Protein AF-0000000083439293 (afdb_homodimer)

Solvent-accessible surface area (backbone atoms only — not comparable to full-atom values): 59738 Å² total; per-residue (Å²): 138,76,82,83,80,79,79,78,79,78,80,76,76,78,77,77,76,76,76,72,76,65,79,74,59,33,35,59,45,45,57,26,47,22,40,72,30,64,31,91,74,72,25,50,39,73,22,38,43,33,29,39,32,72,65,50,45,41,35,19,27,31,56,22,30,61,29,26,56,33,35,46,32,27,77,75,52,56,60,60,90,87,44,36,76,42,16,27,31,44,52,22,25,18,51,50,56,63,90,67,21,86,52,50,42,80,75,47,76,48,64,54,96,79,69,50,58,17,44,27,32,21,22,32,39,33,38,47,93,83,43,69,39,75,62,39,71,37,26,29,48,79,54,64,87,51,58,62,41,40,46,35,18,32,42,16,55,13,85,70,20,52,56,44,51,50,35,40,75,71,54,52,19,70,26,53,25,34,20,41,31,54,23,40,74,39,45,59,77,89,65,35,46,68,18,35,39,24,34,11,17,40,51,58,51,37,44,65,46,87,85,56,48,47,73,46,64,54,39,81,87,55,93,36,62,46,12,44,66,47,43,34,55,41,41,30,42,33,38,87,88,71,51,69,47,55,40,58,71,75,43,51,19,56,32,36,32,31,23,50,33,59,35,31,39,25,30,30,39,33,49,44,72,47,41,53,37,40,40,71,73,51,48,53,43,31,44,92,82,39,92,70,42,60,35,86,28,62,46,32,52,11,34,32,22,24,61,88,49,40,60,78,39,26,38,34,43,29,34,67,88,68,41,62,37,63,36,53,29,46,70,39,46,20,61,38,40,32,67,38,66,73,12,40,64,43,73,42,78,81,36,27,23,38,35,40,24,67,27,50,79,96,44,43,42,48,58,24,35,35,11,26,52,38,26,43,29,27,26,40,35,40,32,51,70,55,38,31,33,37,40,28,37,40,33,83,64,92,70,70,86,39,76,29,21,33,48,57,85,66,45,78,39,81,60,52,46,76,74,78,71,75,69,74,80,73,73,76,74,68,79,79,74,79,83,82,90,81,86,87,84,84,87,80,80,86,87,82,87,90,84,78,88,88,87,81,92,81,95,88,93,89,91,86,94,89,88,94,83,93,87,87,86,90,90,81,85,91,85,89,84,88,83,87,86,86,86,79,85,75,78,81,79,78,77,73,77,72,77,77,73,78,76,76,77,74,74,79,69,84,81,78,83,76,83,82,74,88,74,92,79,79,91,74,70,88,116,137,77,81,83,82,79,78,78,78,78,78,77,77,76,78,76,77,75,75,70,76,66,79,75,61,32,35,60,45,45,56,26,47,21,39,71,30,63,30,90,75,72,25,52,38,73,21,37,43,33,28,39,30,73,66,52,45,40,35,18,27,33,54,22,32,61,29,25,57,33,35,46,32,28,76,75,53,56,59,59,89,88,45,36,76,44,17,28,33,44,52,22,25,17,50,51,57,63,91,67,22,85,51,50,42,79,73,46,76,49,65,55,95,79,70,50,57,17,45,28,31,22,23,31,39,34,38,47,93,82,43,70,39,75,62,38,72,36,27,28,50,80,54,65,87,49,58,62,42,41,46,37,18,31,41,15,55,14,86,70,19,54,55,45,49,50,35,40,75,73,54,53,20,70,24,54,25,34,20,40,32,53,23,39,73,40,44,59,78,89,66,36,44,68,18,35,39,25,35,10,18,39,52,56,50,37,43,65,46,88,85,56,49,46,72,46,64,54,40,81,87,54,94,36,62,46,11,43,67,48,41,34,57,42,41,31,42,34,37,88,89,69,50,72,47,55,41,57,71,77,44,52,19,55,32,36,32,29,22,50,33,58,36,32,38,25,30,29,38,34,48,44,71,48,42,51,37,39,40,71,73,51,49,53,44,32,45,93,82,39,93,69,40,61,35,84,30,64,45,32,54,11,35,31,22,24,62,89,49,41,59,79,38,28,39,34,43,30,34,68,90,69,40,63,38,62,38,52,29,47,70,39,48,20,60,37,40,33,68,38,63,74,12,38,65,43,73,43,78,81,34,26,23,39,36,41,24,66,26,50,79,95,45,44,42,47,58,25,34,34,11,26,52,38,25,44,28,27,26,40,34,40,31,53,70,55,38,31,35,36,40,29,36,39,33,82,63,94,70,69,87,39,75,30,21,32,47,57,85,67,44,79,38,81,58,53,45,77,74,78,74,74,68,74,80,73,69,80,68,72,75,72,79,73,77,76,78,82,81,81,85,86,76,85,74,86,86,79,85,91,82,90,82,92,83,91,82,92,81,84,89,85,89,80,89,93,89,85,94,95,81,90,88,90,92,85,90,89,90,90,81,85,80,82,83,80,80,75,82,80,77,79,78,79,77,76,75,75,80,78,78,78,77,78,80,79,76,82,72,84,78,82,77,75,82,80,81,84,85,85,86,72,91,81,85,87,117

InterPro domains:
  IPR021109 Aspartic peptidase domain superfamily [G3DSA:2.40.70.10] (47-200)
  IPR021109 Aspartic peptidase domain superfamily [G3DSA:2.40.70.10] (202-406)
  IPR021109 Aspartic peptidase domain superfamily [SSF50630] (48-396)
  IPR033121 Peptidase family A1 domain [PS51767] (46-392)
  IPR051694 Immunoregulatory Receptor-like [PTHR15549] (159-477)

Secondary structure (DSSP, 8-state):
-------------------------BPPPEEEEEEEEE-TTS-EEEEEEEEETTTTEEEEEEEESS-SS-B--BSSTT--TTS-HHHHHHHHT--B-GGG-TT-EEEEEEE-TTS-EEEEEEEEEEETTTEEEEEEEEEEESS-SSTTTT-S-EEE-STT-HHHHHHHHHTS-SSSEEEEE----SS-GGG---EEEEESEEEGGGBS-TTSEEEEE--SSSS-TT--EEEEEEEEEE-TTS-EEETTTT-SSEEEEEEE-TTSSSSEEEEHHHHHHHHHHH----GGG-S--B--SSSTTPEEE-GGG---SEEEEEETTTEEEEE-GGGTEEEEEEE-TTS-EEEEEEEEEE-EEEE-GGGTTSPPEE-GGGGGTEEEEEETTTTEEEEEEB--S-----EEEE-TTS-EE--B---------------------------------------------------------------------------------------------------------------/-------------------------BPPPEEEEEEEEE-TTS-EEEEEEEEETTTTEEEEEEEESS-SS-B--BSSTT--TTS-HHHHHHHHT--B-GGG-TT-EEEEEEE-TTS-EEEEEEEEEEETTTEEEEEEEEEEESS-SSTTTT-S-EEE-STT-HHHHHHHHHTS-SSSEEEEE----SS-GGG---EEEEESEEEGGGBS-TTSEEEEE--SSSS-TT--EEEEEEEEEE-TTS-EEETTTT-SSEEEEEEE-TTSSSSEEEEHHHHHHHHHHH----GGG-S--B--SSSTTPEEE-GGG---SEEEEEETTTEEEEE-GGGTEEEEEEE-TTS-EEEEEEEEEE-EEEE-GGGTTSPPEE-GGGGGTEEEEEETTTTEEEEEEB--S-----EEEE-TTS-EE--B---------------------------------------------------------------------------------------------------------------

Organism: NCBI:txid156630

Radius of gyration: 43.29 Å; Cα contacts (8 Å, |Δi|>4): 2222; chains: 2; bounding box: 133×154×151 Å

Sequence (1054 aa):
MGPPIRLWALFLGGLHFVTYARSQCQPQPVVALIQNVSLPNGAFVRGISTTIGSNNQNISFFASGDYNETYIYGTDGFCTDTYSPEACVTFRGGAYDASKSSTDKSIGTQKKGDGFEADWTQDTLSFGSNTSLASFEFGVPQQDLNQAFTSQSQLGLGMNSSFLRALVSAGDIGTKAYSMFWGLVGGPAEKQTLGSLVFGGLDKSLITDQNDNFTASLFQGSKCGTGMVVTINDILLNWPNGTDMSIFMGSQSAAIQACISPSFAGLMSLPLSYYQNFLSLAGGTPPDDENEARSVGINYFTMLFDPKDVYYGGLTIKLQNSMSIKIPNTELVVPDTFIASDGTVQTNTSVRNVVINSLQFDNSNDLPVLGRLFMSSAYVMVNQEAGVFTLWQANTAPKTDDIVAVDKQNNMVSEFCASSTDGSPSATSVPTSFVTSPPQNEESKLSSGAIGGIVVGAVGGMAILGVVGFFLYRRRGSSGTEIDVAQEPELHPVHLKPPTYSMVQELPVEQYGITELDGRAVDSSRYMGPPIRLWALFLGGLHFVTYARSQCQPQPVVALIQNVSLPNGAFVRGISTTIGSNNQNISFFASGDYNETYIYGTDGFCTDTYSPEACVTFRGGAYDASKSSTDKSIGTQKKGDGFEADWTQDTLSFGSNTSLASFEFGVPQQDLNQAFTSQSQLGLGMNSSFLRALVSAGDIGTKAYSMFWGLVGGPAEKQTLGSLVFGGLDKSLITDQNDNFTASLFQGSKCGTGMVVTINDILLNWPNGTDMSIFMGSQSAAIQACISPSFAGLMSLPLSYYQNFLSLAGGTPPDDENEARSVGINYFTMLFDPKDVYYGGLTIKLQNSMSIKIPNTELVVPDTFIASDGTVQTNTSVRNVVINSLQFDNSNDLPVLGRLFMSSAYVMVNQEAGVFTLWQANTAPKTDDIVAVDKQNNMVSEFCASSTDGSPSATSVPTSFVTSPPQNEESKLSSGAIGGIVVGAVGGMAILGVVGFFLYRRRGSSGTEIDVAQEPELHPVHLKPPTYSMVQELPVEQYGITELDGRAVDSSRY

Foldseek 3Di:
DDDDDPPPPPPPPPPDPPPPPPPDFWAFWFKWKWDFWQEPLRATDTAGWKFWAPVGHTFGAFEFQLAQFWEAAAQPLAADPVAASLQSCLQARYHDDQVVHPQKAWPAWDQDDSGFIFGKIFIWMDGGDDDIQHRDIHGHGPHDDDHLFQRYTYQRLYLNHPVLVSCCVVSNTVFSKKKWFNWQDFAPPVQTDMIMIIGQFDWCLFFPDPVQKDKDFQQPPDPASSSAKWKWQWKWWQDPVGDIDTLVRPDRPDIAIAHETQSGAFFKEDAQSSVVSVCVVQPFAAPPPDRWDAACANNGQFTKTAPPRGGQTWMWTDIPVGHIWTGGSSLQKHFHWHADNSNYIDTDPRIITRRYHYQDDPRNPPHMYRYNSNSNQKMKMDGSLCRMMMIHGTDNDDDDTDIWGAHSVGDTHRGHDPPPPPDDPPDPPDPPDDDDDDDYDDDDDDDDDYDDDDDDDDDDYDYDDYDDDDDYYDDDDDDDDDDDDDDDDDDPDPPPPPPPPPDPPDPPPPDPPPPDDDDDDDDDDDD/DDDDDPPPDPPPPPPDPPPPPPPDFWAFWFKWKWDFWQEPLRATDTAGWKFWAPVGHTFGAFEFQQAQFWEAAAQPLAADPVAASLQSCLQARYHDDQVVHPQKAWDAWDQDDSGFTFGKIFIWMDGGDDDIDHRDIHGHGPHDDDHLFQRYTYQRLYLNHPVLVSCCVVSNTPFSKKKWFNWQDFAPPVQTDMIMIIGQFDWCQFFPDPVQKDKDFQQPPDPASSSAKWKWQWKWWQDPVGDTDTLVRPDRPDIAIAHETQSGAFQKEDAQSSVVSVCVVQPFAAPPPDRWDAACANNGQFTKTAPPRGGQTWMWTDIPVGHIWTGGSSLQKHFHWHADNSNYIDTDPRIITRRYHYQDDPRNPPHMYRYNSNSNQKMKMDGSLCRMMMIHGTDNDDDDTDIWGAHSVRDTHRGHDPPPPPDDPPDPPPPDPCPDDDDDDDDDDDDDDDDDDDDDDDDDYDDDDDDDDDDDYDDDDDDDDDDDDDDDPDDPDPPPPDPPPPPPDDDPPPDPPPDDDDDDDPDDDPD

Structure (mmCIF, N/CA/C/O backbone):
data_AF-0000000083439293-model_v1
#
loop_
_entity.id
_entity.type
_entity.pdbx_description
1 polymer 'Peptidase A1 domain-containing protein'
#
loop_
_atom_site.group_PDB
_atom_site.id
_atom_site.type_symbol
_atom_site.label_atom_id
_atom_site.label_alt_id
_atom_site.label_comp_id
_atom_site.label_asym_id
_atom_site.label_entity_id
_atom_site.label_seq_id
_atom_site.pdbx_PDB_ins_code
_atom_site.Cartn_x
_atom_site.Cartn_y
_atom_site.Cartn_z
_atom_site.occupancy
_atom_site.B_iso_or_equiv
_atom_site.auth_seq_id
_atom_site.auth_comp_id
_atom_site.auth_asym_id
_atom_site.auth_atom_id
_atom_site.pdbx_PDB_model_num
ATOM 1 N N . MET A 1 1 ? 56.875 42.969 -53.75 1 27.47 1 MET A N 1
ATOM 2 C CA . MET A 1 1 ? 55.438 43.125 -53.969 1 27.47 1 MET A CA 1
ATOM 3 C C . MET A 1 1 ? 54.75 41.75 -54.125 1 27.47 1 MET A C 1
ATOM 5 O O . MET A 1 1 ? 54.781 41.156 -55.188 1 27.47 1 MET A O 1
ATOM 9 N N . GLY A 1 2 ? 54.844 40.875 -53.094 1 36.5 2 GLY A N 1
ATOM 10 C CA . GLY A 1 2 ? 54.562 39.469 -52.969 1 36.5 2 GLY A CA 1
ATOM 11 C C . GLY A 1 2 ? 53.094 39.125 -53.125 1 36.5 2 GLY A C 1
ATOM 12 O O . GLY A 1 2 ? 52.219 39.969 -52.938 1 36.5 2 GLY A O 1
ATOM 13 N N . PRO A 1 3 ? 52.781 38.156 -53.969 1 44.5 3 PRO A N 1
ATOM 14 C CA . PRO A 1 3 ? 51.406 37.875 -54.406 1 44.5 3 PRO A CA 1
ATOM 15 C C . PRO A 1 3 ? 50.469 37.531 -53.25 1 44.5 3 PRO A C 1
ATOM 17 O O . PRO A 1 3 ? 50.938 37.125 -52.188 1 44.5 3 PRO A O 1
ATOM 20 N N . PRO A 1 4 ? 49.188 38.094 -53.156 1 43.16 4 PRO A N 1
ATOM 21 C CA . PRO A 1 4 ? 48.219 38.031 -52.062 1 43.16 4 PRO A CA 1
ATOM 22 C C . PRO A 1 4 ? 47.656 36.625 -51.875 1 43.16 4 PRO A C 1
ATOM 24 O O . PRO A 1 4 ? 47.469 35.875 -52.844 1 43.16 4 PRO A O 1
ATOM 27 N N . ILE A 1 5 ? 47.938 35.938 -50.781 1 39.12 5 ILE A N 1
ATOM 28 C CA . ILE A 1 5 ? 47.562 34.625 -50.344 1 39.12 5 ILE A CA 1
ATOM 29 C C . ILE A 1 5 ? 46.062 34.562 -50.125 1 39.12 5 ILE A C 1
ATOM 31 O O . ILE A 1 5 ? 45.531 35.25 -49.25 1 39.12 5 ILE A O 1
ATOM 35 N N . ARG A 1 6 ? 45.219 34.281 -51.188 1 33.19 6 ARG A N 1
ATOM 36 C CA . ARG A 1 6 ? 43.75 34.156 -51.062 1 33.19 6 ARG A CA 1
ATOM 37 C C . ARG A 1 6 ? 43.375 33.031 -50.094 1 33.19 6 ARG A C 1
ATOM 39 O O . ARG A 1 6 ? 43.812 31.891 -50.281 1 33.19 6 ARG A O 1
ATOM 46 N N . LEU A 1 7 ? 43 33.344 -48.875 1 34.34 7 LEU A N 1
ATOM 47 C CA . LEU A 1 7 ? 42.5 32.438 -47.844 1 34.34 7 LEU A CA 1
ATOM 48 C C . LEU A 1 7 ? 41.219 31.75 -48.281 1 34.34 7 LEU A C 1
ATOM 50 O O . LEU A 1 7 ? 40.219 32.438 -48.531 1 34.34 7 LEU A O 1
ATOM 54 N N . TRP A 1 8 ? 41.281 30.609 -48.938 1 36.41 8 TRP A N 1
ATOM 55 C CA . TRP A 1 8 ? 40.156 29.781 -49.312 1 36.41 8 TRP A CA 1
ATOM 56 C C . TRP A 1 8 ? 39.344 29.375 -48.062 1 36.41 8 TRP A C 1
ATOM 58 O O . TRP A 1 8 ? 39.906 28.828 -47.094 1 36.41 8 TRP A O 1
ATOM 68 N N . ALA A 1 9 ? 38.219 30.062 -47.781 1 36.28 9 ALA A N 1
ATOM 69 C CA . ALA A 1 9 ? 37.25 29.734 -46.75 1 36.28 9 ALA A CA 1
ATOM 70 C C . ALA A 1 9 ? 36.688 28.344 -46.969 1 36.28 9 ALA A C 1
ATOM 72 O O . ALA A 1 9 ? 36.094 28.047 -48 1 36.28 9 ALA A O 1
ATOM 73 N N . LEU A 1 10 ? 37.25 27.328 -46.344 1 36.44 10 LEU A N 1
ATOM 74 C CA . LEU A 1 10 ? 36.719 25.969 -46.281 1 36.44 10 LEU A CA 1
ATOM 75 C C . LEU A 1 10 ? 35.344 25.938 -45.688 1 36.44 10 LEU A C 1
ATOM 77 O O . LEU A 1 10 ? 35.156 26.375 -44.531 1 36.44 10 LEU A O 1
ATOM 81 N N . PHE A 1 11 ? 34.281 26 -46.5 1 40.69 11 PHE A N 1
ATOM 82 C CA . PHE A 1 11 ? 32.906 25.75 -46.094 1 40.69 11 PHE A CA 1
ATOM 83 C C . PHE A 1 11 ? 32.781 24.359 -45.469 1 40.69 11 PHE A C 1
ATOM 85 O O . PHE A 1 11 ? 32.969 23.344 -46.125 1 40.69 11 PHE A O 1
ATOM 92 N N . LEU A 1 12 ? 33.031 24.234 -44.156 1 40.16 12 LEU A N 1
ATOM 93 C CA . LEU A 1 12 ? 32.688 23.031 -43.406 1 40.16 12 LEU A CA 1
ATOM 94 C C . LEU A 1 12 ? 31.188 22.75 -43.469 1 40.16 12 LEU A C 1
ATOM 96 O O . LEU A 1 12 ? 30.375 23.516 -42.938 1 40.16 12 LEU A O 1
ATOM 100 N N . GLY A 1 13 ? 30.703 22.109 -44.531 1 41 13 GLY A N 1
ATOM 101 C CA . GLY A 1 13 ? 29.359 21.547 -44.562 1 41 13 GLY A CA 1
ATOM 102 C C . GLY A 1 13 ? 29.016 20.734 -43.344 1 41 13 GLY A C 1
ATOM 103 O O . GLY A 1 13 ? 29.734 19.781 -43 1 41 13 GLY A O 1
ATOM 104 N N . GLY A 1 14 ? 28.328 21.328 -42.344 1 41.16 14 GLY A N 1
ATOM 105 C CA . GLY A 1 14 ? 27.766 20.625 -41.219 1 41.16 14 GLY A CA 1
ATOM 106 C C . GLY A 1 14 ? 26.922 19.422 -41.625 1 41.16 14 GLY A C 1
ATOM 107 O O . GLY A 1 14 ? 25.906 19.578 -42.312 1 41.16 14 GLY A O 1
ATOM 108 N N . LEU A 1 15 ? 27.484 18.234 -41.656 1 44.91 15 LEU A N 1
ATOM 109 C CA . LEU A 1 15 ? 26.75 16.969 -41.719 1 44.91 15 LEU A CA 1
ATOM 110 C C . LEU A 1 15 ? 25.75 16.859 -40.594 1 44.91 15 LEU A C 1
ATOM 112 O O . LEU A 1 15 ? 26.125 16.766 -39.438 1 44.91 15 LEU A O 1
ATOM 116 N N . HIS A 1 16 ? 24.562 17.297 -40.906 1 47.78 16 HIS A N 1
ATOM 117 C CA . HIS A 1 16 ? 23.453 16.953 -40.031 1 47.78 16 HIS A CA 1
ATOM 118 C C . HIS A 1 16 ? 23.281 15.438 -39.938 1 47.78 16 HIS A C 1
ATOM 120 O O . HIS A 1 16 ? 22.953 14.781 -40.938 1 47.78 16 HIS A O 1
ATOM 126 N N . PHE A 1 17 ? 23.797 14.773 -38.875 1 48.66 17 PHE A N 1
ATOM 127 C CA . PHE A 1 17 ? 23.406 13.422 -38.5 1 48.66 17 PHE A CA 1
ATOM 128 C C . PHE A 1 17 ? 21.953 13.367 -38.062 1 48.66 17 PHE A C 1
ATOM 130 O O . PHE A 1 17 ? 21.594 13.875 -37 1 48.66 17 PHE A O 1
ATOM 137 N N . VAL A 1 18 ? 21.094 13.188 -39.031 1 44.31 18 VAL A N 1
ATOM 138 C CA . VAL A 1 18 ? 19.781 12.695 -38.625 1 44.31 18 VAL A CA 1
ATOM 139 C C . VAL A 1 18 ? 19.922 11.375 -37.875 1 44.31 18 VAL A C 1
ATOM 141 O O . VAL A 1 18 ? 20.328 10.367 -38.469 1 44.31 18 VAL A O 1
ATOM 144 N N . THR A 1 19 ? 19.922 11.43 -36.562 1 42.47 19 THR A N 1
ATOM 145 C CA . THR A 1 19 ? 19.688 10.203 -35.812 1 42.47 19 THR A CA 1
ATOM 146 C C . THR A 1 19 ? 18.297 9.664 -36.125 1 42.47 19 THR A C 1
ATOM 148 O O . THR A 1 19 ? 17.297 10.281 -35.75 1 42.47 19 THR A O 1
ATOM 151 N N . TYR A 1 20 ? 18.062 8.961 -37.156 1 40.66 20 TYR A N 1
ATOM 152 C CA . TYR A 1 20 ? 16.875 8.102 -37.219 1 40.66 20 TYR A CA 1
ATOM 153 C C . TYR A 1 20 ? 16.703 7.348 -35.906 1 40.66 20 TYR A C 1
ATOM 155 O O . TYR A 1 20 ? 17.547 6.516 -35.531 1 40.66 20 TYR A O 1
ATOM 163 N N . ALA A 1 21 ? 15.93 7.875 -35.062 1 45.03 21 ALA A N 1
ATOM 164 C CA . ALA A 1 21 ? 15.43 6.945 -34.062 1 45.03 21 ALA A CA 1
ATOM 165 C C . ALA A 1 21 ? 14.805 5.715 -34.719 1 45.03 21 ALA A C 1
ATOM 167 O O . ALA A 1 21 ? 13.68 5.777 -35.219 1 45.03 21 ALA A O 1
ATOM 168 N N . ARG A 1 22 ? 15.453 4.852 -35.312 1 41.16 22 ARG A N 1
ATOM 169 C CA . ARG A 1 22 ? 14.906 3.574 -35.75 1 41.16 22 ARG A CA 1
ATOM 170 C C . ARG A 1 22 ? 13.969 2.982 -34.719 1 41.16 22 ARG A C 1
ATOM 172 O O . ARG A 1 22 ? 14.391 2.684 -33.594 1 41.16 22 ARG A O 1
ATOM 179 N N . SER A 1 23 ? 12.773 3.367 -34.781 1 54.81 23 SER A N 1
ATOM 180 C CA . SER A 1 23 ? 11.859 2.559 -33.969 1 54.81 23 SER A CA 1
ATOM 181 C C . SER A 1 23 ? 12.258 1.086 -34 1 54.81 23 SER A C 1
ATOM 183 O O . SER A 1 23 ? 12.328 0.478 -35.094 1 54.81 23 SER A O 1
ATOM 185 N N . GLN A 1 24 ? 13.039 0.604 -33.094 1 65.44 24 GLN A N 1
ATOM 186 C CA . GLN A 1 24 ? 13.672 -0.708 -33.031 1 65.44 24 GLN A CA 1
ATOM 187 C C . GLN A 1 24 ? 12.633 -1.824 -33.031 1 65.44 24 GLN A C 1
ATOM 189 O O . GLN A 1 24 ? 11.797 -1.897 -32.125 1 65.44 24 GLN A O 1
ATOM 194 N N . CYS A 1 25 ? 12.273 -2.469 -34.125 1 80.31 25 CYS A N 1
ATOM 195 C CA . CYS A 1 25 ? 11.422 -3.648 -34.219 1 80.31 25 CYS A CA 1
ATOM 196 C C . CYS A 1 25 ? 11.758 -4.66 -33.125 1 80.31 25 CYS A C 1
ATOM 198 O O . CYS A 1 25 ? 12.867 -4.656 -32.594 1 80.31 25 CYS A O 1
ATOM 200 N N . GLN A 1 26 ? 10.656 -5.332 -32.562 1 90.31 26 GLN A N 1
ATOM 201 C CA . GLN A 1 26 ? 10.812 -6.375 -31.547 1 90.31 26 GLN A CA 1
ATOM 202 C C . GLN A 1 26 ? 10.453 -7.746 -32.094 1 90.31 26 GLN A C 1
ATOM 204 O O . GLN A 1 26 ? 9.594 -7.855 -33 1 90.31 26 GLN A O 1
ATOM 209 N N . PRO A 1 27 ? 11.156 -8.812 -31.703 1 93.12 27 PRO A N 1
ATOM 210 C CA . PRO A 1 27 ? 10.672 -10.148 -32.062 1 93.12 27 PRO A CA 1
ATOM 211 C C . PRO A 1 27 ? 9.234 -10.391 -31.609 1 93.12 27 PRO A C 1
ATOM 213 O O . PRO A 1 27 ? 8.797 -9.828 -30.594 1 93.12 27 PRO A O 1
ATOM 216 N N . GLN A 1 28 ? 8.57 -11.227 -32.406 1 93 28 GLN A N 1
ATOM 217 C CA . GLN A 1 28 ? 7.227 -11.602 -31.984 1 93 28 GLN A CA 1
ATOM 218 C C . GLN A 1 28 ? 7.258 -12.406 -30.688 1 93 28 GLN A C 1
ATOM 220 O O . GLN A 1 28 ? 8.047 -13.344 -30.547 1 93 28 GLN A O 1
ATOM 225 N N . PRO A 1 29 ? 6.395 -12.07 -29.734 1 96.06 29 PRO A N 1
ATOM 226 C CA . PRO A 1 29 ? 6.34 -12.828 -28.469 1 96.06 29 PRO A CA 1
ATOM 227 C C . PRO A 1 29 ? 5.984 -14.297 -28.688 1 96.06 29 PRO A C 1
ATOM 229 O O . PRO A 1 29 ? 5.348 -14.641 -29.688 1 96.06 29 PRO A O 1
ATOM 232 N N . VAL A 1 30 ? 6.457 -15.125 -27.844 1 96.31 30 VAL A N 1
ATOM 233 C CA . VAL A 1 30 ? 6.223 -16.562 -27.906 1 96.31 30 VAL A CA 1
ATOM 234 C C . VAL A 1 30 ? 5.117 -16.938 -26.922 1 96.31 30 VAL A C 1
ATOM 236 O O . VAL A 1 30 ? 5.133 -16.531 -25.766 1 96.31 30 VAL A O 1
ATOM 239 N N . VAL A 1 31 ? 4.184 -17.75 -27.359 1 96.88 31 VAL A N 1
ATOM 240 C CA . VAL A 1 31 ? 3.045 -18.125 -26.516 1 96.88 31 VAL A CA 1
ATOM 241 C C . VAL A 1 31 ? 3.135 -19.594 -26.156 1 96.88 31 VAL A C 1
ATOM 243 O O . VAL A 1 31 ? 3.26 -20.453 -27.031 1 96.88 31 VAL A O 1
ATOM 246 N N . ALA A 1 32 ? 3.143 -19.875 -24.922 1 97.25 32 ALA A N 1
ATOM 247 C CA . ALA A 1 32 ? 2.975 -21.234 -24.422 1 97.25 32 ALA A CA 1
ATOM 248 C C . ALA A 1 32 ? 1.578 -21.422 -23.828 1 97.25 32 ALA A C 1
ATOM 250 O O . ALA A 1 32 ? 1.143 -20.656 -22.969 1 97.25 32 ALA A O 1
ATOM 251 N N . LEU A 1 33 ? 0.93 -22.484 -24.219 1 97.12 33 LEU A N 1
ATOM 252 C CA . LEU A 1 33 ? -0.429 -22.734 -23.75 1 97.12 33 LEU A CA 1
ATOM 253 C C . LEU A 1 33 ? -0.418 -23.375 -22.359 1 97.12 33 LEU A C 1
ATOM 255 O O . LEU A 1 33 ? 0.489 -24.141 -22.047 1 97.12 33 LEU A O 1
ATOM 259 N N . ILE A 1 34 ? -1.325 -22.969 -21.562 1 98.12 34 ILE A N 1
ATOM 260 C CA . ILE A 1 34 ? -1.632 -23.656 -20.312 1 98.12 34 ILE A CA 1
ATOM 261 C C . ILE A 1 34 ? -2.869 -24.531 -20.484 1 98.12 34 ILE A C 1
ATOM 263 O O . ILE A 1 34 ? -3.953 -24.031 -20.797 1 98.12 34 ILE A O 1
ATOM 267 N N . GLN A 1 35 ? -2.703 -25.781 -20.328 1 97.38 35 GLN A N 1
ATOM 268 C CA . GLN A 1 35 ? -3.73 -26.781 -20.625 1 97.38 35 GLN A CA 1
ATOM 269 C C . GLN A 1 35 ? -3.484 -28.062 -19.859 1 97.38 35 GLN A C 1
ATOM 271 O O . GLN A 1 35 ? -2.545 -28.156 -19.062 1 97.38 35 GLN A O 1
ATOM 276 N N . ASN A 1 36 ? -4.402 -28.984 -20 1 97.06 36 ASN A N 1
ATOM 277 C CA . ASN A 1 36 ? -4.156 -30.328 -19.484 1 97.06 36 ASN A CA 1
ATOM 278 C C . ASN A 1 36 ? -3.115 -31.078 -20.312 1 97.06 36 ASN A C 1
ATOM 280 O O . ASN A 1 36 ? -3.373 -31.422 -21.469 1 97.06 36 ASN A O 1
ATOM 284 N N . VAL A 1 37 ? -2.031 -31.312 -19.734 1 98.25 37 VAL A N 1
ATOM 285 C CA . VAL A 1 37 ? -0.899 -31.938 -20.422 1 98.25 37 VAL A CA 1
ATOM 286 C C . VAL A 1 37 ? -0.929 -33.438 -20.234 1 98.25 37 VAL A C 1
ATOM 288 O O . VAL A 1 37 ? -1.111 -33.938 -19.109 1 98.25 37 VAL A O 1
ATOM 291 N N . SER A 1 38 ? -0.732 -34.125 -21.312 1 98.12 38 SER A N 1
ATOM 292 C CA . SER A 1 38 ? -0.627 -35.594 -21.234 1 98.12 38 SER A CA 1
ATOM 293 C C . SER A 1 38 ? 0.726 -36 -20.672 1 98.12 38 SER A C 1
ATOM 295 O O . SER A 1 38 ? 1.77 -35.531 -21.141 1 98.12 38 SER A O 1
ATOM 297 N N . LEU A 1 39 ? 0.674 -36.969 -19.766 1 98.12 39 LEU A N 1
ATOM 298 C CA . LEU A 1 39 ? 1.897 -37.375 -19.078 1 98.12 39 LEU A CA 1
ATOM 299 C C . LEU A 1 39 ? 2.252 -38.812 -19.406 1 98.12 39 LEU A C 1
ATOM 301 O O . LEU A 1 39 ? 1.442 -39.531 -20 1 98.12 39 LEU A O 1
ATOM 305 N N . PRO A 1 40 ? 3.465 -39.188 -19.062 1 95.19 40 PRO A N 1
ATOM 306 C CA . PRO A 1 40 ? 3.916 -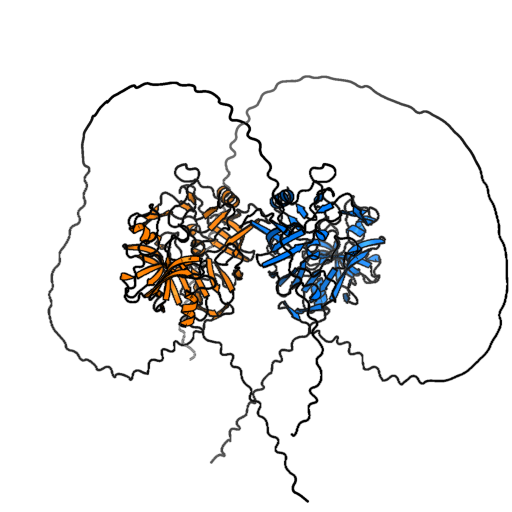40.531 -19.422 1 95.19 40 PRO A CA 1
ATOM 307 C C . PRO A 1 40 ? 3.09 -41.625 -18.75 1 95.19 40 PRO A C 1
ATOM 309 O O . PRO A 1 40 ? 3.061 -42.75 -19.219 1 95.19 40 PRO A O 1
ATOM 312 N N . ASN A 1 41 ? 2.461 -41.375 -17.625 1 95.94 41 ASN A N 1
ATOM 313 C CA . ASN A 1 41 ? 1.644 -42.375 -16.938 1 95.94 41 ASN A CA 1
ATOM 314 C C . ASN A 1 41 ? 0.229 -42.438 -17.516 1 95.94 41 ASN A C 1
ATOM 316 O O . ASN A 1 41 ? -0.635 -43.125 -16.969 1 95.94 41 ASN A O 1
ATOM 320 N N . GLY A 1 42 ? -0.069 -41.688 -18.5 1 96.62 42 GLY A N 1
ATOM 321 C CA . GLY A 1 42 ? -1.364 -41.719 -19.172 1 96.62 42 GLY A CA 1
ATOM 322 C C . GLY A 1 42 ? -2.34 -40.688 -18.578 1 96.62 42 GLY A C 1
ATOM 323 O O . GLY A 1 42 ? -3.428 -40.5 -19.125 1 96.62 42 GLY A O 1
ATOM 324 N N . ALA A 1 43 ? -1.968 -40.094 -17.578 1 98.12 43 ALA A N 1
ATOM 325 C CA . ALA A 1 43 ? -2.832 -39.094 -16.938 1 98.12 43 ALA A CA 1
ATOM 326 C C . ALA A 1 43 ? -2.605 -37.719 -17.531 1 98.12 43 ALA A C 1
ATOM 328 O O . ALA A 1 43 ? -1.765 -37.531 -18.422 1 98.12 43 ALA A O 1
ATOM 329 N N . PHE A 1 44 ? -3.508 -36.781 -17.141 1 97.94 44 PHE A N 1
ATOM 330 C CA . PHE A 1 44 ? -3.418 -35.406 -17.531 1 97.94 44 PHE A CA 1
ATOM 331 C C . PHE A 1 44 ? -3.359 -34.5 -16.312 1 97.94 44 PHE A C 1
ATOM 333 O O . PHE A 1 44 ? -3.994 -34.781 -15.297 1 97.94 44 PHE A O 1
ATOM 340 N N . VAL A 1 45 ? -2.611 -33.469 -16.375 1 98.06 45 VAL A N 1
ATOM 341 C CA . VAL A 1 45 ? -2.633 -32.438 -15.336 1 98.06 45 VAL A CA 1
ATOM 342 C C . VAL A 1 45 ? -2.4 -31.062 -15.961 1 98.06 45 VAL A C 1
ATOM 344 O O . VAL A 1 45 ? -1.67 -30.938 -16.953 1 98.06 45 VAL A O 1
ATOM 347 N N . ARG A 1 46 ? -3.018 -30.125 -15.422 1 97.5 46 ARG A N 1
ATOM 348 C CA . ARG A 1 46 ? -2.973 -28.781 -15.992 1 97.5 46 ARG A CA 1
ATOM 349 C C . ARG A 1 46 ? -1.64 -28.094 -15.703 1 97.5 46 ARG A C 1
ATOM 351 O O . ARG A 1 46 ? -1.113 -28.219 -14.594 1 97.5 46 ARG A O 1
ATOM 358 N N . GLY A 1 47 ? -1.111 -27.375 -16.641 1 98.44 47 GLY A N 1
ATOM 359 C CA . GLY A 1 47 ? 0.088 -26.547 -16.531 1 98.44 47 GLY A CA 1
ATOM 360 C C . GLY A 1 47 ? 0.578 -26.031 -17.875 1 98.44 47 GLY A C 1
ATOM 361 O O . GLY A 1 47 ? -0.133 -26.109 -18.875 1 98.44 47 GLY A O 1
ATOM 362 N N . ILE A 1 48 ? 1.708 -25.344 -17.781 1 98.44 48 ILE A N 1
ATOM 363 C CA . ILE A 1 48 ? 2.344 -24.859 -19 1 98.44 48 ILE A CA 1
ATOM 364 C C . ILE A 1 48 ? 2.854 -26.047 -19.828 1 98.44 48 ILE A C 1
ATOM 366 O O . ILE A 1 48 ? 3.701 -26.812 -19.359 1 98.44 48 ILE A O 1
ATOM 370 N N . SER A 1 49 ? 2.404 -26.125 -21.016 1 97.5 49 SER A N 1
ATOM 371 C CA . SER A 1 49 ? 2.699 -27.281 -21.875 1 97.5 49 SER A CA 1
ATOM 372 C C . SER A 1 49 ? 4.07 -27.156 -22.516 1 97.5 49 SER A C 1
ATOM 374 O O . SER A 1 49 ? 4.301 -26.234 -23.312 1 97.5 49 SER A O 1
ATOM 376 N N . THR A 1 50 ? 4.945 -28.141 -22.203 1 97.12 50 THR A N 1
ATOM 377 C CA . THR A 1 50 ? 6.289 -28.156 -22.766 1 97.12 50 THR A CA 1
ATOM 378 C C . THR A 1 50 ? 6.723 -29.594 -23.062 1 97.12 50 THR A C 1
ATOM 380 O O . THR A 1 50 ? 6.105 -30.547 -22.578 1 97.12 50 THR A O 1
ATOM 383 N N . THR A 1 51 ? 7.703 -29.688 -23.922 1 97.06 51 THR A N 1
ATOM 384 C CA . THR A 1 51 ? 8.359 -30.969 -24.141 1 97.06 51 THR A CA 1
ATOM 385 C C . THR A 1 51 ? 9.875 -30.844 -23.969 1 97.06 51 THR A C 1
ATOM 387 O O . THR A 1 51 ? 10.445 -29.781 -24.234 1 97.06 51 THR A O 1
ATOM 390 N N . ILE A 1 52 ? 10.453 -31.922 -23.547 1 97.88 52 ILE A N 1
ATOM 391 C CA . ILE A 1 52 ? 11.891 -31.922 -23.266 1 97.88 52 ILE A CA 1
ATOM 392 C C . ILE A 1 52 ? 12.539 -33.125 -23.938 1 97.88 52 ILE A C 1
ATOM 394 O O . ILE A 1 52 ? 11.977 -34.219 -23.953 1 97.88 52 ILE A O 1
ATOM 398 N N . GLY A 1 53 ? 13.719 -32.875 -24.562 1 97.25 53 GLY A N 1
ATOM 399 C CA . GLY A 1 53 ? 14.547 -33.969 -25.062 1 97.25 53 GLY A CA 1
ATOM 400 C C . GLY A 1 53 ? 14.227 -34.344 -26.484 1 97.25 53 GLY A C 1
ATOM 401 O O . GLY A 1 53 ? 13.234 -33.875 -27.047 1 97.25 53 GLY A O 1
ATOM 402 N N . SER A 1 54 ? 15.078 -35.25 -27.016 1 96.56 54 SER A N 1
ATOM 403 C CA . SER A 1 54 ? 14.938 -35.688 -28.391 1 96.56 54 SER A CA 1
ATOM 404 C C . SER A 1 54 ? 13.664 -36.531 -28.578 1 96.56 54 SER A C 1
ATOM 406 O O . SER A 1 54 ? 13.133 -36.625 -29.688 1 96.56 54 SER A O 1
ATOM 408 N N . ASN A 1 55 ? 13.211 -37.062 -27.547 1 95.62 55 ASN A N 1
ATOM 409 C CA . ASN A 1 55 ? 12.008 -37.875 -27.609 1 95.62 55 ASN A CA 1
ATOM 410 C C . ASN A 1 55 ? 10.766 -37.094 -27.188 1 95.62 55 ASN A C 1
ATOM 412 O O . ASN A 1 55 ? 9.703 -37.688 -26.969 1 95.62 55 ASN A O 1
ATOM 416 N N . ASN A 1 56 ? 10.836 -35.844 -26.953 1 95.56 56 ASN A N 1
ATOM 417 C CA . ASN A 1 56 ? 9.742 -34.938 -26.672 1 95.56 56 ASN A CA 1
ATOM 418 C C . ASN A 1 56 ? 8.945 -35.375 -25.453 1 95.56 56 ASN A C 1
ATOM 420 O O . ASN A 1 56 ? 7.719 -35.5 -25.516 1 95.56 56 ASN A O 1
ATOM 424 N N . GLN A 1 57 ? 9.586 -35.531 -24.328 1 97.56 57 GLN A N 1
ATOM 425 C CA . GLN A 1 57 ? 8.906 -35.875 -23.078 1 97.56 57 GLN A CA 1
ATOM 426 C C . GLN A 1 57 ? 8.023 -34.719 -22.609 1 97.56 57 GLN A C 1
ATOM 428 O O . GLN A 1 57 ? 8.508 -33.594 -22.406 1 97.56 57 GLN A O 1
ATOM 433 N N . ASN A 1 58 ? 6.707 -35.031 -22.453 1 97.88 58 ASN A N 1
ATOM 434 C CA . ASN A 1 58 ? 5.785 -34 -21.984 1 97.88 58 ASN A CA 1
ATOM 435 C C . ASN A 1 58 ? 6.031 -33.625 -20.516 1 97.88 58 ASN A C 1
ATOM 437 O O . ASN A 1 58 ? 6.141 -34.531 -19.672 1 97.88 58 ASN A O 1
ATOM 441 N N . ILE A 1 59 ? 6.156 -32.406 -20.25 1 98.31 59 ILE A N 1
ATOM 442 C CA . ILE A 1 59 ? 6.277 -31.859 -18.906 1 98.31 59 ILE A CA 1
ATOM 443 C C . ILE A 1 59 ? 5.277 -30.719 -18.703 1 98.31 59 ILE A C 1
ATOM 445 O O . ILE A 1 59 ? 5.156 -29.844 -19.547 1 98.31 59 ILE A O 1
ATOM 449 N N . SER A 1 60 ? 4.488 -30.781 -17.641 1 98.5 60 SER A N 1
ATOM 450 C CA . SER A 1 60 ? 3.596 -29.719 -17.203 1 98.5 60 SER A CA 1
ATOM 451 C C . SER A 1 60 ? 4.266 -28.828 -16.156 1 98.5 60 SER A C 1
ATOM 453 O O . SER A 1 60 ? 4.582 -29.281 -15.062 1 98.5 60 SER A O 1
ATOM 455 N N . PHE A 1 61 ? 4.418 -27.516 -16.438 1 98.31 61 PHE A N 1
ATOM 456 C CA . PHE A 1 61 ? 5.152 -26.609 -15.555 1 98.31 61 PHE A CA 1
ATOM 457 C C . PHE A 1 61 ? 4.199 -25.688 -14.812 1 98.31 61 PHE A C 1
ATOM 459 O O . PHE A 1 61 ? 3.121 -25.359 -15.32 1 98.31 61 PHE A O 1
ATOM 466 N N . PHE A 1 62 ? 4.637 -25.297 -13.625 1 98.44 62 PHE A N 1
ATOM 467 C CA . PHE A 1 62 ? 4.172 -24.047 -13.047 1 98.44 62 PHE A CA 1
ATOM 468 C C . PHE A 1 62 ? 5.129 -22.906 -13.375 1 98.44 62 PHE A C 1
ATOM 470 O O . PHE A 1 62 ? 6.328 -23.125 -13.539 1 98.44 62 PHE A O 1
ATOM 477 N N . ALA A 1 63 ? 4.578 -21.719 -13.523 1 98.44 63 ALA A N 1
ATOM 478 C CA . ALA A 1 63 ? 5.387 -20.516 -13.664 1 98.44 63 ALA A CA 1
ATOM 479 C C . ALA A 1 63 ? 5.922 -20.047 -12.312 1 98.44 63 ALA A C 1
ATOM 481 O O . ALA A 1 63 ? 5.168 -19.547 -11.469 1 98.44 63 ALA A O 1
ATOM 482 N N . SER A 1 64 ? 7.188 -20.172 -12.109 1 97.56 64 SER A N 1
ATOM 483 C CA . SER A 1 64 ? 7.758 -19.812 -10.812 1 97.56 64 SER A CA 1
ATOM 484 C C . SER A 1 64 ? 8.461 -18.469 -10.883 1 97.56 64 SER A C 1
ATOM 486 O O . SER A 1 64 ? 9.562 -18.359 -11.438 1 97.56 64 SER A O 1
ATOM 488 N N . GLY A 1 65 ? 7.84 -17.5 -10.273 1 96.62 65 GLY A N 1
ATOM 489 C CA . GLY A 1 65 ? 8.516 -16.219 -10.117 1 96.62 65 GLY A CA 1
ATOM 490 C C . GLY A 1 65 ? 9.469 -16.188 -8.938 1 96.62 65 GLY A C 1
ATOM 491 O O . GLY A 1 65 ? 10.242 -15.234 -8.781 1 96.62 65 GLY A O 1
ATOM 492 N N . ASP A 1 66 ? 9.547 -17.25 -8.172 1 94.94 66 ASP A N 1
ATOM 493 C CA . ASP A 1 66 ? 10.352 -17.328 -6.961 1 94.94 66 ASP A CA 1
ATOM 494 C C . ASP A 1 66 ? 11.773 -17.812 -7.281 1 94.94 66 ASP A C 1
ATOM 496 O O . ASP A 1 66 ? 12.719 -17.484 -6.562 1 94.94 66 ASP A O 1
ATOM 500 N N . TYR A 1 67 ? 11.859 -18.562 -8.32 1 96.06 67 TYR A N 1
ATOM 501 C CA . TYR A 1 67 ? 13.141 -19.172 -8.664 1 96.06 67 TYR A CA 1
ATOM 502 C C . TYR A 1 67 ? 13.656 -18.625 -9.992 1 96.06 67 TYR A C 1
ATOM 504 O O . TYR A 1 67 ? 12.875 -18.406 -10.922 1 96.06 67 TYR A O 1
ATOM 512 N N . ASN A 1 68 ? 14.969 -18.484 -10.047 1 97.12 68 ASN A N 1
ATOM 513 C CA . ASN A 1 68 ? 15.602 -18.031 -11.273 1 97.12 68 ASN A CA 1
ATOM 514 C C . ASN A 1 68 ? 15.836 -19.172 -12.25 1 97.12 68 ASN A C 1
ATOM 516 O O . ASN A 1 68 ? 15.797 -18.984 -13.469 1 97.12 68 ASN A O 1
ATOM 520 N N . GLU A 1 69 ? 16.047 -20.344 -11.703 1 97.94 69 GLU A N 1
ATOM 521 C CA . GLU A 1 69 ? 16.375 -21.5 -12.531 1 97.94 69 GLU A CA 1
ATOM 522 C C . GLU A 1 69 ? 15.141 -22.391 -12.742 1 97.94 69 GLU A C 1
ATOM 524 O O . GLU A 1 69 ? 14.164 -22.297 -11.992 1 97.94 69 GLU A O 1
ATOM 529 N N . THR A 1 70 ? 15.273 -23.172 -13.805 1 98.12 70 THR A N 1
ATOM 530 C CA . THR A 1 70 ? 14.219 -24.125 -14.109 1 98.12 70 THR A CA 1
ATOM 531 C C . THR A 1 70 ? 14.516 -25.469 -13.469 1 98.12 70 THR A C 1
ATOM 533 O O . THR A 1 70 ? 15.648 -25.953 -13.508 1 98.12 70 THR A O 1
ATOM 536 N N . TYR A 1 71 ? 13.492 -26.016 -12.836 1 98.12 71 TYR A N 1
ATOM 537 C CA . TYR A 1 71 ? 13.617 -27.328 -12.18 1 98.12 71 TYR A CA 1
ATOM 538 C C . TYR A 1 71 ? 12.594 -28.312 -12.742 1 98.12 71 TYR A C 1
ATOM 540 O O . TYR A 1 71 ? 11.398 -28.031 -12.75 1 98.12 71 TYR A O 1
ATOM 548 N N . ILE A 1 72 ? 13.047 -29.453 -13.211 1 98.06 72 ILE A N 1
ATOM 549 C CA . ILE A 1 72 ? 12.211 -30.516 -13.75 1 98.06 72 ILE A CA 1
ATOM 550 C C . ILE A 1 72 ? 12.414 -31.797 -12.938 1 98.06 72 ILE A C 1
ATOM 552 O O . ILE A 1 72 ? 13.523 -32.344 -12.891 1 98.06 72 ILE A O 1
ATOM 556 N N . TYR A 1 73 ? 11.344 -32.281 -12.352 1 97.94 73 TYR A N 1
ATOM 557 C CA . TYR A 1 73 ? 11.477 -33.469 -11.555 1 97.94 73 TYR A CA 1
ATOM 558 C C . TYR A 1 73 ? 11.805 -34.688 -12.422 1 97.94 73 TYR A C 1
ATOM 560 O O . TYR A 1 73 ? 11.289 -34.812 -13.531 1 97.94 73 TYR A O 1
ATOM 568 N N . GLY A 1 74 ? 12.617 -35.531 -11.891 1 97.19 74 GLY A N 1
ATOM 569 C CA . GLY A 1 74 ? 12.945 -36.781 -12.547 1 97.19 74 GLY A CA 1
ATOM 570 C C . GLY A 1 74 ? 12 -37.906 -12.195 1 97.19 74 GLY A C 1
ATOM 571 O O . GLY A 1 74 ? 10.898 -37.656 -11.703 1 97.19 74 GLY A O 1
ATOM 572 N N . THR A 1 75 ? 12.422 -39.094 -12.445 1 95.88 75 THR A N 1
ATOM 573 C CA . THR A 1 75 ? 11.586 -40.281 -12.297 1 95.88 75 THR A CA 1
ATOM 574 C C . THR A 1 75 ? 11.336 -40.594 -10.828 1 95.88 75 THR A C 1
ATOM 576 O O . THR A 1 75 ? 10.328 -41.219 -10.477 1 95.88 75 THR A O 1
ATOM 579 N N . ASP A 1 76 ? 12.18 -40.156 -9.953 1 93.12 76 ASP A N 1
ATOM 580 C CA . ASP A 1 76 ? 11.977 -40.375 -8.523 1 93.12 76 ASP A CA 1
ATOM 581 C C . ASP A 1 76 ? 10.859 -39.469 -7.992 1 93.12 76 ASP A C 1
ATOM 583 O O . ASP A 1 76 ? 10.109 -39.875 -7.098 1 93.12 76 ASP A O 1
ATOM 587 N N . GLY A 1 77 ? 10.828 -38.281 -8.484 1 94.56 77 GLY A N 1
ATOM 588 C CA . GLY A 1 77 ? 9.805 -37.281 -8.141 1 94.56 77 GLY A CA 1
ATOM 589 C C . GLY A 1 77 ? 9.906 -36.812 -6.715 1 94.56 77 GLY A C 1
ATOM 590 O O . GLY A 1 77 ? 9.383 -35.75 -6.383 1 94.56 77 GLY A O 1
ATOM 591 N N . PHE A 1 78 ? 10.453 -37.688 -5.758 1 94.88 78 PHE A N 1
ATOM 592 C CA . PHE A 1 78 ? 10.648 -37.344 -4.352 1 94.88 78 PHE A CA 1
ATOM 593 C C . PHE A 1 78 ? 9.32 -36.969 -3.693 1 94.88 78 PHE A C 1
ATOM 595 O O . PHE A 1 78 ? 9.242 -36 -2.967 1 94.88 78 PHE A O 1
ATOM 602 N N . CYS A 1 79 ? 8.305 -37.719 -4.055 1 95.12 79 CYS A N 1
ATOM 603 C CA . CYS A 1 79 ? 7.016 -37.594 -3.389 1 95.12 79 CYS A CA 1
ATOM 604 C C . CYS A 1 79 ? 7.016 -38.312 -2.047 1 95.12 79 CYS A C 1
ATOM 606 O O . CYS A 1 79 ? 7.879 -39.156 -1.79 1 95.12 79 CYS A O 1
ATOM 608 N N . THR A 1 80 ? 6.125 -37.906 -1.154 1 92.38 80 THR A N 1
ATOM 609 C CA . THR A 1 80 ? 5.953 -38.625 0.099 1 92.38 80 THR A CA 1
ATOM 610 C C . THR A 1 80 ? 5.312 -40 -0.148 1 92.38 80 THR A C 1
ATOM 612 O O . THR A 1 80 ? 4.82 -40.281 -1.244 1 92.38 80 THR A O 1
ATOM 615 N N . ASP A 1 81 ? 5.23 -40.812 0.935 1 91.5 81 ASP A N 1
ATOM 616 C CA . ASP A 1 81 ? 4.703 -42.156 0.831 1 91.5 81 ASP A CA 1
ATOM 617 C C . ASP A 1 81 ? 3.193 -42.156 0.609 1 91.5 81 ASP A C 1
ATOM 619 O O . ASP A 1 81 ? 2.605 -43.156 0.238 1 91.5 81 ASP A O 1
ATOM 623 N N . THR A 1 82 ? 2.666 -41 0.715 1 90.81 82 THR A N 1
ATOM 624 C CA . THR A 1 82 ? 1.223 -40.875 0.524 1 90.81 82 THR A CA 1
ATOM 625 C C . THR A 1 82 ? 0.868 -40.969 -0.959 1 90.81 82 THR A C 1
ATOM 627 O O . THR A 1 82 ? -0.288 -41.188 -1.316 1 90.81 82 THR A O 1
ATOM 630 N N . TYR A 1 83 ? 1.833 -40.812 -1.883 1 94.31 83 TYR A N 1
ATOM 631 C CA . TYR A 1 83 ? 1.61 -40.875 -3.322 1 94.31 83 TYR A CA 1
ATOM 632 C C . TYR A 1 83 ? 2.125 -42.188 -3.906 1 94.31 83 TYR A C 1
ATOM 634 O O . TYR A 1 83 ? 3.252 -42.594 -3.621 1 94.31 83 TYR A O 1
ATOM 642 N N . SER A 1 84 ? 1.298 -42.812 -4.688 1 96.75 84 SER A N 1
ATOM 643 C CA . SER A 1 84 ? 1.807 -43.906 -5.52 1 96.75 84 SER A CA 1
ATOM 644 C C . SER A 1 84 ? 2.797 -43.375 -6.559 1 96.75 84 SER A C 1
ATOM 646 O O . SER A 1 84 ? 2.836 -42.188 -6.844 1 96.75 84 SER A O 1
ATOM 648 N N . PRO A 1 85 ? 3.566 -44.312 -7.086 1 96.5 85 PRO A N 1
ATOM 649 C CA . PRO A 1 85 ? 4.48 -43.906 -8.148 1 96.5 85 PRO A CA 1
ATOM 650 C C . PRO A 1 85 ? 3.762 -43.219 -9.305 1 96.5 85 PRO A C 1
ATOM 652 O O . PRO A 1 85 ? 4.258 -42.219 -9.836 1 96.5 85 PRO A O 1
ATOM 655 N N . GLU A 1 86 ? 2.562 -43.719 -9.703 1 97.44 86 GLU A N 1
ATOM 656 C CA . GLU A 1 86 ? 1.787 -43.125 -10.781 1 97.44 86 GLU A CA 1
ATOM 657 C C . GLU A 1 86 ? 1.259 -41.75 -10.375 1 97.44 86 GLU A C 1
ATOM 659 O O . GLU A 1 86 ? 1.299 -40.812 -11.164 1 97.44 86 GLU A O 1
ATOM 664 N N . ALA A 1 87 ? 0.809 -41.656 -9.195 1 97.56 87 ALA A N 1
ATOM 665 C CA . ALA A 1 87 ? 0.299 -40.375 -8.688 1 97.56 87 ALA A CA 1
ATOM 666 C C . ALA A 1 87 ? 1.413 -39.344 -8.586 1 97.56 87 ALA A C 1
ATOM 668 O O . ALA A 1 87 ? 1.183 -38.156 -8.805 1 97.56 87 ALA A O 1
ATOM 669 N N . CYS A 1 88 ? 2.574 -39.812 -8.234 1 97.5 88 CYS A N 1
ATOM 670 C CA . CYS A 1 88 ? 3.717 -38.906 -8.094 1 97.5 88 CYS A CA 1
ATOM 671 C C . CYS A 1 88 ? 4.074 -38.281 -9.43 1 97.5 88 CYS A C 1
ATOM 673 O O . CYS A 1 88 ? 4.422 -37.094 -9.484 1 97.5 88 CYS A O 1
ATOM 675 N N . VAL A 1 89 ? 3.977 -39.031 -10.5 1 98 89 VAL A N 1
ATOM 676 C CA . VAL A 1 89 ? 4.254 -38.5 -11.828 1 98 89 VAL A CA 1
ATOM 677 C C . VAL A 1 89 ? 3.295 -37.344 -12.133 1 98 89 VAL A C 1
ATOM 679 O O . VAL A 1 89 ? 3.717 -36.281 -12.625 1 98 89 VAL A O 1
ATOM 682 N N . THR A 1 90 ? 2.021 -37.531 -11.836 1 98.25 90 THR A N 1
ATOM 683 C CA . THR A 1 90 ? 1.012 -36.5 -12.062 1 98.25 90 THR A CA 1
ATOM 684 C C . THR A 1 90 ? 1.229 -35.312 -11.125 1 98.25 90 THR A C 1
ATOM 686 O O . THR A 1 90 ? 1.153 -34.156 -11.555 1 98.25 90 THR A O 1
ATOM 689 N N . PHE A 1 91 ? 1.507 -35.594 -9.883 1 97.94 91 PHE A N 1
ATOM 690 C CA . PHE A 1 91 ? 1.734 -34.594 -8.852 1 97.94 91 PHE A CA 1
ATOM 691 C C . PHE A 1 91 ? 2.881 -33.656 -9.234 1 97.94 91 PHE A C 1
ATOM 693 O O . PHE A 1 91 ? 2.83 -32.469 -8.977 1 97.94 91 PHE A O 1
ATOM 700 N N . ARG A 1 92 ? 3.871 -34.188 -9.945 1 98.31 92 ARG A N 1
ATOM 701 C CA . ARG A 1 92 ? 5.082 -33.438 -10.297 1 98.31 92 ARG A CA 1
ATOM 702 C C . ARG A 1 92 ? 4.977 -32.844 -11.695 1 98.31 92 ARG A C 1
ATOM 704 O O . ARG A 1 92 ? 5.855 -32.094 -12.125 1 98.31 92 ARG A O 1
ATOM 711 N N . GLY A 1 93 ? 3.92 -33.156 -12.469 1 98.25 93 GLY A N 1
ATOM 712 C CA . GLY A 1 93 ? 3.74 -32.656 -13.828 1 98.25 93 GLY A CA 1
ATOM 713 C C . GLY A 1 93 ? 4.586 -33.406 -14.844 1 98.25 93 GLY A C 1
ATOM 714 O O . GLY A 1 93 ? 4.973 -32.844 -15.867 1 98.25 93 GLY A O 1
ATOM 715 N N . GLY A 1 94 ? 4.938 -34.562 -14.562 1 97.88 94 GLY A N 1
ATOM 716 C CA . GLY A 1 94 ? 5.785 -35.375 -15.422 1 97.88 94 GLY A CA 1
ATOM 717 C C . GLY A 1 94 ? 6.984 -35.938 -14.703 1 97.88 94 GLY A C 1
ATOM 718 O O . GLY A 1 94 ? 7.094 -35.844 -13.477 1 97.88 94 GLY A O 1
ATOM 719 N N . ALA A 1 95 ? 7.77 -36.656 -15.469 1 97.56 95 ALA A N 1
ATOM 720 C CA . ALA A 1 95 ? 8.984 -37.312 -14.984 1 97.56 95 ALA A CA 1
ATOM 721 C C . ALA A 1 95 ? 10.047 -37.375 -16.078 1 97.56 95 ALA A C 1
ATOM 723 O O . ALA A 1 95 ? 10.039 -38.312 -16.906 1 97.56 95 ALA A O 1
ATOM 724 N N . TYR A 1 96 ? 10.953 -36.531 -15.938 1 98.31 96 TYR A N 1
ATOM 725 C CA . TYR A 1 96 ? 12.016 -36.469 -16.938 1 98.31 96 TYR A CA 1
ATOM 726 C C . TYR A 1 96 ? 12.938 -37.688 -16.828 1 98.31 96 TYR A C 1
ATOM 728 O O . TYR A 1 96 ? 13.43 -38 -15.734 1 98.31 96 TYR A O 1
ATOM 736 N N . ASP A 1 97 ? 13.156 -38.25 -17.922 1 97.75 97 ASP A N 1
ATOM 737 C CA . ASP A 1 97 ? 14.039 -39.406 -18.016 1 97.75 97 ASP A CA 1
ATOM 738 C C . ASP A 1 97 ? 15.188 -39.156 -18.984 1 97.75 97 ASP A C 1
ATOM 740 O O . ASP A 1 97 ? 15.031 -39.344 -20.203 1 97.75 97 ASP A O 1
ATOM 744 N N . ALA A 1 98 ? 16.312 -38.906 -18.438 1 96.56 98 ALA A N 1
ATOM 745 C CA . ALA A 1 98 ? 17.484 -38.562 -19.234 1 96.56 98 ALA A CA 1
ATOM 746 C C . ALA A 1 98 ? 17.875 -39.719 -20.156 1 96.56 98 ALA A C 1
ATOM 748 O O . ALA A 1 98 ? 18.359 -39.5 -21.266 1 96.56 98 ALA A O 1
ATOM 749 N N . SER A 1 99 ? 17.672 -40.906 -19.766 1 96.38 99 SER A N 1
ATOM 750 C CA . SER A 1 99 ? 18.094 -42.062 -20.516 1 96.38 99 SER A CA 1
ATOM 751 C C . SER A 1 99 ? 17.312 -42.219 -21.812 1 96.38 99 SER A C 1
ATOM 753 O O . SER A 1 99 ? 17.734 -42.938 -22.719 1 96.38 99 SER A O 1
ATOM 755 N N . LYS A 1 100 ? 16.234 -41.531 -21.891 1 96.44 100 LYS A N 1
ATOM 756 C CA . LYS A 1 100 ? 15.398 -41.656 -23.078 1 96.44 100 LYS A CA 1
ATOM 757 C C . LYS A 1 100 ? 15.664 -40.531 -24.078 1 96.44 100 LYS A C 1
ATOM 759 O O . LYS A 1 100 ? 15.023 -40.469 -25.125 1 96.44 100 LYS A O 1
ATOM 764 N N . SER A 1 101 ? 16.562 -39.656 -23.719 1 97.06 101 SER A N 1
ATOM 765 C CA . SER A 1 101 ? 16.891 -38.531 -24.594 1 97.06 101 SER A CA 1
ATOM 766 C C . SER A 1 101 ? 18.312 -38.656 -25.109 1 97.06 101 SER A C 1
ATOM 768 O O . SER A 1 101 ? 19.266 -38.688 -24.328 1 97.06 101 SER A O 1
ATOM 770 N N . SER A 1 102 ? 18.531 -38.562 -26.438 1 96.94 102 SER A N 1
ATOM 771 C CA . SER A 1 102 ? 19.859 -38.594 -27.031 1 96.94 102 SER A CA 1
ATOM 772 C C . SER A 1 102 ? 20.531 -37.219 -26.969 1 96.94 102 SER A C 1
ATOM 774 O O . SER A 1 102 ? 21.734 -37.125 -27.188 1 96.94 102 SER A O 1
ATOM 776 N N . THR A 1 103 ? 19.781 -36.219 -26.672 1 96.69 103 THR A N 1
ATOM 777 C CA . THR A 1 103 ? 20.344 -34.875 -26.641 1 96.69 103 THR A CA 1
ATOM 778 C C . THR A 1 103 ? 20.688 -34.469 -25.203 1 96.69 103 THR A C 1
ATOM 780 O O . THR A 1 103 ? 21.188 -33.344 -24.969 1 96.69 103 THR A O 1
ATOM 783 N N . ASP A 1 104 ? 20.453 -35.344 -24.281 1 97 104 ASP A N 1
ATOM 784 C CA . ASP A 1 104 ? 20.766 -35.062 -22.891 1 97 104 ASP A CA 1
ATOM 785 C C . ASP A 1 104 ? 22.281 -35 -22.672 1 97 104 ASP A C 1
ATOM 787 O O . ASP A 1 104 ? 23.031 -35.812 -23.203 1 97 104 ASP A O 1
ATOM 791 N N . LYS A 1 105 ? 22.734 -33.938 -22 1 97.69 105 LYS A N 1
ATOM 792 C CA . LYS A 1 105 ? 24.125 -33.812 -21.562 1 97.69 105 LYS A CA 1
ATOM 793 C C . LYS A 1 105 ? 24.203 -33.469 -20.078 1 97.69 105 LYS A C 1
ATOM 795 O O . LYS A 1 105 ? 23.953 -32.312 -19.688 1 97.69 105 LYS A O 1
ATOM 800 N N . SER A 1 106 ? 24.688 -34.406 -19.312 1 97 106 SER A N 1
ATOM 801 C CA . SER A 1 106 ? 24.812 -34.188 -17.891 1 97 106 SER A CA 1
ATOM 802 C C . SER A 1 106 ? 25.922 -33.188 -17.578 1 97 106 SER A C 1
ATOM 804 O O . SER A 1 106 ? 27 -33.219 -18.172 1 97 106 SER A O 1
ATOM 806 N N . ILE A 1 107 ? 25.641 -32.281 -16.75 1 95.44 107 ILE A N 1
ATOM 807 C CA . ILE A 1 107 ? 26.609 -31.312 -16.266 1 95.44 107 ILE A CA 1
ATOM 808 C C . ILE A 1 107 ? 27.156 -31.766 -14.906 1 95.44 107 ILE A C 1
ATOM 810 O O . ILE A 1 107 ? 28.344 -31.656 -14.641 1 95.44 107 ILE A O 1
ATOM 814 N N . GLY A 1 108 ? 26.297 -32.25 -13.961 1 94.31 108 GLY A N 1
ATOM 815 C CA . GLY A 1 108 ? 26.656 -32.719 -12.625 1 94.31 108 GLY A CA 1
ATOM 816 C C . GLY A 1 108 ? 25.75 -32.188 -11.539 1 94.31 108 GLY A C 1
ATOM 817 O O . GLY A 1 108 ? 24.797 -31.438 -11.828 1 94.31 108 GLY A O 1
ATOM 818 N N . THR A 1 109 ? 26.062 -32.625 -10.312 1 93.62 109 THR A N 1
ATOM 819 C CA . THR A 1 109 ? 25.281 -32.188 -9.156 1 93.62 109 THR A CA 1
ATOM 820 C C . THR A 1 109 ? 25.844 -30.922 -8.562 1 93.62 109 THR A C 1
ATOM 822 O O . THR A 1 109 ? 27.047 -30.828 -8.281 1 93.62 109 THR A O 1
ATOM 825 N N . GLN A 1 110 ? 24.906 -29.906 -8.398 1 93.31 110 GLN A N 1
ATOM 826 C CA . GLN A 1 110 ? 25.359 -28.656 -7.824 1 93.31 110 GLN A CA 1
ATOM 827 C C . GLN A 1 110 ? 24.203 -27.875 -7.199 1 93.31 110 GLN A C 1
ATOM 829 O O . GLN A 1 110 ? 23.031 -28.188 -7.473 1 93.31 110 GLN A O 1
ATOM 834 N N . LYS A 1 111 ? 24.609 -27.016 -6.266 1 90.81 111 LYS A N 1
ATOM 835 C CA . LYS A 1 111 ? 23.688 -26.031 -5.719 1 90.81 111 LYS A CA 1
ATOM 836 C C . LYS A 1 111 ? 23.875 -24.672 -6.387 1 90.81 111 LYS A C 1
ATOM 838 O O . LYS A 1 111 ? 24.969 -24.078 -6.32 1 90.81 111 LYS A O 1
ATOM 843 N N . LYS A 1 112 ? 22.891 -24.266 -7.09 1 91.31 112 LYS A N 1
ATOM 844 C CA . LYS A 1 112 ? 23 -22.969 -7.746 1 91.31 112 LYS A CA 1
ATOM 845 C C . LYS A 1 112 ? 22.281 -21.875 -6.934 1 91.31 112 LYS A C 1
ATOM 847 O O . LYS A 1 112 ? 22.125 -22.016 -5.719 1 91.31 112 LYS A O 1
ATOM 852 N N . GLY A 1 113 ? 21.969 -20.703 -7.594 1 86.69 113 GLY A N 1
ATOM 853 C CA . GLY A 1 113 ? 21.594 -19.469 -6.926 1 86.69 113 GLY A CA 1
ATOM 854 C C . GLY A 1 113 ? 20.281 -19.562 -6.156 1 86.69 113 GLY A C 1
ATOM 855 O O . GLY A 1 113 ? 20.047 -18.797 -5.223 1 86.69 113 GLY A O 1
ATOM 856 N N . ASP A 1 114 ? 19.359 -20.531 -6.5 1 93.19 114 ASP A N 1
ATOM 857 C CA . ASP A 1 114 ? 18.078 -20.656 -5.816 1 93.19 114 ASP A CA 1
ATOM 858 C C . ASP A 1 114 ? 18.234 -21.422 -4.5 1 93.19 114 ASP A C 1
ATOM 860 O O . ASP A 1 114 ? 17.297 -21.5 -3.711 1 93.19 114 ASP A O 1
ATOM 864 N N . GLY A 1 115 ? 19.391 -22.078 -4.324 1 90.5 115 GLY A N 1
ATOM 865 C CA . GLY A 1 115 ? 19.703 -22.672 -3.033 1 90.5 115 GLY A CA 1
ATOM 866 C C . GLY A 1 115 ? 19.375 -24.141 -2.947 1 90.5 115 GLY A C 1
ATOM 867 O O . GLY A 1 115 ? 19.453 -24.75 -1.876 1 90.5 115 GLY A O 1
ATOM 868 N N . PHE A 1 116 ? 18.969 -24.781 -4.055 1 91.38 116 PHE A N 1
ATOM 869 C CA . PHE A 1 116 ? 18.625 -26.203 -4.066 1 91.38 116 PHE A CA 1
ATOM 870 C C . PHE A 1 116 ? 19.734 -27.031 -4.699 1 91.38 116 PHE A C 1
ATOM 872 O O . PHE A 1 116 ? 20.344 -26.609 -5.68 1 91.38 116 PHE A O 1
ATOM 879 N N . GLU A 1 117 ? 19.953 -28.156 -4.09 1 93.06 117 GLU A N 1
ATOM 880 C CA . GLU A 1 117 ? 20.781 -29.141 -4.766 1 93.06 117 GLU A CA 1
ATOM 881 C C . GLU A 1 117 ? 20 -29.859 -5.859 1 93.06 117 GLU A C 1
ATOM 883 O O . GLU A 1 117 ? 18.859 -30.266 -5.652 1 93.06 117 GLU A O 1
ATOM 888 N N . ALA A 1 118 ? 20.594 -30.016 -7.023 1 97 118 ALA A N 1
ATOM 889 C CA . ALA A 1 118 ? 19.953 -30.672 -8.156 1 97 118 ALA A CA 1
ATOM 890 C C . ALA A 1 118 ? 21 -31.297 -9.094 1 97 118 ALA A C 1
ATOM 892 O O . ALA A 1 118 ? 22.172 -30.922 -9.055 1 97 118 ALA A O 1
ATOM 893 N N . ASP A 1 119 ? 20.625 -32.281 -9.773 1 97.38 119 ASP A N 1
ATOM 894 C CA . ASP A 1 119 ? 21.422 -32.781 -10.898 1 97.38 119 ASP A CA 1
ATOM 895 C C . ASP A 1 119 ? 21.188 -31.938 -12.148 1 97.38 119 ASP A C 1
ATOM 897 O O . ASP A 1 119 ? 20.109 -31.969 -12.742 1 97.38 119 ASP A O 1
ATOM 901 N N . TRP A 1 120 ? 22.141 -31.266 -12.508 1 97.88 120 TRP A N 1
ATOM 902 C CA . TRP A 1 120 ? 22.016 -30.359 -13.633 1 97.88 120 TRP A CA 1
ATOM 903 C C . TRP A 1 120 ? 22.312 -31.062 -14.945 1 97.88 120 TRP A C 1
ATOM 905 O O . TRP A 1 120 ? 23.219 -31.891 -15.023 1 97.88 120 TRP A O 1
ATOM 915 N N . THR A 1 121 ? 21.531 -30.766 -15.977 1 97.56 121 THR A N 1
ATOM 916 C CA . THR A 1 121 ? 21.656 -31.359 -17.312 1 97.56 121 THR A CA 1
ATOM 917 C C . THR A 1 121 ? 21.219 -30.359 -18.375 1 97.56 121 THR A C 1
ATOM 919 O O . THR A 1 121 ? 20.625 -29.328 -18.078 1 97.56 121 THR A O 1
ATOM 922 N N . GLN A 1 122 ? 21.703 -30.531 -19.562 1 98.12 122 GLN A N 1
ATOM 923 C CA . GLN A 1 122 ? 21.25 -29.797 -20.734 1 98.12 122 GLN A CA 1
ATOM 924 C C . GLN A 1 122 ? 20.438 -30.688 -21.672 1 98.12 122 GLN A C 1
ATOM 926 O O . GLN A 1 122 ? 20.766 -31.859 -21.844 1 98.12 122 GLN A O 1
ATOM 931 N N . ASP A 1 123 ? 19.359 -30.219 -22.125 1 98.25 123 ASP A N 1
ATOM 932 C CA . ASP A 1 123 ? 18.531 -30.906 -23.109 1 98.25 123 ASP A CA 1
ATOM 933 C C . ASP A 1 123 ? 17.703 -29.922 -23.922 1 98.25 123 ASP A C 1
ATOM 935 O O . ASP A 1 123 ? 17.719 -28.719 -23.641 1 98.25 123 ASP A O 1
ATOM 939 N N . THR A 1 124 ? 17.094 -30.438 -24.969 1 97.5 124 THR A N 1
ATOM 940 C CA . THR A 1 124 ? 16.266 -29.578 -25.797 1 97.5 124 THR A CA 1
ATOM 941 C C . THR A 1 124 ? 14.906 -29.328 -25.141 1 97.5 124 THR A C 1
ATOM 943 O O . THR A 1 124 ? 14.203 -30.281 -24.781 1 97.5 124 THR A O 1
ATOM 946 N N . LEU A 1 125 ? 14.602 -28.125 -24.938 1 97.44 125 LEU A N 1
ATOM 947 C CA . LEU A 1 125 ? 13.297 -27.719 -24.422 1 97.44 125 LEU A CA 1
ATOM 948 C C . LEU A 1 125 ? 12.461 -27.078 -25.531 1 97.44 125 LEU A C 1
ATOM 950 O O . LEU A 1 125 ? 12.922 -26.156 -26.203 1 97.44 125 LEU A O 1
ATOM 954 N N . SER A 1 126 ? 11.25 -27.562 -25.719 1 95.81 126 SER A N 1
ATOM 955 C CA . SER A 1 126 ? 10.367 -27.031 -26.75 1 95.81 126 SER A CA 1
ATOM 956 C C . SER A 1 126 ? 9.039 -26.562 -26.141 1 95.81 126 SER A C 1
ATOM 958 O O . SER A 1 126 ? 8.523 -27.188 -25.219 1 95.81 126 SER A O 1
ATOM 960 N N . PHE A 1 127 ? 8.562 -25.5 -26.594 1 91.06 127 PHE A N 1
ATOM 961 C CA . PHE A 1 127 ? 7.293 -24.953 -26.141 1 91.06 127 PHE A CA 1
ATOM 962 C C . PHE A 1 127 ? 6.648 -24.125 -27.25 1 91.06 127 PHE A C 1
ATOM 964 O O . PHE A 1 127 ? 7.324 -23.688 -28.188 1 91.06 127 PHE A O 1
ATOM 971 N N . GLY A 1 128 ? 5.348 -23.969 -27.094 1 82.38 128 GLY A N 1
ATOM 972 C CA . GLY A 1 128 ? 4.637 -23.266 -28.156 1 82.38 128 GLY A CA 1
ATOM 973 C C . GLY A 1 128 ? 4.605 -24.031 -29.469 1 82.38 128 GLY A C 1
ATOM 974 O O . GLY A 1 128 ? 4.766 -25.266 -29.469 1 82.38 128 GLY A O 1
ATOM 975 N N . SER A 1 129 ? 4.309 -23.328 -30.547 1 79.81 129 SER A N 1
ATOM 976 C CA . SER A 1 129 ? 4.152 -24 -31.828 1 79.81 129 SER A CA 1
ATOM 977 C C . SER A 1 129 ? 5.5 -24.203 -32.531 1 79.81 129 SER A C 1
ATOM 979 O O . SER A 1 129 ? 5.715 -25.219 -33.188 1 79.81 129 SER A O 1
ATOM 981 N N . ASN A 1 130 ? 6.418 -23.406 -32.25 1 82.69 130 ASN A N 1
ATOM 982 C CA . ASN A 1 130 ? 7.621 -23.562 -33.062 1 82.69 130 ASN A CA 1
ATOM 983 C C . ASN A 1 130 ? 8.844 -22.984 -32.375 1 82.69 130 ASN A C 1
ATOM 985 O O . ASN A 1 130 ? 9.719 -22.391 -33 1 82.69 130 ASN A O 1
ATOM 989 N N . THR A 1 131 ? 8.859 -23.078 -31.078 1 91.06 131 THR A N 1
ATOM 990 C CA . THR A 1 131 ? 10.008 -22.531 -30.375 1 91.06 131 THR A CA 1
ATOM 991 C C . THR A 1 131 ? 10.719 -23.609 -29.562 1 91.06 131 THR A C 1
ATOM 993 O O . THR A 1 131 ? 10.062 -24.422 -28.891 1 91.06 131 THR A O 1
ATOM 996 N N . SER A 1 132 ? 12.039 -23.625 -29.75 1 94.56 132 SER A N 1
ATOM 997 C CA . SER A 1 132 ? 12.844 -24.578 -29 1 94.56 132 SER A CA 1
ATOM 998 C C . SER A 1 132 ? 14.172 -23.969 -28.562 1 94.56 132 SER A C 1
ATOM 1000 O O . SER A 1 132 ? 14.727 -23.125 -29.281 1 94.56 132 SER A O 1
ATOM 1002 N N . LEU A 1 133 ? 14.594 -24.344 -27.453 1 96.56 133 LEU A N 1
ATOM 1003 C CA . LEU A 1 133 ? 15.93 -24.031 -26.953 1 96.56 133 LEU A CA 1
ATOM 1004 C C . LEU A 1 133 ? 16.797 -25.281 -26.906 1 96.56 133 LEU A C 1
ATOM 1006 O O . LEU A 1 133 ? 16.578 -26.172 -26.078 1 96.56 133 LEU A O 1
ATOM 1010 N N . ALA A 1 134 ? 17.797 -25.203 -27.781 1 94.56 134 ALA A N 1
ATOM 1011 C CA . ALA A 1 134 ? 18.734 -26.312 -27.781 1 94.56 134 ALA A CA 1
ATOM 1012 C C . ALA A 1 134 ? 19.656 -26.25 -26.562 1 94.56 134 ALA A C 1
ATOM 1014 O O . ALA A 1 134 ? 20.031 -25.156 -26.125 1 94.56 134 ALA A O 1
ATOM 1015 N N . SER A 1 135 ? 19.969 -27.312 -25.969 1 96.19 135 SER A N 1
ATOM 1016 C CA . SER A 1 135 ? 20.922 -27.438 -24.875 1 96.19 135 SER A CA 1
ATOM 1017 C C . SER A 1 135 ? 20.547 -26.547 -23.703 1 96.19 135 SER A C 1
ATOM 1019 O O . SER A 1 135 ? 21.391 -25.828 -23.156 1 96.19 135 SER A O 1
ATOM 1021 N N . PHE A 1 136 ? 19.297 -26.422 -23.484 1 97.81 136 PHE A N 1
ATOM 1022 C CA . PHE A 1 136 ? 18.844 -25.641 -22.359 1 97.81 136 PHE A CA 1
ATOM 1023 C C . PHE A 1 136 ? 19.203 -26.328 -21.047 1 97.81 136 PHE A C 1
ATOM 1025 O O . PHE A 1 136 ? 18.938 -27.516 -20.875 1 97.81 136 PHE A O 1
ATOM 1032 N N . GLU A 1 137 ? 19.781 -25.562 -20.141 1 97.81 137 GLU A N 1
ATOM 1033 C CA . GLU A 1 137 ? 20.219 -26.094 -18.859 1 97.81 137 GLU A CA 1
ATOM 1034 C C . GLU A 1 137 ? 19.109 -26.016 -17.812 1 97.81 137 GLU A C 1
ATOM 1036 O O . GLU A 1 137 ? 18.469 -24.969 -17.656 1 97.81 137 GLU A O 1
ATOM 1041 N N . PHE A 1 138 ? 18.859 -27.094 -17.062 1 98.12 138 PHE A N 1
ATOM 1042 C CA . PHE A 1 138 ? 17.891 -27.141 -15.961 1 98.12 138 PHE A CA 1
ATOM 1043 C C . PHE A 1 138 ? 18.344 -28.125 -14.891 1 98.12 138 PHE A C 1
ATOM 1045 O O . PHE A 1 138 ? 19.234 -28.938 -15.133 1 98.12 138 PHE A O 1
ATOM 1052 N N . GLY A 1 139 ? 17.781 -27.922 -13.688 1 98 139 GLY A N 1
ATOM 1053 C CA . GLY A 1 139 ? 18.109 -28.812 -12.586 1 98 139 GLY A CA 1
ATOM 1054 C C . GLY A 1 139 ? 17.047 -29.875 -12.352 1 98 139 GLY A C 1
ATOM 1055 O O . GLY A 1 139 ? 15.852 -29.594 -12.414 1 98 139 GLY A O 1
ATOM 1056 N N . VAL A 1 140 ? 17.422 -31.094 -12.125 1 98 140 VAL A N 1
ATOM 1057 C CA . VAL A 1 140 ? 16.562 -32.156 -11.609 1 98 140 VAL A CA 1
ATOM 1058 C C . VAL A 1 140 ? 16.703 -32.25 -10.094 1 98 140 VAL A C 1
ATOM 1060 O O . VAL A 1 140 ? 17.703 -32.781 -9.586 1 98 140 VAL A O 1
ATOM 1063 N N . PRO A 1 141 ? 15.727 -31.75 -9.406 1 95.94 141 PRO A N 1
ATOM 1064 C CA . PRO A 1 141 ? 15.906 -31.609 -7.957 1 95.94 141 PRO A CA 1
ATOM 1065 C C . PRO A 1 141 ? 16.031 -32.969 -7.258 1 95.94 141 PRO A C 1
ATOM 1067 O O . PRO A 1 141 ? 15.352 -33.938 -7.641 1 95.94 141 PRO A O 1
ATOM 1070 N N . GLN A 1 142 ? 16.828 -33.031 -6.219 1 92.38 142 GLN A N 1
ATOM 1071 C CA . GLN A 1 142 ? 17 -34.219 -5.395 1 92.38 142 GLN A CA 1
ATOM 1072 C C . GLN A 1 142 ? 16.266 -34.062 -4.062 1 92.38 142 GLN A C 1
ATOM 1074 O O . GLN A 1 142 ? 16.75 -34.531 -3.029 1 92.38 142 GLN A O 1
ATOM 1079 N N . GLN A 1 143 ? 15.227 -33.312 -4.113 1 92.69 143 GLN A N 1
ATOM 1080 C CA . GLN A 1 143 ? 14.383 -33 -2.961 1 92.69 143 GLN A CA 1
ATOM 1081 C C . GLN A 1 143 ? 13.031 -32.438 -3.395 1 92.69 143 GLN A C 1
ATOM 1083 O O . GLN A 1 143 ? 12.859 -32.062 -4.559 1 92.69 143 GLN A O 1
ATOM 1088 N N . ASP A 1 144 ? 12.109 -32.5 -2.492 1 93.06 144 ASP A N 1
ATOM 1089 C CA . ASP A 1 144 ? 10.891 -31.734 -2.662 1 93.06 144 ASP A CA 1
ATOM 1090 C C . ASP A 1 144 ? 11.172 -30.234 -2.529 1 93.06 144 ASP A C 1
ATOM 1092 O O . ASP A 1 144 ? 11.805 -29.797 -1.563 1 93.06 144 ASP A O 1
ATOM 1096 N N . LEU A 1 145 ? 10.734 -29.422 -3.469 1 89.38 145 LEU A N 1
ATOM 1097 C CA . LEU A 1 145 ? 11.078 -28 -3.471 1 89.38 145 LEU A CA 1
ATOM 1098 C C . LEU A 1 145 ? 10.141 -27.203 -2.57 1 89.38 145 LEU A C 1
ATOM 1100 O O . LEU A 1 145 ? 10.523 -26.172 -2.018 1 89.38 145 LEU A O 1
ATOM 1104 N N . ASN A 1 146 ? 8.906 -27.359 -2.457 1 83.19 146 ASN A N 1
ATOM 1105 C CA . ASN A 1 146 ? 7.969 -26.609 -1.623 1 83.19 146 ASN A CA 1
ATOM 1106 C C . ASN A 1 146 ? 6.703 -27.422 -1.346 1 83.19 146 ASN A C 1
ATOM 1108 O O . ASN A 1 146 ? 5.59 -26.906 -1.514 1 83.19 146 ASN A O 1
ATOM 1112 N N . GLN A 1 147 ? 6.891 -28.625 -1.155 1 80.38 147 GLN A N 1
ATOM 1113 C CA . GLN A 1 147 ? 5.793 -29.516 -0.796 1 80.38 147 GLN A CA 1
ATOM 1114 C C . GLN A 1 147 ? 4.633 -29.375 -1.778 1 80.38 147 GLN A C 1
ATOM 1116 O O . GLN A 1 147 ? 4.844 -29.312 -2.99 1 80.38 147 GLN A O 1
ATOM 1121 N N . ALA A 1 148 ? 3.391 -29.344 -1.19 1 82.81 148 ALA A N 1
ATOM 1122 C CA . ALA A 1 148 ? 2.203 -29.422 -2.035 1 82.81 148 ALA A CA 1
ATOM 1123 C C . ALA A 1 148 ? 1.743 -28.031 -2.475 1 82.81 148 ALA A C 1
ATOM 1125 O O . ALA A 1 148 ? 0.88 -27.906 -3.346 1 82.81 148 ALA A O 1
ATOM 1126 N N . PHE A 1 149 ? 2.443 -26.969 -2.051 1 89.06 149 PHE A N 1
ATOM 1127 C CA . PHE A 1 149 ? 2.051 -25.625 -2.434 1 89.06 149 PHE A CA 1
ATOM 1128 C C . PHE A 1 149 ? 2.52 -25.297 -3.85 1 89.06 149 PHE A C 1
ATOM 1130 O O . PHE A 1 149 ? 1.917 -24.469 -4.535 1 89.06 149 PHE A O 1
ATOM 1137 N N . THR A 1 150 ? 3.637 -25.828 -4.25 1 93.69 150 THR A N 1
ATOM 1138 C CA . THR A 1 150 ? 4.145 -25.781 -5.617 1 93.69 150 THR A CA 1
ATOM 1139 C C . THR A 1 150 ? 4.578 -27.156 -6.086 1 93.69 150 THR A C 1
ATOM 1141 O O . THR A 1 150 ? 5.777 -27.438 -6.203 1 93.69 150 THR A O 1
ATOM 1144 N N . SER A 1 151 ? 3.676 -27.938 -6.473 1 95.69 151 SER A N 1
ATOM 1145 C CA . SER A 1 151 ? 3.83 -29.391 -6.586 1 95.69 151 SER A CA 1
ATOM 1146 C C . SER A 1 151 ? 4.566 -29.766 -7.867 1 95.69 151 SER A C 1
ATOM 1148 O O . SER A 1 151 ? 5.332 -30.734 -7.887 1 95.69 151 SER A O 1
ATOM 1150 N N . GLN A 1 152 ? 4.418 -29.016 -8.875 1 97.94 152 GLN A N 1
ATOM 1151 C CA . GLN A 1 152 ? 4.895 -29.422 -10.188 1 97.94 152 GLN A CA 1
ATOM 1152 C C . GLN A 1 152 ? 6.273 -28.828 -10.477 1 97.94 152 GLN A C 1
ATOM 1154 O O . GLN A 1 152 ? 6.746 -27.953 -9.75 1 97.94 152 GLN A O 1
ATOM 1159 N N . SER A 1 153 ? 6.898 -29.438 -11.539 1 97.94 153 SER A N 1
ATOM 1160 C CA . SER A 1 153 ? 8.102 -28.828 -12.086 1 97.94 153 SER A CA 1
ATOM 1161 C C . SER A 1 153 ? 7.922 -27.328 -12.266 1 97.94 153 SER A C 1
ATOM 1163 O O . SER A 1 153 ? 6.82 -26.844 -12.547 1 97.94 153 SER A O 1
ATOM 1165 N N . GLN A 1 154 ? 9.039 -26.562 -12.094 1 97.69 154 GLN A N 1
ATOM 1166 C CA . GLN A 1 154 ? 8.969 -25.109 -12.008 1 97.69 154 GLN A CA 1
ATOM 1167 C C . GLN A 1 154 ? 9.773 -24.453 -13.133 1 97.69 154 GLN A C 1
ATOM 1169 O O . GLN A 1 154 ? 10.984 -24.656 -13.234 1 97.69 154 GLN A O 1
ATOM 1174 N N . LEU A 1 155 ? 9.047 -23.781 -13.984 1 98.25 155 LEU A N 1
ATOM 1175 C CA . LEU A 1 155 ? 9.727 -22.938 -14.953 1 98.25 155 LEU A CA 1
ATOM 1176 C C . LEU A 1 155 ? 10.266 -21.672 -14.289 1 98.25 155 LEU A C 1
ATOM 1178 O O . LEU A 1 155 ? 9.492 -20.875 -13.75 1 98.25 155 LEU A O 1
ATOM 1182 N N . GLY A 1 156 ? 11.57 -21.5 -14.312 1 98.12 156 GLY A N 1
ATOM 1183 C CA . GLY A 1 156 ? 12.203 -20.406 -13.594 1 98.12 156 GLY A CA 1
ATOM 1184 C C . GLY A 1 156 ? 11.992 -19.047 -14.25 1 98.12 156 GLY A C 1
ATOM 1185 O O . GLY A 1 156 ? 12.617 -18.75 -15.266 1 98.12 156 GLY A O 1
ATOM 1186 N N . LEU A 1 157 ? 11.148 -18.219 -13.625 1 98.62 157 LEU A N 1
ATOM 1187 C CA . LEU A 1 157 ? 10.82 -16.906 -14.156 1 98.62 157 LEU A CA 1
ATOM 1188 C C . LEU A 1 157 ? 11.117 -15.82 -13.141 1 98.62 157 LEU A C 1
ATOM 1190 O O . LEU A 1 157 ? 10.508 -14.75 -13.164 1 98.62 157 LEU A O 1
ATOM 1194 N N . GLY A 1 158 ? 12.016 -16.078 -12.219 1 97.38 158 GLY A N 1
ATOM 1195 C CA . GLY A 1 158 ? 12.438 -15.102 -11.234 1 97.38 158 GLY A CA 1
ATOM 1196 C C . GLY A 1 158 ? 13.125 -13.891 -11.852 1 97.38 158 GLY A C 1
ATOM 1197 O O . GLY A 1 158 ? 13.289 -13.828 -13.07 1 97.38 158 GLY A O 1
ATOM 1198 N N . MET A 1 159 ? 13.539 -12.977 -11.055 1 94.69 159 MET A N 1
ATOM 1199 C CA . MET A 1 159 ? 14.047 -11.68 -11.5 1 94.69 159 MET A CA 1
ATOM 1200 C C . MET A 1 159 ? 15.328 -11.844 -12.305 1 94.69 159 MET A C 1
ATOM 1202 O O . MET A 1 159 ? 15.648 -11.008 -13.156 1 94.69 159 MET A O 1
ATOM 1206 N N . ASN A 1 160 ? 16.062 -12.875 -12.078 1 95.06 160 ASN A N 1
ATOM 1207 C CA . ASN A 1 160 ? 17.234 -13.242 -12.859 1 95.06 160 ASN A CA 1
ATOM 1208 C C . ASN A 1 160 ? 17.047 -14.57 -13.586 1 95.06 160 ASN A C 1
ATOM 1210 O O . ASN A 1 160 ? 17.891 -15.461 -13.477 1 95.06 160 ASN A O 1
ATOM 1214 N N . SER A 1 161 ? 16.031 -14.688 -14.312 1 98 161 SER A N 1
ATOM 1215 C CA . SER A 1 161 ? 15.602 -15.922 -14.953 1 98 161 SER A CA 1
ATOM 1216 C C . SER A 1 161 ? 16.625 -16.391 -15.992 1 98 161 SER A C 1
ATOM 1218 O O . SER A 1 161 ? 16.891 -15.672 -16.969 1 98 161 SER A O 1
ATOM 1220 N N . SER A 1 162 ? 17.094 -17.578 -15.836 1 97.69 162 SER A N 1
ATOM 1221 C CA . SER A 1 162 ? 17.969 -18.172 -16.844 1 97.69 162 SER A CA 1
ATOM 1222 C C . SER A 1 162 ? 17.203 -18.516 -18.109 1 97.69 162 SER A C 1
ATOM 1224 O O . SER A 1 162 ? 17.75 -18.438 -19.219 1 97.69 162 SER A O 1
ATOM 1226 N N . PHE A 1 163 ? 15.992 -18.859 -18.016 1 98.19 163 PHE A N 1
ATOM 1227 C CA . PHE A 1 163 ? 15.156 -19.219 -19.156 1 98.19 163 PHE A CA 1
ATOM 1228 C C . PHE A 1 163 ? 14.891 -18 -20.047 1 98.19 163 PHE A C 1
ATOM 1230 O O . PHE A 1 163 ? 15.086 -18.078 -21.25 1 98.19 163 PHE A O 1
ATOM 1237 N N . LEU A 1 164 ? 14.477 -16.891 -19.422 1 98.5 164 LEU A N 1
ATOM 1238 C CA . LEU A 1 164 ? 14.211 -15.68 -20.203 1 98.5 164 LEU A CA 1
ATOM 1239 C C . LEU A 1 164 ? 15.5 -15.156 -20.844 1 98.5 164 LEU A C 1
ATOM 1241 O O . LEU A 1 164 ? 15.477 -14.664 -21.969 1 98.5 164 LEU A O 1
ATOM 1245 N N . ARG A 1 165 ? 16.562 -15.242 -20.094 1 98 165 ARG A N 1
ATOM 1246 C CA . ARG A 1 165 ? 17.844 -14.852 -20.672 1 98 165 ARG A CA 1
ATOM 1247 C C . ARG A 1 165 ? 18.188 -15.711 -21.891 1 98 165 ARG A C 1
ATOM 1249 O O . ARG A 1 165 ? 18.703 -15.203 -22.875 1 98 165 ARG A O 1
ATOM 1256 N N . ALA A 1 166 ? 17.969 -17 -21.797 1 97.88 166 ALA A N 1
ATOM 1257 C CA . ALA A 1 166 ? 18.219 -17.906 -22.922 1 97.88 166 ALA A CA 1
ATOM 1258 C C . ALA A 1 166 ? 17.375 -17.516 -24.141 1 97.88 166 ALA A C 1
ATOM 1260 O O . ALA A 1 166 ? 17.859 -17.547 -25.266 1 97.88 166 ALA A O 1
ATOM 1261 N N . LEU A 1 167 ? 16.141 -17.156 -23.938 1 97.38 167 LEU A N 1
ATOM 1262 C CA . LEU A 1 167 ? 15.266 -16.75 -25.031 1 97.38 167 LEU A CA 1
ATOM 1263 C C . LEU A 1 167 ? 15.766 -15.477 -25.688 1 97.38 167 LEU A C 1
ATOM 1265 O O . LEU A 1 167 ? 15.727 -15.352 -26.922 1 97.38 167 LEU A O 1
ATOM 1269 N N . VAL A 1 168 ? 16.188 -14.523 -24.859 1 97.06 168 VAL A N 1
ATOM 1270 C CA . VAL A 1 168 ? 16.719 -13.281 -25.406 1 97.06 168 VAL A CA 1
ATOM 1271 C C . VAL A 1 168 ? 17.984 -13.578 -26.203 1 97.06 168 VAL A C 1
ATOM 1273 O O . VAL A 1 168 ? 18.156 -13.078 -27.328 1 97.06 168 VAL A O 1
ATOM 1276 N N . SER A 1 169 ? 18.844 -14.352 -25.641 1 96.5 169 SER A N 1
ATOM 1277 C CA . SER A 1 169 ? 20.094 -14.703 -26.297 1 96.5 169 SER A CA 1
ATOM 1278 C C . SER A 1 169 ? 19.844 -15.406 -27.625 1 96.5 169 SER A C 1
ATOM 1280 O O . SER A 1 169 ? 20.609 -15.234 -28.578 1 96.5 169 SER A O 1
ATOM 1282 N N . ALA A 1 170 ? 18.812 -16.234 -27.719 1 95 170 ALA A N 1
ATOM 1283 C CA . ALA A 1 170 ? 18.453 -16.969 -28.922 1 95 170 ALA A CA 1
ATOM 1284 C C . ALA A 1 170 ? 17.734 -16.078 -29.922 1 95 170 ALA A C 1
ATOM 1286 O O . ALA A 1 170 ? 17.531 -16.453 -31.078 1 95 170 ALA A O 1
ATOM 1287 N N . GLY A 1 171 ? 17.266 -14.891 -29.438 1 93.94 171 GLY A N 1
ATOM 1288 C CA . GLY A 1 171 ? 16.578 -13.953 -30.297 1 93.94 171 GLY A CA 1
ATOM 1289 C C . GLY A 1 171 ? 15.086 -14.211 -30.406 1 93.94 171 GLY A C 1
ATOM 1290 O O . GLY A 1 171 ? 14.398 -13.609 -31.219 1 93.94 171 GLY A O 1
ATOM 1291 N N . ASP A 1 172 ? 14.633 -15.156 -29.594 1 94.69 172 ASP A N 1
ATOM 1292 C CA . ASP A 1 172 ? 13.219 -15.516 -29.625 1 94.69 172 ASP A CA 1
ATOM 1293 C C . ASP A 1 172 ? 12.352 -14.398 -29.062 1 94.69 172 ASP A C 1
ATOM 1295 O O . ASP A 1 172 ? 11.188 -14.25 -29.453 1 94.69 172 ASP A O 1
ATOM 1299 N N . ILE A 1 173 ? 12.914 -13.648 -28.094 1 96.31 173 ILE A N 1
ATOM 1300 C CA . ILE A 1 173 ? 12.211 -12.492 -27.531 1 96.31 173 ILE A CA 1
ATOM 1301 C C . ILE A 1 173 ? 13.172 -11.32 -27.406 1 96.31 173 ILE A C 1
ATOM 1303 O O . ILE A 1 173 ? 14.398 -11.5 -27.438 1 96.31 173 ILE A O 1
ATOM 1307 N N . GLY A 1 174 ? 12.617 -10.125 -27.266 1 96 174 GLY A N 1
ATOM 1308 C CA . GLY A 1 174 ? 13.438 -8.93 -27.188 1 96 174 GLY A CA 1
ATOM 1309 C C . GLY A 1 174 ? 13.617 -8.422 -25.766 1 96 174 GLY A C 1
ATOM 1310 O O . GLY A 1 174 ? 14.57 -7.695 -25.469 1 96 174 GLY A O 1
ATOM 1311 N N . THR A 1 175 ? 12.711 -8.758 -25 1 97.75 175 THR A N 1
ATOM 1312 C CA . THR A 1 175 ? 12.672 -8.273 -23.625 1 97.75 175 THR A CA 1
ATOM 1313 C C . THR A 1 175 ? 12.375 -9.406 -22.656 1 97.75 175 THR A C 1
ATOM 1315 O O . THR A 1 175 ? 11.539 -10.266 -22.938 1 97.75 175 THR A O 1
ATOM 1318 N N . LYS A 1 176 ? 13.102 -9.438 -21.5 1 98.38 176 LYS A N 1
ATOM 1319 C CA . LYS A 1 176 ? 12.797 -10.422 -20.469 1 98.38 176 LYS A CA 1
ATOM 1320 C C . LYS A 1 176 ? 11.477 -10.094 -19.781 1 98.38 176 LYS A C 1
ATOM 1322 O O . LYS A 1 176 ? 11.469 -9.648 -18.625 1 98.38 176 LYS A O 1
ATOM 1327 N N . ALA A 1 177 ? 10.477 -10.398 -20.438 1 98.69 177 ALA A N 1
ATOM 1328 C CA . ALA A 1 177 ? 9.117 -10.156 -19.938 1 98.69 177 ALA A CA 1
ATOM 1329 C C . ALA A 1 177 ? 8.234 -11.375 -20.156 1 98.69 177 ALA A C 1
ATOM 1331 O O . ALA A 1 177 ? 8.484 -12.18 -21.062 1 98.69 177 ALA A O 1
ATOM 1332 N N . TYR A 1 178 ? 7.25 -11.539 -19.297 1 98.81 178 TYR A N 1
ATOM 1333 C CA . TYR A 1 178 ? 6.242 -12.57 -19.484 1 98.81 178 TYR A CA 1
ATOM 1334 C C . TYR A 1 178 ? 4.895 -12.125 -18.922 1 98.81 178 TYR A C 1
ATOM 1336 O O . TYR A 1 178 ? 4.828 -11.227 -18.078 1 98.81 178 TYR A O 1
ATOM 1344 N N . SER A 1 179 ? 3.887 -12.664 -19.406 1 98.81 179 SER A N 1
ATOM 1345 C CA . SER A 1 179 ? 2.535 -12.438 -18.906 1 98.81 179 SER A CA 1
ATOM 1346 C C . SER A 1 179 ? 1.755 -13.742 -18.797 1 98.81 179 SER A C 1
ATOM 1348 O O . SER A 1 179 ? 2.033 -14.695 -19.547 1 98.81 179 SER A O 1
ATOM 1350 N N . MET A 1 180 ? 0.83 -13.789 -17.891 1 98.69 180 MET A N 1
ATOM 1351 C CA . MET A 1 180 ? 0.193 -15.078 -17.625 1 98.69 180 MET A CA 1
ATOM 1352 C C . MET A 1 180 ? -1.303 -14.898 -17.375 1 98.69 180 MET A C 1
ATOM 1354 O O . MET A 1 180 ? -1.718 -14 -16.656 1 98.69 180 MET A O 1
ATOM 1358 N N . PHE A 1 181 ? -1.998 -15.703 -17.953 1 98.69 181 PHE A N 1
ATOM 1359 C CA . PHE A 1 181 ? -3.396 -16.016 -17.688 1 98.69 181 PHE A CA 1
ATOM 1360 C C . PHE A 1 181 ? -3.588 -17.516 -17.484 1 98.69 181 PHE A C 1
ATOM 1362 O O . PHE A 1 181 ? -3.266 -18.312 -18.359 1 98.69 181 PHE A O 1
ATOM 1369 N N . TRP A 1 182 ? -4.098 -17.875 -16.328 1 98.5 182 TRP A N 1
ATOM 1370 C CA . TRP A 1 182 ? -4.168 -19.281 -15.969 1 98.5 182 TRP A CA 1
ATOM 1371 C C . TRP A 1 182 ? -5.32 -19.969 -16.703 1 98.5 182 TRP A C 1
ATOM 1373 O O . TRP A 1 182 ? -5.289 -21.188 -16.922 1 98.5 182 TRP A O 1
ATOM 1383 N N . GLY A 1 183 ? -6.301 -19.234 -17.156 1 97.62 183 GLY A N 1
ATOM 1384 C CA . GLY A 1 183 ? -7.527 -19.797 -17.703 1 97.62 183 GLY A CA 1
ATOM 1385 C C . GLY A 1 183 ? -8.594 -20.047 -16.656 1 97.62 183 GLY A C 1
ATOM 1386 O O . GLY A 1 183 ? -8.328 -19.938 -15.453 1 97.62 183 GLY A O 1
ATOM 1387 N N . LEU A 1 184 ? -9.766 -20.266 -17.125 1 97 184 LEU A N 1
ATOM 1388 C CA . LEU A 1 184 ? -10.859 -20.625 -16.234 1 97 184 LEU A CA 1
ATOM 1389 C C . LEU A 1 184 ? -10.836 -22.125 -15.922 1 97 184 LEU A C 1
ATOM 1391 O O . LEU A 1 184 ? -10.773 -22.953 -16.828 1 97 184 LEU A O 1
ATOM 1395 N N . VAL A 1 185 ? -10.922 -22.469 -14.609 1 94.31 185 VAL A N 1
ATOM 1396 C CA . VAL A 1 185 ? -10.711 -23.875 -14.266 1 94.31 185 VAL A CA 1
ATOM 1397 C C . VAL A 1 185 ? -11.773 -24.328 -13.273 1 94.31 185 VAL A C 1
ATOM 1399 O O . VAL A 1 185 ? -11.945 -25.531 -13.039 1 94.31 185 VAL A O 1
ATOM 1402 N N . GLY A 1 186 ? -12.5 -23.484 -12.68 1 89.12 186 GLY A N 1
ATOM 1403 C CA . GLY A 1 186 ? -13.391 -23.828 -11.578 1 89.12 186 GLY A CA 1
ATOM 1404 C C . GLY A 1 186 ? -14.773 -24.25 -12.047 1 89.12 186 GLY A C 1
ATOM 1405 O O . GLY A 1 186 ? -15.445 -25.031 -11.375 1 89.12 186 GLY A O 1
ATOM 1406 N N . GLY A 1 187 ? -15.281 -23.812 -13.109 1 82.06 187 GLY A N 1
ATOM 1407 C CA . GLY A 1 187 ? -16.609 -24.125 -13.594 1 82.06 187 GLY A CA 1
ATOM 1408 C C . GLY A 1 187 ? -16.703 -25.484 -14.281 1 82.06 187 GLY A C 1
ATOM 1409 O O . GLY A 1 187 ? -15.75 -26.266 -14.227 1 82.06 187 GLY A O 1
ATOM 1410 N N . PRO A 1 188 ? -17.859 -25.766 -14.734 1 84.69 188 PRO A N 1
ATOM 1411 C CA . PRO A 1 188 ? -18 -27 -15.5 1 84.69 188 PRO A CA 1
ATOM 1412 C C . PRO A 1 188 ? -17.031 -27.078 -16.672 1 84.69 188 PRO A C 1
ATOM 1414 O O . PRO A 1 188 ? -16.547 -26.047 -17.156 1 84.69 188 PRO A O 1
ATOM 1417 N N . ALA A 1 189 ? -16.766 -28.234 -17.031 1 84.56 189 ALA A N 1
ATOM 1418 C CA . ALA A 1 189 ? -15.742 -28.5 -18.031 1 84.56 189 ALA A CA 1
ATOM 1419 C C . ALA A 1 189 ? -15.961 -27.672 -19.297 1 84.56 189 ALA A C 1
ATOM 1421 O O . ALA A 1 189 ? -15.008 -27.172 -19.891 1 84.56 189 ALA A O 1
ATOM 1422 N N . GLU A 1 190 ? -17.188 -27.453 -19.625 1 87.88 190 GLU A N 1
ATOM 1423 C CA . GLU A 1 190 ? -17.516 -26.75 -20.859 1 87.88 190 GLU A CA 1
ATOM 1424 C C . GLU A 1 190 ? -17.219 -25.266 -20.75 1 87.88 190 GLU A C 1
ATOM 1426 O O . GLU A 1 190 ? -17.141 -24.547 -21.75 1 87.88 190 GLU A O 1
ATOM 1431 N N . LYS A 1 191 ? -17.047 -24.797 -19.562 1 88.88 191 LYS A N 1
ATOM 1432 C CA . LYS A 1 191 ? -16.812 -23.375 -19.344 1 88.88 191 LYS A CA 1
ATOM 1433 C C . LYS A 1 191 ? -15.344 -23.109 -19.016 1 88.88 191 LYS A C 1
ATOM 1435 O O . LYS A 1 191 ? -14.93 -21.953 -18.906 1 88.88 191 LYS A O 1
ATOM 1440 N N . GLN A 1 192 ? -14.648 -24.141 -18.875 1 93.38 192 GLN A N 1
ATOM 1441 C CA . GLN A 1 192 ? -13.219 -23.984 -18.625 1 93.38 192 GLN A CA 1
ATOM 1442 C C . GLN A 1 192 ? -12.492 -23.594 -19.906 1 93.38 192 GLN A C 1
ATOM 1444 O O . GLN A 1 192 ? -12.938 -23.906 -21.016 1 93.38 192 GLN A O 1
ATOM 1449 N N . THR A 1 193 ? -11.531 -22.812 -19.766 1 95.81 193 THR A N 1
ATOM 1450 C CA . THR A 1 193 ? -10.789 -22.312 -20.922 1 95.81 193 THR A CA 1
ATOM 1451 C C . THR A 1 193 ? -9.297 -22.625 -20.781 1 95.81 193 THR A C 1
ATOM 1453 O O . THR A 1 193 ? -8.82 -22.906 -19.672 1 95.81 193 THR A O 1
ATOM 1456 N N . LEU A 1 194 ? -8.586 -22.562 -21.906 1 95.94 194 LEU A N 1
ATOM 1457 C CA . LEU A 1 194 ? -7.129 -22.609 -21.891 1 95.94 194 LEU A CA 1
ATOM 1458 C C . LEU A 1 194 ? -6.543 -21.359 -21.266 1 95.94 194 LEU A C 1
ATOM 1460 O O . LEU A 1 194 ? -7.223 -20.328 -21.156 1 95.94 194 LEU A O 1
ATOM 1464 N N . GLY A 1 195 ? -5.363 -21.469 -20.703 1 97.44 195 GLY A N 1
ATOM 1465 C CA . GLY A 1 195 ? -4.551 -20.328 -20.312 1 97.44 195 GLY A CA 1
ATOM 1466 C C . GLY A 1 195 ? -3.363 -20.109 -21.234 1 97.44 195 GLY A C 1
ATOM 1467 O O . GLY A 1 195 ? -3.223 -20.781 -22.25 1 97.44 195 GLY A O 1
ATOM 1468 N N . SER A 1 196 ? -2.629 -19.094 -20.859 1 97.19 196 SER A N 1
ATOM 1469 C CA . SER A 1 196 ? -1.454 -18.828 -21.688 1 97.19 196 SER A CA 1
ATOM 1470 C C . SER A 1 196 ? -0.364 -18.125 -20.875 1 97.19 196 SER A C 1
ATOM 1472 O O . SER A 1 196 ? -0.657 -17.391 -19.938 1 97.19 196 SER A O 1
ATOM 1474 N N . LEU A 1 197 ? 0.787 -18.453 -21.172 1 98.31 197 LEU A N 1
ATOM 1475 C CA . LEU A 1 197 ? 2.008 -17.766 -20.766 1 98.31 197 LEU A CA 1
ATOM 1476 C C . LEU A 1 197 ? 2.727 -17.172 -21.969 1 98.31 197 LEU A C 1
ATOM 1478 O O . LEU A 1 197 ? 3.182 -17.906 -22.859 1 98.31 197 LEU A O 1
ATOM 1482 N N . VAL A 1 198 ? 2.779 -15.883 -22.047 1 98.25 198 VAL A N 1
ATOM 1483 C CA . VAL A 1 198 ? 3.385 -15.195 -23.172 1 98.25 198 VAL A CA 1
ATOM 1484 C C . VAL A 1 198 ? 4.766 -14.672 -22.781 1 98.25 198 VAL A C 1
ATOM 1486 O O . VAL A 1 198 ? 4.914 -14.008 -21.75 1 98.25 198 VAL A O 1
ATOM 1489 N N . PHE A 1 199 ? 5.762 -14.953 -23.562 1 98.06 199 PHE A N 1
ATOM 1490 C CA . PHE A 1 199 ? 7.121 -14.477 -23.344 1 98.06 199 PHE A CA 1
ATOM 1491 C C . PHE A 1 199 ? 7.441 -13.297 -24.25 1 98.06 199 PHE A C 1
ATOM 1493 O O . PHE A 1 199 ? 7.145 -13.336 -25.453 1 98.06 199 PHE A O 1
ATOM 1500 N N . GLY A 1 200 ? 7.988 -12.258 -23.703 1 97.94 200 GLY A N 1
ATOM 1501 C CA . GLY A 1 200 ? 8.406 -11.094 -24.469 1 97.94 200 GLY A CA 1
ATOM 1502 C C . GLY A 1 200 ? 7.281 -10.102 -24.703 1 97.94 200 GLY A C 1
ATOM 1503 O O . GLY A 1 200 ? 7.465 -9.109 -25.422 1 97.94 200 GLY A O 1
ATOM 1504 N N . GLY A 1 201 ? 6.145 -10.422 -24.188 1 98.12 201 GLY A N 1
ATOM 1505 C CA . GLY A 1 201 ? 5.004 -9.555 -24.438 1 98.12 201 GLY A CA 1
ATOM 1506 C C . GLY A 1 201 ? 3.75 -9.992 -23.703 1 98.12 201 GLY A C 1
ATOM 1507 O O . GLY A 1 201 ? 3.826 -10.5 -22.578 1 98.12 201 GLY A O 1
ATOM 1508 N N . LEU A 1 202 ? 2.627 -9.609 -24.297 1 98.38 202 LEU A N 1
ATOM 1509 C CA . LEU A 1 202 ? 1.349 -9.938 -23.688 1 98.38 202 LEU A CA 1
ATOM 1510 C C . LEU A 1 202 ? 0.247 -10.047 -24.734 1 98.38 202 LEU A C 1
ATOM 1512 O O . LEU A 1 202 ? 0.469 -9.742 -25.906 1 98.38 202 LEU A O 1
ATOM 1516 N N . ASP A 1 203 ? -0.828 -10.633 -24.328 1 97.94 203 ASP A N 1
ATOM 1517 C CA . ASP A 1 203 ? -2.041 -10.719 -25.125 1 97.94 203 ASP A CA 1
ATOM 1518 C C . ASP A 1 203 ? -3.041 -9.633 -24.734 1 97.94 203 ASP A C 1
ATOM 1520 O O . ASP A 1 203 ? -3.771 -9.789 -23.75 1 97.94 203 ASP A O 1
ATOM 1524 N N . LYS A 1 204 ? -3.242 -8.609 -25.484 1 96.94 204 LYS A N 1
ATOM 1525 C CA . LYS A 1 204 ? -4.109 -7.48 -25.172 1 96.94 204 LYS A CA 1
ATOM 1526 C C . LYS A 1 204 ? -5.566 -7.914 -25.078 1 96.94 204 LYS A C 1
ATOM 1528 O O . LYS A 1 204 ? -6.367 -7.273 -24.391 1 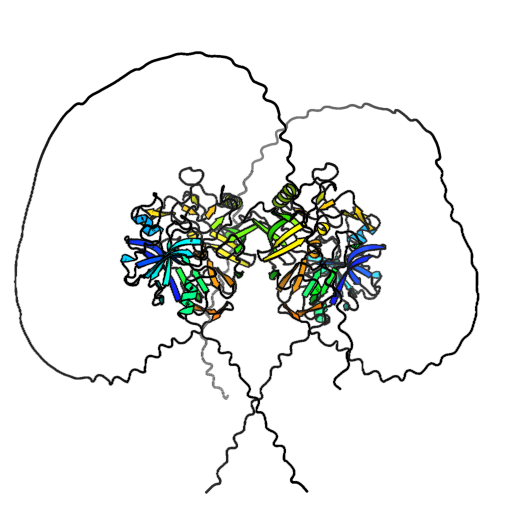96.94 204 LYS A O 1
ATOM 1533 N N . SER A 1 205 ? -5.859 -8.953 -25.766 1 97.38 205 SER A N 1
ATOM 1534 C CA . SER A 1 205 ? -7.246 -9.398 -25.75 1 97.38 205 SER A CA 1
ATOM 1535 C C . SER A 1 205 ? -7.664 -9.859 -24.359 1 97.38 205 SER A C 1
ATOM 1537 O O . SER A 1 205 ? -8.859 -9.961 -24.062 1 97.38 205 SER A O 1
ATOM 1539 N N . LEU A 1 206 ? -6.719 -10.164 -23.5 1 98 206 LEU A N 1
ATOM 1540 C CA . LEU A 1 206 ? -6.996 -10.641 -22.156 1 98 206 LEU A CA 1
ATOM 1541 C C . LEU A 1 206 ? -7.137 -9.477 -21.188 1 98 206 LEU A C 1
ATOM 1543 O O . LEU A 1 206 ? -7.371 -9.68 -19.984 1 98 206 LEU A O 1
ATOM 1547 N N . ILE A 1 207 ? -7.043 -8.266 -21.656 1 97.62 207 ILE A N 1
ATOM 1548 C CA . ILE A 1 207 ? -7.16 -7.074 -20.828 1 97.62 207 ILE A CA 1
ATOM 1549 C C . ILE A 1 207 ? -8.562 -6.488 -20.969 1 97.62 207 ILE A C 1
ATOM 1551 O O . ILE A 1 207 ? -8.992 -6.137 -22.062 1 97.62 207 ILE A O 1
ATOM 1555 N N . THR A 1 208 ? -9.258 -6.355 -19.859 1 96.62 208 THR A N 1
ATOM 1556 C CA . THR A 1 208 ? -10.594 -5.777 -19.875 1 96.62 208 THR A CA 1
ATOM 1557 C C . THR A 1 208 ? -10.531 -4.281 -20.188 1 96.62 208 THR A C 1
ATOM 1559 O O . THR A 1 208 ? -11.266 -3.787 -21.031 1 96.62 208 THR A O 1
ATOM 1562 N N . ASP A 1 209 ? -9.719 -3.562 -19.516 1 95.31 209 ASP A N 1
ATOM 1563 C CA . ASP A 1 209 ? -9.492 -2.129 -19.672 1 95.31 209 ASP A CA 1
ATOM 1564 C C . ASP A 1 209 ? -8.016 -1.783 -19.469 1 95.31 209 ASP A C 1
ATOM 1566 O O . ASP A 1 209 ? -7.488 -1.911 -18.359 1 95.31 209 ASP A O 1
ATOM 1570 N N . GLN A 1 210 ? -7.418 -1.308 -20.5 1 92.25 210 GLN A N 1
ATOM 1571 C CA . GLN A 1 210 ? -5.984 -1.044 -20.469 1 92.25 210 GLN A CA 1
ATOM 1572 C C . GLN A 1 210 ? -5.648 0.07 -19.469 1 92.25 210 GLN A C 1
ATOM 1574 O O . GLN A 1 210 ? -4.551 0.103 -18.922 1 92.25 210 GLN A O 1
ATOM 1579 N N . ASN A 1 211 ? -6.598 0.926 -19.281 1 90.25 211 ASN A N 1
ATOM 1580 C CA . ASN A 1 211 ? -6.344 2.088 -18.438 1 90.25 211 ASN A CA 1
ATOM 1581 C C . ASN A 1 211 ? -6.602 1.78 -16.969 1 90.25 211 ASN A C 1
ATOM 1583 O O . ASN A 1 211 ? -6.188 2.537 -16.094 1 90.25 211 ASN A O 1
ATOM 1587 N N . ASP A 1 212 ? -7.305 0.796 -16.75 1 92.94 212 ASP A N 1
ATOM 1588 C CA . ASP A 1 212 ? -7.547 0.342 -15.391 1 92.94 212 ASP A CA 1
ATOM 1589 C C . ASP A 1 212 ? -6.582 -0.777 -15 1 92.94 212 ASP A C 1
ATOM 1591 O O . ASP A 1 212 ? -6.887 -1.957 -15.18 1 92.94 212 ASP A O 1
ATOM 1595 N N . ASN A 1 213 ? -5.391 -0.392 -14.492 1 93.81 213 ASN A N 1
ATOM 1596 C CA . ASN A 1 213 ? -4.352 -1.355 -14.148 1 93.81 213 ASN A CA 1
ATOM 1597 C C . ASN A 1 213 ? -3.59 -0.939 -12.898 1 93.81 213 ASN A C 1
ATOM 1599 O O . ASN A 1 213 ? -3.742 0.185 -12.414 1 93.81 213 ASN A O 1
ATOM 1603 N N . PHE A 1 214 ? -2.943 -1.824 -12.367 1 93.44 214 PHE A N 1
ATOM 1604 C CA . PHE A 1 214 ? -1.982 -1.589 -11.297 1 93.44 214 PHE A CA 1
ATOM 1605 C C . PHE A 1 214 ? -0.573 -1.954 -11.742 1 93.44 214 PHE A C 1
ATOM 1607 O O . PHE A 1 214 ? -0.307 -3.104 -12.102 1 93.44 214 PHE A O 1
ATOM 1614 N N . THR A 1 215 ? 0.326 -1.027 -11.773 1 92.38 215 THR A N 1
ATOM 1615 C CA . THR A 1 215 ? 1.733 -1.239 -12.094 1 92.38 215 THR A CA 1
ATOM 1616 C C . THR A 1 215 ? 2.623 -0.828 -10.922 1 92.38 215 THR A C 1
ATOM 1618 O O . THR A 1 215 ? 2.455 0.256 -10.359 1 92.38 215 THR A O 1
ATOM 1621 N N . ALA A 1 216 ? 3.488 -1.698 -10.516 1 89.56 216 ALA A N 1
ATOM 1622 C CA . ALA A 1 216 ? 4.387 -1.413 -9.398 1 89.56 216 ALA A CA 1
ATOM 1623 C C . ALA A 1 216 ? 5.77 -2.01 -9.641 1 89.56 216 ALA A C 1
ATOM 1625 O O . ALA A 1 216 ? 5.934 -2.879 -10.5 1 89.56 216 ALA A O 1
ATOM 1626 N N . SER A 1 217 ? 6.707 -1.516 -8.906 1 89.81 217 SER A N 1
ATOM 1627 C CA . SER A 1 217 ? 8.07 -2.031 -8.984 1 89.81 217 SER A CA 1
ATOM 1628 C C . SER A 1 217 ? 8.18 -3.41 -8.336 1 89.81 217 SER A C 1
ATOM 1630 O O . SER A 1 217 ? 7.535 -3.676 -7.32 1 89.81 217 SER A O 1
ATOM 1632 N N . LEU A 1 218 ? 9.023 -4.223 -8.891 1 93.5 218 LEU A N 1
ATOM 1633 C CA . LEU A 1 218 ? 9.406 -5.469 -8.234 1 93.5 218 LEU A CA 1
ATOM 1634 C C . LEU A 1 218 ? 10.234 -5.191 -6.98 1 93.5 218 LEU A C 1
ATOM 1636 O O . LEU A 1 218 ? 11.188 -4.414 -7.023 1 93.5 218 LEU A O 1
ATOM 1640 N N . PHE A 1 219 ? 9.852 -5.859 -5.91 1 88.69 219 PHE A N 1
ATOM 1641 C CA . PHE A 1 219 ? 10.5 -5.566 -4.641 1 88.69 219 PHE A CA 1
ATOM 1642 C C . PHE A 1 219 ? 11.32 -6.762 -4.164 1 88.69 219 PHE A C 1
ATOM 1644 O O . PHE A 1 219 ? 10.781 -7.852 -3.963 1 88.69 219 PHE A O 1
ATOM 1651 N N . GLN A 1 220 ? 12.602 -6.77 -3.885 1 82.44 220 GLN A N 1
ATOM 1652 C CA . GLN A 1 220 ? 13.484 -7.871 -3.518 1 82.44 220 GLN A CA 1
ATOM 1653 C C . GLN A 1 220 ? 13.688 -7.934 -2.008 1 82.44 220 GLN A C 1
ATOM 1655 O O . GLN A 1 220 ? 14.047 -8.984 -1.467 1 82.44 220 GLN A O 1
ATOM 1660 N N . GLY A 1 221 ? 13.242 -7.133 -1.197 1 73.19 221 GLY A N 1
ATOM 1661 C CA . GLY A 1 221 ? 13.578 -7.094 0.218 1 73.19 221 GLY A CA 1
ATOM 1662 C C . GLY A 1 221 ? 12.5 -7.695 1.101 1 73.19 221 GLY A C 1
ATOM 1663 O O . GLY A 1 221 ? 12.664 -7.777 2.32 1 73.19 221 GLY A O 1
ATOM 1664 N N . SER A 1 222 ? 11.57 -8.289 0.553 1 76.19 222 SER A N 1
ATOM 1665 C CA . SER A 1 222 ? 10.484 -8.883 1.323 1 76.19 222 SER A CA 1
ATOM 1666 C C . SER A 1 222 ? 10.562 -10.406 1.314 1 76.19 222 SER A C 1
ATOM 1668 O O . SER A 1 222 ? 11.484 -10.977 0.734 1 76.19 222 SER A O 1
ATOM 1670 N N . LYS A 1 223 ? 9.648 -11.031 2.062 1 89.06 223 LYS A N 1
ATOM 1671 C CA . LYS A 1 223 ? 9.477 -12.484 2.037 1 89.06 223 LYS A CA 1
ATOM 1672 C C . LYS A 1 223 ? 8.781 -12.93 0.753 1 89.06 223 LYS A C 1
ATOM 1674 O O . LYS A 1 223 ? 8.633 -14.133 0.508 1 89.06 223 LYS A O 1
ATOM 1679 N N . CYS A 1 224 ? 8.492 -12.039 -0.05 1 94.25 224 CYS A N 1
ATOM 1680 C CA . CYS A 1 224 ? 7.898 -12.344 -1.347 1 94.25 224 CYS A CA 1
ATOM 1681 C C . CYS A 1 224 ? 8.977 -12.625 -2.389 1 94.25 224 CYS A C 1
ATOM 1683 O O . CYS A 1 224 ? 9.516 -11.695 -2.992 1 94.25 224 CYS A O 1
ATOM 1685 N N . GLY A 1 225 ? 9.211 -13.852 -2.727 1 94.19 225 GLY A N 1
ATOM 1686 C CA . GLY A 1 225 ? 10.273 -14.258 -3.635 1 94.19 225 GLY A CA 1
ATOM 1687 C C . GLY A 1 225 ? 10.055 -13.781 -5.059 1 94.19 225 GLY A C 1
ATOM 1688 O O . GLY A 1 225 ? 11.016 -13.594 -5.809 1 94.19 225 GLY A O 1
ATOM 1689 N N . THR A 1 226 ? 8.844 -13.547 -5.465 1 97.12 226 THR A N 1
ATOM 1690 C CA . THR A 1 226 ? 8.547 -13.125 -6.832 1 97.12 226 THR A CA 1
ATOM 1691 C C . THR A 1 226 ? 8.805 -11.633 -7.004 1 97.12 226 THR A C 1
ATOM 1693 O O . THR A 1 226 ? 8.891 -11.141 -8.133 1 97.12 226 THR A O 1
ATOM 1696 N N . GLY A 1 227 ? 8.812 -10.945 -5.824 1 95.5 227 GLY A N 1
ATOM 1697 C CA . GLY A 1 227 ? 8.953 -9.5 -5.852 1 95.5 227 GLY A CA 1
ATOM 1698 C C . GLY A 1 227 ? 7.645 -8.781 -6.133 1 95.5 227 GLY A C 1
ATOM 1699 O O . GLY A 1 227 ? 7.586 -7.551 -6.082 1 95.5 227 GLY A O 1
ATOM 1700 N N . MET A 1 228 ? 6.605 -9.445 -6.457 1 96.38 228 MET A N 1
ATOM 1701 C CA . MET A 1 228 ? 5.316 -8.836 -6.758 1 96.38 228 MET A CA 1
ATOM 1702 C C . MET A 1 228 ? 4.496 -8.641 -5.484 1 96.38 228 MET A C 1
ATOM 1704 O O . MET A 1 228 ? 3.547 -9.383 -5.234 1 96.38 228 MET A O 1
ATOM 1708 N N . VAL A 1 229 ? 4.836 -7.645 -4.785 1 94.31 229 VAL A N 1
ATOM 1709 C CA . VAL A 1 229 ? 4.164 -7.328 -3.529 1 94.31 229 VAL A CA 1
ATOM 1710 C C . VAL A 1 229 ? 3 -6.379 -3.791 1 94.31 229 VAL A C 1
ATOM 1712 O O . VAL A 1 229 ? 3.139 -5.406 -4.539 1 94.31 229 VAL A O 1
ATOM 1715 N N . VAL A 1 230 ? 1.862 -6.672 -3.205 1 94 230 VAL A N 1
ATOM 1716 C CA . VAL A 1 230 ? 0.698 -5.801 -3.328 1 94 230 VAL A CA 1
ATOM 1717 C C . VAL A 1 230 ? 0.099 -5.539 -1.948 1 94 230 VAL A C 1
ATOM 1719 O O . VAL A 1 230 ? 0.322 -6.309 -1.012 1 94 230 VAL A O 1
ATOM 1722 N N . THR A 1 231 ? -0.6 -4.488 -1.836 1 94 231 THR A N 1
ATOM 1723 C CA . THR A 1 231 ? -1.396 -4.18 -0.653 1 94 231 THR A CA 1
ATOM 1724 C C . THR A 1 231 ? -2.885 -4.328 -0.95 1 94 231 THR A C 1
ATOM 1726 O O . THR A 1 231 ? -3.406 -3.693 -1.868 1 94 231 THR A O 1
ATOM 1729 N N . ILE A 1 232 ? -3.508 -5.145 -0.197 1 96.62 232 ILE A N 1
ATOM 1730 C CA . ILE A 1 232 ? -4.953 -5.316 -0.284 1 96.62 232 ILE A CA 1
ATOM 1731 C C . ILE A 1 232 ? -5.645 -4.387 0.711 1 96.62 232 ILE A C 1
ATOM 1733 O O . ILE A 1 232 ? -5.449 -4.508 1.923 1 96.62 232 ILE A O 1
ATOM 1737 N N . ASN A 1 233 ? -6.496 -3.541 0.179 1 92.75 233 ASN A N 1
ATOM 1738 C CA . ASN A 1 233 ? -7.121 -2.539 1.037 1 92.75 233 ASN A CA 1
ATOM 1739 C C . ASN A 1 233 ? -8.531 -2.953 1.447 1 92.75 233 ASN A C 1
ATOM 1741 O O . ASN A 1 233 ? -9.102 -2.385 2.379 1 92.75 233 ASN A O 1
ATOM 1745 N N . ASP A 1 234 ? -9.055 -3.846 0.652 1 94.94 234 ASP A N 1
ATOM 1746 C CA . ASP A 1 234 ? -10.375 -4.352 0.994 1 94.94 234 ASP A CA 1
ATOM 1747 C C . ASP A 1 234 ? -10.695 -5.629 0.22 1 94.94 234 ASP A C 1
ATOM 1749 O O . ASP A 1 234 ? -10.133 -5.871 -0.849 1 94.94 234 ASP A O 1
ATOM 1753 N N . ILE A 1 235 ? -11.469 -6.434 0.792 1 98.44 235 ILE A N 1
ATOM 1754 C CA . ILE A 1 235 ? -12.039 -7.605 0.136 1 98.44 235 ILE A CA 1
ATOM 1755 C C . ILE A 1 235 ? -13.555 -7.617 0.332 1 98.44 235 ILE A C 1
ATOM 1757 O O . ILE A 1 235 ? -14.039 -7.57 1.464 1 98.44 235 ILE A O 1
ATOM 1761 N N . LEU A 1 236 ? -14.281 -7.719 -0.761 1 98.5 236 LEU A N 1
ATOM 1762 C CA . LEU A 1 236 ? -15.734 -7.652 -0.716 1 98.5 236 LEU A CA 1
ATOM 1763 C C . LEU A 1 236 ? -16.359 -8.992 -1.112 1 98.5 236 LEU A C 1
ATOM 1765 O O . LEU A 1 236 ? -15.945 -9.594 -2.104 1 98.5 236 LEU A O 1
ATOM 1769 N N . LEU A 1 237 ? -17.266 -9.484 -0.281 1 98.75 237 LEU A N 1
ATOM 1770 C CA . LEU A 1 237 ? -18.188 -10.531 -0.711 1 98.75 237 LEU A CA 1
ATOM 1771 C C . LEU A 1 237 ? -19.281 -9.961 -1.602 1 98.75 237 LEU A C 1
ATOM 1773 O O . LEU A 1 237 ? -20 -9.031 -1.204 1 98.75 237 LEU A O 1
ATOM 1777 N N . ASN A 1 238 ? -19.312 -10.469 -2.789 1 98.56 238 ASN A N 1
ATOM 1778 C CA . ASN A 1 238 ? -20.312 -10 -3.746 1 98.56 238 ASN A CA 1
ATOM 1779 C C . ASN A 1 238 ? -21.531 -10.914 -3.773 1 98.56 238 ASN A C 1
ATOM 1781 O O . ASN A 1 238 ? -21.516 -11.953 -4.438 1 98.56 238 ASN A O 1
ATOM 1785 N N . TRP A 1 239 ? -22.578 -10.531 -3.217 1 97.25 239 TRP A N 1
ATOM 1786 C CA . TRP A 1 239 ? -23.781 -11.352 -3.18 1 97.25 239 TRP A CA 1
ATOM 1787 C C . TRP A 1 239 ? -24.578 -11.203 -4.469 1 97.25 239 TRP A C 1
ATOM 1789 O O . TRP A 1 239 ? -24.578 -10.133 -5.086 1 97.25 239 TRP A O 1
ATOM 1799 N N . PRO A 1 240 ? -25.297 -12.219 -4.809 1 95.12 240 PRO A N 1
ATOM 1800 C CA . PRO A 1 240 ? -26.047 -12.188 -6.066 1 95.12 240 PRO A CA 1
ATOM 1801 C C . PRO A 1 240 ? -27.109 -11.094 -6.086 1 95.12 240 PRO A C 1
ATOM 1803 O O . PRO A 1 240 ? -27.5 -10.625 -7.16 1 95.12 240 PRO A O 1
ATOM 1806 N N . ASN A 1 241 ? -27.562 -10.68 -4.969 1 94.88 241 ASN A N 1
ATOM 1807 C CA . ASN A 1 241 ? -28.578 -9.641 -4.91 1 94.88 241 ASN A CA 1
ATOM 1808 C C . ASN A 1 241 ? -27.984 -8.25 -5.117 1 94.88 241 ASN A C 1
ATOM 1810 O O . ASN A 1 241 ? -28.688 -7.246 -5.039 1 94.88 241 ASN A O 1
ATOM 1814 N N . GLY A 1 242 ? -26.734 -8.18 -5.328 1 95.25 242 GLY A N 1
ATOM 1815 C CA . GLY A 1 242 ? -26.062 -6.918 -5.637 1 95.25 242 GLY A CA 1
ATOM 1816 C C . GLY A 1 242 ? -25.406 -6.277 -4.426 1 95.25 242 GLY A C 1
ATOM 1817 O O . GLY A 1 242 ? -24.734 -5.254 -4.551 1 95.25 242 GLY A O 1
ATOM 1818 N N . THR A 1 243 ? -25.594 -6.891 -3.334 1 96.31 243 THR A N 1
ATOM 1819 C CA . THR A 1 243 ? -25 -6.34 -2.113 1 96.31 243 THR A CA 1
ATOM 1820 C C . THR A 1 243 ? -23.547 -6.785 -1.963 1 96.31 243 THR A C 1
ATOM 1822 O O . THR A 1 243 ? -23.219 -7.945 -2.217 1 96.31 243 THR A O 1
ATOM 1825 N N . ASP A 1 244 ? -22.75 -5.867 -1.594 1 97.5 244 ASP A N 1
ATOM 1826 C CA . ASP A 1 244 ? -21.359 -6.145 -1.249 1 97.5 244 ASP A CA 1
ATOM 1827 C C . ASP A 1 244 ? -21.109 -5.98 0.25 1 97.5 244 ASP A C 1
ATOM 1829 O O . ASP A 1 244 ? -21.656 -5.066 0.874 1 97.5 244 ASP A O 1
ATOM 1833 N N . MET A 1 245 ? -20.438 -6.895 0.841 1 98.19 245 MET A N 1
ATOM 1834 C CA . MET A 1 245 ? -20.047 -6.816 2.248 1 98.19 245 MET A CA 1
ATOM 1835 C C . MET A 1 245 ? -18.531 -6.938 2.408 1 98.19 245 MET A C 1
ATOM 1837 O O . MET A 1 245 ? -17.922 -7.848 1.851 1 98.19 245 MET A O 1
ATOM 1841 N N . SER A 1 246 ? -17.922 -6.043 3.129 1 97.88 246 SER A N 1
ATOM 1842 C CA . SER A 1 246 ? -16.484 -6.023 3.332 1 97.88 246 SER A CA 1
ATOM 1843 C C . SER A 1 246 ? -16.062 -6.922 4.492 1 97.88 246 SER A C 1
ATOM 1845 O O . SER A 1 246 ? -16.594 -6.797 5.598 1 97.88 246 SER A O 1
ATOM 1847 N N . ILE A 1 247 ? -15.055 -7.715 4.246 1 98.19 247 ILE A N 1
ATOM 1848 C CA . ILE A 1 247 ? -14.578 -8.547 5.344 1 98.19 247 ILE A CA 1
ATOM 1849 C C . ILE A 1 247 ? -13.609 -7.746 6.215 1 98.19 247 ILE A C 1
ATOM 1851 O O . ILE A 1 247 ? -13.117 -8.25 7.227 1 98.19 247 ILE A O 1
ATOM 1855 N N . PHE A 1 248 ? -13.336 -6.57 5.871 1 96.12 248 PHE A N 1
ATOM 1856 C CA . PHE A 1 248 ? -12.562 -5.664 6.711 1 96.12 248 PHE A CA 1
ATOM 1857 C C . PHE A 1 248 ? -13.445 -5.027 7.777 1 96.12 248 PHE A C 1
ATOM 1859 O O . PHE A 1 248 ? -12.945 -4.312 8.648 1 96.12 248 PHE A O 1
ATOM 1866 N N . MET A 1 249 ? -14.727 -5.297 7.719 1 95.5 249 MET A N 1
ATOM 1867 C CA . MET A 1 249 ? -15.703 -4.98 8.75 1 95.5 249 MET A CA 1
ATOM 1868 C C . MET A 1 249 ? -15.695 -3.49 9.078 1 95.5 249 MET A C 1
ATOM 1870 O O . MET A 1 249 ? -15.695 -3.107 10.25 1 95.5 249 MET A O 1
ATOM 1874 N N . GLY A 1 250 ? -15.555 -2.631 8.039 1 92.06 250 GLY A N 1
ATOM 1875 C CA . GLY A 1 250 ? -15.711 -1.192 8.195 1 92.06 250 GLY A CA 1
ATOM 1876 C C . GLY A 1 250 ? -14.414 -0.496 8.57 1 92.06 250 GLY A C 1
ATOM 1877 O O . GLY A 1 250 ? -14.375 0.73 8.703 1 92.06 250 GLY A O 1
ATOM 1878 N N . SER A 1 251 ? -13.328 -1.242 8.766 1 92.31 251 SER A N 1
ATOM 1879 C CA . SER A 1 251 ? -12.047 -0.616 9.094 1 92.31 251 SER A CA 1
ATOM 1880 C C . SER A 1 251 ? -11.562 0.273 7.953 1 92.31 251 SER A C 1
ATOM 1882 O O . SER A 1 251 ? -11.578 -0.135 6.789 1 92.31 251 SER A O 1
ATOM 1884 N N . GLN A 1 252 ? -11.078 1.495 8.281 1 90.38 252 GLN A N 1
ATOM 1885 C CA . GLN A 1 252 ? -10.531 2.393 7.262 1 90.38 252 GLN A CA 1
ATOM 1886 C C . GLN A 1 252 ? -9.008 2.326 7.227 1 90.38 252 GLN A C 1
ATOM 1888 O O . GLN A 1 252 ? -8.383 2.873 6.316 1 90.38 252 GLN A O 1
ATOM 1893 N N . SER A 1 253 ? -8.469 1.607 8.195 1 91.75 253 SER A N 1
ATOM 1894 C CA . SER A 1 253 ? -7.02 1.599 8.328 1 91.75 253 SER A CA 1
ATOM 1895 C C . SER A 1 253 ? -6.434 0.244 7.945 1 91.75 253 SER A C 1
ATOM 1897 O O . SER A 1 253 ? -5.254 0.146 7.602 1 91.75 253 SER A O 1
ATOM 1899 N N . ALA A 1 254 ? -7.25 -0.775 8.016 1 93.69 254 ALA A N 1
ATOM 1900 C CA . ALA A 1 254 ? -6.738 -2.129 7.828 1 93.69 254 ALA A CA 1
ATOM 1901 C C . ALA A 1 254 ? -6.281 -2.344 6.387 1 93.69 254 ALA A C 1
ATOM 1903 O O . ALA A 1 254 ? -6.91 -1.848 5.449 1 93.69 254 ALA A O 1
ATOM 1904 N N . ALA A 1 255 ? -5.215 -3.045 6.207 1 94.75 255 ALA A N 1
ATOM 1905 C CA . ALA A 1 255 ? -4.68 -3.484 4.922 1 94.75 255 ALA A CA 1
ATOM 1906 C C . ALA A 1 255 ? -3.895 -4.785 5.066 1 94.75 255 ALA A C 1
ATOM 1908 O O . ALA A 1 255 ? -3.43 -5.113 6.16 1 94.75 255 ALA A O 1
ATOM 1909 N N . ILE A 1 256 ? -3.809 -5.52 3.996 1 96.81 256 ILE A N 1
ATOM 1910 C CA . ILE A 1 256 ? -3.061 -6.773 3.979 1 96.81 256 ILE A CA 1
ATOM 1911 C C . ILE A 1 256 ? -1.969 -6.707 2.912 1 96.81 256 ILE A C 1
ATOM 1913 O O . ILE A 1 256 ? -2.254 -6.457 1.738 1 96.81 256 ILE A O 1
ATOM 1917 N N . GLN A 1 257 ? -0.752 -6.891 3.332 1 95 257 GLN A N 1
ATOM 1918 C CA . GLN A 1 257 ? 0.299 -7.137 2.352 1 95 257 GLN A CA 1
ATOM 1919 C C . GLN A 1 257 ? 0.242 -8.57 1.834 1 95 257 GLN A C 1
ATOM 1921 O O . GLN A 1 257 ? 0.026 -9.508 2.605 1 95 257 GLN A O 1
ATOM 1926 N N . ALA A 1 258 ? 0.416 -8.695 0.562 1 96.81 258 ALA A N 1
ATOM 1927 C CA . ALA A 1 258 ? 0.365 -10.031 -0.029 1 96.81 258 ALA A CA 1
ATOM 1928 C C . ALA A 1 258 ? 1.379 -10.172 -1.16 1 96.81 258 ALA A C 1
ATOM 1930 O O . ALA A 1 258 ? 1.889 -9.172 -1.672 1 96.81 258 ALA A O 1
ATOM 1931 N N . CYS A 1 259 ? 1.703 -11.398 -1.43 1 97 259 CYS A N 1
ATOM 1932 C CA . CYS A 1 259 ? 2.631 -11.758 -2.498 1 97 259 CYS A CA 1
ATOM 1933 C C . CYS A 1 259 ? 1.908 -12.461 -3.637 1 97 259 CYS A C 1
ATOM 1935 O O . CYS A 1 259 ? 1.272 -13.492 -3.428 1 97 259 CYS A O 1
ATOM 1937 N N . ILE A 1 260 ? 2.012 -11.93 -4.84 1 98.12 260 ILE A N 1
ATOM 1938 C CA . ILE A 1 260 ? 1.491 -12.656 -5.996 1 98.12 260 ILE A CA 1
ATOM 1939 C C . ILE A 1 260 ? 2.463 -13.766 -6.387 1 98.12 260 ILE A C 1
ATOM 1941 O O . ILE A 1 260 ? 3.641 -13.508 -6.645 1 98.12 260 ILE A O 1
ATOM 1945 N N . SER A 1 261 ? 1.96 -14.938 -6.395 1 97.75 261 SER A N 1
ATOM 1946 C CA . SER A 1 261 ? 2.785 -16.094 -6.715 1 97.75 261 SER A CA 1
ATOM 1947 C C . SER A 1 261 ? 2.055 -17.047 -7.652 1 97.75 261 SER A C 1
ATOM 1949 O O . SER A 1 261 ? 1.355 -17.969 -7.203 1 97.75 261 SER A O 1
ATOM 1951 N N . PRO A 1 262 ? 2.385 -16.984 -8.914 1 98.06 262 PRO A N 1
ATOM 1952 C CA . PRO A 1 262 ? 1.652 -17.766 -9.914 1 98.06 262 PRO A CA 1
ATOM 1953 C C . PRO A 1 262 ? 1.84 -19.281 -9.734 1 98.06 262 PRO A C 1
ATOM 1955 O O . PRO A 1 262 ? 1.07 -20.062 -10.281 1 98.06 262 PRO A O 1
ATOM 1958 N N . SER A 1 263 ? 2.836 -19.719 -9.047 1 97.75 263 SER A N 1
ATOM 1959 C CA . SER A 1 263 ? 3.084 -21.141 -8.883 1 97.75 263 SER A CA 1
ATOM 1960 C C . SER A 1 263 ? 2.391 -21.688 -7.645 1 97.75 263 SER A C 1
ATOM 1962 O O . SER A 1 263 ? 2.295 -22.906 -7.465 1 97.75 263 SER A O 1
ATOM 1964 N N . PHE A 1 264 ? 1.9 -20.875 -6.789 1 97.88 264 PHE A N 1
ATOM 1965 C CA . PHE A 1 264 ? 1.394 -21.266 -5.48 1 97.88 264 PHE A CA 1
ATOM 1966 C C . PHE A 1 264 ? -0.041 -21.766 -5.582 1 97.88 264 PHE A C 1
ATOM 1968 O O . PHE A 1 264 ? -0.851 -21.203 -6.32 1 97.88 264 PHE A O 1
ATOM 1975 N N . ALA A 1 265 ? -0.404 -22.766 -4.852 1 97.75 265 ALA A N 1
ATOM 1976 C CA . ALA A 1 265 ? -1.71 -23.406 -4.902 1 97.75 265 ALA A CA 1
ATOM 1977 C C . ALA A 1 265 ? -2.805 -22.484 -4.379 1 97.75 265 ALA A C 1
ATOM 1979 O O . ALA A 1 265 ? -2.578 -21.703 -3.455 1 97.75 265 ALA A O 1
ATOM 1980 N N . GLY A 1 266 ? -4.004 -22.672 -4.984 1 97.94 266 GLY A N 1
ATOM 1981 C CA . GLY A 1 266 ? -5.176 -21.953 -4.5 1 97.94 266 GLY A CA 1
ATOM 1982 C C . GLY A 1 266 ? -5.285 -20.547 -5.055 1 97.94 266 GLY A C 1
ATOM 1983 O O . GLY A 1 266 ? -4.516 -20.156 -5.938 1 97.94 266 GLY A O 1
ATOM 1984 N N . LEU A 1 267 ? -6.336 -19.859 -4.535 1 98.69 267 LEU A N 1
ATOM 1985 C CA . LEU A 1 267 ? -6.609 -18.484 -4.953 1 98.69 267 LEU A CA 1
ATOM 1986 C C . LEU A 1 267 ? -5.84 -17.5 -4.094 1 98.69 267 LEU A C 1
ATOM 1988 O O . LEU A 1 267 ? -5.215 -16.562 -4.617 1 98.69 267 LEU A O 1
ATOM 1992 N N . MET A 1 268 ? -5.98 -17.703 -2.807 1 98.62 268 MET A N 1
ATOM 1993 C CA . MET A 1 268 ? -5.297 -16.781 -1.896 1 98.62 268 MET A CA 1
ATOM 1994 C C . MET A 1 268 ? -5.16 -17.391 -0.506 1 98.62 268 MET A C 1
ATOM 1996 O O . MET A 1 268 ? -5.844 -18.375 -0.185 1 98.62 268 MET A O 1
ATOM 2000 N N . SER A 1 269 ? -4.242 -16.891 0.274 1 98.06 269 SER A N 1
ATOM 2001 C CA . SER A 1 269 ? -4.207 -17.125 1.715 1 98.06 269 SER A CA 1
ATOM 2002 C C . SER A 1 269 ? -4.633 -15.875 2.484 1 98.06 269 SER A C 1
ATOM 2004 O O . SER A 1 269 ? -4.387 -14.758 2.039 1 98.06 269 SER A O 1
ATOM 2006 N N . LEU A 1 270 ? -5.281 -16.125 3.574 1 98.12 270 LEU A N 1
ATOM 2007 C CA . LEU A 1 270 ? -5.852 -15.031 4.355 1 98.12 270 LEU A CA 1
ATOM 2008 C C . LEU A 1 270 ? -5.453 -15.148 5.824 1 98.12 270 LEU A C 1
ATOM 2010 O O . LEU A 1 270 ? -5.527 -16.234 6.406 1 98.12 270 LEU A O 1
ATOM 2014 N N . PRO A 1 271 ? -5.023 -14.016 6.406 1 97.5 271 PRO A N 1
ATOM 2015 C CA . PRO A 1 271 ? -4.844 -14.07 7.859 1 97.5 271 PRO A CA 1
ATOM 2016 C C . PRO A 1 271 ? -6.105 -14.523 8.594 1 97.5 271 PRO A C 1
ATOM 2018 O O . PRO A 1 271 ? -7.219 -14.25 8.141 1 97.5 271 PRO A O 1
ATOM 2021 N N . LEU A 1 272 ? -5.918 -15.148 9.75 1 97.31 272 LEU A N 1
ATOM 2022 C CA . LEU A 1 272 ? -6.992 -15.82 10.469 1 97.31 272 LEU A CA 1
ATOM 2023 C C . LEU A 1 272 ? -8.125 -14.852 10.789 1 97.31 272 LEU A C 1
ATOM 2025 O O . LEU A 1 272 ? -9.297 -15.18 10.625 1 97.31 272 LEU A O 1
ATOM 2029 N N . SER A 1 273 ? -7.832 -13.633 11.242 1 95.81 273 SER A N 1
ATOM 2030 C CA . SER A 1 273 ? -8.867 -12.688 11.633 1 95.81 273 SER A CA 1
ATOM 2031 C C . SER A 1 273 ? -9.766 -12.328 10.445 1 95.81 273 SER A C 1
ATOM 2033 O O . SER A 1 273 ? -10.984 -12.227 10.594 1 95.81 273 SER A O 1
ATOM 2035 N N . TYR A 1 274 ? -9.18 -12.164 9.305 1 97.88 274 TYR A N 1
ATOM 2036 C CA . TYR A 1 274 ? -9.953 -11.844 8.109 1 97.88 274 TYR A CA 1
ATOM 2037 C C . TYR A 1 274 ? -10.758 -13.047 7.641 1 97.88 274 TYR A C 1
ATOM 2039 O O . TYR A 1 274 ? -11.891 -12.906 7.168 1 97.88 274 TYR A O 1
ATOM 2047 N N . TYR A 1 275 ? -10.148 -14.227 7.738 1 98.12 275 TYR A N 1
ATOM 2048 C CA . TYR A 1 275 ? -10.883 -15.438 7.383 1 98.12 275 TYR A CA 1
ATOM 2049 C C . TYR A 1 275 ? -12.094 -15.625 8.289 1 98.12 275 TYR A C 1
ATOM 2051 O O . TYR A 1 275 ? -13.164 -16.047 7.828 1 98.12 275 TYR A O 1
ATOM 2059 N N . GLN A 1 276 ? -11.938 -15.375 9.609 1 97.75 276 GLN A N 1
ATOM 2060 C CA . GLN A 1 276 ? -13.062 -15.469 10.531 1 97.75 276 GLN A CA 1
ATOM 2061 C C . GLN A 1 276 ? -14.172 -14.492 10.156 1 97.75 276 GLN A C 1
ATOM 2063 O O . GLN A 1 276 ? -15.359 -14.82 10.242 1 97.75 276 GLN A O 1
ATOM 2068 N N . ASN A 1 277 ? -13.766 -13.258 9.742 1 98.31 277 ASN A N 1
ATOM 2069 C CA . ASN A 1 277 ? -14.75 -12.32 9.234 1 98.31 277 ASN A CA 1
ATOM 2070 C C . ASN A 1 277 ? -15.461 -12.867 8 1 98.31 277 ASN A C 1
ATOM 2072 O O . ASN A 1 277 ? -16.688 -12.742 7.875 1 98.31 277 ASN A O 1
ATOM 2076 N N . PHE A 1 278 ? -14.688 -13.461 7.09 1 98.44 278 PHE A N 1
ATOM 2077 C CA . PHE A 1 278 ? -15.25 -14.094 5.902 1 98.44 278 PHE A CA 1
ATOM 2078 C C . PHE A 1 278 ? -16.297 -15.133 6.289 1 98.44 278 PHE A C 1
ATOM 2080 O O . PHE A 1 278 ? -17.422 -15.109 5.77 1 98.44 278 PHE A O 1
ATOM 2087 N N . LEU A 1 279 ? -15.945 -15.945 7.219 1 97.5 279 LEU A N 1
ATOM 2088 C CA . LEU A 1 279 ? -16.844 -17.016 7.645 1 97.5 279 LEU A CA 1
ATOM 2089 C C . LEU A 1 279 ? -18.094 -16.438 8.289 1 97.5 279 LEU A C 1
ATOM 2091 O O . LEU A 1 279 ? -19.203 -16.938 8.07 1 97.5 279 LEU A O 1
ATOM 2095 N N . SER A 1 280 ? -17.891 -15.461 9.078 1 97.62 280 SER A N 1
ATOM 2096 C CA . SER A 1 280 ? -19.031 -14.852 9.773 1 97.62 280 SER A CA 1
ATOM 2097 C C . SER A 1 280 ? -20.031 -14.258 8.797 1 97.62 280 SER A C 1
ATOM 2099 O O . SER A 1 280 ? -21.234 -14.258 9.055 1 97.62 280 SER A O 1
ATOM 2101 N N . LEU A 1 281 ? -19.578 -13.766 7.668 1 97.81 281 LEU A N 1
ATOM 2102 C CA . LEU A 1 281 ? -20.438 -13.109 6.688 1 97.81 281 LEU A CA 1
ATOM 2103 C C . LEU A 1 281 ? -20.969 -14.117 5.664 1 97.81 281 LEU A C 1
ATOM 2105 O O . LEU A 1 281 ? -22.141 -14.086 5.301 1 97.81 281 LEU A O 1
ATOM 2109 N N . ALA A 1 282 ? -20.078 -14.977 5.18 1 97.31 282 ALA A N 1
ATOM 2110 C CA . ALA A 1 282 ? -20.375 -15.898 4.09 1 97.31 282 ALA A CA 1
ATOM 2111 C C . ALA A 1 282 ? -21.156 -17.109 4.598 1 97.31 282 ALA A C 1
ATOM 2113 O O . ALA A 1 282 ? -21.953 -17.703 3.859 1 97.31 282 ALA A O 1
ATOM 2114 N N . GLY A 1 283 ? -20.906 -17.484 5.879 1 95.94 283 GLY A N 1
ATOM 2115 C CA . GLY A 1 283 ? -21.484 -18.703 6.406 1 95.94 283 GLY A CA 1
ATOM 2116 C C . GLY A 1 283 ? -20.812 -19.953 5.879 1 95.94 283 GLY A C 1
ATOM 2117 O O . GLY A 1 283 ? -19.625 -19.938 5.527 1 95.94 283 GLY A O 1
ATOM 2118 N N . GLY A 1 284 ? -21.516 -21.094 6.043 1 95.44 284 GLY A N 1
ATOM 2119 C CA . GLY A 1 284 ? -21.016 -22.406 5.625 1 95.44 284 GLY A CA 1
ATOM 2120 C C . GLY A 1 284 ? -20.516 -23.25 6.781 1 95.44 284 GLY A C 1
ATOM 2121 O O . GLY A 1 284 ? -20.125 -22.703 7.828 1 95.44 284 GLY A O 1
ATOM 2122 N N . THR A 1 285 ? -20.531 -24.531 6.523 1 95.94 285 THR A N 1
ATOM 2123 C CA . THR A 1 285 ? -20.062 -25.469 7.531 1 95.94 285 THR A CA 1
ATOM 2124 C C . THR A 1 285 ? -19.094 -26.469 6.922 1 95.94 285 THR A C 1
ATOM 2126 O O . THR A 1 285 ? -19.25 -26.891 5.77 1 95.94 285 THR A O 1
ATOM 2129 N N . PRO A 1 286 ? -18.125 -26.828 7.719 1 96.12 286 PRO A N 1
ATOM 2130 C CA . PRO A 1 286 ? -17.25 -27.906 7.23 1 96.12 286 PRO A CA 1
ATOM 2131 C C . PRO A 1 286 ? -18.016 -29.203 6.965 1 96.12 286 PRO A C 1
ATOM 2133 O O . PRO A 1 286 ? -19.094 -29.406 7.508 1 96.12 286 PRO A O 1
ATOM 2136 N N . PRO A 1 287 ? -17.438 -29.953 6.148 1 95.69 287 PRO A N 1
ATOM 2137 C CA . PRO A 1 287 ? -18.109 -31.234 5.891 1 95.69 287 PRO A CA 1
ATOM 2138 C C . PRO A 1 287 ? -18.016 -32.188 7.07 1 95.69 287 PRO A C 1
ATOM 2140 O O . PRO A 1 287 ? -17.141 -32.031 7.926 1 95.69 287 PRO A O 1
ATOM 2143 N N . ASP A 1 288 ? -19 -33.188 7.188 1 91.75 288 ASP A N 1
ATOM 2144 C CA . ASP A 1 288 ? -19 -34.344 8.07 1 91.75 288 ASP A CA 1
ATOM 2145 C C . ASP A 1 288 ? -18.922 -33.906 9.539 1 91.75 288 ASP A C 1
ATOM 2147 O O . ASP A 1 288 ? -18.266 -34.562 10.344 1 91.75 288 ASP A O 1
ATOM 2151 N N . ASP A 1 289 ? -19.375 -32.812 9.914 1 87.88 289 ASP A N 1
ATOM 2152 C CA . ASP A 1 289 ? -19.516 -32.312 11.281 1 87.88 289 ASP A CA 1
ATOM 2153 C C . ASP A 1 289 ? -18.141 -32.062 11.914 1 87.88 289 ASP A C 1
ATOM 2155 O O . ASP A 1 289 ? -18 -32.156 13.133 1 87.88 289 ASP A O 1
ATOM 2159 N N . GLU A 1 290 ? -17.188 -31.891 11.07 1 90.94 290 GLU A N 1
ATOM 2160 C CA . GLU A 1 290 ? -15.867 -31.5 11.57 1 90.94 290 GLU A CA 1
ATOM 2161 C C . GLU A 1 290 ? -15.82 -30.016 11.883 1 90.94 290 GLU A C 1
ATOM 2163 O O . GLU A 1 290 ? -16.703 -29.25 11.469 1 90.94 290 GLU A O 1
ATOM 2168 N N . ASN A 1 291 ? -14.867 -29.672 12.727 1 92.25 291 ASN A N 1
ATOM 2169 C CA . ASN A 1 291 ? -14.688 -28.25 13.031 1 92.25 291 ASN A CA 1
ATOM 2170 C C . ASN A 1 291 ? -14.062 -27.5 11.859 1 92.25 291 ASN A C 1
ATOM 2172 O O . ASN A 1 291 ? -14.336 -26.312 11.656 1 92.25 291 ASN A O 1
ATOM 2176 N N . GLU A 1 292 ? -13.188 -28.156 11.133 1 95.44 292 GLU A N 1
ATOM 2177 C CA . GLU A 1 292 ? -12.5 -27.625 9.961 1 95.44 292 GLU A CA 1
ATOM 2178 C C . GLU A 1 292 ? -12.039 -28.734 9.031 1 95.44 292 GLU A C 1
ATOM 2180 O O . GLU A 1 292 ? -11.734 -29.844 9.484 1 95.44 292 GLU A O 1
ATOM 2185 N N . ALA A 1 293 ? -12.086 -28.531 7.75 1 97.19 293 ALA A N 1
ATOM 2186 C CA . ALA A 1 293 ? -11.586 -29.469 6.75 1 97.19 293 ALA A CA 1
ATOM 2187 C C . ALA A 1 293 ? -10.797 -28.734 5.664 1 97.19 293 ALA A C 1
ATOM 2189 O O . ALA A 1 293 ? -11.195 -27.656 5.219 1 97.19 293 ALA A O 1
ATOM 2190 N N . ARG A 1 294 ? -9.664 -29.328 5.258 1 97.19 294 ARG A N 1
ATOM 2191 C CA . ARG A 1 294 ? -8.797 -28.719 4.258 1 97.19 294 ARG A CA 1
ATOM 2192 C C . ARG A 1 294 ? -8.516 -29.688 3.107 1 97.19 294 ARG A C 1
ATOM 2194 O O . ARG A 1 294 ? -8.5 -30.906 3.301 1 97.19 294 ARG A O 1
ATOM 2201 N N . SER A 1 295 ? -8.273 -29.156 2.027 1 97.62 295 SER A N 1
ATOM 2202 C CA . SER A 1 295 ? -7.938 -29.953 0.856 1 97.62 295 SER A CA 1
ATOM 2203 C C . SER A 1 295 ? -6.5 -30.453 0.93 1 97.62 295 SER A C 1
ATOM 2205 O O . SER A 1 295 ? -5.59 -29.703 1.29 1 97.62 295 SER A O 1
ATOM 2207 N N . VAL A 1 296 ? -6.273 -31.656 0.587 1 95.19 296 VAL A N 1
ATOM 2208 C CA . VAL A 1 296 ? -4.934 -32.219 0.409 1 95.19 296 VAL A CA 1
ATOM 2209 C C . VAL A 1 296 ? -4.691 -32.5 -1.068 1 95.19 296 VAL A C 1
ATOM 2211 O O . VAL A 1 296 ? -3.77 -33.25 -1.413 1 95.19 296 VAL A O 1
ATOM 2214 N N . GLY A 1 297 ? -5.578 -31.984 -1.937 1 95.5 297 GLY A N 1
ATOM 2215 C CA . GLY A 1 297 ? -5.461 -32.156 -3.375 1 95.5 297 GLY A CA 1
ATOM 2216 C C . GLY A 1 297 ? -4.668 -31.062 -4.055 1 95.5 297 GLY A C 1
ATOM 2217 O O . GLY A 1 297 ? -3.695 -30.562 -3.496 1 95.5 297 GLY A O 1
ATOM 2218 N N . ILE A 1 298 ? -5.051 -30.781 -5.27 1 95.5 298 ILE A N 1
ATOM 2219 C CA . ILE A 1 298 ? -4.305 -29.891 -6.148 1 95.5 298 ILE A CA 1
ATOM 2220 C C . ILE A 1 298 ? -4.309 -28.469 -5.562 1 95.5 298 ILE A C 1
ATOM 2222 O O . ILE A 1 298 ? -3.295 -27.781 -5.605 1 95.5 298 ILE A O 1
ATOM 2226 N N . ASN A 1 299 ? -5.484 -28.031 -5.117 1 97.19 299 ASN A N 1
ATOM 2227 C CA . ASN A 1 299 ? -5.551 -26.766 -4.391 1 97.19 299 ASN A CA 1
ATOM 2228 C C . ASN A 1 299 ? -5.27 -26.953 -2.904 1 97.19 299 ASN A C 1
ATOM 2230 O O . ASN A 1 299 ? -6.164 -26.781 -2.072 1 97.19 299 ASN A O 1
ATOM 2234 N N . TYR A 1 300 ? -4.051 -27.172 -2.646 1 97.12 300 TYR A N 1
ATOM 2235 C CA . TYR A 1 300 ? -3.566 -27.703 -1.375 1 97.12 300 TYR A CA 1
ATOM 2236 C C . TYR A 1 300 ? -3.883 -26.75 -0.233 1 97.12 300 TYR A C 1
ATOM 2238 O O . TYR A 1 300 ? -3.641 -25.547 -0.339 1 97.12 300 TYR A O 1
ATOM 2246 N N . PHE A 1 301 ? -4.496 -27.25 0.812 1 97.19 301 PHE A N 1
ATOM 2247 C CA . PHE A 1 301 ? -4.66 -26.688 2.146 1 97.19 301 PHE A CA 1
ATOM 2248 C C . PHE A 1 301 ? -5.703 -25.578 2.141 1 97.19 301 PHE A C 1
ATOM 2250 O O . PHE A 1 301 ? -5.766 -24.781 3.072 1 97.19 301 PHE A O 1
ATOM 2257 N N . THR A 1 302 ? -6.488 -25.438 1.084 1 98.06 302 THR A N 1
ATOM 2258 C CA . THR A 1 302 ? -7.641 -24.547 1.062 1 98.06 302 THR A CA 1
ATOM 2259 C C . THR A 1 302 ? -8.805 -25.141 1.839 1 98.06 302 THR A C 1
ATOM 2261 O O . THR A 1 302 ? -8.758 -26.297 2.25 1 98.06 302 THR A O 1
ATOM 2264 N N . MET A 1 303 ? -9.828 -24.438 2.037 1 98.44 303 MET A N 1
ATOM 2265 C CA . MET A 1 303 ? -10.852 -24.766 3.023 1 98.44 303 MET A CA 1
ATOM 2266 C C . MET A 1 303 ? -12.016 -25.5 2.371 1 98.44 303 MET A C 1
ATOM 2268 O O . MET A 1 303 ? -12.578 -25.031 1.382 1 98.44 303 MET A O 1
ATOM 2272 N N . LEU A 1 304 ? -12.414 -26.641 2.936 1 98.31 304 LEU A N 1
ATOM 2273 C CA . LEU A 1 304 ? -13.508 -27.438 2.418 1 98.31 304 LEU A CA 1
ATOM 2274 C C . LEU A 1 304 ? -14.789 -27.203 3.217 1 98.31 304 LEU A C 1
ATOM 2276 O O . LEU A 1 304 ? -14.742 -27.062 4.441 1 98.31 304 LEU A O 1
ATOM 2280 N N . PHE A 1 305 ? -15.859 -27.172 2.482 1 98.19 305 PHE A N 1
ATOM 2281 C CA . PHE A 1 305 ? -17.172 -26.938 3.066 1 98.19 305 PHE A CA 1
ATOM 2282 C C . PHE A 1 305 ? -18.188 -27.969 2.584 1 98.19 305 PHE A C 1
ATOM 2284 O O . PHE A 1 305 ? -17.984 -28.578 1.535 1 98.19 305 PHE A O 1
ATOM 2291 N N . ASP A 1 306 ? -19.281 -28.141 3.428 1 97.25 306 ASP A N 1
ATOM 2292 C CA . ASP A 1 306 ? -20.469 -28.844 2.953 1 97.25 306 ASP A CA 1
ATOM 2293 C C . ASP A 1 306 ? -21.141 -28.078 1.812 1 97.25 306 ASP A C 1
ATOM 2295 O O . ASP A 1 306 ? -21.281 -26.859 1.881 1 97.25 306 ASP A O 1
ATOM 2299 N N . PRO A 1 307 ? -21.5 -28.797 0.785 1 95.31 307 PRO A N 1
ATOM 2300 C CA . PRO A 1 307 ? -22.094 -28.125 -0.374 1 95.31 307 PRO A CA 1
ATOM 2301 C C . PRO A 1 307 ? -23.391 -27.406 -0.037 1 95.31 307 PRO A C 1
ATOM 2303 O O . PRO A 1 307 ? -23.75 -26.422 -0.703 1 95.31 307 PRO A O 1
ATOM 2306 N N . LYS A 1 308 ? -24.203 -27.766 0.872 1 92.56 308 LYS A N 1
ATOM 2307 C CA . LYS A 1 308 ? -25.547 -27.266 1.152 1 92.56 308 LYS A CA 1
ATOM 2308 C C . LYS A 1 308 ? -25.5 -25.781 1.558 1 92.56 308 LYS A C 1
ATOM 2310 O O . LYS A 1 308 ? -26.344 -25 1.126 1 92.56 308 LYS A O 1
ATOM 2315 N N . ASP A 1 309 ? -24.609 -25.281 2.289 1 90.69 309 ASP A N 1
ATOM 2316 C CA . ASP A 1 309 ? -24.672 -23.906 2.791 1 90.69 309 ASP A CA 1
ATOM 2317 C C . ASP A 1 309 ? -23.359 -23.172 2.502 1 90.69 309 ASP A C 1
ATOM 2319 O O . ASP A 1 309 ? -23.031 -22.188 3.188 1 90.69 309 ASP A O 1
ATOM 2323 N N . VAL A 1 310 ? -22.75 -23.594 1.496 1 96.62 310 VAL A N 1
ATOM 2324 C CA . VAL A 1 310 ? -21.484 -22.969 1.19 1 96.62 310 VAL A CA 1
ATOM 2325 C C . VAL A 1 310 ? -21.719 -21.641 0.484 1 96.62 310 VAL A C 1
ATOM 2327 O O . VAL A 1 310 ? -22.75 -21.438 -0.148 1 96.62 310 VAL A O 1
ATOM 2330 N N . TYR A 1 311 ? -20.828 -20.703 0.664 1 97.81 311 TYR A N 1
ATOM 2331 C CA . TYR A 1 311 ? -20.875 -19.375 0.077 1 97.81 311 TYR A CA 1
ATOM 2332 C C . TYR A 1 311 ? -21.141 -19.453 -1.423 1 97.81 311 TYR A C 1
ATOM 2334 O O . TYR A 1 311 ? -20.516 -20.234 -2.129 1 97.81 311 TYR A O 1
ATOM 2342 N N . TYR A 1 312 ? -22.031 -18.641 -1.969 1 96.75 312 TYR A N 1
ATOM 2343 C CA . TYR A 1 312 ? -22.422 -18.766 -3.369 1 96.75 312 TYR A CA 1
ATOM 2344 C C . TYR A 1 312 ? -22.25 -17.438 -4.102 1 96.75 312 TYR A C 1
ATOM 2346 O O . TYR A 1 312 ? -22.719 -17.281 -5.23 1 96.75 312 TYR A O 1
ATOM 2354 N N . GLY A 1 313 ? -21.672 -16.406 -3.463 1 97.75 313 GLY A N 1
ATOM 2355 C CA . GLY A 1 313 ? -21.359 -15.133 -4.102 1 97.75 313 GLY A CA 1
ATOM 2356 C C . GLY A 1 313 ? -19.938 -15.055 -4.625 1 97.75 313 GLY A C 1
ATOM 2357 O O . GLY A 1 313 ? -19.172 -16.016 -4.496 1 97.75 313 GLY A O 1
ATOM 2358 N N . GLY A 1 314 ? -19.609 -13.969 -5.289 1 98.25 314 GLY A N 1
ATOM 2359 C CA . GLY A 1 314 ? -18.266 -13.703 -5.754 1 98.25 314 GLY A CA 1
ATOM 2360 C C . GLY A 1 314 ? -17.406 -12.969 -4.734 1 98.25 314 GLY A C 1
ATOM 2361 O O . GLY A 1 314 ? -17.812 -12.828 -3.578 1 98.25 314 GLY A O 1
ATOM 2362 N N . LEU A 1 315 ? -16.281 -12.617 -5.176 1 98.69 315 LEU A N 1
ATOM 2363 C CA . LEU A 1 315 ? -15.305 -11.914 -4.344 1 98.69 315 LEU A CA 1
ATOM 2364 C C . LEU A 1 315 ? -14.648 -10.781 -5.121 1 98.69 315 LEU A C 1
ATOM 2366 O O . LEU A 1 315 ? -14.312 -10.938 -6.297 1 98.69 315 LEU A O 1
ATOM 2370 N N . THR A 1 316 ? -14.516 -9.633 -4.551 1 98.62 316 THR A N 1
ATOM 2371 C CA . THR A 1 316 ? -13.734 -8.531 -5.117 1 98.62 316 THR A CA 1
ATOM 2372 C C . THR A 1 316 ? -12.555 -8.188 -4.219 1 98.62 316 THR A C 1
ATOM 2374 O O . THR A 1 316 ? -12.727 -7.941 -3.023 1 98.62 316 THR A O 1
ATOM 2377 N N . ILE A 1 317 ? -11.375 -8.211 -4.738 1 98.44 317 ILE A N 1
ATOM 2378 C CA . ILE A 1 317 ? -10.164 -7.809 -4.035 1 98.44 317 ILE A CA 1
ATOM 2379 C C . ILE A 1 317 ? -9.75 -6.41 -4.488 1 98.44 317 ILE A C 1
ATOM 2381 O O . ILE A 1 317 ? -9.445 -6.195 -5.664 1 98.44 317 ILE A O 1
ATOM 2385 N N . LYS A 1 318 ? -9.703 -5.477 -3.6 1 94.81 318 LYS A N 1
ATOM 2386 C CA . LYS A 1 318 ? -9.258 -4.117 -3.896 1 94.81 318 LYS A CA 1
ATOM 2387 C C . LYS A 1 318 ? -7.77 -3.955 -3.613 1 94.81 318 LYS A C 1
ATOM 2389 O O . LYS A 1 318 ? -7.305 -4.262 -2.514 1 94.81 318 LYS A O 1
ATOM 2394 N N . LEU A 1 319 ? -7.059 -3.414 -4.594 1 93.06 319 LEU A N 1
ATOM 2395 C CA . LEU A 1 319 ? -5.605 -3.336 -4.508 1 93.06 319 LEU A CA 1
ATOM 2396 C C . LEU A 1 319 ? -5.133 -1.886 -4.527 1 93.06 319 LEU A C 1
ATOM 2398 O O . LEU A 1 319 ? -5.438 -1.145 -5.465 1 93.06 319 LEU A O 1
ATOM 2402 N N . GLN A 1 320 ? -4.316 -1.488 -3.586 1 78.81 320 GLN A N 1
ATOM 2403 C CA . GLN A 1 320 ? -3.514 -0.272 -3.516 1 78.81 320 GLN A CA 1
ATOM 2404 C C . GLN A 1 320 ? -4.359 0.965 -3.801 1 78.81 320 GLN A C 1
ATOM 2406 O O . GLN A 1 320 ? -3.906 1.894 -4.473 1 78.81 320 GLN A O 1
ATOM 2411 N N . ASN A 1 321 ? -5.535 0.917 -3.447 1 69.44 321 ASN A N 1
ATOM 2412 C CA . ASN A 1 321 ? -6.43 2.043 -3.707 1 69.44 321 ASN A CA 1
ATOM 2413 C C . ASN A 1 321 ? -6.426 2.432 -5.184 1 69.44 321 ASN A C 1
ATOM 2415 O O . ASN A 1 321 ? -6.398 3.617 -5.516 1 69.44 321 ASN A O 1
ATOM 2419 N N . SER A 1 322 ? -6.25 1.501 -6.039 1 75.81 322 SER A N 1
ATOM 2420 C CA . SER A 1 322 ? -6.102 1.776 -7.465 1 75.81 322 SER A CA 1
ATOM 2421 C C . SER A 1 322 ? -7.066 0.93 -8.289 1 75.81 322 SER A C 1
ATOM 2423 O O . SER A 1 322 ? -7.781 1.453 -9.148 1 75.81 322 SER A O 1
ATOM 2425 N N . MET A 1 323 ? -7.039 -0.324 -8.133 1 89.81 323 MET A N 1
ATOM 2426 C CA . MET A 1 323 ? -7.879 -1.185 -8.961 1 89.81 323 MET A CA 1
ATOM 2427 C C . MET A 1 323 ? -8.461 -2.33 -8.141 1 89.81 323 MET A C 1
ATOM 2429 O O . MET A 1 323 ? -8.086 -2.525 -6.984 1 89.81 323 MET A O 1
ATOM 2433 N N . SER A 1 324 ? -9.398 -2.973 -8.727 1 95.5 324 SER A N 1
ATOM 2434 C CA . SER A 1 324 ? -10.008 -4.141 -8.109 1 95.5 324 SER A CA 1
ATOM 2435 C C . SER A 1 324 ? -10.016 -5.332 -9.055 1 95.5 324 SER A C 1
ATOM 2437 O O . SER A 1 324 ? -10.047 -5.16 -10.273 1 95.5 324 SER A O 1
ATOM 2439 N N . ILE A 1 325 ? -9.898 -6.488 -8.539 1 98.31 325 ILE A N 1
ATOM 2440 C CA . ILE A 1 325 ? -10.047 -7.734 -9.273 1 98.31 325 ILE A CA 1
ATOM 2441 C C . ILE A 1 325 ? -11.297 -8.477 -8.797 1 98.31 325 ILE A C 1
ATOM 2443 O O . ILE A 1 325 ? -11.43 -8.773 -7.609 1 98.31 325 ILE A O 1
ATOM 2447 N N . LYS A 1 326 ? -12.164 -8.734 -9.695 1 98.19 326 LYS A N 1
ATOM 2448 C CA . LYS A 1 326 ? -13.391 -9.469 -9.398 1 98.19 326 LYS A CA 1
ATOM 2449 C C . LYS A 1 326 ? -13.227 -10.953 -9.703 1 98.19 326 LYS A C 1
ATOM 2451 O O . LYS A 1 326 ? -12.766 -11.32 -10.781 1 98.19 326 LYS A O 1
ATOM 2456 N N . ILE A 1 327 ? -13.57 -11.758 -8.766 1 98.44 327 ILE A N 1
ATOM 2457 C CA . ILE A 1 327 ? -13.539 -13.219 -8.867 1 98.44 327 ILE A CA 1
ATOM 2458 C C . ILE A 1 327 ? -14.961 -13.773 -8.844 1 98.44 327 ILE A C 1
ATOM 2460 O O . ILE A 1 327 ? -15.648 -13.688 -7.824 1 98.44 327 ILE A O 1
ATOM 2464 N N . PRO A 1 328 ? -15.406 -14.352 -9.898 1 97 328 PRO A N 1
ATOM 2465 C CA . PRO A 1 328 ? -16.75 -14.945 -9.875 1 97 328 PRO A CA 1
ATOM 2466 C C . PRO A 1 328 ? -16.828 -16.188 -8.984 1 97 328 PRO A C 1
ATOM 2468 O O . PRO A 1 328 ? -15.805 -16.812 -8.695 1 97 328 PRO A O 1
ATOM 2471 N N . ASN A 1 329 ? -18 -16.531 -8.547 1 97.25 329 ASN A N 1
ATOM 2472 C CA . ASN A 1 329 ? -18.203 -17.672 -7.68 1 97.25 329 ASN A CA 1
ATOM 2473 C C . ASN A 1 329 ? -17.656 -18.953 -8.305 1 97.25 329 ASN A C 1
ATOM 2475 O O . ASN A 1 329 ? -17.125 -19.812 -7.602 1 97.25 329 ASN A O 1
ATOM 2479 N N . THR A 1 330 ? -17.719 -19.094 -9.602 1 96 330 THR A N 1
ATOM 2480 C CA . THR A 1 330 ? -17.297 -20.297 -10.32 1 96 330 THR A CA 1
ATOM 2481 C C . THR A 1 330 ? -15.789 -20.5 -10.188 1 96 330 THR A C 1
ATOM 2483 O O . THR A 1 330 ? -15.289 -21.609 -10.422 1 96 330 THR A O 1
ATOM 2486 N N . GLU A 1 331 ? -15.047 -19.438 -9.852 1 97.56 331 GLU A N 1
ATOM 2487 C CA . GLU A 1 331 ? -13.602 -19.547 -9.664 1 97.56 331 GLU A CA 1
ATOM 2488 C C . GLU A 1 331 ? -13.234 -19.469 -8.188 1 97.56 331 GLU A C 1
ATOM 2490 O O . GLU A 1 331 ? -12.055 -19.516 -7.832 1 97.56 331 GLU A O 1
ATOM 2495 N N . LEU A 1 332 ? -14.18 -19.328 -7.379 1 98.31 332 LEU A N 1
ATOM 2496 C CA . LEU A 1 332 ? -13.953 -19.172 -5.945 1 98.31 332 LEU A CA 1
ATOM 2497 C C . LEU A 1 332 ? -14.359 -20.422 -5.188 1 98.31 332 LEU A C 1
ATOM 2499 O O . LEU A 1 332 ? -13.633 -20.875 -4.305 1 98.31 332 LEU A O 1
ATOM 2503 N N . VAL A 1 333 ? -15.5 -20.922 -5.434 1 97.69 333 VAL A N 1
ATOM 2504 C CA . VAL A 1 333 ? -16.062 -22.125 -4.812 1 97.69 333 VAL A CA 1
ATOM 2505 C C . VAL A 1 333 ? -16.156 -23.25 -5.852 1 97.69 333 VAL A C 1
ATOM 2507 O O . VAL A 1 333 ? -17.047 -23.234 -6.707 1 97.69 333 VAL A O 1
ATOM 2510 N N . VAL A 1 334 ? -15.305 -24.234 -5.652 1 96.31 334 VAL A N 1
ATOM 2511 C CA . VAL A 1 334 ? -15.156 -25.25 -6.691 1 96.31 334 VAL A CA 1
ATOM 2512 C C . VAL A 1 334 ? -15.172 -26.641 -6.062 1 96.31 334 VAL A C 1
ATOM 2514 O O . VAL A 1 334 ? -15.031 -26.781 -4.844 1 96.31 334 VAL A O 1
ATOM 2517 N N . PRO A 1 335 ? -15.422 -27.625 -6.875 1 94.56 335 PRO A N 1
ATOM 2518 C CA . PRO A 1 335 ? -15.219 -28.969 -6.328 1 94.56 335 PRO A CA 1
ATOM 2519 C C . PRO A 1 335 ? -13.766 -29.234 -5.926 1 94.56 335 PRO A C 1
ATOM 2521 O O . PRO A 1 335 ? -12.859 -28.578 -6.441 1 94.56 335 PRO A O 1
ATOM 2524 N N . ASP A 1 336 ? -13.57 -30.109 -5.016 1 96.88 336 ASP A N 1
ATOM 2525 C CA . ASP A 1 336 ? -12.211 -30.453 -4.629 1 96.88 336 ASP A CA 1
ATOM 2526 C C . ASP A 1 336 ? -11.578 -31.406 -5.645 1 96.88 336 ASP A C 1
ATOM 2528 O O . ASP A 1 336 ? -12.188 -32.406 -6.039 1 96.88 336 ASP A O 1
ATOM 2532 N N . THR A 1 337 ? -10.445 -31.094 -6.094 1 95.94 337 THR A N 1
ATOM 2533 C CA . THR A 1 337 ? -9.719 -31.906 -7.07 1 95.94 337 THR A CA 1
ATOM 2534 C C . THR A 1 337 ? -8.5 -32.562 -6.426 1 95.94 337 THR A C 1
ATOM 2536 O O . THR A 1 337 ? -7.762 -31.922 -5.684 1 95.94 337 THR A O 1
ATOM 2539 N N . PHE A 1 338 ? -8.352 -33.875 -6.691 1 96.31 338 PHE A N 1
ATOM 2540 C CA . PHE A 1 338 ? -7.254 -34.625 -6.109 1 96.31 338 PHE A CA 1
ATOM 2541 C C . PHE A 1 338 ? -6.68 -35.625 -7.117 1 96.31 338 PHE A C 1
ATOM 2543 O O . PHE A 1 338 ? -7.254 -35.844 -8.188 1 96.31 338 PHE A O 1
ATOM 2550 N N . ILE A 1 339 ? -5.531 -36.156 -6.84 1 97.31 339 ILE A N 1
ATOM 2551 C CA . ILE A 1 339 ? -4.871 -37.125 -7.699 1 97.31 339 ILE A CA 1
ATOM 2552 C C . ILE A 1 339 ? -5.062 -38.531 -7.133 1 97.31 339 ILE A C 1
ATOM 2554 O O . ILE A 1 339 ? -4.652 -38.812 -6 1 97.31 339 ILE A O 1
ATOM 2558 N N . ALA A 1 340 ? -5.602 -39.375 -7.91 1 97.75 340 ALA A N 1
ATOM 2559 C CA . ALA A 1 340 ? -5.832 -40.781 -7.504 1 97.75 340 ALA A CA 1
ATOM 2560 C C . ALA A 1 340 ? -4.547 -41.594 -7.594 1 97.75 340 ALA A C 1
ATOM 2562 O O . ALA A 1 340 ? -3.547 -41.125 -8.148 1 97.75 340 ALA A O 1
ATOM 2563 N N . SER A 1 341 ? -4.602 -42.812 -7.055 1 97.5 341 SER A N 1
ATOM 2564 C CA . SER A 1 341 ? -3.424 -43.656 -6.992 1 97.5 341 SER A CA 1
ATOM 2565 C C . SER A 1 341 ? -2.918 -44 -8.383 1 97.5 341 SER A C 1
ATOM 2567 O O . SER A 1 341 ? -1.723 -44.25 -8.578 1 97.5 341 SER A O 1
ATOM 2569 N N . ASP A 1 342 ? -3.822 -44 -9.344 1 97.44 342 ASP A N 1
ATOM 2570 C CA . ASP A 1 342 ? -3.422 -44.344 -10.703 1 97.44 342 ASP A CA 1
ATOM 2571 C C . ASP A 1 342 ? -2.891 -43.125 -11.453 1 97.44 342 ASP A C 1
ATOM 2573 O O . ASP A 1 342 ? -2.566 -43.219 -12.633 1 97.44 342 ASP A O 1
ATOM 2577 N N . GLY A 1 343 ? -2.881 -42.031 -10.758 1 97.94 343 GLY A N 1
ATOM 2578 C CA . GLY A 1 343 ? -2.312 -40.812 -11.336 1 97.94 343 GLY A CA 1
ATOM 2579 C C . GLY A 1 343 ? -3.355 -39.906 -11.953 1 97.94 343 GLY A C 1
ATOM 2580 O O . GLY A 1 343 ? -3.059 -38.781 -12.297 1 97.94 343 GLY A O 1
ATOM 2581 N N . THR A 1 344 ? -4.57 -40.406 -12.055 1 98.19 344 THR A N 1
ATOM 2582 C CA . THR A 1 344 ? -5.602 -39.594 -12.695 1 98.19 344 THR A CA 1
ATOM 2583 C C . THR A 1 344 ? -6.074 -38.469 -11.75 1 98.19 344 THR A C 1
ATOM 2585 O O . THR A 1 344 ? -6.184 -38.688 -10.547 1 98.19 344 THR A O 1
ATOM 2588 N N . VAL A 1 345 ? -6.301 -37.344 -12.273 1 96.44 345 VAL A N 1
ATOM 2589 C CA . VAL A 1 345 ? -6.895 -36.219 -11.516 1 96.44 345 VAL A CA 1
ATOM 2590 C C . VAL A 1 345 ? -8.406 -36.406 -11.438 1 96.44 345 VAL A C 1
ATOM 2592 O O . VAL A 1 345 ? -9.078 -36.562 -12.469 1 96.44 345 VAL A O 1
ATOM 2595 N N . GLN A 1 346 ? -8.93 -36.406 -10.289 1 96.12 346 GLN A N 1
ATOM 2596 C CA . GLN A 1 346 ? -10.352 -36.625 -10.07 1 96.12 346 GLN A CA 1
ATOM 2597 C C . GLN A 1 346 ? -10.961 -35.5 -9.242 1 96.12 346 GLN A C 1
ATOM 2599 O O . GLN A 1 346 ? -10.242 -34.719 -8.641 1 96.12 346 GLN A O 1
ATOM 2604 N N . THR A 1 347 ? -12.289 -35.438 -9.297 1 94.5 347 THR A N 1
ATOM 2605 C CA . THR A 1 347 ? -13.031 -34.406 -8.578 1 94.5 347 THR A CA 1
ATOM 2606 C C . THR A 1 347 ? -13.938 -35.031 -7.52 1 94.5 347 THR A C 1
ATOM 2608 O O . THR A 1 347 ? -14.594 -36.031 -7.777 1 94.5 347 THR A O 1
ATOM 2611 N N . ASN A 1 348 ? -13.883 -34.5 -6.328 1 93.44 348 ASN A N 1
ATOM 2612 C CA . ASN A 1 348 ? -14.805 -34.844 -5.25 1 93.44 348 ASN A CA 1
ATOM 2613 C C . ASN A 1 348 ? -15.953 -33.844 -5.16 1 93.44 348 ASN A C 1
ATOM 2615 O O . ASN A 1 348 ? -15.766 -32.719 -4.699 1 93.44 348 ASN A O 1
ATOM 2619 N N . THR A 1 349 ? -17.156 -34.312 -5.492 1 90.88 349 THR A N 1
ATOM 2620 C CA . THR A 1 349 ? -18.281 -33.406 -5.559 1 90.88 349 THR A CA 1
ATOM 2621 C C . THR A 1 349 ? -19.062 -33.406 -4.246 1 90.88 349 THR A C 1
ATOM 2623 O O . THR A 1 349 ? -20.047 -32.688 -4.09 1 90.88 349 THR A O 1
ATOM 2626 N N . SER A 1 350 ? -18.656 -34.219 -3.336 1 94.38 350 SER A N 1
ATOM 2627 C CA . SER A 1 350 ? -19.344 -34.281 -2.057 1 94.38 350 SER A CA 1
ATOM 2628 C C . SER A 1 350 ? -18.969 -33.125 -1.157 1 94.38 350 SER A C 1
ATOM 2630 O O . SER A 1 350 ? -19.594 -32.906 -0.119 1 94.38 350 SER A O 1
ATOM 2632 N N . VAL A 1 351 ? -17.938 -32.406 -1.553 1 96.88 351 VAL A N 1
ATOM 2633 C CA . VAL A 1 351 ? -17.547 -31.219 -0.817 1 96.88 351 VAL A CA 1
ATOM 2634 C C . VAL A 1 351 ? -17.359 -30.062 -1.785 1 96.88 351 VAL A C 1
ATOM 2636 O O . VAL A 1 351 ? -17.312 -30.25 -3.002 1 96.88 351 VAL A O 1
ATOM 2639 N N . ARG A 1 352 ? -17.375 -28.891 -1.225 1 97.44 352 ARG A N 1
ATOM 2640 C CA . ARG A 1 352 ? -16.969 -27.703 -1.965 1 97.44 352 ARG A CA 1
ATOM 2641 C C . ARG A 1 352 ? -15.719 -27.078 -1.367 1 97.44 352 ARG A C 1
ATOM 2643 O O . ARG A 1 352 ? -15.562 -27.031 -0.145 1 97.44 352 ARG A O 1
ATOM 2650 N N . ASN A 1 353 ? -14.875 -26.734 -2.289 1 98.12 353 ASN A N 1
ATOM 2651 C CA . ASN A 1 353 ? -13.609 -26.094 -1.926 1 98.12 353 ASN A CA 1
ATOM 2652 C C . ASN A 1 353 ? -13.672 -24.578 -2.119 1 98.12 353 ASN A C 1
ATOM 2654 O O . ASN A 1 353 ? -13.75 -24.094 -3.25 1 98.12 353 ASN A O 1
ATOM 2658 N N . VAL A 1 354 ? -13.758 -23.859 -1.047 1 98.56 354 VAL A N 1
ATOM 2659 C CA . VAL A 1 354 ? -13.453 -22.422 -1.127 1 98.56 354 VAL A CA 1
ATOM 2660 C C . VAL A 1 354 ? -11.945 -22.219 -1.184 1 98.56 354 VAL A C 1
ATOM 2662 O O . VAL A 1 354 ? -11.242 -22.438 -0.188 1 98.56 354 VAL A O 1
ATOM 2665 N N . VAL A 1 355 ? -11.438 -21.844 -2.279 1 98.5 355 VAL A N 1
ATOM 2666 C CA . VAL A 1 355 ? -10.016 -21.953 -2.586 1 98.5 355 VAL A CA 1
ATOM 2667 C C . VAL A 1 355 ? -9.25 -20.828 -1.89 1 98.5 355 VAL A C 1
ATOM 2669 O O . VAL A 1 355 ? -8.461 -20.109 -2.521 1 98.5 355 VAL A O 1
ATOM 2672 N N . ILE A 1 356 ? -9.508 -20.672 -0.637 1 98.69 356 ILE A N 1
ATOM 2673 C CA . ILE A 1 356 ? -8.828 -19.766 0.287 1 98.69 356 ILE A CA 1
ATOM 2674 C C . ILE A 1 356 ? -8.141 -20.578 1.389 1 98.69 356 ILE A C 1
ATOM 2676 O O . ILE A 1 356 ? -8.758 -21.469 1.99 1 98.69 356 ILE A O 1
ATOM 2680 N N . ASN A 1 357 ? -6.867 -20.344 1.577 1 98.38 357 ASN A N 1
ATOM 2681 C CA . ASN A 1 357 ? -6.102 -20.922 2.68 1 98.38 357 ASN A CA 1
ATOM 2682 C C . ASN A 1 357 ? -6.082 -19.984 3.891 1 98.38 357 ASN A C 1
ATOM 2684 O O . ASN A 1 357 ? -5.578 -18.859 3.812 1 98.38 357 ASN A O 1
ATOM 2688 N N . SER A 1 358 ? -6.645 -20.406 4.996 1 98.06 358 SER A N 1
ATOM 2689 C CA . SER A 1 358 ? -6.59 -19.625 6.23 1 98.06 358 SER A CA 1
ATOM 2690 C C . SER A 1 358 ? -5.25 -19.812 6.941 1 98.06 358 SER A C 1
ATOM 2692 O O . SER A 1 358 ? -4.883 -20.938 7.305 1 98.06 358 SER A O 1
ATOM 2694 N N . LEU A 1 359 ? -4.543 -18.75 7.141 1 97.31 359 LEU A N 1
ATOM 2695 C CA . LEU A 1 359 ? -3.273 -18.812 7.855 1 97.31 359 LEU A CA 1
ATOM 2696 C C . LEU A 1 359 ? -3.5 -18.922 9.359 1 97.31 359 LEU A C 1
ATOM 2698 O O . LEU A 1 359 ? -4.086 -18.016 9.969 1 97.31 359 LEU A O 1
ATOM 2702 N N . GLN A 1 360 ? -3.016 -19.969 9.922 1 94.31 360 GLN A N 1
ATOM 2703 C CA . GLN A 1 360 ? -3.281 -20.281 11.32 1 94.31 360 GLN A CA 1
ATOM 2704 C C . GLN A 1 360 ? -2.045 -20.875 12 1 94.31 360 GLN A C 1
ATOM 2706 O O . GLN A 1 360 ? -1.146 -21.375 11.328 1 94.31 360 GLN A O 1
ATOM 2711 N N . PHE A 1 361 ? -2.01 -20.734 13.289 1 91.75 361 PHE A N 1
ATOM 2712 C CA . PHE A 1 361 ? -1.018 -21.359 14.148 1 91.75 361 PHE A CA 1
ATOM 2713 C C . PHE A 1 361 ? 0.395 -21 13.711 1 91.75 361 PHE A C 1
ATOM 2715 O O . PHE A 1 361 ? 0.745 -19.812 13.648 1 91.75 361 PHE A O 1
ATOM 2722 N N . ASP A 1 362 ? 1.156 -22 13.172 1 88.44 362 ASP A N 1
ATOM 2723 C CA . ASP A 1 362 ? 2.568 -21.781 12.875 1 88.44 362 ASP A CA 1
ATOM 2724 C C . ASP A 1 362 ? 2.74 -20.812 11.711 1 88.44 362 ASP A C 1
ATOM 2726 O O . ASP A 1 362 ? 3.773 -20.156 11.594 1 88.44 362 ASP A O 1
ATOM 2730 N N . ASN A 1 363 ? 1.695 -20.688 10.883 1 91.19 363 ASN A N 1
ATOM 2731 C CA . ASN A 1 363 ? 1.811 -19.812 9.727 1 91.19 363 ASN A CA 1
ATOM 2732 C C . ASN A 1 363 ? 0.987 -18.531 9.898 1 91.19 363 ASN A C 1
ATOM 2734 O O . ASN A 1 363 ? 0.72 -17.828 8.93 1 91.19 363 ASN A O 1
ATOM 2738 N N . SER A 1 364 ? 0.569 -18.203 11.117 1 92.75 364 SER A N 1
ATOM 2739 C CA . SER A 1 364 ? -0.329 -17.094 11.391 1 92.75 364 SER A CA 1
ATOM 2740 C C . SER A 1 364 ? 0.309 -15.766 11.008 1 92.75 364 SER A C 1
ATOM 2742 O O . SER A 1 364 ? -0.393 -14.805 10.672 1 92.75 364 SER A O 1
ATOM 2744 N N . ASN A 1 365 ? 1.649 -15.703 10.984 1 92.38 365 ASN A N 1
ATOM 2745 C CA . ASN A 1 365 ? 2.332 -14.445 10.719 1 92.38 365 ASN A CA 1
ATOM 2746 C C . ASN A 1 365 ? 2.895 -14.391 9.305 1 92.38 365 ASN A C 1
ATOM 2748 O O . ASN A 1 365 ? 3.559 -13.422 8.93 1 92.38 365 ASN A O 1
ATOM 2752 N N . ASP A 1 366 ? 2.557 -15.391 8.484 1 94.25 366 ASP A N 1
ATOM 2753 C CA . ASP A 1 366 ? 3.133 -15.492 7.145 1 94.25 366 ASP A CA 1
ATOM 2754 C C . ASP A 1 366 ? 2.553 -14.422 6.215 1 94.25 366 ASP A C 1
ATOM 2756 O O . ASP A 1 366 ? 1.446 -13.93 6.445 1 94.25 366 ASP A O 1
ATOM 2760 N N . LEU A 1 367 ? 3.338 -14.102 5.242 1 96 367 LEU A N 1
ATOM 2761 C CA . LEU A 1 367 ? 2.863 -13.242 4.168 1 96 367 LEU A CA 1
ATOM 2762 C C . LEU A 1 367 ? 1.819 -13.953 3.316 1 96 367 LEU A C 1
ATOM 2764 O O . LEU A 1 367 ? 2.094 -15.016 2.75 1 96 367 LEU A O 1
ATOM 2768 N N . PRO A 1 368 ? 0.641 -13.438 3.268 1 97.62 368 PRO A N 1
ATOM 2769 C CA . PRO A 1 368 ? -0.384 -14.031 2.41 1 97.62 368 PRO A CA 1
ATOM 2770 C C . PRO A 1 368 ? 0.035 -14.094 0.942 1 97.62 368 PRO A C 1
ATOM 2772 O O . PRO A 1 368 ? 0.82 -13.258 0.488 1 97.62 368 PRO A O 1
ATOM 2775 N N . VAL A 1 369 ? -0.541 -15.047 0.27 1 97.88 369 VAL A N 1
ATOM 2776 C CA . VAL A 1 369 ? -0.203 -15.258 -1.134 1 97.88 369 VAL A CA 1
ATOM 2777 C C . VAL A 1 369 ? -1.464 -15.156 -1.988 1 97.88 369 VAL A C 1
ATOM 2779 O O . VAL A 1 369 ? -2.523 -15.656 -1.6 1 97.88 369 VAL A O 1
ATOM 2782 N N . LEU A 1 370 ? -1.393 -14.406 -3.066 1 98.62 370 LEU A N 1
ATOM 2783 C CA . LEU A 1 370 ? -2.303 -14.578 -4.195 1 98.62 370 LEU A CA 1
ATOM 2784 C C . LEU A 1 370 ? -1.759 -15.602 -5.184 1 98.62 370 LEU A C 1
ATOM 2786 O O . LEU A 1 370 ? -0.785 -15.328 -5.891 1 98.62 370 LEU A O 1
ATOM 2790 N N . GLY A 1 371 ? -2.4 -16.688 -5.191 1 98.56 371 GLY A N 1
ATOM 2791 C CA . GLY A 1 371 ? -1.814 -17.844 -5.832 1 98.56 371 GLY A CA 1
ATOM 2792 C C . GLY A 1 371 ? -2.25 -18.016 -7.273 1 98.56 371 GLY A C 1
ATOM 2793 O O . GLY A 1 371 ? -2.693 -17.062 -7.914 1 98.56 371 GLY A O 1
ATOM 2794 N N . ARG A 1 372 ? -2.086 -19.188 -7.746 1 98.12 372 ARG A N 1
ATOM 2795 C CA . ARG A 1 372 ? -2.24 -19.547 -9.148 1 98.12 372 ARG A CA 1
ATOM 2796 C C . ARG A 1 372 ? -3.654 -19.25 -9.641 1 98.12 372 ARG A C 1
ATOM 2798 O O . ARG A 1 372 ? -3.84 -18.734 -10.742 1 98.12 372 ARG A O 1
ATOM 2805 N N . LEU A 1 373 ? -4.637 -19.547 -8.844 1 98.31 373 LEU A N 1
ATOM 2806 C CA . LEU A 1 373 ? -6.027 -19.406 -9.266 1 98.31 373 LEU A CA 1
ATOM 2807 C C . LEU A 1 373 ? -6.43 -17.938 -9.328 1 98.31 373 LEU A C 1
ATOM 2809 O O . LEU A 1 373 ? -7.445 -17.594 -9.938 1 98.31 373 LEU A O 1
ATOM 2813 N N . PHE A 1 374 ? -5.691 -17.078 -8.641 1 98.75 374 PHE A N 1
ATOM 2814 C CA . PHE A 1 374 ? -5.902 -15.641 -8.789 1 98.75 374 PHE A CA 1
ATOM 2815 C C . PHE A 1 374 ? -5.746 -15.227 -10.25 1 98.75 374 PHE A C 1
ATOM 2817 O O . PHE A 1 374 ? -6.457 -14.336 -10.719 1 98.75 374 PHE A O 1
ATOM 2824 N N . MET A 1 375 ? -4.859 -15.914 -11.016 1 98.69 375 MET A N 1
ATOM 2825 C CA . MET A 1 375 ? -4.566 -15.578 -12.406 1 98.69 375 MET A CA 1
ATOM 2826 C C . MET A 1 375 ? -5.664 -16.094 -13.336 1 98.69 375 MET A C 1
ATOM 2828 O O . MET A 1 375 ? -5.578 -15.938 -14.555 1 98.69 375 MET A O 1
ATOM 2832 N N . SER A 1 376 ? -6.707 -16.672 -12.82 1 98.25 376 SER A N 1
ATOM 2833 C CA . SER A 1 376 ? -7.895 -16.969 -13.617 1 98.25 376 SER A CA 1
ATOM 2834 C C . SER A 1 376 ? -8.789 -15.742 -13.75 1 98.25 376 SER A C 1
ATOM 2836 O O . SER A 1 376 ? -9.648 -15.688 -14.625 1 98.25 376 SER A O 1
ATOM 2838 N N . SER A 1 377 ? -8.562 -14.836 -12.836 1 98.25 377 SER A N 1
ATOM 2839 C CA . SER A 1 377 ? -9.359 -13.609 -12.859 1 98.25 377 SER A CA 1
ATOM 2840 C C . SER A 1 377 ? -8.484 -12.391 -13.109 1 98.25 377 SER A C 1
ATOM 2842 O O . SER A 1 377 ? -8.984 -11.328 -13.5 1 98.25 377 SER A O 1
ATOM 2844 N N . ALA A 1 378 ? -7.27 -12.523 -12.836 1 98.62 378 ALA A N 1
ATOM 2845 C CA . ALA A 1 378 ? -6.305 -11.445 -13.055 1 98.62 378 ALA A CA 1
ATOM 2846 C C . ALA A 1 378 ? -5.32 -11.812 -14.164 1 98.62 378 ALA A C 1
ATOM 2848 O O . ALA A 1 378 ? -4.902 -12.969 -14.273 1 98.62 378 ALA A O 1
ATOM 2849 N N . TYR A 1 379 ? -5.062 -10.836 -14.953 1 98.56 379 TYR A N 1
ATOM 2850 C CA . TYR A 1 379 ? -3.994 -10.945 -15.945 1 98.56 379 TYR A CA 1
ATOM 2851 C C . TYR A 1 379 ? -2.746 -10.203 -15.477 1 98.56 379 TYR A C 1
ATOM 2853 O O . TYR A 1 379 ? -2.809 -9.008 -15.156 1 98.56 379 TYR A O 1
ATOM 2861 N N . VAL A 1 380 ? -1.578 -10.898 -15.422 1 98.69 380 VAL A N 1
ATOM 2862 C CA . VAL A 1 380 ? -0.37 -10.305 -14.852 1 98.69 380 VAL A CA 1
ATOM 2863 C C . VAL A 1 380 ? 0.737 -10.289 -15.906 1 98.69 380 VAL A C 1
ATOM 2865 O O . VAL A 1 380 ? 0.878 -11.242 -16.688 1 98.69 380 VAL A O 1
ATOM 2868 N N . MET A 1 381 ? 1.501 -9.211 -15.945 1 98.75 381 MET A N 1
ATOM 2869 C CA . MET A 1 381 ? 2.703 -9.102 -16.766 1 98.75 381 MET A CA 1
ATOM 2870 C C . MET A 1 381 ? 3.893 -8.641 -15.93 1 98.75 381 MET A C 1
ATOM 2872 O O . MET A 1 381 ? 3.768 -7.727 -15.109 1 98.75 381 MET A O 1
ATOM 2876 N N . VAL A 1 382 ? 4.973 -9.273 -16.094 1 98.69 382 VAL A N 1
ATOM 2877 C CA . VAL A 1 382 ? 6.227 -8.898 -15.438 1 98.69 382 VAL A CA 1
ATOM 2878 C C . VAL A 1 382 ? 7.242 -8.469 -16.5 1 98.69 382 VAL A C 1
ATOM 2880 O O . VAL A 1 382 ? 7.469 -9.188 -17.469 1 98.69 382 VAL A O 1
ATOM 2883 N N . ASN A 1 383 ? 7.781 -7.355 -16.422 1 98.69 383 ASN A N 1
ATOM 2884 C CA . ASN A 1 383 ? 8.93 -6.883 -17.188 1 98.69 383 ASN A CA 1
ATOM 2885 C C . ASN A 1 383 ? 10.164 -6.727 -16.312 1 98.69 383 ASN A C 1
ATOM 2887 O O . ASN A 1 383 ? 10.312 -5.727 -15.609 1 98.69 383 ASN A O 1
ATOM 2891 N N . GLN A 1 384 ? 11.016 -7.648 -16.438 1 97.94 384 GLN A N 1
ATOM 2892 C CA . GLN A 1 384 ? 12.164 -7.707 -15.539 1 97.94 384 GLN A CA 1
ATOM 2893 C C . GLN A 1 384 ? 13.18 -6.625 -15.875 1 97.94 384 GLN A C 1
ATOM 2895 O O . GLN A 1 384 ? 13.945 -6.199 -15.008 1 97.94 384 GLN A O 1
ATOM 2900 N N . GLU A 1 385 ? 13.211 -6.223 -17.094 1 97.38 385 GLU A N 1
ATOM 2901 C CA . GLU A 1 385 ? 14.141 -5.16 -17.484 1 97.38 385 GLU A CA 1
ATOM 2902 C C . GLU A 1 385 ? 13.688 -3.809 -16.938 1 97.38 385 GLU A C 1
ATOM 2904 O O . GLU A 1 385 ? 14.5 -3.031 -16.438 1 97.38 385 GLU A O 1
ATOM 2909 N N . ALA A 1 386 ? 12.453 -3.578 -17.047 1 96.19 386 ALA A N 1
ATOM 2910 C CA . ALA A 1 386 ? 11.891 -2.352 -16.484 1 96.19 386 ALA A CA 1
ATOM 2911 C C . ALA A 1 386 ? 11.781 -2.441 -14.969 1 96.19 386 ALA A C 1
ATOM 2913 O O . ALA A 1 386 ? 11.586 -1.427 -14.297 1 96.19 386 ALA A O 1
ATOM 2914 N N . GLY A 1 387 ? 11.82 -3.664 -14.438 1 95.94 387 GLY A N 1
ATOM 2915 C CA . GLY A 1 387 ? 11.711 -3.879 -13 1 95.94 387 GLY A CA 1
ATOM 2916 C C . GLY A 1 387 ? 10.312 -3.658 -12.469 1 95.94 387 GLY A C 1
ATOM 2917 O O . GLY A 1 387 ? 10.133 -3.162 -11.359 1 95.94 387 GLY A O 1
ATOM 2918 N N . VAL A 1 388 ? 9.25 -3.936 -13.266 1 96.31 388 VAL A N 1
ATOM 2919 C CA . VAL A 1 388 ? 7.879 -3.668 -12.844 1 96.31 388 VAL A CA 1
ATOM 2920 C C . VAL A 1 388 ? 6.996 -4.867 -13.164 1 96.31 388 VAL A C 1
ATOM 2922 O O . VAL A 1 388 ? 7.375 -5.734 -13.953 1 96.31 388 VAL A O 1
ATOM 2925 N N . PHE A 1 389 ? 5.875 -4.898 -12.531 1 97.38 389 PHE A N 1
ATOM 2926 C CA . PHE A 1 389 ? 4.789 -5.789 -12.914 1 97.38 389 PHE A CA 1
ATOM 2927 C C . PHE A 1 389 ? 3.475 -5.023 -13.031 1 97.38 389 PHE A C 1
ATOM 2929 O O . PHE A 1 389 ? 3.309 -3.969 -12.422 1 97.38 389 PHE A O 1
ATOM 2936 N N . THR A 1 390 ? 2.588 -5.559 -13.867 1 97.19 390 THR A N 1
ATOM 2937 C CA . THR A 1 390 ? 1.292 -4.938 -14.117 1 97.19 390 THR A CA 1
ATOM 2938 C C . THR A 1 390 ? 0.166 -5.957 -13.969 1 97.19 390 THR A C 1
ATOM 2940 O O . THR A 1 390 ? 0.304 -7.105 -14.406 1 97.19 390 THR A O 1
ATOM 2943 N N . LEU A 1 391 ? -0.91 -5.508 -13.32 1 97.69 391 LEU A N 1
ATOM 2944 C CA . LEU A 1 391 ? -2.111 -6.316 -13.148 1 97.69 391 LEU A CA 1
ATOM 2945 C C . LEU A 1 391 ? -3.299 -5.688 -13.859 1 97.69 391 LEU A C 1
ATOM 2947 O O . LEU A 1 391 ? -3.467 -4.465 -13.836 1 97.69 391 LEU A O 1
ATOM 2951 N N . TRP A 1 392 ? -4.062 -6.523 -14.523 1 98 392 TRP A N 1
ATOM 2952 C CA . TRP A 1 392 ? -5.363 -6.16 -15.07 1 98 392 TRP A CA 1
ATOM 2953 C C . TRP A 1 392 ? -6.434 -7.156 -14.648 1 98 392 TRP A C 1
ATOM 2955 O O . TRP A 1 392 ? -6.125 -8.305 -14.328 1 98 392 TRP A O 1
ATOM 2965 N N . GLN A 1 393 ? -7.695 -6.68 -14.641 1 98.25 393 GLN A N 1
ATOM 2966 C CA . GLN A 1 393 ? -8.797 -7.637 -14.703 1 98.25 393 GLN A CA 1
ATOM 2967 C C . GLN A 1 393 ? -8.742 -8.453 -15.992 1 98.25 393 GLN A C 1
ATOM 2969 O O . GLN A 1 393 ? -8.664 -7.895 -17.078 1 98.25 393 GLN A O 1
ATOM 2974 N N . ALA A 1 394 ? -8.766 -9.75 -15.82 1 98.12 394 ALA A N 1
ATOM 2975 C CA . ALA A 1 394 ? -8.727 -10.586 -17.016 1 98.12 394 ALA A CA 1
ATOM 2976 C C . ALA A 1 394 ? -10.039 -10.508 -17.797 1 98.12 394 ALA A C 1
ATOM 2978 O O . ALA A 1 394 ? -11.117 -10.508 -17.188 1 98.12 394 ALA A O 1
ATOM 2979 N N . ASN A 1 395 ? -9.906 -10.328 -19.016 1 97.44 395 ASN A N 1
ATOM 2980 C CA . ASN A 1 395 ? -11.039 -10.469 -19.938 1 97.44 395 ASN A CA 1
ATOM 2981 C C . ASN A 1 395 ? -11.273 -11.922 -20.312 1 97.44 395 ASN A C 1
ATOM 2983 O O . ASN A 1 395 ? -10.5 -12.508 -21.078 1 97.44 395 ASN A O 1
ATOM 2987 N N . THR A 1 396 ? -12.359 -12.508 -19.891 1 93.81 396 THR A N 1
ATOM 2988 C CA . THR A 1 396 ? -12.57 -13.945 -20.062 1 93.81 396 THR A CA 1
ATOM 2989 C C . THR A 1 396 ? -13.594 -14.203 -21.172 1 93.81 396 THR A C 1
ATOM 2991 O O . THR A 1 396 ? -14.016 -15.344 -21.375 1 93.81 396 THR A O 1
ATOM 2994 N N . ALA A 1 397 ? -13.969 -13.188 -21.797 1 90.5 397 ALA A N 1
ATOM 2995 C CA . ALA A 1 397 ? -14.844 -13.367 -22.969 1 90.5 397 ALA A CA 1
ATOM 2996 C C . ALA A 1 397 ? -14.07 -13.93 -24.141 1 90.5 397 ALA A C 1
ATOM 2998 O O . ALA A 1 397 ? -12.875 -13.695 -24.281 1 90.5 397 ALA A O 1
ATOM 2999 N N . PRO A 1 398 ? -14.773 -14.727 -24.922 1 83.25 398 PRO A N 1
ATOM 3000 C CA . PRO A 1 398 ? -14.102 -15.258 -26.109 1 83.25 398 PRO A CA 1
ATOM 3001 C C . PRO A 1 398 ? -13.648 -14.156 -27.062 1 83.25 398 PRO A C 1
ATOM 3003 O O . PRO A 1 398 ? -14.422 -13.258 -27.391 1 83.25 398 PRO A O 1
ATOM 3006 N N . LYS A 1 399 ? -12.344 -14.219 -27.297 1 83.19 399 LYS A N 1
ATOM 3007 C CA . LYS A 1 399 ? -11.789 -13.227 -28.219 1 83.19 399 LYS A CA 1
ATOM 3008 C C . LYS A 1 399 ? -10.578 -13.781 -28.969 1 83.19 399 LYS A C 1
ATOM 3010 O O . LYS A 1 399 ? -10.008 -14.797 -28.562 1 83.19 399 LYS A O 1
ATOM 3015 N N . THR A 1 400 ? -10.359 -13.094 -30.109 1 90.81 400 THR A N 1
ATOM 3016 C CA . THR A 1 400 ? -9.148 -13.414 -30.859 1 90.81 400 THR A CA 1
ATOM 3017 C C . THR A 1 400 ? -7.922 -12.828 -30.172 1 90.81 400 THR A C 1
ATOM 3019 O O . THR A 1 400 ? -7.953 -11.695 -29.688 1 90.81 400 THR A O 1
ATOM 3022 N N . ASP A 1 401 ? -6.914 -13.688 -30.219 1 93.12 401 ASP A N 1
ATOM 3023 C CA . ASP A 1 401 ? -5.68 -13.25 -29.578 1 93.12 401 ASP A CA 1
ATOM 3024 C C . ASP A 1 401 ? -5.148 -11.969 -30.219 1 93.12 401 ASP A C 1
ATOM 3026 O O . ASP A 1 401 ? -5.227 -11.805 -31.438 1 93.12 401 ASP A O 1
ATOM 3030 N N . ASP A 1 402 ? -4.676 -11.062 -29.422 1 96.38 402 ASP A N 1
ATOM 3031 C CA . ASP A 1 402 ? -3.99 -9.836 -29.812 1 96.38 402 ASP A CA 1
ATOM 3032 C C . ASP A 1 402 ? -2.641 -9.711 -29.109 1 96.38 402 ASP A C 1
ATOM 3034 O O . ASP A 1 402 ? -2.504 -8.945 -28.156 1 96.38 402 ASP A O 1
ATOM 3038 N N . ILE A 1 403 ? -1.655 -10.422 -29.75 1 97 403 ILE A N 1
ATOM 3039 C CA . ILE A 1 403 ? -0.343 -10.539 -29.125 1 97 403 ILE A CA 1
ATOM 3040 C C . ILE A 1 403 ? 0.505 -9.32 -29.484 1 97 403 ILE A C 1
ATOM 3042 O O . ILE A 1 403 ? 0.632 -8.961 -30.656 1 97 403 ILE A O 1
ATOM 3046 N N . VAL A 1 404 ? 1.074 -8.656 -28.469 1 97.38 404 VAL A N 1
ATOM 3047 C CA . VAL A 1 404 ? 1.978 -7.527 -28.656 1 97.38 404 VAL A CA 1
ATOM 3048 C C . VAL A 1 404 ? 3.256 -7.738 -27.859 1 97.38 404 VAL A C 1
ATOM 3050 O O . VAL A 1 404 ? 3.252 -8.445 -26.844 1 97.38 404 VAL A O 1
ATOM 3053 N N . ALA A 1 405 ? 4.34 -7.18 -28.312 1 97.75 405 ALA A N 1
ATOM 3054 C CA . ALA A 1 405 ? 5.602 -7.211 -27.578 1 97.75 405 ALA A CA 1
ATOM 3055 C C . ALA A 1 405 ? 5.676 -6.059 -26.578 1 97.75 405 ALA A C 1
ATOM 3057 O O . ALA A 1 405 ? 4.855 -5.137 -26.625 1 97.75 405 ALA A O 1
ATOM 3058 N N . VAL A 1 406 ? 6.566 -6.168 -25.594 1 97.75 406 VAL A N 1
ATOM 3059 C CA . VAL A 1 406 ? 6.848 -5.074 -24.672 1 97.75 406 VAL A CA 1
ATOM 3060 C C . VAL A 1 406 ? 8.344 -4.758 -24.688 1 97.75 406 VAL A C 1
ATOM 3062 O O . VAL A 1 406 ? 9.172 -5.664 -24.75 1 97.75 406 VAL A O 1
ATOM 3065 N N . ASP A 1 407 ? 8.672 -3.494 -24.641 1 96.75 407 ASP A N 1
ATOM 3066 C CA . ASP A 1 407 ? 10.086 -3.127 -24.688 1 96.75 407 ASP A CA 1
ATOM 3067 C C . ASP A 1 407 ? 10.672 -2.986 -23.281 1 96.75 407 ASP A C 1
ATOM 3069 O O . ASP A 1 407 ? 9.992 -3.268 -22.297 1 96.75 407 ASP A O 1
ATOM 3073 N N . LYS A 1 408 ? 11.914 -2.607 -23.234 1 96.38 408 LYS A N 1
ATOM 3074 C CA . LYS A 1 408 ? 12.648 -2.545 -21.969 1 96.38 408 LYS A CA 1
ATOM 3075 C C . LYS A 1 408 ? 12.094 -1.444 -21.078 1 96.38 408 LYS A C 1
ATOM 3077 O O . LYS A 1 408 ? 12.32 -1.459 -19.859 1 96.38 408 LYS A O 1
ATOM 3082 N N . GLN A 1 409 ? 11.398 -0.441 -21.609 1 94.06 409 GLN A N 1
ATOM 3083 C CA . GLN A 1 409 ? 10.805 0.658 -20.859 1 94.06 409 GLN A CA 1
ATOM 3084 C C . GLN A 1 409 ? 9.344 0.362 -20.516 1 94.06 409 GLN A C 1
ATOM 3086 O O . GLN A 1 409 ? 8.641 1.223 -19.984 1 94.06 409 GLN A O 1
ATOM 3091 N N . ASN A 1 410 ? 8.875 -0.823 -20.844 1 95.62 410 ASN A N 1
ATOM 3092 C CA . ASN A 1 410 ? 7.551 -1.335 -20.516 1 95.62 410 ASN A CA 1
ATOM 3093 C C . ASN A 1 410 ? 6.48 -0.788 -21.453 1 95.62 410 ASN A C 1
ATOM 3095 O O . ASN A 1 410 ? 5.301 -0.75 -21.094 1 95.62 410 ASN A O 1
ATOM 3099 N N . ASN A 1 411 ? 6.898 -0.312 -22.594 1 94.75 411 ASN A N 1
ATOM 3100 C CA . ASN A 1 411 ? 5.934 0.11 -23.609 1 94.75 411 ASN A CA 1
ATOM 3101 C C . ASN A 1 411 ? 5.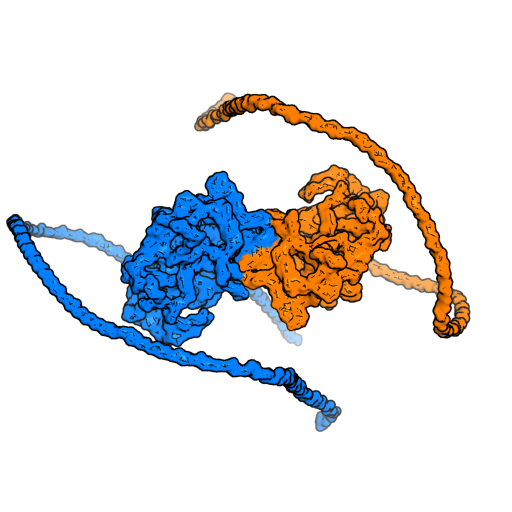504 -1.055 -24.5 1 94.75 411 ASN A C 1
ATOM 3103 O O . ASN A 1 411 ? 6.32 -1.904 -24.844 1 94.75 411 ASN A O 1
ATOM 3107 N N . MET A 1 412 ? 4.27 -1.062 -24.875 1 95.06 412 MET A N 1
ATOM 3108 C CA . MET A 1 412 ? 3.77 -2.068 -25.812 1 95.06 412 MET A CA 1
ATOM 3109 C C . MET A 1 412 ? 4.18 -1.736 -27.25 1 95.06 412 MET A C 1
ATOM 3111 O O . MET A 1 412 ? 4.156 -0.572 -27.641 1 95.06 412 MET A O 1
ATOM 3115 N N . VAL A 1 413 ? 4.637 -2.709 -27.891 1 94.38 413 VAL A N 1
ATOM 3116 C CA . VAL A 1 413 ? 5.109 -2.562 -29.266 1 94.38 413 VAL A CA 1
ATOM 3117 C C . VAL A 1 413 ? 4.355 -3.529 -30.188 1 94.38 413 VAL A C 1
ATOM 3119 O O . VAL A 1 413 ? 4.379 -4.742 -29.969 1 94.38 413 VAL A O 1
ATOM 3122 N N . SER A 1 414 ? 3.719 -3.043 -31.203 1 91.44 414 SER A N 1
ATOM 3123 C CA . SER A 1 414 ? 2.928 -3.889 -32.094 1 91.44 414 SER A CA 1
ATOM 3124 C C . SER A 1 414 ? 3.678 -4.188 -33.375 1 91.44 414 SER A C 1
ATOM 3126 O O . SER A 1 414 ? 3.295 -5.082 -34.125 1 91.44 414 SER A O 1
ATOM 3128 N N . GLU A 1 415 ? 4.746 -3.521 -33.625 1 88.56 415 GLU A N 1
ATOM 3129 C CA . GLU A 1 415 ? 5.547 -3.76 -34.844 1 88.56 415 GLU A CA 1
ATOM 3130 C C . GLU A 1 415 ? 6.633 -4.797 -34.562 1 88.56 415 GLU A C 1
ATOM 3132 O O . GLU A 1 415 ? 7.445 -4.641 -33.656 1 88.56 415 GLU A O 1
ATOM 3137 N N . PHE A 1 416 ? 6.598 -5.867 -35.312 1 89.12 416 PHE A N 1
ATOM 3138 C CA . PHE A 1 416 ? 7.555 -6.949 -35.125 1 89.12 416 PHE A CA 1
ATOM 3139 C C . PHE A 1 416 ? 8.617 -6.938 -36.219 1 89.12 416 PHE A C 1
ATOM 3141 O O . PHE A 1 416 ? 8.352 -6.547 -37.344 1 89.12 416 PHE A O 1
ATOM 3148 N N . CYS A 1 417 ? 9.797 -7.289 -35.844 1 83.31 417 CYS A N 1
ATOM 3149 C CA . CYS A 1 417 ? 10.883 -7.422 -36.781 1 83.31 417 CYS A CA 1
ATOM 3150 C C . CYS A 1 417 ? 10.609 -8.555 -37.781 1 83.31 417 CYS A C 1
ATOM 3152 O O . CYS A 1 417 ? 9.992 -9.555 -37.406 1 83.31 417 CYS A O 1
ATOM 3154 N N . ALA A 1 418 ? 10.656 -8.172 -39.125 1 61.19 418 ALA A N 1
ATOM 3155 C CA . ALA A 1 418 ? 10.461 -9.156 -40.188 1 61.19 418 ALA A CA 1
ATOM 3156 C C . ALA A 1 418 ? 11.344 -10.375 -40 1 61.19 418 ALA A C 1
ATOM 3158 O O . ALA A 1 418 ? 12.5 -10.258 -39.562 1 61.19 418 ALA A O 1
ATOM 3159 N N . SER A 1 419 ? 10.727 -11.516 -39.75 1 54.72 419 SER A N 1
ATOM 3160 C CA . SER A 1 419 ? 11.508 -12.75 -39.719 1 54.72 419 SER A CA 1
ATOM 3161 C C . SER A 1 419 ? 12.461 -12.836 -40.906 1 54.72 419 SER A C 1
ATOM 3163 O O . SER A 1 419 ? 12.062 -12.594 -42.031 1 54.72 419 SER A O 1
ATOM 3165 N N . SER A 1 420 ? 13.664 -12.414 -40.844 1 41.47 420 SER A N 1
ATOM 3166 C CA . SER A 1 420 ? 14.602 -12.602 -41.938 1 41.47 420 SER A CA 1
ATOM 3167 C C . SER A 1 420 ? 14.422 -13.969 -42.594 1 41.47 420 SER A C 1
ATOM 3169 O O . SER A 1 420 ? 15.297 -14.828 -42.5 1 41.47 420 SER A O 1
ATOM 3171 N N . THR A 1 421 ? 13.391 -14.711 -42.562 1 38.91 421 THR A N 1
ATOM 3172 C CA . THR A 1 421 ? 13.484 -15.859 -43.469 1 38.91 421 THR A CA 1
ATOM 3173 C C . THR A 1 421 ? 13.453 -15.414 -44.906 1 38.91 421 THR A C 1
ATOM 3175 O O . THR A 1 421 ? 12.383 -15.234 -45.5 1 38.91 421 THR A O 1
ATOM 3178 N N . ASP A 1 422 ? 14.258 -14.414 -45.438 1 34.88 422 ASP A N 1
ATOM 3179 C CA . ASP A 1 422 ? 14.445 -14.359 -46.875 1 34.88 422 ASP A CA 1
ATOM 3180 C C . ASP A 1 422 ? 14.789 -15.734 -47.438 1 34.88 422 ASP A C 1
ATOM 3182 O O . ASP A 1 422 ? 15.883 -16.25 -47.219 1 34.88 422 ASP A O 1
ATOM 3186 N N . GLY A 1 423 ? 13.984 -16.703 -47.656 1 29.97 423 GLY A N 1
ATOM 3187 C CA . GLY A 1 423 ? 14.156 -17.688 -48.719 1 29.97 423 GLY A CA 1
ATOM 3188 C C . GLY A 1 423 ? 14.586 -17.078 -50.031 1 29.97 423 GLY A C 1
ATOM 3189 O O . GLY A 1 423 ? 14.297 -15.914 -50.312 1 29.97 423 GLY A O 1
ATOM 3190 N N . SER A 1 424 ? 15.836 -17.422 -50.594 1 32.5 424 SER A N 1
ATOM 3191 C CA . SER A 1 424 ? 16.234 -17.203 -52 1 32.5 424 SER A CA 1
ATOM 3192 C C . SER A 1 424 ? 15.031 -17.312 -52.938 1 32.5 424 SER A C 1
ATOM 3194 O O . SER A 1 424 ? 14.164 -18.172 -52.75 1 32.5 424 SER A O 1
ATOM 3196 N N . PRO A 1 425 ? 14.867 -16.219 -53.688 1 28.42 425 PRO A N 1
ATOM 3197 C CA . PRO A 1 425 ? 13.805 -16.297 -54.688 1 28.42 425 PRO A CA 1
ATOM 3198 C C . PRO A 1 425 ? 13.812 -17.625 -55.438 1 28.42 425 PRO A C 1
ATOM 3200 O O . PRO A 1 425 ? 14.859 -18.062 -55.938 1 28.42 425 PRO A O 1
ATOM 3203 N N . SER A 1 426 ? 13.25 -18.562 -54.906 1 22.72 426 SER A N 1
ATOM 3204 C CA . SER A 1 426 ? 13.039 -19.719 -55.781 1 22.72 426 SER A CA 1
ATOM 3205 C C . SER A 1 426 ? 12.656 -19.297 -57.188 1 22.72 426 SER A C 1
ATOM 3207 O O . SER A 1 426 ? 11.805 -18.438 -57.375 1 22.72 426 SER A O 1
ATOM 3209 N N . ALA A 1 427 ? 13.688 -19.484 -58.188 1 23.42 427 ALA A N 1
ATOM 3210 C CA . ALA A 1 427 ? 13.562 -19.562 -59.625 1 23.42 427 ALA A CA 1
ATOM 3211 C C . ALA A 1 427 ? 12.18 -20.078 -60.031 1 23.42 427 ALA A C 1
ATOM 3213 O O . ALA A 1 427 ? 11.617 -20.953 -59.375 1 23.42 427 ALA A O 1
ATOM 3214 N N . THR A 1 428 ? 11.523 -19.344 -60.906 1 23.25 428 THR A N 1
ATOM 3215 C CA . THR A 1 428 ? 10.273 -19.516 -61.625 1 23.25 428 THR A CA 1
ATOM 3216 C C . THR A 1 428 ? 10.133 -20.938 -62.125 1 23.25 428 THR A C 1
ATOM 3218 O O . THR A 1 428 ? 10.906 -21.375 -63 1 23.25 428 THR A O 1
ATOM 3221 N N . SER A 1 429 ? 10.117 -21.875 -61.188 1 20.75 429 SER A N 1
ATOM 3222 C CA . SER A 1 429 ? 9.859 -23.156 -61.844 1 20.75 429 SER A CA 1
ATOM 3223 C C . SER A 1 429 ? 8.742 -23.031 -62.875 1 20.75 429 SER A C 1
ATOM 3225 O O . SER A 1 429 ? 7.711 -22.406 -62.594 1 20.75 429 SER A O 1
ATOM 3227 N N . VAL A 1 430 ? 9.258 -23.078 -64.062 1 22.69 430 VAL A N 1
ATOM 3228 C CA . VAL A 1 430 ? 8.633 -23.234 -65.375 1 22.69 430 VAL A CA 1
ATOM 3229 C C . VAL A 1 430 ? 7.418 -24.156 -65.25 1 22.69 430 VAL A C 1
ATOM 3231 O O . VAL A 1 430 ? 7.484 -25.203 -64.625 1 22.69 430 VAL A O 1
ATOM 3234 N N . PRO A 1 431 ? 6.285 -23.578 -65.688 1 20.39 431 PRO A N 1
ATOM 3235 C CA . PRO A 1 431 ? 4.961 -24.203 -65.688 1 20.39 431 PRO A CA 1
ATOM 3236 C C . PRO A 1 431 ? 4.98 -25.641 -66.25 1 20.39 431 PRO A C 1
ATOM 3238 O O . PRO A 1 431 ? 5.738 -25.938 -67.188 1 20.39 431 PRO A O 1
ATOM 3241 N N . THR A 1 432 ? 4.969 -26.594 -65.312 1 20.81 432 THR A N 1
ATOM 3242 C CA . THR A 1 432 ? 4.805 -28 -65.625 1 20.81 432 THR A CA 1
ATOM 3243 C C . THR A 1 432 ? 3.686 -28.188 -66.625 1 20.81 432 THR A C 1
ATOM 3245 O O . THR A 1 432 ? 2.537 -27.828 -66.375 1 20.81 432 THR A O 1
ATOM 3248 N N . SER A 1 433 ? 4.156 -28.125 -67.938 1 18.2 433 SER A N 1
ATOM 3249 C CA . SER A 1 433 ? 3.322 -28.406 -69.062 1 18.2 433 SER A CA 1
ATOM 3250 C C . SER A 1 433 ? 2.406 -29.594 -68.812 1 18.2 433 SER A C 1
ATOM 3252 O O . SER A 1 433 ? 2.725 -30.469 -68 1 18.2 433 SER A O 1
ATOM 3254 N N . PHE A 1 434 ? 1.304 -29.547 -69.562 1 18.47 434 PHE A N 1
ATOM 3255 C CA . PHE A 1 434 ? -0.054 -30.047 -69.688 1 18.47 434 PHE A CA 1
ATOM 3256 C C . PHE A 1 434 ? -0.039 -31.531 -70.062 1 18.47 434 PHE A C 1
ATOM 3258 O O . PHE A 1 434 ? -1.092 -32.125 -70.312 1 18.47 434 PHE A O 1
ATOM 3265 N N . VAL A 1 435 ? 1.226 -32.25 -70.188 1 17.97 435 VAL A N 1
ATOM 3266 C CA . VAL A 1 435 ? 1.044 -33.219 -71.25 1 17.97 435 VAL A CA 1
ATOM 3267 C C . VAL A 1 435 ? -0.163 -34.125 -70.938 1 17.97 435 VAL A C 1
ATOM 3269 O O . VAL A 1 435 ? -0.488 -34.344 -69.75 1 17.97 435 VAL A O 1
ATOM 3272 N N . THR A 1 436 ? -0.56 -34.875 -72.125 1 16.83 436 THR A N 1
ATOM 3273 C CA . THR A 1 436 ? -1.716 -35.469 -72.75 1 16.83 436 THR A CA 1
ATOM 3274 C C . THR A 1 436 ? -2.172 -36.719 -72 1 16.83 436 THR A C 1
ATOM 3276 O O . THR A 1 436 ? -3.354 -36.844 -71.688 1 16.83 436 THR A O 1
ATOM 3279 N N . SER A 1 437 ? -1.589 -38.062 -72.375 1 16.47 437 SER A N 1
ATOM 3280 C CA . SER A 1 437 ? -2.311 -38.969 -73.25 1 16.47 437 SER A CA 1
ATOM 3281 C C . SER A 1 437 ? -3.207 -39.906 -72.5 1 16.47 437 SER A C 1
ATOM 3283 O O . SER A 1 437 ? -3.039 -40.094 -71.25 1 16.47 437 SER A O 1
ATOM 3285 N N . PRO A 1 438 ? -3.314 -41.188 -73.188 1 16.61 438 PRO A N 1
ATOM 3286 C CA . PRO A 1 438 ? -4.461 -42 -73.625 1 16.61 438 PRO A CA 1
ATOM 3287 C C . PRO A 1 438 ? -4.926 -43 -72.562 1 16.61 438 PRO A C 1
ATOM 3289 O O . PRO A 1 438 ? -6.125 -43.094 -72.312 1 16.61 438 PRO A O 1
ATOM 3292 N N . PRO A 1 439 ? -4.043 -44.188 -72.5 1 16.19 439 PRO A N 1
ATOM 3293 C CA . PRO A 1 439 ? -4.637 -45.406 -73 1 16.19 439 PRO A CA 1
ATOM 3294 C C . PRO A 1 439 ? -5.621 -46.031 -72 1 16.19 439 PRO A C 1
ATOM 3296 O O . PRO A 1 439 ? -5.715 -45.594 -70.812 1 16.19 439 PRO A O 1
ATOM 3299 N N . GLN A 1 440 ? -5.371 -47.438 -71.812 1 15.1 440 GLN A N 1
ATOM 3300 C CA . GLN A 1 440 ? -5.973 -48.719 -72.125 1 15.1 440 GLN A CA 1
ATOM 3301 C C . GLN A 1 440 ? -6.785 -49.281 -71 1 15.1 440 GLN A C 1
ATOM 3303 O O . GLN A 1 440 ? -6.645 -48.844 -69.875 1 15.1 440 GLN A O 1
ATOM 3308 N N . ASN A 1 441 ? -6.664 -50.719 -71 1 15.12 441 ASN A N 1
ATOM 3309 C CA . ASN A 1 441 ? -7.562 -51.875 -71.062 1 15.12 441 ASN A CA 1
ATOM 3310 C C . ASN A 1 441 ? -8.141 -52.25 -69.75 1 15.12 441 ASN A C 1
ATOM 3312 O O . ASN A 1 441 ? -9.352 -52.344 -69.562 1 15.12 441 ASN A O 1
ATOM 3316 N N . GLU A 1 442 ? -7.508 -53.406 -69.188 1 15.43 442 GLU A N 1
ATOM 3317 C CA . GLU A 1 442 ? -8.016 -54.75 -69.125 1 15.43 442 GLU A CA 1
ATOM 3318 C C . GLU A 1 442 ? -8.859 -54.969 -67.875 1 15.43 442 GLU A C 1
ATOM 3320 O O . GLU A 1 442 ? -8.781 -54.188 -66.938 1 15.43 442 GLU A O 1
ATOM 3325 N N . GLU A 1 443 ? -8.969 -56.40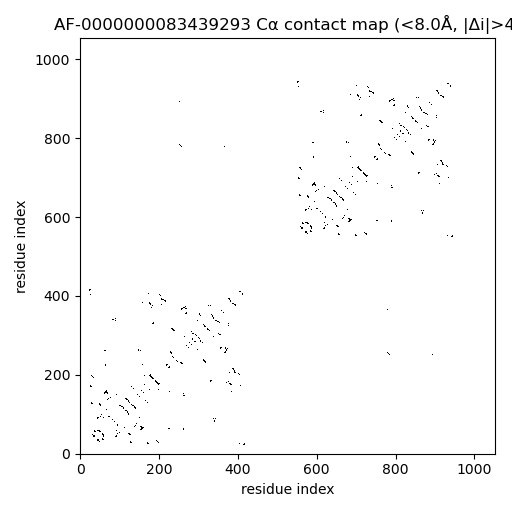6 -67.625 1 15.01 443 GLU A N 1
ATOM 3326 C CA . GLU A 1 443 ? -9.93 -57.5 -67.438 1 15.01 443 GLU A CA 1
ATOM 3327 C C . GLU A 1 443 ? -10.383 -57.562 -66 1 15.01 443 GLU A C 1
ATOM 3329 O O . GLU A 1 443 ? -9.906 -56.812 -65.125 1 15.01 443 GLU A O 1
ATOM 3334 N N . SER A 1 444 ? -10.18 -58.875 -65.438 1 14.28 444 SER A N 1
ATOM 3335 C CA . SER A 1 444 ? -11.141 -59.938 -65.125 1 14.28 444 SER A CA 1
ATOM 3336 C C . SER A 1 444 ? -11.508 -59.906 -63.656 1 14.28 444 SER A C 1
ATOM 3338 O O . SER A 1 444 ? -12.656 -60.156 -63.281 1 14.28 444 SER A O 1
ATOM 3340 N N . LYS A 1 445 ? -10.344 -60.188 -62.906 1 15.13 445 LYS A N 1
ATOM 3341 C CA . LYS A 1 445 ? -10.375 -61.438 -62.188 1 15.13 445 LYS A CA 1
ATOM 3342 C C . LYS A 1 445 ? -11.523 -61.469 -61.188 1 15.13 445 LYS A C 1
ATOM 3344 O O . LYS A 1 445 ? -11.852 -60.438 -60.594 1 15.13 445 LYS A O 1
ATOM 3349 N N . LEU A 1 446 ? -11.625 -62.75 -60.562 1 15.78 446 LEU A N 1
ATOM 3350 C CA . LEU A 1 446 ? -12.594 -63.781 -60.25 1 15.78 446 LEU A CA 1
ATOM 3351 C C . LEU A 1 446 ? -13.43 -63.406 -59.031 1 15.78 446 LEU A C 1
ATOM 3353 O O . LEU A 1 446 ? -13.102 -62.438 -58.344 1 15.78 446 LEU A O 1
ATOM 3357 N N . SER A 1 447 ? -13.695 -64.562 -58.344 1 14.3 447 SER A N 1
ATOM 3358 C CA . SER A 1 447 ? -14.656 -65.562 -57.938 1 14.3 447 SER A CA 1
ATOM 3359 C C . SER A 1 447 ? -15.172 -65.312 -56.5 1 14.3 447 SER A C 1
ATOM 3361 O O . SER A 1 447 ? -14.633 -64.438 -55.812 1 14.3 447 SER A O 1
ATOM 3363 N N . SER A 1 448 ? -15.023 -66.562 -55.75 1 14.61 448 SER A N 1
ATOM 3364 C CA . SER A 1 448 ? -15.969 -67.438 -55.094 1 14.61 448 SER A CA 1
ATOM 3365 C C . SER A 1 448 ? -16.297 -67 -53.688 1 14.61 448 SER A C 1
ATOM 3367 O O . SER A 1 448 ? -17.406 -66.562 -53.406 1 14.61 448 SER A O 1
ATOM 3369 N N . GLY A 1 449 ? -15.75 -67.938 -52.75 1 14.59 449 GLY A N 1
ATOM 3370 C CA . GLY A 1 449 ? -16.438 -68.938 -52 1 14.59 449 GLY A CA 1
ATOM 3371 C C . GLY A 1 449 ? -17.047 -68.438 -50.719 1 14.59 449 GLY A C 1
ATOM 3372 O O . GLY A 1 449 ? -16.812 -67.312 -50.312 1 14.59 449 GLY A O 1
ATOM 3373 N N . ALA A 1 450 ? -17 -69.562 -49.75 1 15.31 450 ALA A N 1
ATOM 3374 C CA . ALA A 1 450 ? -17.844 -70.438 -48.969 1 15.31 450 ALA A CA 1
ATOM 3375 C C . ALA A 1 450 ? -18.234 -69.812 -47.625 1 15.31 450 ALA A C 1
ATOM 3377 O O . ALA A 1 450 ? -17.656 -68.812 -47.219 1 15.31 450 ALA A O 1
ATOM 3378 N N . ILE A 1 451 ? -18.234 -70.812 -46.656 1 15.24 451 ILE A N 1
ATOM 3379 C CA . ILE A 1 451 ? -19.188 -71.562 -45.875 1 15.24 451 ILE A CA 1
ATOM 3380 C C . ILE A 1 451 ? -19.406 -70.875 -44.531 1 15.24 451 ILE A C 1
ATOM 3382 O O . ILE A 1 451 ? -20.547 -70.562 -44.156 1 15.24 451 ILE A O 1
ATOM 3386 N N . GLY A 1 452 ? -18.984 -71.688 -43.625 1 14.09 452 GLY A N 1
ATOM 3387 C CA . GLY A 1 452 ? -19.609 -72.562 -42.656 1 14.09 452 GLY A CA 1
ATOM 3388 C C . GLY A 1 452 ? -19.812 -71.938 -41.281 1 14.09 452 GLY A C 1
ATOM 3389 O O . GLY A 1 452 ? -20.922 -71.875 -40.781 1 14.09 452 GLY A O 1
ATOM 3390 N N . GLY A 1 453 ? -18.781 -72.25 -40.438 1 14.11 453 GLY A N 1
ATOM 3391 C CA . GLY A 1 453 ? -18.875 -73.188 -39.312 1 14.11 453 GLY A CA 1
ATOM 3392 C C . GLY A 1 453 ? -19.578 -72.625 -38.094 1 14.11 453 GLY A C 1
ATOM 3393 O O . GLY A 1 453 ? -19.734 -71.375 -37.969 1 14.11 453 GLY A O 1
ATOM 3394 N N . ILE A 1 454 ? -19.672 -73.625 -37.031 1 15.27 454 ILE A N 1
ATOM 3395 C CA . ILE A 1 454 ? -20.406 -74.438 -36.094 1 15.27 454 ILE A CA 1
ATOM 3396 C C . ILE A 1 454 ? -20.672 -73.688 -34.812 1 15.27 454 ILE A C 1
ATOM 3398 O O . ILE A 1 454 ? -20.031 -72.625 -34.562 1 15.27 454 ILE A O 1
ATOM 3402 N N . VAL A 1 455 ? -20.484 -74.5 -33.75 1 15.44 455 VAL A N 1
ATOM 3403 C CA . VAL A 1 455 ? -21.156 -75.312 -32.75 1 15.44 455 VAL A CA 1
ATOM 3404 C C . VAL A 1 455 ? -21.188 -74.562 -31.406 1 15.44 455 VAL A C 1
ATOM 3406 O O . VAL A 1 455 ? -20.484 -73.625 -31.203 1 15.44 455 VAL A O 1
ATOM 3409 N N . VAL A 1 456 ? -20.875 -75.438 -30.312 1 15.25 456 VAL A N 1
ATOM 3410 C CA . VAL A 1 456 ? -21.5 -76.188 -29.25 1 15.25 456 VAL A CA 1
ATOM 3411 C C . VAL A 1 456 ? -21.375 -75.438 -27.922 1 15.25 456 VAL A C 1
ATOM 3413 O O . VAL A 1 456 ? -22.375 -75.188 -27.234 1 15.25 456 VAL A O 1
ATOM 3416 N N . GLY A 1 457 ? -20.344 -75.875 -27.094 1 14.58 457 GLY A N 1
ATOM 3417 C CA . GLY A 1 457 ? -20.469 -76.812 -25.984 1 14.58 457 GLY A CA 1
ATOM 3418 C C . GLY A 1 457 ? -20.781 -76.125 -24.656 1 14.58 457 GLY A C 1
ATOM 3419 O O . GLY A 1 457 ? -20.594 -74.938 -24.516 1 14.58 457 GLY A O 1
ATOM 3420 N N . ALA A 1 458 ? -20.984 -77.062 -23.531 1 14.21 458 ALA A N 1
ATOM 3421 C CA . ALA A 1 458 ? -21.609 -77.688 -22.359 1 14.21 458 ALA A CA 1
ATOM 3422 C C . ALA A 1 458 ? -21.047 -77.125 -21.078 1 14.21 458 ALA A C 1
ATOM 3424 O O . ALA A 1 458 ? -21.812 -76.75 -20.172 1 14.21 458 ALA A O 1
ATOM 3425 N N . VAL A 1 459 ? -19.734 -77.438 -20.688 1 15.26 459 VAL A N 1
ATOM 3426 C CA . VAL A 1 459 ? -19.547 -78.438 -19.594 1 15.26 459 VAL A CA 1
ATOM 3427 C C . VAL A 1 459 ? -19.969 -77.75 -18.266 1 15.26 459 VAL A C 1
ATOM 3429 O O . VAL A 1 459 ? -19.984 -76.562 -18.141 1 15.26 459 VAL A O 1
ATOM 3432 N N . GLY A 1 460 ? -19.797 -78.625 -17.016 1 14.59 460 GLY A N 1
ATOM 3433 C CA . GLY A 1 460 ? -20.109 -79.438 -15.836 1 14.59 460 GLY A CA 1
ATOM 3434 C C . GLY A 1 460 ? -19.875 -78.688 -14.531 1 14.59 460 GLY A C 1
ATOM 3435 O O . GLY A 1 460 ? -20.812 -78.438 -13.773 1 14.59 460 GLY A O 1
ATOM 3436 N N . GLY A 1 461 ? -18.875 -79.375 -13.586 1 14.62 461 GLY A N 1
ATOM 3437 C CA . GLY A 1 461 ? -18.906 -80.188 -12.383 1 14.62 461 GLY A CA 1
ATOM 3438 C C . GLY A 1 461 ? -18.812 -79.375 -11.109 1 14.62 461 GLY A C 1
ATOM 3439 O O . GLY A 1 461 ? -18.5 -78.188 -11.148 1 14.62 461 GLY A O 1
ATOM 3440 N N . MET A 1 462 ? -18.078 -80.062 -9.945 1 14.91 462 MET A N 1
ATOM 3441 C CA . MET A 1 462 ? -18.234 -80.75 -8.664 1 14.91 462 MET A CA 1
ATOM 3442 C C . MET A 1 462 ? -17.953 -79.812 -7.504 1 14.91 462 MET A C 1
ATOM 3444 O O . MET A 1 462 ? -18.766 -79.625 -6.605 1 14.91 462 MET A O 1
ATOM 3448 N N . ALA A 1 463 ? -16.875 -80.25 -6.496 1 15.75 463 ALA A N 1
ATOM 3449 C CA . ALA A 1 463 ? -16.75 -81.062 -5.27 1 15.75 463 ALA A CA 1
ATOM 3450 C C . ALA A 1 463 ? -16.547 -80.125 -4.059 1 15.75 463 ALA A C 1
ATOM 3452 O O . ALA A 1 463 ? -16.203 -79 -4.203 1 15.75 463 ALA A O 1
ATOM 3453 N N . ILE A 1 464 ? -15.641 -80.688 -2.988 1 15.43 464 ILE A N 1
ATOM 3454 C CA . ILE A 1 464 ? -15.594 -81.312 -1.687 1 15.43 464 ILE A CA 1
ATOM 3455 C C . ILE A 1 464 ? -15.227 -80.312 -0.608 1 15.43 464 ILE A C 1
ATOM 3457 O O . ILE A 1 464 ? -15.922 -80.188 0.401 1 15.43 464 ILE A O 1
ATOM 3461 N N . LEU A 1 465 ? -14.047 -80.625 0.29 1 15.5 465 LEU A N 1
ATOM 3462 C CA . LEU A 1 465 ? -13.797 -81.25 1.589 1 15.5 465 LEU A CA 1
ATOM 3463 C C . LEU A 1 465 ? -13.57 -80.188 2.66 1 15.5 465 LEU A C 1
ATOM 3465 O O . LEU A 1 465 ? -13.312 -79 2.34 1 15.5 465 LEU A O 1
ATOM 3469 N N . GLY A 1 466 ? -12.641 -80.625 3.924 1 15.99 466 GLY A N 1
ATOM 3470 C CA . GLY A 1 466 ? -12.453 -81.062 5.289 1 15.99 466 GLY A CA 1
ATOM 3471 C C . GLY A 1 466 ? -11.938 -80 6.223 1 15.99 466 GLY A C 1
ATOM 3472 O O . GLY A 1 466 ? -12.516 -79.75 7.281 1 15.99 466 GLY A O 1
ATOM 3473 N N . VAL A 1 467 ? -10.742 -80.375 7.039 1 16.75 467 VAL A N 1
ATOM 3474 C CA . VAL A 1 467 ? -10.359 -80.812 8.367 1 16.75 467 VAL A CA 1
ATOM 3475 C C . VAL A 1 467 ? -9.945 -79.625 9.234 1 16.75 467 VAL A C 1
ATOM 3477 O O . VAL A 1 467 ? -10.469 -79.438 10.336 1 16.75 467 VAL A O 1
ATOM 3480 N N . VAL A 1 468 ? -8.602 -79.688 10.117 1 16.55 468 VAL A N 1
ATOM 3481 C CA . VAL A 1 468 ? -8.078 -80.125 11.414 1 16.55 468 VAL A CA 1
ATOM 3482 C C . VAL A 1 468 ? -7.723 -78.875 12.234 1 16.55 468 VAL A C 1
ATOM 3484 O O . VAL A 1 468 ? -7.535 -77.812 11.68 1 16.55 468 VAL A O 1
ATOM 3487 N N . GLY A 1 469 ? -6.41 -78.875 13.328 1 15.23 469 GLY A N 1
ATOM 3488 C CA . GLY A 1 469 ? -5.852 -79.125 14.648 1 15.23 469 GLY A CA 1
ATOM 3489 C C . GLY A 1 469 ? -5.25 -77.875 15.266 1 15.23 469 GLY A C 1
ATOM 3490 O O . GLY A 1 469 ? -5.406 -77.625 16.469 1 15.23 469 GLY A O 1
ATOM 3491 N N . PHE A 1 470 ? -3.949 -77.438 15.109 1 17.14 470 PHE A N 1
ATOM 3492 C CA . PHE A 1 470 ? -2.904 -77.625 16.109 1 17.14 470 PHE A CA 1
ATOM 3493 C C . PHE A 1 470 ? -3.014 -76.562 17.203 1 17.14 470 PHE A C 1
ATOM 3495 O O . PHE A 1 470 ? -3.408 -75.438 16.938 1 17.14 470 PHE A O 1
ATOM 3502 N N . PHE A 1 471 ? -1.871 -76.562 18.281 1 16.06 471 PHE A N 1
ATOM 3503 C CA . PHE A 1 471 ? -1.36 -76.812 19.641 1 16.06 471 PHE A CA 1
ATOM 3504 C C . PHE A 1 471 ? -1.28 -75.5 20.422 1 16.06 471 PHE A C 1
ATOM 3506 O O . PHE A 1 471 ? -1.76 -75.438 21.547 1 16.06 471 PHE A O 1
ATOM 3513 N N . LEU A 1 472 ? 0.083 -75.25 21.078 1 15.38 472 LEU A N 1
ATOM 3514 C CA . LEU A 1 472 ? 0.627 -75.375 22.438 1 15.38 472 LEU A CA 1
ATOM 3515 C C . LEU A 1 472 ? 0.481 -74.062 23.188 1 15.38 472 LEU A C 1
ATOM 3517 O O . LEU A 1 472 ? -0.047 -74.062 24.297 1 15.38 472 LEU A O 1
ATOM 3521 N N . TYR A 1 473 ? 1.7 -73.625 24.094 1 16.2 473 TYR A N 1
ATOM 3522 C CA . TYR A 1 473 ? 2.18 -73.75 25.453 1 16.2 473 TYR A CA 1
ATOM 3523 C C . TYR A 1 473 ? 2.029 -72.5 26.25 1 16.2 473 TYR A C 1
ATOM 3525 O O . TYR A 1 473 ? 1.525 -72.5 27.375 1 16.2 473 TYR A O 1
ATOM 3533 N N . ARG A 1 474 ? 3.281 -71.938 27.172 1 16.72 474 ARG A N 1
ATOM 3534 C CA . ARG A 1 474 ? 3.607 -72.062 28.578 1 16.72 474 ARG A CA 1
ATOM 3535 C C . ARG A 1 474 ? 3.256 -70.812 29.375 1 16.72 474 ARG A C 1
ATOM 3537 O O . ARG A 1 474 ? 3.143 -69.75 28.797 1 16.72 474 ARG A O 1
ATOM 3544 N N . ARG A 1 475 ? 4.25 -70.5 30.453 1 16.66 475 ARG A N 1
ATOM 3545 C CA . ARG A 1 475 ? 4.34 -70.438 31.906 1 16.66 475 ARG A CA 1
ATOM 3546 C C . ARG A 1 475 ? 4.02 -69.062 32.438 1 16.66 475 ARG A C 1
ATOM 3548 O O . ARG A 1 475 ? 4.254 -68.062 31.75 1 16.66 475 ARG A O 1
ATOM 3555 N N . ARG A 1 476 ? 3.908 -69 33.844 1 16.86 476 ARG A N 1
ATOM 3556 C CA . ARG A 1 476 ? 3.447 -68.5 35.156 1 16.86 476 ARG A CA 1
ATOM 3557 C C . ARG A 1 476 ? 4.184 -67.25 35.562 1 16.86 476 ARG A C 1
ATOM 3559 O O . ARG A 1 476 ? 3.697 -66.5 36.438 1 16.86 476 ARG A O 1
ATOM 3566 N N . GLY A 1 477 ? 5.664 -67.125 35.562 1 16.36 477 GLY A N 1
ATOM 3567 C CA . GLY A 1 477 ? 6.273 -67.125 36.875 1 16.36 477 GLY A CA 1
ATOM 3568 C C . GLY A 1 477 ? 6 -65.875 37.688 1 16.36 477 GLY A C 1
ATOM 3569 O O . GLY A 1 477 ? 5.566 -64.875 37.125 1 16.36 477 GLY A O 1
ATOM 3570 N N . SER A 1 478 ? 7.027 -65.625 38.75 1 16.41 478 SER A N 1
ATOM 3571 C CA . SER A 1 478 ? 7.195 -65.5 40.219 1 16.41 478 SER A CA 1
ATOM 3572 C C . SER A 1 478 ? 7.156 -64.062 40.656 1 16.41 478 SER A C 1
ATOM 3574 O O . SER A 1 478 ? 7.164 -63.125 39.844 1 16.41 478 SER A O 1
ATOM 3576 N N . SER A 1 479 ? 8.398 -63.625 41.375 1 16.23 479 SER A N 1
ATOM 3577 C CA . SER A 1 479 ? 8.633 -63.469 42.812 1 16.23 479 SER A CA 1
ATOM 3578 C C . SER A 1 479 ? 8.484 -62 43.219 1 16.23 479 SER A C 1
ATOM 3580 O O . SER A 1 479 ? 7.711 -61.688 44.125 1 16.23 479 SER A O 1
ATOM 3582 N N . GLY A 1 480 ? 9.711 -61.438 43.844 1 16.25 480 GLY A N 1
ATOM 3583 C CA . GLY A 1 480 ? 10.031 -61.125 45.219 1 16.25 480 GLY A CA 1
ATOM 3584 C C . GLY A 1 480 ? 9.805 -59.656 45.594 1 16.25 480 GLY A C 1
ATOM 3585 O O . GLY A 1 480 ? 9.555 -58.844 44.719 1 16.25 480 GLY A O 1
ATOM 3586 N N . THR A 1 481 ? 10.82 -59.188 46.469 1 16.83 481 THR A N 1
ATOM 3587 C CA . THR A 1 481 ? 10.891 -58.75 47.844 1 16.83 481 THR A CA 1
ATOM 3588 C C . THR A 1 481 ? 10.922 -57.219 47.938 1 16.83 481 THR A C 1
ATOM 3590 O O . THR A 1 481 ? 10.125 -56.625 48.656 1 16.83 481 THR A O 1
ATOM 3593 N N . GLU A 1 482 ? 12.18 -56.625 48.188 1 17.22 482 GLU A N 1
ATOM 3594 C CA . GLU A 1 482 ? 12.609 -56.062 49.469 1 17.22 482 GLU A CA 1
ATOM 3595 C C . GLU A 1 482 ? 12.336 -54.562 49.531 1 17.22 482 GLU A C 1
ATOM 3597 O O . GLU A 1 482 ? 12.203 -53.906 48.5 1 17.22 482 GLU A O 1
ATOM 3602 N N . ILE A 1 483 ? 13.023 -53.969 50.562 1 16.84 483 ILE A N 1
ATOM 3603 C CA . ILE A 1 483 ? 12.758 -53.125 51.719 1 16.84 483 ILE A CA 1
ATOM 3604 C C . ILE A 1 483 ? 13.008 -51.656 51.375 1 16.84 483 ILE A C 1
ATOM 3606 O O . ILE A 1 483 ? 12.156 -50.812 51.625 1 16.84 483 ILE A O 1
ATOM 3610 N N . ASP A 1 484 ? 14.312 -51.156 51.188 1 16.22 484 ASP A N 1
ATOM 3611 C CA . ASP A 1 484 ? 14.984 -50.469 52.281 1 16.22 484 ASP A CA 1
ATOM 3612 C C . ASP A 1 484 ? 14.695 -48.969 52.219 1 16.22 484 ASP A C 1
ATOM 3614 O O . ASP A 1 484 ? 14.305 -48.438 51.188 1 16.22 484 ASP A O 1
ATOM 3618 N N . VAL A 1 485 ? 15.633 -48.219 52.906 1 17.47 485 VAL A N 1
ATOM 3619 C CA . VAL A 1 485 ? 15.805 -47.25 54 1 17.47 485 VAL A CA 1
ATOM 3620 C C . VAL A 1 485 ? 15.844 -45.844 53.438 1 17.47 485 VAL A C 1
ATOM 3622 O O . VAL A 1 485 ? 16.125 -45.656 52.25 1 17.47 485 VAL A O 1
ATOM 3625 N N . ALA A 1 486 ? 16.422 -44.906 54.312 1 17.12 486 ALA A N 1
ATOM 3626 C CA . ALA A 1 486 ? 16.078 -43.688 55.031 1 17.12 486 ALA A CA 1
ATOM 3627 C C . ALA A 1 486 ? 16.625 -42.438 54.312 1 17.12 486 ALA A C 1
ATOM 3629 O O . ALA A 1 486 ? 15.945 -41.406 54.219 1 17.12 486 ALA A O 1
ATOM 3630 N N . GLN A 1 487 ? 17.906 -42.438 53.75 1 17.48 487 GLN A N 1
ATOM 3631 C CA . GLN A 1 487 ? 18.875 -41.5 54.344 1 17.48 487 GLN A CA 1
ATOM 3632 C C . GLN A 1 487 ? 18.641 -40.094 53.812 1 17.48 487 GLN A C 1
ATOM 3634 O O . GLN A 1 487 ? 18.109 -39.906 52.719 1 17.48 487 GLN A O 1
ATOM 3639 N N . GLU A 1 488 ? 19.438 -39.094 54.469 1 18.91 488 GLU A N 1
ATOM 3640 C CA . GLU A 1 488 ? 19.516 -37.75 55 1 18.91 488 GLU A CA 1
ATOM 3641 C C . GLU A 1 488 ? 19.844 -36.75 53.906 1 18.91 488 GLU A C 1
ATOM 3643 O O . GLU A 1 488 ? 20.578 -37.062 52.969 1 18.91 488 GLU A O 1
ATOM 3648 N N . PRO A 1 489 ? 19.234 -35.531 53.938 1 20.98 489 PRO A N 1
ATOM 3649 C CA . PRO A 1 489 ? 18.984 -34.469 52.969 1 20.98 489 PRO A CA 1
ATOM 3650 C C . PRO A 1 489 ? 20.234 -33.625 52.688 1 20.98 489 PRO A C 1
ATOM 3652 O O . PRO A 1 489 ? 20.141 -32.594 52 1 20.98 489 PRO A O 1
ATOM 3655 N N . GLU A 1 490 ? 21.422 -34.281 52.562 1 17.64 490 GLU A N 1
ATOM 3656 C CA . GLU A 1 490 ? 22.531 -33.406 52.906 1 17.64 490 GLU A CA 1
ATOM 3657 C C . GLU A 1 490 ? 22.469 -32.094 52.125 1 17.64 490 GLU A C 1
ATOM 3659 O O . GLU A 1 490 ? 21.953 -32.062 51 1 17.64 490 GLU A O 1
ATOM 3664 N N . LEU A 1 491 ? 23.141 -31 52.688 1 18.69 491 LEU A N 1
ATOM 3665 C CA . LEU A 1 491 ? 23.25 -29.562 52.844 1 18.69 491 LEU A CA 1
ATOM 3666 C C . LEU A 1 491 ? 24.031 -28.953 51.656 1 18.69 491 LEU A C 1
ATOM 3668 O O . LEU A 1 491 ? 24.234 -27.734 51.625 1 18.69 491 LEU A O 1
ATOM 3672 N N . HIS A 1 492 ? 24.281 -29.594 50.562 1 18.5 492 HIS A N 1
ATOM 3673 C CA . HIS A 1 492 ? 25.562 -29.125 50.031 1 18.5 492 HIS A CA 1
ATOM 3674 C C . HIS A 1 492 ? 25.5 -27.625 49.719 1 18.5 492 HIS A C 1
ATOM 3676 O O . HIS A 1 492 ? 24.453 -27.125 49.25 1 18.5 492 HIS A O 1
ATOM 3682 N N . PRO A 1 493 ? 26.594 -26.906 50.062 1 20.45 493 PRO A N 1
ATOM 3683 C CA . PRO A 1 493 ? 27 -25.5 50.188 1 20.45 493 PRO A CA 1
ATOM 3684 C C . PRO A 1 493 ? 26.906 -24.75 48.875 1 20.45 493 PRO A C 1
ATOM 3686 O O . PRO A 1 493 ? 26.984 -25.375 47.781 1 20.45 493 PRO A O 1
ATOM 3689 N N . VAL A 1 494 ? 26.422 -23.531 48.969 1 19.36 494 VAL A N 1
ATOM 3690 C CA . VAL A 1 494 ? 25.922 -22.438 48.156 1 19.36 494 VAL A CA 1
ATOM 3691 C C . VAL A 1 494 ? 27.047 -21.891 47.281 1 19.36 494 VAL A C 1
ATOM 3693 O O . VAL A 1 494 ? 26.828 -20.969 46.5 1 19.36 494 VAL A O 1
ATOM 3696 N N . HIS A 1 495 ? 28.141 -22.656 47.031 1 19.39 495 HIS A N 1
ATOM 3697 C CA . HIS A 1 495 ? 29.281 -21.812 46.688 1 19.39 495 HIS A CA 1
ATOM 3698 C C . HIS A 1 495 ? 29 -20.938 45.5 1 19.39 495 HIS A C 1
ATOM 3700 O O . HIS A 1 495 ? 28.609 -21.438 44.438 1 19.39 495 HIS A O 1
ATOM 3706 N N . LEU A 1 496 ? 28.859 -19.656 45.781 1 18.16 496 LEU A N 1
ATOM 3707 C CA . LEU A 1 496 ? 28.625 -18.422 45.031 1 18.16 496 LEU A CA 1
ATOM 3708 C C . LEU A 1 496 ? 29.641 -18.266 43.906 1 18.16 496 LEU A C 1
ATOM 3710 O O . LEU A 1 496 ? 30.844 -18.172 44.156 1 18.16 496 LEU A O 1
ATOM 3714 N N . LYS A 1 497 ? 29.484 -18.984 42.844 1 20.67 497 LYS A N 1
ATOM 3715 C CA . LYS A 1 497 ? 30.516 -18.875 41.812 1 20.67 497 LYS A CA 1
ATOM 3716 C C . LYS A 1 497 ? 30.703 -17.422 41.375 1 20.67 497 LYS A C 1
ATOM 3718 O O . LYS A 1 497 ? 29.734 -16.766 40.969 1 20.67 497 LYS A O 1
ATOM 3723 N N . PRO A 1 498 ? 31.734 -16.781 41.938 1 19.88 498 PRO A N 1
ATOM 3724 C CA . PRO A 1 498 ? 32 -15.375 41.688 1 19.88 498 PRO A CA 1
ATOM 3725 C C . PRO A 1 498 ? 32 -15.039 40.188 1 19.88 498 PRO A C 1
ATOM 3727 O O . PRO A 1 498 ? 32.25 -15.914 39.375 1 19.88 498 PRO A O 1
ATOM 3730 N N . PRO A 1 499 ? 31.391 -13.945 39.875 1 19.61 499 PRO A N 1
ATOM 3731 C CA . PRO A 1 499 ? 31.062 -13.375 38.562 1 19.61 499 PRO A CA 1
ATOM 3732 C C . PRO A 1 499 ? 32.312 -13.156 37.688 1 19.61 499 PRO A C 1
ATOM 3734 O O . PRO A 1 499 ? 33.188 -12.383 38.062 1 19.61 499 PRO A O 1
ATOM 3737 N N . THR A 1 500 ? 33.094 -14.219 37.438 1 18.47 500 THR A N 1
ATOM 3738 C CA . THR A 1 500 ? 34.406 -13.836 36.906 1 18.47 500 THR A CA 1
ATOM 3739 C C . THR A 1 500 ? 34.25 -12.906 35.719 1 18.47 500 THR A C 1
ATOM 3741 O O . THR A 1 500 ? 33.562 -13.258 34.75 1 18.47 500 THR A O 1
ATOM 3744 N N . TYR A 1 501 ? 34.375 -11.609 36 1 17.88 501 TYR A N 1
ATOM 3745 C CA . TYR A 1 501 ? 34.406 -10.414 35.156 1 17.88 501 TYR A CA 1
ATOM 3746 C C . TYR A 1 501 ? 35.406 -10.57 34 1 17.88 501 TYR A C 1
ATOM 3748 O O . TYR A 1 501 ? 36.562 -10.836 34.219 1 17.88 501 TYR A O 1
ATOM 3756 N N . SER A 1 502 ? 35.094 -11.336 33.031 1 18.2 502 SER A N 1
ATOM 3757 C CA . SER A 1 502 ? 36.031 -11.484 31.906 1 18.2 502 SER A CA 1
ATOM 3758 C C . SER A 1 502 ? 36.625 -10.133 31.5 1 18.2 502 SER A C 1
ATOM 3760 O O . SER A 1 502 ? 35.906 -9.125 31.484 1 18.2 502 SER A O 1
ATOM 3762 N N . MET A 1 503 ? 37.938 -10.078 31.641 1 17.14 503 MET A N 1
ATOM 3763 C CA . MET A 1 503 ? 38.969 -9.086 31.406 1 17.14 503 MET A CA 1
ATOM 3764 C C . MET A 1 503 ? 38.75 -8.359 30.078 1 17.14 503 MET A C 1
ATOM 3766 O O . MET A 1 503 ? 38.406 -8.984 29.078 1 17.14 503 MET A O 1
ATOM 3770 N N . VAL A 1 504 ? 38.594 -7.062 30.188 1 18.33 504 VAL A N 1
ATOM 3771 C CA . VAL A 1 504 ? 38.562 -5.914 29.297 1 18.33 504 VAL A CA 1
ATOM 3772 C C . VAL A 1 504 ? 39.75 -5.945 28.344 1 18.33 504 VAL A C 1
ATOM 3774 O O . VAL A 1 504 ? 40.906 -5.84 28.781 1 18.33 504 VAL A O 1
ATOM 3777 N N . GLN A 1 505 ? 39.844 -6.992 27.531 1 18.14 505 GLN A N 1
ATOM 3778 C CA . GLN A 1 505 ? 41.062 -6.891 26.734 1 18.14 505 GLN A CA 1
ATOM 3779 C C . GLN A 1 505 ? 41.281 -5.457 26.25 1 18.14 505 GLN A C 1
ATOM 3781 O O . GLN A 1 505 ? 40.344 -4.789 25.828 1 18.14 505 GLN A O 1
ATOM 3786 N N . GLU A 1 506 ? 42.438 -4.898 26.688 1 17.52 506 GLU A N 1
ATOM 3787 C CA . GLU A 1 506 ? 43.156 -3.641 26.484 1 17.52 506 GLU A CA 1
ATOM 3788 C C . GLU A 1 506 ? 43.156 -3.223 25.031 1 17.52 506 GLU A C 1
ATOM 3790 O O . GLU A 1 506 ? 43.188 -4.07 24.125 1 17.52 506 GLU A O 1
ATOM 3795 N N . LEU A 1 507 ? 42.625 -2.092 24.766 1 18.48 507 LEU A N 1
ATOM 3796 C CA . LEU A 1 507 ? 42.594 -1.261 23.578 1 18.48 507 LEU A CA 1
ATOM 3797 C C . LEU A 1 507 ? 44 -1.084 23.016 1 18.48 507 LEU A C 1
ATOM 3799 O O . LEU A 1 507 ? 44.906 -0.588 23.703 1 18.48 507 LEU A O 1
ATOM 3803 N N . PRO A 1 508 ? 44.625 -2.057 22.406 1 17.81 508 PRO A N 1
ATOM 3804 C CA . PRO A 1 508 ? 46 -1.676 22.062 1 17.81 508 PRO A CA 1
ATOM 3805 C C . PRO A 1 508 ? 46.094 -0.253 21.516 1 17.81 508 PRO A C 1
ATOM 3807 O O . PRO A 1 508 ? 45.219 0.189 20.781 1 17.81 508 PRO A O 1
ATOM 3810 N N . VAL A 1 509 ? 46.812 0.675 22.203 1 18.59 509 VAL A N 1
ATOM 3811 C CA . VAL A 1 509 ? 47.25 2.053 21.969 1 18.59 509 VAL A CA 1
ATOM 3812 C C . VAL A 1 509 ? 48.062 2.141 20.688 1 18.59 509 VAL A C 1
ATOM 3814 O O . VAL A 1 509 ? 48.531 3.219 20.312 1 18.59 509 VAL A O 1
ATOM 3817 N N . GLU A 1 510 ? 47.969 1.343 19.688 1 17.61 510 GLU A N 1
ATOM 3818 C CA . GLU A 1 510 ? 49.094 1.601 18.781 1 17.61 510 GLU A CA 1
ATOM 3819 C C . GLU A 1 510 ? 49.281 3.098 18.547 1 17.61 510 GLU A C 1
ATOM 3821 O O . GLU A 1 510 ? 48.312 3.859 18.562 1 17.61 510 GLU A O 1
ATOM 3826 N N . GLN A 1 511 ? 50.625 3.623 18.516 1 17.81 511 GLN A N 1
ATOM 3827 C CA . GLN A 1 511 ? 51.594 4.707 18.453 1 17.81 511 GLN A CA 1
ATOM 3828 C C . GLN A 1 511 ? 51.312 5.641 17.281 1 17.81 511 GLN A C 1
ATOM 3830 O O . GLN A 1 511 ? 50.938 5.188 16.188 1 17.81 511 GLN A O 1
ATOM 3835 N N . TYR A 1 512 ? 51.156 6.906 17.594 1 17.73 512 TYR A N 1
ATOM 3836 C CA . TYR A 1 512 ? 50.969 8.172 16.875 1 17.73 512 TYR A CA 1
ATOM 3837 C C . TYR A 1 512 ? 52.219 8.477 16.016 1 17.73 512 TYR A C 1
ATOM 3839 O O . TYR A 1 512 ? 52.875 9.5 16.203 1 17.73 512 TYR A O 1
ATOM 3847 N N . GLY A 1 513 ? 52.969 7.637 15.359 1 17.22 513 GLY A N 1
ATOM 3848 C CA . GLY A 1 513 ? 54.219 8.203 14.828 1 17.22 513 GLY A CA 1
ATOM 3849 C C . GLY A 1 513 ? 53.969 9.469 14.023 1 17.22 513 GLY A C 1
ATOM 3850 O O . GLY A 1 513 ? 53.188 9.492 13.094 1 17.22 513 GLY A O 1
ATOM 3851 N N . ILE A 1 514 ? 54.375 10.688 14.625 1 18.27 514 ILE A N 1
ATOM 3852 C CA . ILE A 1 514 ? 54.5 12.062 14.141 1 18.27 514 ILE A CA 1
ATOM 3853 C C . ILE A 1 514 ? 55.531 12.125 13.016 1 18.27 514 ILE A C 1
ATOM 3855 O O . ILE A 1 514 ? 56.719 11.883 13.25 1 18.27 514 ILE A O 1
ATOM 3859 N N . THR A 1 515 ? 55.5 11.461 11.945 1 17.83 515 THR A N 1
ATOM 3860 C CA . THR A 1 515 ? 56.594 11.719 11.016 1 17.83 515 THR A CA 1
ATOM 3861 C C . THR A 1 515 ? 56.781 13.219 10.805 1 17.83 515 THR A C 1
ATOM 3863 O O . THR A 1 515 ? 55.812 13.938 10.578 1 17.83 515 THR A O 1
ATOM 3866 N N . GLU A 1 516 ? 58.094 13.758 11.102 1 18.28 516 GLU A N 1
ATOM 3867 C CA . GLU A 1 516 ? 58.969 14.922 11.109 1 18.28 516 GLU A CA 1
ATOM 3868 C C . GLU A 1 516 ? 58.906 15.688 9.797 1 18.28 516 GLU A C 1
ATOM 3870 O O . GLU A 1 516 ? 58.531 15.125 8.758 1 18.28 516 GLU A O 1
ATOM 3875 N N . LEU A 1 517 ? 59.469 16.984 9.875 1 18.86 517 LEU A N 1
ATOM 3876 C CA . LEU A 1 517 ? 59.594 18.25 9.156 1 18.86 517 LEU A CA 1
ATOM 3877 C C . LEU A 1 517 ? 60.594 18.156 8.016 1 18.86 517 LEU A C 1
ATOM 3879 O O . LEU A 1 517 ? 60.688 19.047 7.184 1 18.86 517 LEU A O 1
ATOM 3883 N N . ASP A 1 518 ? 61.156 17.125 7.348 1 18.16 518 ASP A N 1
ATOM 3884 C CA . ASP A 1 518 ? 62.438 17.531 6.73 1 18.16 518 ASP A CA 1
ATOM 3885 C C . ASP A 1 518 ? 62.219 18.75 5.836 1 18.16 518 ASP A C 1
ATOM 3887 O O . ASP A 1 518 ? 61.188 18.891 5.172 1 18.16 518 ASP A O 1
ATOM 3891 N N . GLY A 1 519 ? 63.219 19.906 5.961 1 17.55 519 GLY A N 1
ATOM 3892 C CA . GLY A 1 519 ? 63.719 21.156 5.418 1 17.55 519 GLY A CA 1
ATOM 3893 C C . GLY A 1 519 ? 64.25 21.016 4.008 1 17.55 519 GLY A C 1
ATOM 3894 O O . GLY A 1 519 ? 65.375 21.531 3.701 1 17.55 519 GLY A O 1
ATOM 3895 N N . ARG A 1 520 ? 64.062 20.281 3 1 19 520 ARG A N 1
ATOM 3896 C CA . ARG A 1 520 ? 64.875 20.609 1.854 1 19 520 ARG A CA 1
ATOM 3897 C C . ARG A 1 520 ? 64.75 22.078 1.477 1 19 520 ARG A C 1
ATOM 3899 O O . ARG A 1 520 ? 63.656 22.594 1.361 1 19 520 ARG A O 1
ATOM 3906 N N . ALA A 1 521 ? 66 22.734 1.488 1 18.81 521 ALA A N 1
ATOM 3907 C CA . ALA A 1 521 ? 66.875 23.906 1.232 1 18.81 521 ALA A CA 1
ATOM 3908 C C . ALA A 1 521 ? 66.688 24.406 -0.2 1 18.81 521 ALA A C 1
ATOM 3910 O O . ALA A 1 521 ? 66.25 23.641 -1.078 1 18.81 521 ALA A O 1
ATOM 3911 N N . VAL A 1 522 ? 67.312 25.609 -0.446 1 21.11 522 VAL A N 1
ATOM 3912 C CA . VAL A 1 522 ? 67.438 26.734 -1.364 1 21.11 522 VAL A CA 1
ATOM 3913 C C . VAL A 1 522 ? 68.312 26.328 -2.568 1 21.11 522 VAL A C 1
ATOM 3915 O O . VAL A 1 522 ? 68.188 26.938 -3.641 1 21.11 522 VAL A O 1
ATOM 3918 N N . ASP A 1 523 ? 69.188 25.234 -2.6 1 18.78 523 ASP A N 1
ATOM 3919 C CA . ASP A 1 523 ? 70.375 25.562 -3.426 1 18.78 523 ASP A CA 1
ATOM 3920 C C . ASP A 1 523 ? 69.938 25.859 -4.863 1 18.78 523 ASP A C 1
ATOM 3922 O O . ASP A 1 523 ? 68.938 25.328 -5.355 1 18.78 523 ASP A O 1
ATOM 3926 N N . SER A 1 524 ? 70.875 26.859 -5.535 1 20.7 524 SER A N 1
ATOM 3927 C CA . SER A 1 524 ? 71.5 27.766 -6.5 1 20.7 524 SER A CA 1
ATOM 3928 C C . SER A 1 524 ? 72 27.016 -7.723 1 20.7 524 SER A C 1
ATOM 3930 O O . SER A 1 524 ? 72.188 27.609 -8.789 1 20.7 524 SER A O 1
ATOM 3932 N N . SER A 1 525 ? 72.812 25.922 -7.773 1 17.88 525 SER A N 1
ATOM 3933 C CA . SER A 1 525 ? 73.938 26.156 -8.68 1 17.88 525 SER A CA 1
ATOM 3934 C C . SER A 1 525 ? 73.438 26.422 -10.102 1 17.88 525 SER A C 1
ATOM 3936 O O . SER A 1 525 ? 73.812 27.406 -10.734 1 17.88 525 SER A O 1
ATOM 3938 N N . ARG A 1 526 ? 73.625 25.375 -11.07 1 18.59 526 ARG A N 1
ATOM 3939 C CA . ARG A 1 526 ? 74.375 25.5 -12.297 1 18.59 526 ARG A CA 1
ATOM 3940 C C . ARG A 1 526 ? 73.938 26.688 -13.133 1 18.59 526 ARG A C 1
ATOM 3942 O O . ARG A 1 526 ? 72.75 26.766 -13.484 1 18.59 526 ARG A O 1
ATOM 3949 N N . TYR A 1 527 ? 74.875 27.484 -12.516 1 18.94 527 TYR A N 1
ATOM 3950 C CA . TYR A 1 527 ? 76.25 27.766 -12.961 1 18.94 527 TYR A CA 1
ATOM 3951 C C . TYR A 1 527 ? 76.938 26.469 -13.336 1 18.94 527 TYR A C 1
ATOM 3953 O O . TYR A 1 527 ? 76.812 25.453 -12.656 1 18.94 527 TYR A O 1
ATOM 3961 N N . MET B 1 1 ? 11.477 26.125 -85.812 1 27.55 1 MET B N 1
ATOM 3962 C CA . MET B 1 1 ? 12.469 25.625 -84.875 1 27.55 1 MET B CA 1
ATOM 3963 C C . MET B 1 1 ? 12.406 26.406 -83.562 1 27.55 1 MET B C 1
ATOM 3965 O O . MET B 1 1 ? 12.938 27.516 -83.5 1 27.55 1 MET B O 1
ATOM 3969 N N . GLY B 1 2 ? 11.281 26.375 -82.875 1 37 2 GLY B N 1
ATOM 3970 C CA . GLY B 1 2 ? 10.859 27.203 -81.75 1 37 2 GLY B CA 1
ATOM 3971 C C . GLY B 1 2 ? 11.688 26.969 -80.5 1 37 2 GLY B C 1
ATOM 3972 O O . GLY B 1 2 ? 12.312 25.906 -80.312 1 37 2 GLY B O 1
ATOM 3973 N N . PRO B 1 3 ? 12.172 28.047 -79.875 1 43.78 3 PRO B N 1
ATOM 3974 C CA . PRO B 1 3 ? 13.164 28 -78.812 1 43.78 3 PRO B CA 1
ATOM 3975 C C . PRO B 1 3 ? 12.695 27.203 -77.625 1 43.78 3 PRO B C 1
ATOM 3977 O O . PRO B 1 3 ? 11.484 27.062 -77.375 1 43.78 3 PRO B O 1
ATOM 3980 N N . PRO B 1 4 ? 13.516 26.219 -77 1 42.69 4 PRO B N 1
ATOM 3981 C CA . PRO B 1 4 ? 13.203 25.266 -75.938 1 42.69 4 PRO B CA 1
ATOM 3982 C C . PRO B 1 4 ? 12.953 25.938 -74.625 1 42.69 4 PRO B C 1
ATOM 3984 O O . PRO B 1 4 ? 13.555 26.984 -74.312 1 42.69 4 PRO B O 1
ATOM 3987 N N . ILE B 1 5 ? 11.734 25.875 -74.062 1 38.59 5 ILE B N 1
ATOM 3988 C CA . ILE B 1 5 ? 11.227 26.406 -72.812 1 38.59 5 ILE B CA 1
ATOM 3989 C C . ILE B 1 5 ? 11.977 25.781 -71.625 1 38.59 5 ILE B C 1
ATOM 3991 O O . ILE B 1 5 ? 11.938 24.562 -71.438 1 38.59 5 ILE B O 1
ATOM 3995 N N . ARG B 1 6 ? 13.102 26.391 -71.125 1 32.69 6 ARG B N 1
ATOM 3996 C CA . ARG B 1 6 ? 13.883 25.922 -70 1 32.69 6 ARG B CA 1
ATOM 3997 C C . ARG B 1 6 ? 13.047 25.938 -68.688 1 32.69 6 ARG B C 1
ATOM 3999 O O . ARG B 1 6 ? 12.5 26.984 -68.375 1 32.69 6 ARG B O 1
ATOM 4006 N N . LEU B 1 7 ? 12.453 24.812 -68.312 1 34.5 7 LEU B N 1
ATOM 4007 C CA . LEU B 1 7 ? 11.703 24.641 -67.125 1 34.5 7 LEU B CA 1
ATOM 4008 C C . LEU B 1 7 ? 12.594 24.906 -65.875 1 34.5 7 LEU B C 1
ATOM 4010 O O . LEU B 1 7 ? 13.625 24.266 -65.688 1 34.5 7 LEU B O 1
ATOM 4014 N N . TRP B 1 8 ? 12.641 26.156 -65.438 1 36.88 8 TRP B N 1
ATOM 4015 C CA . TRP B 1 8 ? 13.328 26.516 -64.188 1 36.88 8 TRP B CA 1
ATOM 4016 C C . TRP B 1 8 ? 12.789 25.719 -63 1 36.88 8 TRP B C 1
ATOM 4018 O O . TRP B 1 8 ? 11.586 25.703 -62.75 1 36.88 8 TRP B O 1
ATOM 4028 N N . ALA B 1 9 ? 13.508 24.656 -62.562 1 35.84 9 ALA B N 1
ATOM 4029 C CA . ALA B 1 9 ? 13.281 23.891 -61.375 1 35.84 9 ALA B CA 1
ATOM 4030 C C . ALA B 1 9 ? 13.297 24.781 -60.125 1 35.84 9 ALA B C 1
ATOM 4032 O O . ALA B 1 9 ? 14.281 25.484 -59.875 1 35.84 9 ALA B O 1
ATOM 4033 N N . LEU B 1 10 ? 12.148 25.234 -59.688 1 35.78 10 LEU B N 1
ATOM 4034 C CA . LEU B 1 10 ? 11.969 25.953 -58.438 1 35.78 10 LEU B CA 1
ATOM 4035 C C . LEU B 1 10 ? 12.453 25.109 -57.25 1 35.78 10 LEU B C 1
ATOM 4037 O O . LEU B 1 10 ? 11.984 23.984 -57.062 1 35.78 10 LEU B O 1
ATOM 4041 N N . PHE B 1 11 ? 13.703 25.312 -56.844 1 40.94 11 PHE B N 1
ATOM 4042 C CA . PHE B 1 11 ? 14.242 24.781 -55.594 1 40.94 11 PHE B CA 1
ATOM 4043 C C . PHE B 1 11 ? 13.383 25.203 -54.406 1 40.94 11 PHE B C 1
ATOM 4045 O O . PHE B 1 11 ? 13.289 26.391 -54.094 1 40.94 11 PHE B O 1
ATOM 4052 N N . LEU B 1 12 ? 12.297 24.469 -54.094 1 40.19 12 LEU B N 1
ATOM 4053 C CA . LEU B 1 12 ? 11.602 24.656 -52.844 1 40.19 12 LEU B CA 1
ATOM 4054 C C . LEU B 1 12 ? 12.547 24.438 -51.656 1 40.19 12 LEU B C 1
ATOM 4056 O O . LEU B 1 12 ? 13.031 23.312 -51.438 1 40.19 12 LEU B O 1
ATOM 4060 N N . GLY B 1 13 ? 13.297 25.438 -51.25 1 40.62 13 GLY B N 1
ATOM 4061 C CA . GLY B 1 13 ? 14.008 25.453 -49.969 1 40.62 13 GLY B CA 1
ATOM 4062 C C . GLY B 1 13 ? 13.148 25 -48.812 1 40.62 13 GLY B C 1
ATOM 4063 O O . GLY B 1 13 ? 12.086 25.578 -48.562 1 40.62 13 GLY B O 1
ATOM 4064 N N . GLY B 1 14 ? 13.18 23.703 -48.469 1 41.22 14 GLY B N 1
ATOM 4065 C CA . GLY B 1 14 ? 12.578 23.203 -47.219 1 41.22 14 GLY B CA 1
ATOM 4066 C C . GLY B 1 14 ? 12.969 24.031 -46 1 41.22 14 GLY B C 1
ATOM 4067 O O . GLY B 1 14 ? 14.148 24.094 -45.656 1 41.22 14 GLY B O 1
ATOM 4068 N N . LEU B 1 15 ? 12.141 24.969 -45.625 1 44.5 15 LEU B N 1
ATOM 4069 C CA . LEU B 1 15 ? 12.227 25.625 -44.312 1 44.5 15 LEU B CA 1
ATOM 4070 C C . LEU B 1 15 ? 12.18 24.594 -43.188 1 44.5 15 LEU B C 1
ATOM 4072 O O . LEU B 1 15 ? 11.164 23.922 -43 1 44.5 15 LEU B O 1
ATOM 4076 N N . HIS B 1 16 ? 13.367 24.188 -42.844 1 47.97 16 HIS B N 1
ATOM 4077 C CA . HIS B 1 16 ? 13.453 23.469 -41.562 1 47.97 16 HIS B CA 1
ATOM 4078 C C . HIS B 1 16 ? 12.953 24.312 -40.406 1 47.97 16 HIS B C 1
ATOM 4080 O O . HIS B 1 16 ? 13.547 25.359 -40.094 1 47.97 16 HIS B O 1
ATOM 4086 N N . PHE B 1 17 ? 11.703 24.094 -39.938 1 48.28 17 PHE B N 1
ATOM 4087 C CA . PHE B 1 17 ? 11.258 24.594 -38.656 1 48.28 17 PHE B CA 1
ATOM 4088 C C . PHE B 1 17 ? 12.016 23.906 -37.531 1 48.28 17 PHE B C 1
ATOM 4090 O O . PHE B 1 17 ? 11.805 22.719 -37.25 1 48.28 17 PHE B O 1
ATOM 4097 N N . VAL B 1 18 ? 13.133 24.469 -37.188 1 44.41 18 VAL B N 1
ATOM 4098 C CA . VAL B 1 18 ? 13.664 24.141 -35.875 1 44.41 18 VAL B CA 1
ATOM 4099 C C . VAL B 1 18 ? 12.625 24.484 -34.812 1 44.41 18 VAL B C 1
ATOM 4101 O O . VAL B 1 18 ? 12.312 25.656 -34.594 1 44.41 18 VAL B O 1
ATOM 4104 N N . THR B 1 19 ? 11.844 23.531 -34.406 1 41.97 19 THR B N 1
ATOM 4105 C CA . THR B 1 19 ? 11.133 23.703 -33.125 1 41.97 19 THR B CA 1
ATOM 4106 C C . THR B 1 19 ? 12.109 23.875 -31.984 1 41.97 19 THR B C 1
ATOM 4108 O O . THR B 1 19 ? 12.836 22.938 -31.625 1 41.97 19 THR B O 1
ATOM 4111 N N . TYR B 1 20 ? 12.633 25.016 -31.75 1 40.53 20 TYR B N 1
ATOM 4112 C CA . TYR B 1 20 ? 13.203 25.266 -30.438 1 40.53 20 TYR B CA 1
ATOM 4113 C C . TYR B 1 20 ? 12.281 24.766 -29.328 1 40.53 20 TYR B C 1
ATOM 4115 O O . TYR B 1 20 ? 11.172 25.266 -29.156 1 40.53 20 TYR B O 1
ATOM 4123 N N . ALA B 1 21 ? 12.516 23.609 -28.922 1 45.19 21 ALA B N 1
ATOM 4124 C CA . ALA B 1 21 ? 11.961 23.344 -27.594 1 45.19 21 ALA B CA 1
ATOM 4125 C C . ALA B 1 21 ? 12.391 24.406 -26.594 1 45.19 21 ALA B C 1
ATOM 4127 O O . ALA B 1 21 ? 13.531 24.406 -26.125 1 45.19 21 ALA B O 1
ATOM 4128 N N . ARG B 1 22 ? 11.969 25.547 -26.594 1 41.44 22 ARG B N 1
ATOM 4129 C CA . ARG B 1 22 ? 12.211 26.516 -25.531 1 41.44 22 ARG B CA 1
ATOM 4130 C C . ARG B 1 22 ? 12.062 25.875 -24.156 1 41.44 22 ARG B C 1
ATOM 4132 O O . ARG B 1 22 ? 10.984 25.406 -23.797 1 41.44 22 ARG B O 1
ATOM 4139 N N . SER B 1 23 ? 13.102 25.328 -23.734 1 54.38 23 SER B N 1
ATOM 4140 C CA . SER B 1 23 ? 13.008 24.984 -22.312 1 54.38 23 SER B CA 1
ATOM 4141 C C . SER B 1 23 ? 12.281 26.078 -21.531 1 54.38 23 SER B C 1
ATOM 4143 O O . SER B 1 23 ? 12.695 27.234 -21.547 1 54.38 23 SER B O 1
ATOM 4145 N N . GLN B 1 24 ? 10.984 26 -21.328 1 65.62 24 GLN B N 1
ATOM 4146 C CA . GLN B 1 24 ? 10.086 27.016 -20.781 1 65.62 24 GLN B CA 1
ATOM 4147 C C . GLN B 1 24 ? 10.5 27.422 -19.375 1 65.62 24 GLN B C 1
ATOM 4149 O O . GLN B 1 24 ? 10.539 26.594 -18.469 1 65.62 24 GLN B O 1
ATOM 4154 N N . CYS B 1 25 ? 11.219 28.5 -19.125 1 80.75 25 CYS B N 1
ATOM 4155 C CA . CYS B 1 25 ? 11.539 29.094 -17.844 1 80.75 25 CYS B CA 1
ATOM 4156 C C . CYS B 1 25 ? 10.328 29.094 -16.922 1 80.75 25 CYS B C 1
ATOM 4158 O O . CYS B 1 25 ? 9.188 29.047 -17.391 1 80.75 25 CYS B O 1
ATOM 4160 N N . GLN B 1 26 ? 10.602 28.828 -15.562 1 90.44 26 GLN B N 1
ATOM 4161 C CA . GLN B 1 26 ? 9.562 28.859 -14.539 1 90.44 26 GLN B CA 1
ATOM 4162 C C . GLN B 1 26 ? 9.75 30.047 -13.602 1 90.44 26 GLN B C 1
ATOM 4164 O O . GLN B 1 26 ? 10.883 30.453 -13.336 1 90.44 26 GLN B O 1
ATOM 4169 N N . PRO B 1 27 ? 8.656 30.672 -13.133 1 93.12 27 PRO B N 1
ATOM 4170 C CA . PRO B 1 27 ? 8.82 31.656 -12.055 1 93.12 27 PRO B CA 1
ATOM 4171 C C . PRO B 1 27 ? 9.531 31.062 -10.828 1 93.12 27 PRO B C 1
ATOM 4173 O O . PRO B 1 27 ? 9.406 29.875 -10.555 1 93.12 27 PRO B O 1
ATOM 4176 N N . GLN B 1 28 ? 10.25 31.953 -10.164 1 92.94 28 GLN B N 1
ATOM 4177 C CA . GLN B 1 28 ? 10.875 31.5 -8.922 1 92.94 28 GLN B CA 1
ATOM 4178 C C . GLN B 1 28 ? 9.828 31.141 -7.879 1 92.94 28 GLN B C 1
ATOM 4180 O O . GLN B 1 28 ? 8.875 31.906 -7.656 1 92.94 28 GLN B O 1
ATOM 4185 N N . PRO B 1 29 ? 9.977 29.984 -7.215 1 96.06 29 PRO B N 1
ATOM 4186 C CA . PRO B 1 29 ? 9.039 29.594 -6.164 1 96.06 29 PRO B CA 1
ATOM 4187 C C . PRO B 1 29 ? 8.984 30.609 -5.016 1 96.06 29 PRO B C 1
ATOM 4189 O O . PRO B 1 29 ? 9.953 31.328 -4.777 1 96.06 29 PRO B O 1
ATOM 4192 N N . VAL B 1 30 ? 7.871 30.719 -4.402 1 96.38 30 VAL B N 1
ATOM 4193 C CA . VAL B 1 30 ? 7.645 31.625 -3.287 1 96.38 30 VAL B CA 1
ATOM 4194 C C . VAL B 1 30 ? 7.746 30.859 -1.966 1 96.38 30 VAL B C 1
ATOM 4196 O O . VAL B 1 30 ? 7.148 29.797 -1.806 1 96.38 30 VAL B O 1
ATOM 4199 N N . VAL B 1 31 ? 8.461 31.406 -1.016 1 96.88 31 VAL B N 1
ATOM 4200 C CA . VAL B 1 31 ? 8.688 30.734 0.258 1 96.88 31 VAL B CA 1
ATOM 4201 C C . VAL B 1 31 ? 7.949 31.469 1.372 1 96.88 31 VAL B C 1
ATOM 4203 O O . VAL B 1 31 ? 8.125 32.688 1.55 1 96.88 31 VAL B O 1
ATOM 4206 N N . ALA B 1 32 ? 7.117 30.797 2.037 1 97.25 32 ALA B N 1
ATOM 4207 C CA . ALA B 1 32 ? 6.523 31.281 3.279 1 97.25 32 ALA B CA 1
ATOM 4208 C C . ALA B 1 32 ? 7.137 30.594 4.492 1 97.25 32 ALA B C 1
ATOM 4210 O O . ALA B 1 32 ? 7.176 29.359 4.555 1 97.25 32 ALA B O 1
ATOM 4211 N N . LEU B 1 33 ? 7.527 31.359 5.469 1 97.12 33 LEU B N 1
ATOM 4212 C CA . LEU B 1 33 ? 8.172 30.781 6.645 1 97.12 33 LEU B CA 1
ATOM 4213 C C . LEU B 1 33 ? 7.133 30.25 7.625 1 97.12 33 LEU B C 1
ATOM 4215 O O . LEU B 1 33 ? 6.035 30.797 7.738 1 97.12 33 LEU B O 1
ATOM 4219 N N . ILE B 1 34 ? 7.43 29.156 8.195 1 98.12 34 ILE B N 1
ATOM 4220 C CA . ILE B 1 34 ? 6.691 28.625 9.344 1 98.12 34 ILE B CA 1
ATOM 4221 C C . ILE B 1 34 ? 7.441 28.969 10.633 1 98.12 34 ILE B C 1
ATOM 4223 O O . ILE B 1 34 ? 8.586 28.531 10.82 1 98.12 34 ILE B O 1
ATOM 4227 N N . GLN B 1 35 ? 6.844 29.734 11.461 1 97.38 35 GLN B N 1
ATOM 4228 C CA . GLN B 1 35 ? 7.48 30.281 12.656 1 97.38 35 GLN B CA 1
ATOM 4229 C C . GLN B 1 35 ? 6.441 30.656 13.703 1 97.38 35 GLN B C 1
ATOM 4231 O O . GLN B 1 35 ? 5.242 30.438 13.508 1 97.38 35 GLN B O 1
ATOM 4236 N N . ASN B 1 36 ? 6.934 31.094 14.844 1 97.12 36 ASN B N 1
ATOM 4237 C CA . ASN B 1 36 ? 6.027 31.672 15.828 1 97.12 36 ASN B CA 1
ATOM 4238 C C . ASN B 1 36 ? 5.535 33.062 15.383 1 97.12 36 ASN B C 1
ATOM 4240 O O . ASN B 1 36 ? 6.309 34 15.352 1 97.12 36 ASN B O 1
ATOM 4244 N N . VAL B 1 37 ? 4.316 33.125 15.117 1 98.25 37 VAL B N 1
ATOM 4245 C CA . VAL B 1 37 ? 3.713 34.344 14.586 1 98.25 37 VAL B CA 1
ATOM 4246 C C . VAL B 1 37 ? 3.156 35.188 15.727 1 98.25 37 VAL B C 1
ATOM 4248 O O . VAL B 1 37 ? 2.463 34.688 16.609 1 98.25 37 VAL B O 1
ATOM 4251 N N . SER B 1 38 ? 3.467 36.469 15.656 1 98.12 38 SER B N 1
ATOM 4252 C CA . SER B 1 38 ? 2.896 37.375 16.625 1 98.12 38 SER B CA 1
ATOM 4253 C C . SER B 1 38 ? 1.43 37.656 16.328 1 98.12 38 SER B C 1
ATOM 4255 O O . SER B 1 38 ? 1.075 37.969 15.18 1 98.12 38 SER B O 1
ATOM 4257 N N . LEU B 1 39 ? 0.619 37.656 17.375 1 98.12 39 LEU B N 1
ATOM 4258 C CA . LEU B 1 39 ? -0.819 37.812 17.188 1 98.12 39 LEU B CA 1
ATOM 4259 C C . LEU B 1 39 ? -1.322 39.094 17.844 1 98.12 39 LEU B C 1
ATOM 4261 O O . LEU B 1 39 ? -0.599 39.719 18.625 1 98.12 39 LEU B O 1
ATOM 4265 N N . PRO B 1 40 ? -2.529 39.438 17.5 1 95.06 40 PRO B N 1
ATOM 4266 C CA . PRO B 1 40 ? -3.057 40.719 18.031 1 95.06 40 PRO B CA 1
ATOM 4267 C C . PRO B 1 40 ? -3.186 40.719 19.547 1 95.06 40 PRO B C 1
ATOM 4269 O O . PRO B 1 40 ? -3.225 41.781 20.156 1 95.06 40 PRO B O 1
ATOM 4272 N N . ASN B 1 41 ? -3.314 39.594 20.188 1 95.81 41 ASN B N 1
ATOM 4273 C CA . ASN B 1 41 ? -3.428 39.531 21.641 1 95.81 41 ASN B CA 1
ATOM 4274 C C . ASN B 1 41 ? -2.057 39.531 22.312 1 95.81 41 ASN B C 1
ATOM 4276 O O . ASN B 1 41 ? -1.954 39.375 23.531 1 95.81 41 ASN B O 1
ATOM 4280 N N . GLY B 1 42 ? -1.011 39.656 21.594 1 96.56 42 GLY B N 1
ATOM 4281 C CA . GLY B 1 42 ? 0.339 39.75 22.141 1 96.56 42 GLY B CA 1
ATOM 4282 C C . GLY B 1 42 ? 1.015 38.375 22.25 1 96.56 42 GLY B C 1
ATOM 4283 O O . GLY B 1 42 ? 2.207 38.312 22.562 1 96.56 42 GLY B O 1
ATOM 4284 N N . ALA B 1 43 ? 0.315 37.406 22 1 98.12 43 ALA B N 1
ATOM 4285 C CA . ALA B 1 43 ? 0.87 36.031 22.078 1 98.12 43 ALA B CA 1
ATOM 4286 C C . ALA B 1 43 ? 1.481 35.625 20.75 1 98.12 43 ALA B C 1
ATOM 4288 O O . ALA B 1 43 ? 1.443 36.375 19.781 1 98.12 43 ALA B O 1
ATOM 4289 N N . PHE B 1 44 ? 2.186 34.5 20.812 1 97.94 44 PHE B N 1
ATOM 4290 C CA . PHE B 1 44 ? 2.779 33.875 19.641 1 97.94 44 PHE B CA 1
ATOM 4291 C C . PHE B 1 44 ? 2.271 32.438 19.453 1 97.94 44 PHE B C 1
ATOM 4293 O O . PHE B 1 44 ? 2.037 31.734 20.438 1 97.94 44 PHE B O 1
ATOM 4300 N N . VAL B 1 45 ? 2.061 32.031 18.266 1 98.06 45 VAL B N 1
ATOM 4301 C CA . VAL B 1 45 ? 1.757 30.641 17.984 1 98.06 45 VAL B CA 1
ATOM 4302 C C . VAL B 1 45 ? 2.375 30.25 16.641 1 98.06 45 VAL B C 1
ATOM 4304 O O . VAL B 1 45 ? 2.471 31.062 15.727 1 98.06 45 VAL B O 1
ATOM 4307 N N . ARG B 1 46 ? 2.801 29.062 16.578 1 97.5 46 ARG B N 1
ATOM 4308 C CA . ARG B 1 46 ? 3.52 28.594 15.406 1 97.5 46 ARG B CA 1
ATOM 4309 C C . ARG B 1 46 ? 2.564 28.344 14.242 1 97.5 46 ARG B C 1
ATOM 4311 O O . ARG B 1 46 ? 1.47 27.812 14.438 1 97.5 46 ARG B O 1
ATOM 4318 N N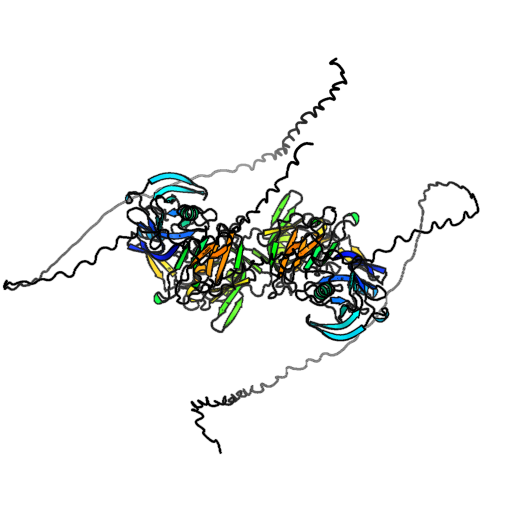 . GLY B 1 47 ? 2.969 28.688 13.039 1 98.44 47 GLY B N 1
ATOM 4319 C CA . GLY B 1 47 ? 2.266 28.438 11.797 1 98.44 47 GLY B CA 1
ATOM 4320 C C . GLY B 1 47 ? 2.871 29.172 10.609 1 98.44 47 GLY B C 1
ATOM 4321 O O . GLY B 1 47 ? 3.977 29.703 10.703 1 98.44 47 GLY B O 1
ATOM 4322 N N . ILE B 1 48 ? 2.195 29 9.492 1 98.44 48 ILE B N 1
ATOM 4323 C CA . ILE B 1 48 ? 2.609 29.719 8.289 1 98.44 48 ILE B CA 1
ATOM 4324 C C . ILE B 1 48 ? 2.367 31.219 8.477 1 98.44 48 ILE B C 1
ATOM 4326 O O . ILE B 1 48 ? 1.229 31.656 8.672 1 98.44 48 ILE B O 1
ATOM 4330 N N . SER B 1 49 ? 3.4 31.969 8.352 1 97.5 49 SER B N 1
ATOM 4331 C CA . SER B 1 49 ? 3.342 33.406 8.641 1 97.5 49 SER B CA 1
ATOM 4332 C C . SER B 1 49 ? 2.771 34.188 7.461 1 97.5 49 SER B C 1
ATOM 4334 O O . SER B 1 49 ? 3.355 34.188 6.375 1 97.5 49 SER B O 1
ATOM 4336 N N . THR B 1 50 ? 1.622 34.844 7.734 1 97.12 50 THR B N 1
ATOM 4337 C CA . THR B 1 50 ? 0.966 35.656 6.719 1 97.12 50 THR B CA 1
ATOM 4338 C C . THR B 1 50 ? 0.389 36.938 7.332 1 97.12 50 THR B C 1
ATOM 4340 O O . THR B 1 50 ? 0.247 37.031 8.555 1 97.12 50 THR B O 1
ATOM 4343 N N . THR B 1 51 ? 0.169 37.906 6.469 1 97.06 51 THR B N 1
ATOM 4344 C CA . THR B 1 51 ? -0.569 39.094 6.871 1 97.06 51 THR B CA 1
ATOM 4345 C C . THR B 1 51 ? -1.753 39.344 5.938 1 97.06 51 THR B C 1
ATOM 4347 O O . THR B 1 51 ? -1.691 39 4.75 1 97.06 51 THR B O 1
ATOM 4350 N N . ILE B 1 52 ? -2.775 39.906 6.488 1 97.94 52 ILE B N 1
ATOM 4351 C CA . ILE B 1 52 ? -4 40.156 5.73 1 97.94 52 ILE B CA 1
ATOM 4352 C C . ILE B 1 52 ? -4.445 41.594 5.906 1 97.94 52 ILE B C 1
ATOM 4354 O O . ILE B 1 52 ? -4.344 42.156 7 1 97.94 52 ILE B O 1
ATOM 4358 N N . GLY B 1 53 ? -4.859 42.219 4.781 1 97.25 53 GLY B N 1
ATOM 4359 C CA . GLY B 1 53 ? -5.496 43.531 4.828 1 97.25 53 GLY B CA 1
ATOM 4360 C C . GLY B 1 53 ? -4.508 44.688 4.73 1 97.25 53 GLY B C 1
ATOM 4361 O O . GLY B 1 53 ? -3.295 44.469 4.785 1 97.25 53 GLY B O 1
ATOM 4362 N N . SER B 1 54 ? -5.078 45.906 4.625 1 96.56 54 SER B N 1
ATOM 4363 C CA . SER B 1 54 ? -4.277 47.094 4.488 1 96.56 54 SER B CA 1
ATOM 4364 C C . SER B 1 54 ? -3.484 47.375 5.758 1 96.56 54 SER B C 1
ATOM 4366 O O . SER B 1 54 ? -2.453 48.062 5.715 1 96.56 54 SER B O 1
ATOM 4368 N N . ASN B 1 55 ? -3.928 46.875 6.836 1 95.62 55 ASN B N 1
ATOM 4369 C CA . ASN B 1 55 ? -3.252 47.094 8.109 1 95.62 55 ASN B CA 1
ATOM 4370 C C . ASN B 1 55 ? -2.357 45.938 8.477 1 95.62 55 ASN B C 1
ATOM 4372 O O . ASN B 1 55 ? -1.885 45.844 9.617 1 95.62 55 ASN B O 1
ATOM 4376 N N . ASN B 1 56 ? -2.166 44.969 7.652 1 95.56 56 ASN B N 1
ATOM 4377 C CA . ASN B 1 56 ? -1.249 43.844 7.793 1 95.56 56 ASN B CA 1
ATOM 4378 C C . ASN B 1 56 ? -1.537 43.031 9.062 1 95.56 56 ASN B C 1
ATOM 4380 O O . ASN B 1 56 ? -0.639 42.812 9.867 1 95.56 56 ASN B O 1
ATOM 4384 N N . GLN B 1 57 ? -2.74 42.562 9.219 1 97.62 57 GLN B N 1
ATOM 4385 C CA . GLN B 1 57 ? -3.1 41.719 10.352 1 97.62 57 GLN B CA 1
ATOM 4386 C C . GLN B 1 57 ? -2.387 40.375 10.281 1 97.62 57 GLN B C 1
ATOM 4388 O O . GLN B 1 57 ? -2.537 39.625 9.305 1 97.62 57 GLN B O 1
ATOM 4393 N N . ASN B 1 58 ? -1.606 40.062 11.352 1 97.88 58 ASN B N 1
ATOM 4394 C CA . ASN B 1 58 ? -0.893 38.781 11.375 1 97.88 58 ASN B CA 1
ATOM 4395 C C . ASN B 1 58 ? -1.849 37.625 11.555 1 97.88 58 ASN B C 1
ATOM 4397 O O . ASN B 1 58 ? -2.713 37.656 12.438 1 97.88 58 ASN B O 1
ATOM 4401 N N . ILE B 1 59 ? -1.734 36.656 10.719 1 98.31 59 ILE B N 1
ATOM 4402 C CA . ILE B 1 59 ? -2.479 35.406 10.805 1 98.31 59 ILE B CA 1
ATOM 4403 C C . ILE B 1 59 ? -1.517 34.219 10.703 1 98.31 59 ILE B C 1
ATOM 4405 O O . ILE B 1 59 ? -0.645 34.188 9.836 1 98.31 59 ILE B O 1
ATOM 4409 N N . SER B 1 60 ? -1.591 33.281 11.633 1 98.5 60 SER B N 1
ATOM 4410 C CA . SER B 1 60 ? -0.874 32.031 11.602 1 98.5 60 SER B CA 1
ATOM 4411 C C . SER B 1 60 ? -1.729 30.922 10.992 1 98.5 60 SER B C 1
ATOM 4413 O O . SER B 1 60 ? -2.766 30.547 11.547 1 98.5 60 SER B O 1
ATOM 4415 N N . PHE B 1 61 ? -1.28 30.297 9.875 1 98.31 61 PHE B N 1
ATOM 4416 C CA . PHE B 1 61 ? -2.08 29.328 9.156 1 98.31 61 PHE B CA 1
ATOM 4417 C C . PHE B 1 61 ? -1.544 27.906 9.375 1 98.31 61 PHE B C 1
ATOM 4419 O O . PHE B 1 61 ? -0.346 27.734 9.602 1 98.31 61 PHE B O 1
ATOM 4426 N N . PHE B 1 62 ? -2.469 26.969 9.32 1 98.44 62 PHE B N 1
ATOM 4427 C CA . PHE B 1 62 ? -2.098 25.609 8.961 1 98.44 62 PHE B CA 1
ATOM 4428 C C . PHE B 1 62 ? -2.26 25.375 7.461 1 98.44 62 PHE B C 1
ATOM 4430 O O . PHE B 1 62 ? -3.113 26 6.824 1 98.44 62 PHE B O 1
ATOM 4437 N N . ALA B 1 63 ? -1.398 24.531 6.91 1 98.44 63 ALA B N 1
ATOM 4438 C CA . ALA B 1 63 ? -1.544 24.078 5.531 1 98.44 63 ALA B CA 1
ATOM 4439 C C . ALA B 1 63 ? -2.619 23 5.418 1 98.44 63 ALA B C 1
ATOM 4441 O O . ALA B 1 63 ? -2.412 21.875 5.848 1 98.44 63 ALA B O 1
ATOM 4442 N N . SER B 1 64 ? -3.715 23.328 4.824 1 97.56 64 SER B N 1
ATOM 4443 C CA . SER B 1 64 ? -4.805 22.375 4.727 1 97.56 64 SER B CA 1
ATOM 4444 C C . SER B 1 64 ? -4.871 21.75 3.336 1 97.56 64 SER B C 1
ATOM 4446 O O . SER B 1 64 ? -5.309 22.391 2.381 1 97.56 64 SER B O 1
ATOM 4448 N N . GLY B 1 65 ? -4.492 20.5 3.279 1 96.56 65 GLY B N 1
ATOM 4449 C CA . GLY B 1 65 ? -4.691 19.75 2.045 1 96.56 65 GLY B CA 1
ATOM 4450 C C . GLY B 1 65 ? -6.098 19.203 1.904 1 96.56 65 GLY B C 1
ATOM 4451 O O . GLY B 1 65 ? -6.469 18.703 0.84 1 96.56 65 GLY B O 1
ATOM 4452 N N . ASP B 1 66 ? -6.934 19.391 2.896 1 94.94 66 ASP B N 1
ATOM 4453 C CA . ASP B 1 66 ? -8.289 18.844 2.941 1 94.94 66 ASP B CA 1
ATOM 4454 C C . ASP B 1 66 ? -9.281 19.797 2.285 1 94.94 66 ASP B C 1
ATOM 4456 O O . ASP B 1 66 ? -10.312 19.375 1.766 1 94.94 66 ASP B O 1
ATOM 4460 N N . TYR B 1 67 ? -8.961 21.047 2.355 1 96 67 TYR B N 1
ATOM 4461 C CA . TYR B 1 67 ? -9.883 22.062 1.865 1 96 67 TYR B CA 1
ATOM 4462 C C . TYR B 1 67 ? -9.297 22.797 0.663 1 96 67 TYR B C 1
ATOM 4464 O O . TYR B 1 67 ? -8.094 23.047 0.612 1 96 67 TYR B O 1
ATOM 4472 N N . ASN B 1 68 ? -10.18 23.125 -0.252 1 97.06 68 ASN B N 1
ATOM 4473 C CA . ASN B 1 68 ? -9.766 23.875 -1.438 1 97.06 68 ASN B CA 1
ATOM 4474 C C . ASN B 1 68 ? -9.703 25.375 -1.163 1 97.06 68 ASN B C 1
ATOM 4476 O O . ASN B 1 68 ? -8.883 26.078 -1.753 1 97.06 68 ASN B O 1
ATOM 4480 N N . GLU B 1 69 ? -10.547 25.828 -0.273 1 97.88 69 GLU B N 1
ATOM 4481 C CA . GLU B 1 69 ? -10.625 27.25 0.014 1 97.88 69 GLU B CA 1
ATOM 4482 C C . GLU B 1 69 ? -9.852 27.609 1.282 1 97.88 69 GLU B C 1
ATOM 4484 O O . GLU B 1 69 ? -9.562 26.734 2.102 1 97.88 69 GLU B O 1
ATOM 4489 N N . THR B 1 70 ? -9.555 28.891 1.326 1 98.12 70 THR B N 1
ATOM 4490 C CA . THR B 1 70 ? -8.875 29.406 2.51 1 98.12 70 THR B CA 1
ATOM 4491 C C . THR B 1 70 ? -9.891 29.938 3.521 1 98.12 70 THR B C 1
ATOM 4493 O O . THR B 1 70 ? -10.852 30.625 3.15 1 98.12 70 THR B O 1
ATOM 4496 N N . TYR B 1 71 ? -9.688 29.547 4.77 1 98.06 71 TYR B N 1
ATOM 4497 C CA . TYR B 1 71 ? -10.562 29.969 5.852 1 98.06 71 TYR B CA 1
ATOM 4498 C C . TYR B 1 71 ? -9.773 30.703 6.934 1 98.06 71 TYR B C 1
ATOM 4500 O O . TYR B 1 71 ? -8.797 30.172 7.465 1 98.06 71 TYR B O 1
ATOM 4508 N N . ILE B 1 72 ? -10.164 31.906 7.266 1 98.06 72 ILE B N 1
ATOM 4509 C CA . ILE B 1 72 ? -9.547 32.719 8.305 1 98.06 72 ILE B CA 1
ATOM 4510 C C . ILE B 1 72 ? -10.57 33.062 9.383 1 98.06 72 ILE B C 1
ATOM 4512 O O . ILE B 1 72 ? -11.586 33.719 9.102 1 98.06 72 ILE B O 1
ATOM 4516 N N . TYR B 1 73 ? -10.289 32.656 10.586 1 97.94 73 TYR B N 1
ATOM 4517 C CA . TYR B 1 73 ? -11.242 32.938 11.664 1 97.94 73 TYR B CA 1
ATOM 4518 C C . TYR B 1 73 ? -11.32 34.438 11.953 1 97.94 73 TYR B C 1
ATOM 4520 O O . TYR B 1 73 ? -10.305 35.125 11.922 1 97.94 73 TYR B O 1
ATOM 4528 N N . GLY B 1 74 ? -12.484 34.844 12.25 1 97.25 74 GLY B N 1
ATOM 4529 C CA . GLY B 1 74 ? -12.711 36.219 12.656 1 97.25 74 GLY B CA 1
ATOM 4530 C C . GLY B 1 74 ? -12.57 36.438 14.148 1 97.25 74 GLY B C 1
ATOM 4531 O O . GLY B 1 74 ? -11.969 35.625 14.844 1 97.25 74 GLY B O 1
ATOM 4532 N N . THR B 1 75 ? -13.086 37.531 14.625 1 96 75 THR B N 1
ATOM 4533 C CA . THR B 1 75 ? -12.914 37.938 16.016 1 96 75 THR B CA 1
ATOM 4534 C C . THR B 1 75 ? -13.719 37.062 16.953 1 96 75 THR B C 1
ATOM 4536 O O . THR B 1 75 ? -13.375 36.906 18.125 1 96 75 THR B O 1
ATOM 4539 N N . ASP B 1 76 ? -14.75 36.406 16.484 1 93.44 76 ASP B N 1
ATOM 4540 C CA . ASP B 1 76 ? -15.523 35.5 17.328 1 93.44 76 ASP B CA 1
ATOM 4541 C C . ASP B 1 76 ? -14.75 34.219 17.594 1 93.44 76 ASP B C 1
ATOM 4543 O O . ASP B 1 76 ? -14.859 33.625 18.672 1 93.44 76 ASP B O 1
ATOM 4547 N N . GLY B 1 77 ? -14.062 33.75 16.594 1 94.69 77 GLY B N 1
ATOM 4548 C CA . GLY B 1 77 ? -13.219 32.594 16.672 1 94.69 77 GLY B CA 1
ATOM 4549 C C . GLY B 1 77 ? -14.008 31.297 16.828 1 94.69 77 GLY B C 1
ATOM 4550 O O . GLY B 1 77 ? -13.5 30.203 16.531 1 94.69 77 GLY B O 1
ATOM 4551 N N . PHE B 1 78 ? -15.258 31.375 17.469 1 94.94 78 PHE B N 1
ATOM 4552 C CA . PHE B 1 78 ? -16.156 30.234 17.672 1 94.94 78 PHE B CA 1
ATOM 4553 C C . PHE B 1 78 ? -15.461 29.141 18.469 1 94.94 78 PHE B C 1
ATOM 4555 O O . PHE B 1 78 ? -15.539 27.953 18.109 1 94.94 78 PHE B O 1
ATOM 4562 N N . CYS B 1 79 ? -14.719 29.547 19.438 1 95.19 79 CYS B N 1
ATOM 4563 C CA . CYS B 1 79 ? -14.125 28.609 20.391 1 95.19 79 CYS B CA 1
ATOM 4564 C C . CYS B 1 79 ? -15.156 28.156 21.422 1 95.19 79 CYS B C 1
ATOM 4566 O O . CYS B 1 79 ? -16.203 28.781 21.578 1 95.19 79 CYS B O 1
ATOM 4568 N N . THR B 1 80 ? -14.914 27.016 22.031 1 92.38 80 THR B N 1
ATOM 4569 C CA . THR B 1 80 ? -15.766 26.562 23.125 1 92.38 80 THR B CA 1
ATOM 4570 C C . THR B 1 80 ? -15.547 27.422 24.375 1 92.38 80 THR B C 1
ATOM 4572 O O . THR B 1 80 ? -14.602 28.219 24.422 1 92.38 80 THR B O 1
ATOM 4575 N N . ASP B 1 81 ? -16.375 27.172 25.391 1 91.56 81 ASP B N 1
ATOM 4576 C CA . ASP B 1 81 ? -16.344 27.969 26.625 1 91.56 81 ASP B CA 1
ATOM 4577 C C . ASP B 1 81 ? -15.078 27.672 27.438 1 91.56 81 ASP B C 1
ATOM 4579 O O . ASP B 1 81 ? -14.727 28.422 28.344 1 91.56 81 ASP B O 1
ATOM 4583 N N . THR B 1 82 ? -14.406 26.672 27 1 90.94 82 THR B N 1
ATOM 4584 C CA . THR B 1 82 ? -13.195 26.312 27.719 1 90.94 82 THR B CA 1
ATOM 4585 C C . THR B 1 82 ? -12.062 27.266 27.391 1 90.94 82 THR B C 1
ATOM 4587 O O . THR B 1 82 ? -11.062 27.328 28.125 1 90.94 82 THR B O 1
ATOM 4590 N N . TYR B 1 83 ? -12.18 28.109 26.359 1 94.38 83 TYR B N 1
ATOM 4591 C CA . TYR B 1 83 ? -11.164 29.078 25.969 1 94.38 83 TYR B CA 1
ATOM 4592 C C . TYR B 1 83 ? -11.586 30.5 26.344 1 94.38 83 TYR B C 1
ATOM 4594 O O . TYR B 1 83 ? -12.719 30.906 26.047 1 94.38 83 TYR B O 1
ATOM 4602 N N . SER B 1 84 ? -10.703 31.203 26.969 1 96.75 84 SER B N 1
ATOM 4603 C CA . SER B 1 84 ? -10.906 32.656 27.094 1 96.75 84 SER B CA 1
ATOM 4604 C C . SER B 1 84 ? -10.852 33.344 25.734 1 96.75 84 SER B C 1
ATOM 4606 O O . SER B 1 84 ? -10.344 32.75 24.766 1 96.75 84 SER B O 1
ATOM 4608 N N . PRO B 1 85 ? -11.383 34.531 25.703 1 96.5 85 PRO B N 1
ATOM 4609 C CA . PRO B 1 85 ? -11.289 35.281 24.453 1 96.5 85 PRO B CA 1
ATOM 4610 C C . PRO B 1 85 ? -9.852 35.406 23.953 1 96.5 85 PRO B C 1
ATOM 4612 O O . PRO B 1 85 ? -9.594 35.281 22.75 1 96.5 85 PRO B O 1
ATOM 4615 N N . GLU B 1 86 ? -8.883 35.688 24.875 1 97.44 86 GLU B N 1
ATOM 4616 C CA . GLU B 1 86 ? -7.48 35.781 24.5 1 97.44 86 GLU B CA 1
ATOM 4617 C C . GLU B 1 86 ? -6.922 34.438 24.031 1 97.44 86 GLU B C 1
ATOM 4619 O O . GLU B 1 86 ? -6.184 34.406 23.047 1 97.44 86 GLU B O 1
ATOM 4624 N N . ALA B 1 87 ? -7.266 33.438 24.688 1 97.56 87 ALA B N 1
ATOM 4625 C CA . ALA B 1 87 ? -6.812 32.094 24.312 1 97.56 87 ALA B CA 1
ATOM 4626 C C . ALA B 1 87 ? -7.383 31.688 22.969 1 97.56 87 ALA B C 1
ATOM 4628 O O . ALA B 1 87 ? -6.723 30.984 22.188 1 97.56 87 ALA B O 1
ATOM 4629 N N . CYS B 1 88 ? -8.602 32.094 22.734 1 97.5 88 CYS B N 1
ATOM 4630 C CA . CYS B 1 88 ? -9.258 31.766 21.469 1 97.5 88 CYS B CA 1
ATOM 4631 C C . CYS B 1 88 ? -8.516 32.375 20.297 1 97.5 88 CYS B C 1
ATOM 4633 O O . CYS B 1 88 ? -8.383 31.75 19.234 1 97.5 88 CYS B O 1
ATOM 4635 N N . VAL B 1 89 ? -8.023 33.594 20.438 1 98.06 89 VAL B N 1
ATOM 4636 C CA . VAL B 1 89 ? -7.262 34.25 19.391 1 98.06 89 VAL B CA 1
ATOM 4637 C C . VAL B 1 89 ? -6.023 33.406 19.047 1 98.06 89 VAL B C 1
ATOM 4639 O O . VAL B 1 89 ? -5.723 33.188 17.875 1 98.06 89 VAL B O 1
ATOM 4642 N N . THR B 1 90 ? -5.316 32.938 20.062 1 98.25 90 THR B N 1
ATOM 4643 C CA . THR B 1 90 ? -4.125 32.125 19.875 1 98.25 90 THR B CA 1
ATOM 4644 C C . THR B 1 90 ? -4.492 30.75 19.297 1 98.25 90 THR B C 1
ATOM 4646 O O . THR B 1 90 ? -3.832 30.266 18.375 1 98.25 90 THR B O 1
ATOM 4649 N N . PHE B 1 91 ? -5.535 30.172 19.812 1 97.94 91 PHE B N 1
ATOM 4650 C CA . PHE B 1 91 ? -6.023 28.859 19.391 1 97.94 91 PHE B CA 1
ATOM 4651 C C . PHE B 1 91 ? -6.355 28.859 17.891 1 97.94 91 PHE B C 1
ATOM 4653 O O . PHE B 1 91 ? -6.117 27.875 17.203 1 97.94 91 PHE B O 1
ATOM 4660 N N . ARG B 1 92 ? -6.809 29.984 17.375 1 98.31 92 ARG B N 1
ATOM 4661 C CA . ARG B 1 92 ? -7.27 30.109 16 1 98.31 92 ARG B CA 1
ATOM 4662 C C . ARG B 1 92 ? -6.168 30.672 15.102 1 98.31 92 ARG B C 1
ATOM 4664 O O . ARG B 1 92 ? -6.336 30.734 13.883 1 98.31 92 ARG B O 1
ATOM 4671 N N . GLY B 1 93 ? -5.016 31.078 15.641 1 98.25 93 GLY B N 1
ATOM 4672 C CA . GLY B 1 93 ? -3.916 31.656 14.875 1 98.25 93 GLY B CA 1
ATOM 4673 C C . GLY B 1 93 ? -4.16 33.094 14.484 1 98.25 93 GLY B C 1
ATOM 4674 O O . GLY B 1 93 ? -3.658 33.562 13.461 1 98.25 93 GLY B O 1
ATOM 4675 N N . GLY B 1 94 ? -4.922 33.75 15.18 1 97.88 94 GLY B N 1
ATOM 4676 C CA . GLY B 1 94 ? -5.266 35.156 14.891 1 97.88 94 GLY B CA 1
ATOM 4677 C C . GLY B 1 94 ? -6.762 35.406 14.859 1 97.88 94 GLY B C 1
ATOM 4678 O O . GLY B 1 94 ? -7.551 34.5 15.203 1 97.88 94 GLY B O 1
ATOM 4679 N N . ALA B 1 95 ? -7.105 36.625 14.57 1 97.62 95 ALA B N 1
ATOM 4680 C CA . ALA B 1 95 ? -8.492 37.062 14.477 1 97.62 95 ALA B CA 1
ATOM 4681 C C . ALA B 1 95 ? -8.633 38.188 13.453 1 97.62 95 ALA B C 1
ATOM 4683 O O . ALA B 1 95 ? -8.398 39.375 13.766 1 97.62 95 ALA B O 1
ATOM 4684 N N . TYR B 1 96 ? -9.117 37.812 12.359 1 98.31 96 TYR B N 1
ATOM 4685 C CA . TYR B 1 96 ? -9.281 38.781 11.289 1 98.31 96 TYR B CA 1
ATOM 4686 C C . TYR B 1 96 ? -10.391 39.781 11.617 1 98.31 96 TYR B C 1
ATOM 4688 O O . TYR B 1 96 ? -11.508 39.375 11.945 1 98.31 96 TYR B O 1
ATOM 4696 N N . ASP B 1 97 ? -10.07 40.969 11.461 1 97.81 97 ASP B N 1
ATOM 4697 C CA . ASP B 1 97 ? -11.016 42.062 11.695 1 97.81 97 ASP B CA 1
ATOM 4698 C C . ASP B 1 97 ? -11.203 42.906 10.445 1 97.81 97 ASP B C 1
ATOM 4700 O O . ASP B 1 97 ? -10.414 43.812 10.188 1 97.81 97 ASP B O 1
ATOM 4704 N N . ALA B 1 98 ? -12.281 42.688 9.797 1 96.56 98 ALA B N 1
ATOM 4705 C CA . ALA B 1 98 ? -12.562 43.375 8.539 1 96.56 98 ALA B CA 1
ATOM 4706 C C . ALA B 1 98 ? -12.641 44.906 8.742 1 96.56 98 ALA B C 1
ATOM 4708 O O . ALA B 1 98 ? -12.258 45.656 7.859 1 96.56 98 ALA B O 1
ATOM 4709 N N . SER B 1 99 ? -13.086 45.344 9.82 1 96.44 99 SER B N 1
ATOM 4710 C CA . SER B 1 99 ? -13.312 46.75 10.086 1 96.44 99 SER B CA 1
ATOM 4711 C C . SER B 1 99 ? -11.992 47.531 10.148 1 96.44 99 SER B C 1
ATOM 4713 O O . SER B 1 99 ? -11.969 48.75 10.039 1 96.44 99 SER B O 1
ATOM 4715 N N . LYS B 1 100 ? -10.93 46.781 10.289 1 96.44 100 LYS B N 1
ATOM 4716 C CA . LYS B 1 100 ? -9.633 47.438 10.43 1 96.44 100 LYS B CA 1
ATOM 4717 C C . LYS B 1 100 ? -8.891 47.5 9.094 1 96.44 100 LYS B C 1
ATOM 4719 O O . LYS B 1 100 ? -7.766 47.969 9.023 1 96.44 100 LYS B O 1
ATOM 4724 N N . SER B 1 101 ? -9.492 46.938 8.109 1 97.06 101 SER B N 1
ATOM 4725 C CA . SER B 1 101 ? -8.867 46.906 6.789 1 97.06 101 SER B CA 1
ATOM 4726 C C . SER B 1 101 ? -9.633 47.781 5.789 1 97.06 101 SER B C 1
ATOM 4728 O O . SER B 1 101 ? -10.828 47.562 5.57 1 97.06 101 SER B O 1
ATOM 4730 N N . SER B 1 102 ? -8.969 48.688 5.074 1 96.94 102 SER B N 1
ATOM 4731 C CA . SER B 1 102 ? -9.609 49.531 4.062 1 96.94 102 SER B CA 1
ATOM 4732 C C . SER B 1 102 ? -9.734 48.781 2.734 1 96.94 102 SER B C 1
ATOM 4734 O O . SER B 1 102 ? -10.469 49.219 1.846 1 96.94 102 SER B O 1
ATOM 4736 N N . THR B 1 103 ? -9.055 47.688 2.6 1 96.81 103 THR B N 1
ATOM 4737 C CA . THR B 1 103 ? -9.086 46.938 1.338 1 96.81 103 THR B CA 1
ATOM 4738 C C . THR B 1 103 ? -10.086 45.812 1.408 1 96.81 103 THR B C 1
ATOM 4740 O O . THR B 1 103 ? -10.266 45.062 0.436 1 96.81 103 THR B O 1
ATOM 4743 N N . ASP B 1 104 ? -10.742 45.656 2.527 1 97.06 104 ASP B N 1
ATOM 4744 C CA . ASP B 1 104 ? -11.734 44.594 2.691 1 97.06 104 ASP B CA 1
ATOM 4745 C C . ASP B 1 104 ? -12.953 44.844 1.812 1 97.06 104 ASP B C 1
ATOM 4747 O O . ASP B 1 104 ? -13.43 46 1.717 1 97.06 104 ASP B O 1
ATOM 4751 N N . LYS B 1 105 ? -13.367 43.844 1.07 1 97.69 105 LYS B N 1
ATOM 4752 C CA . LYS B 1 105 ? -14.617 43.875 0.31 1 97.69 105 LYS B CA 1
ATOM 4753 C C . LYS B 1 105 ? -15.461 42.656 0.599 1 97.69 105 LYS B C 1
ATOM 4755 O O . LYS B 1 105 ? -15.172 41.562 0.095 1 97.69 105 LYS B O 1
ATOM 4760 N N . SER B 1 106 ? -16.562 42.875 1.249 1 97 106 SER B N 1
ATOM 4761 C CA . SER B 1 106 ? -17.453 41.781 1.583 1 97 106 SER B CA 1
ATOM 4762 C C . SER B 1 106 ? -18.156 41.25 0.341 1 97 106 SER B C 1
ATOM 4764 O O . SER B 1 106 ? -18.609 42 -0.505 1 97 106 SER B O 1
ATOM 4766 N N . ILE B 1 107 ? -18.172 40 0.219 1 95.38 107 ILE B N 1
ATOM 4767 C CA . ILE B 1 107 ? -18.891 39.312 -0.851 1 95.38 107 ILE B CA 1
ATOM 4768 C C . ILE B 1 107 ? -20.25 38.844 -0.333 1 95.38 107 ILE B C 1
ATOM 4770 O O . ILE B 1 107 ? -21.266 38.969 -1.023 1 95.38 107 ILE B O 1
ATOM 4774 N N . GLY B 1 108 ? -20.328 38.219 0.877 1 94.19 108 GLY B N 1
ATOM 4775 C CA . GLY B 1 108 ? -21.547 37.719 1.503 1 94.19 108 GLY B CA 1
ATOM 4776 C C . GLY B 1 108 ? -21.359 36.344 2.115 1 94.19 108 GLY B C 1
ATOM 4777 O O . GLY B 1 108 ? -20.266 35.781 2.076 1 94.19 108 GLY B O 1
ATOM 4778 N N . THR B 1 109 ? -22.484 35.875 2.721 1 93.44 109 THR B N 1
ATOM 4779 C CA . THR B 1 109 ? -22.469 34.562 3.359 1 93.44 109 THR B CA 1
ATOM 4780 C C . THR B 1 109 ? -22.859 33.469 2.361 1 93.44 109 THR B C 1
ATOM 4782 O O . THR B 1 109 ? -23.891 33.594 1.689 1 93.44 109 THR B O 1
ATOM 4785 N N . GLN B 1 110 ? -21.984 32.438 2.279 1 93 110 GLN B N 1
ATOM 4786 C CA . GLN B 1 110 ? -22.297 31.344 1.36 1 93 110 GLN B CA 1
ATOM 4787 C C . GLN B 1 110 ? -21.578 30.062 1.776 1 93 110 GLN B C 1
ATOM 4789 O O . GLN B 1 110 ? -20.641 30.094 2.582 1 93 110 GLN B O 1
ATOM 4794 N N . LYS B 1 111 ? -22.156 28.969 1.304 1 90.56 111 LYS B N 1
ATOM 4795 C CA . LYS B 1 111 ? -21.5 27.672 1.391 1 90.56 111 LYS B CA 1
ATOM 4796 C C . LYS B 1 111 ? -20.844 27.297 0.069 1 90.56 111 LYS B C 1
ATOM 4798 O O . LYS B 1 111 ? -21.5 27.172 -0.959 1 90.56 111 LYS B O 1
ATOM 4803 N N . LYS B 1 112 ? -19.562 27.234 0.109 1 91.12 112 LYS B N 1
ATOM 4804 C CA . LYS B 1 112 ? -18.844 26.875 -1.111 1 91.12 112 LYS B CA 1
ATOM 4805 C C . LYS B 1 112 ? -18.484 25.391 -1.116 1 91.12 112 LYS B C 1
ATOM 4807 O O . LYS B 1 112 ? -19.156 24.594 -0.453 1 91.12 112 LYS B O 1
ATOM 4812 N N . GLY B 1 113 ? -17.484 24.984 -1.997 1 86.62 113 GLY B N 1
ATOM 4813 C CA . GLY B 1 113 ? -17.234 23.609 -2.367 1 86.62 113 GLY B CA 1
ATOM 4814 C C . GLY B 1 113 ? -16.766 22.75 -1.205 1 86.62 113 GLY B C 1
ATOM 4815 O O . GLY B 1 113 ? -16.922 21.516 -1.229 1 86.62 113 GLY B O 1
ATOM 4816 N N . ASP B 1 114 ? -16.188 23.328 -0.119 1 93.06 114 ASP B N 1
ATOM 4817 C CA . ASP B 1 114 ? -15.688 22.547 1.019 1 93.06 114 ASP B CA 1
ATOM 4818 C C . ASP B 1 114 ? -16.828 22.172 1.962 1 93.06 114 ASP B C 1
ATOM 4820 O O . ASP B 1 114 ? -16.641 21.406 2.902 1 93.06 114 ASP B O 1
ATOM 4824 N N . GLY B 1 115 ? -17.984 22.844 1.799 1 90.38 115 GLY B N 1
ATOM 4825 C CA . GLY B 1 115 ? -19.172 22.422 2.518 1 90.38 115 GLY B CA 1
ATOM 4826 C C . GLY B 1 115 ? -19.422 23.219 3.783 1 90.38 115 GLY B C 1
ATOM 4827 O O . GLY B 1 115 ? -20.312 22.891 4.57 1 90.38 115 GLY B O 1
ATOM 4828 N N . PHE B 1 116 ? -18.656 24.297 4.039 1 91.25 116 PHE B N 1
ATOM 4829 C CA . PHE B 1 116 ? -18.828 25.125 5.227 1 91.25 116 PHE B CA 1
ATOM 4830 C C . PHE B 1 116 ? -19.516 26.438 4.875 1 91.25 116 PHE B C 1
ATOM 4832 O O . PHE B 1 116 ? -19.25 27.016 3.826 1 91.25 116 PHE B O 1
ATOM 4839 N N . GLU B 1 117 ? -20.375 26.812 5.762 1 93 117 GLU B N 1
ATOM 4840 C CA . GLU B 1 117 ? -20.891 28.172 5.672 1 93 117 GLU B CA 1
ATOM 4841 C C . GLU B 1 117 ? -19.859 29.172 6.215 1 93 117 GLU B C 1
ATOM 4843 O O . GLU B 1 117 ? -19.281 28.953 7.273 1 93 117 GLU B O 1
ATOM 4848 N N . ALA B 1 118 ? -19.641 30.25 5.504 1 96.94 118 ALA B N 1
ATOM 4849 C CA . ALA B 1 118 ? -18.688 31.281 5.91 1 96.94 118 ALA B CA 1
ATOM 4850 C C . ALA B 1 118 ? -19.078 32.625 5.34 1 96.94 118 ALA B C 1
ATOM 4852 O O . ALA B 1 118 ? -19.844 32.719 4.383 1 96.94 118 ALA B O 1
ATOM 4853 N N . ASP B 1 119 ? -18.703 33.656 5.984 1 97.38 119 ASP B N 1
ATOM 4854 C CA . ASP B 1 119 ? -18.75 35 5.422 1 97.38 119 ASP B CA 1
ATOM 4855 C C . ASP B 1 119 ? -17.578 35.25 4.477 1 97.38 119 ASP B C 1
ATOM 4857 O O . ASP B 1 119 ? -16.422 35.344 4.918 1 97.38 119 ASP B O 1
ATOM 4861 N N . TRP B 1 120 ? -17.859 35.344 3.291 1 97.88 120 TRP B N 1
ATOM 4862 C CA . TRP B 1 120 ? -16.812 35.5 2.291 1 97.88 120 TRP B CA 1
ATOM 4863 C C . TRP B 1 120 ? -16.453 36.969 2.088 1 97.88 120 TRP B C 1
ATOM 4865 O O . TRP B 1 120 ? -17.328 37.812 2.088 1 97.88 120 TRP B O 1
ATOM 4875 N N . THR B 1 121 ? -15.164 37.25 1.949 1 97.56 121 THR B N 1
ATOM 4876 C CA . THR B 1 121 ? -14.625 38.594 1.751 1 97.56 121 THR B CA 1
ATOM 4877 C C . THR B 1 121 ? -13.359 38.562 0.907 1 97.56 121 THR B C 1
ATOM 4879 O O . THR B 1 121 ? -12.797 37.469 0.675 1 97.56 121 THR B O 1
ATOM 4882 N N . GLN B 1 122 ? -13.047 39.625 0.273 1 98.12 122 GLN B N 1
ATOM 4883 C CA . GLN B 1 122 ? -11.773 39.812 -0.417 1 98.12 122 GLN B CA 1
ATOM 4884 C C . GLN B 1 122 ? -10.891 40.812 0.334 1 98.12 122 GLN B C 1
ATOM 4886 O O . GLN B 1 122 ? -11.375 41.781 0.885 1 98.12 122 GLN B O 1
ATOM 4891 N N . ASP B 1 123 ? -9.672 40.469 0.478 1 98.25 123 ASP B N 1
ATOM 4892 C CA . ASP B 1 123 ? -8.68 41.375 1.072 1 98.25 123 ASP B CA 1
ATOM 4893 C C . ASP B 1 123 ? -7.273 41.031 0.579 1 98.25 123 ASP B C 1
ATOM 4895 O O . ASP B 1 123 ? -7.082 40.062 -0.168 1 98.25 123 ASP B O 1
ATOM 4899 N N . THR B 1 124 ? -6.352 41.938 0.896 1 97.56 124 THR B N 1
ATOM 4900 C CA . THR B 1 124 ? -4.973 41.688 0.476 1 97.56 124 THR B CA 1
ATOM 4901 C C . THR B 1 124 ? -4.301 40.656 1.382 1 97.56 124 THR B C 1
ATOM 4903 O O . THR B 1 124 ? -4.301 40.812 2.605 1 97.56 124 THR B O 1
ATOM 4906 N N . LEU B 1 125 ? -3.83 39.656 0.816 1 97.44 125 LEU B N 1
ATOM 4907 C CA . LEU B 1 125 ? -3.055 38.625 1.524 1 97.44 125 LEU B CA 1
ATOM 4908 C C . LEU B 1 125 ? -1.577 38.719 1.153 1 97.44 125 LEU B C 1
ATOM 4910 O O . LEU B 1 125 ? -1.23 38.719 -0.03 1 97.44 125 LEU B O 1
ATOM 4914 N N . SER B 1 126 ? -0.714 38.812 2.143 1 95.81 126 SER B N 1
ATOM 4915 C CA . SER B 1 126 ? 0.722 38.906 1.9 1 95.81 126 SER B CA 1
ATOM 4916 C C . SER B 1 126 ? 1.474 37.781 2.619 1 95.81 126 SER B C 1
ATOM 4918 O O . SER B 1 126 ? 1.104 37.406 3.729 1 95.81 126 SER B O 1
ATOM 4920 N N . PHE B 1 127 ? 2.42 37.281 2.008 1 91.06 127 PHE B N 1
ATOM 4921 C CA . PHE B 1 127 ? 3.262 36.219 2.566 1 91.06 127 PHE B CA 1
ATOM 4922 C C . PHE B 1 127 ? 4.656 36.25 1.951 1 91.06 127 PHE B C 1
ATOM 4924 O O . PHE B 1 127 ? 4.852 36.844 0.882 1 91.06 127 PHE B O 1
ATOM 4931 N N . GLY B 1 128 ? 5.562 35.656 2.689 1 82.69 128 GLY B N 1
ATOM 4932 C CA . GLY B 1 128 ? 6.938 35.719 2.219 1 82.69 128 GLY B CA 1
ATOM 4933 C C . GLY B 1 128 ? 7.516 37.125 2.262 1 82.69 128 GLY B C 1
ATOM 4934 O O . GLY B 1 128 ? 7.035 37.969 3.01 1 82.69 128 GLY B O 1
ATOM 4935 N N . SER B 1 129 ? 8.617 37.312 1.525 1 79.75 129 SER B N 1
ATOM 4936 C CA . SER B 1 129 ? 9.305 38.625 1.585 1 79.75 129 SER B CA 1
ATOM 4937 C C . SER B 1 129 ? 8.664 39.625 0.646 1 79.75 129 SER B C 1
ATOM 4939 O O . SER B 1 129 ? 8.602 40.812 0.957 1 79.75 129 SER B O 1
ATOM 4941 N N . ASN B 1 130 ? 8.07 39.188 -0.351 1 82.56 130 ASN B N 1
ATOM 4942 C CA . ASN B 1 130 ? 7.621 40.219 -1.289 1 82.56 130 ASN B CA 1
ATOM 4943 C C . ASN B 1 130 ? 6.473 39.719 -2.16 1 82.56 130 ASN B C 1
ATOM 4945 O O . ASN B 1 130 ? 6.398 40.062 -3.346 1 82.56 130 ASN B O 1
ATOM 4949 N N . THR B 1 131 ? 5.652 38.906 -1.591 1 91 131 THR B N 1
ATOM 4950 C CA . THR B 1 131 ? 4.543 38.406 -2.395 1 91 131 THR B CA 1
ATOM 4951 C C . THR B 1 131 ? 3.207 38.75 -1.756 1 91 131 THR B C 1
ATOM 4953 O O . THR B 1 131 ? 3.031 38.625 -0.545 1 91 131 THR B O 1
ATOM 4956 N N . SER B 1 132 ? 2.336 39.281 -2.625 1 94.5 132 SER B N 1
ATOM 4957 C CA . SER B 1 132 ? 0.999 39.625 -2.15 1 94.5 132 SER B CA 1
ATOM 4958 C C . SER B 1 132 ? -0.056 39.344 -3.213 1 94.5 132 SER B C 1
ATOM 4960 O O . SER B 1 132 ? 0.215 39.469 -4.41 1 94.5 132 SER B O 1
ATOM 4962 N N . LEU B 1 133 ? -1.161 38.906 -2.785 1 96.5 133 LEU B N 1
ATOM 4963 C CA . LEU B 1 133 ? -2.355 38.781 -3.607 1 96.5 133 LEU B CA 1
ATOM 4964 C C . LEU B 1 133 ? -3.402 39.812 -3.25 1 96.5 133 LEU B C 1
ATOM 4966 O O . LEU B 1 133 ? -4.008 39.75 -2.178 1 96.5 133 LEU B O 1
ATOM 4970 N N . ALA B 1 134 ? -3.578 40.688 -4.258 1 94.5 134 ALA B N 1
ATOM 4971 C CA . ALA B 1 134 ? -4.613 41.688 -4.039 1 94.5 134 ALA B CA 1
ATOM 4972 C C . ALA B 1 134 ? -6.008 41.094 -4.184 1 94.5 134 ALA B C 1
ATOM 4974 O O . ALA B 1 134 ? -6.211 40.156 -4.988 1 94.5 134 ALA B O 1
ATOM 4975 N N . SER B 1 135 ? -6.93 41.438 -3.404 1 96.19 135 SER B N 1
ATOM 4976 C CA . SER B 1 135 ? -8.336 41.062 -3.477 1 96.19 135 SER B CA 1
ATOM 4977 C C . SER B 1 135 ? -8.492 39.531 -3.406 1 96.19 135 SER B C 1
ATOM 4979 O O . SER B 1 135 ? -9.227 38.969 -4.203 1 96.19 135 SER B O 1
ATOM 4981 N N . PHE B 1 136 ? -7.66 38.938 -2.652 1 97.88 136 PHE B N 1
ATOM 4982 C CA . PHE B 1 136 ? -7.773 37.5 -2.471 1 97.88 136 PHE B CA 1
ATOM 4983 C C . PHE B 1 136 ? -9.039 37.156 -1.697 1 97.88 136 PHE B C 1
ATOM 4985 O O . PHE B 1 136 ? -9.32 37.75 -0.652 1 97.88 136 PHE B O 1
ATOM 4992 N N . GLU B 1 137 ? -9.773 36.188 -2.225 1 97.81 137 GLU B N 1
ATOM 4993 C CA . GLU B 1 137 ? -11.039 35.781 -1.612 1 97.81 137 GLU B CA 1
ATOM 4994 C C . GLU B 1 137 ? -10.828 34.688 -0.587 1 97.81 137 GLU B C 1
ATOM 4996 O O . GLU B 1 137 ? -10.133 33.688 -0.864 1 97.81 137 GLU B O 1
ATOM 5001 N N . PHE B 1 138 ? -11.422 34.781 0.614 1 98.06 138 PHE B N 1
ATOM 5002 C CA . PHE B 1 138 ? -11.398 33.781 1.654 1 98.06 138 PHE B CA 1
ATOM 5003 C C . PHE B 1 138 ? -12.672 33.812 2.486 1 98.06 138 PHE B C 1
ATOM 5005 O O . PHE B 1 138 ? -13.43 34.781 2.422 1 98.06 138 PHE B O 1
ATOM 5012 N N . GLY B 1 139 ? -12.914 32.688 3.154 1 98 139 GLY B N 1
ATOM 5013 C CA . GLY B 1 139 ? -14.086 32.594 4.008 1 98 139 GLY B CA 1
ATOM 5014 C C . GLY B 1 139 ? -13.773 32.812 5.477 1 98 139 GLY B C 1
ATOM 5015 O O . GLY B 1 139 ? -12.766 32.312 5.98 1 98 139 GLY B O 1
ATOM 5016 N N . VAL B 1 140 ? -14.555 33.562 6.184 1 98 140 VAL B N 1
ATOM 5017 C CA . VAL B 1 140 ? -14.555 33.625 7.641 1 98 140 VAL B CA 1
ATOM 5018 C C . VAL B 1 140 ? -15.602 32.688 8.211 1 98 140 VAL B C 1
ATOM 5020 O O . VAL B 1 140 ? -16.797 33 8.195 1 98 140 VAL B O 1
ATOM 5023 N N . PRO B 1 141 ? -15.141 31.578 8.711 1 95.94 141 PRO B N 1
ATOM 5024 C CA . PRO B 1 141 ? -16.109 30.547 9.094 1 95.94 141 PRO B CA 1
ATOM 5025 C C . PRO B 1 141 ? -17.031 31 10.234 1 95.94 141 PRO B C 1
ATOM 5027 O O . PRO B 1 141 ? -16.578 31.688 11.156 1 95.94 141 PRO B O 1
ATOM 5030 N N . GLN B 1 142 ? -18.266 30.547 10.211 1 92.31 142 GLN B N 1
ATOM 5031 C CA . GLN B 1 142 ? -19.25 30.812 11.258 1 92.31 142 GLN B CA 1
ATOM 5032 C C . GLN B 1 142 ? -19.469 29.578 12.125 1 92.31 142 GLN B C 1
ATOM 5034 O O . GLN B 1 142 ? -20.594 29.328 12.57 1 92.31 142 GLN B O 1
ATOM 5039 N N . GLN B 1 143 ? -18.438 28.797 12.188 1 92.69 143 GLN B N 1
ATOM 5040 C CA . GLN B 1 143 ? -18.422 27.547 12.953 1 92.69 143 GLN B CA 1
ATOM 5041 C C . GLN B 1 143 ? -17 27.062 13.188 1 92.69 143 GLN B C 1
ATOM 5043 O O . GLN B 1 143 ? -16.062 27.578 12.586 1 92.69 143 GLN B O 1
ATOM 5048 N N . ASP B 1 144 ? -16.891 26.219 14.156 1 93.06 144 ASP B N 1
ATOM 5049 C CA . ASP B 1 144 ? -15.641 25.453 14.289 1 93.06 144 ASP B CA 1
ATOM 5050 C C . ASP B 1 144 ? -15.477 24.469 13.133 1 93.06 144 ASP B C 1
ATOM 5052 O O . ASP B 1 144 ? -16.406 23.719 12.812 1 93.06 144 ASP B O 1
ATOM 5056 N N . LEU B 1 145 ? -14.336 24.453 12.461 1 89.19 145 LEU B N 1
ATOM 5057 C CA . LEU B 1 145 ? -14.164 23.641 11.266 1 89.19 145 LEU B CA 1
ATOM 5058 C C . LEU B 1 145 ? -13.75 22.219 11.641 1 89.19 145 LEU B C 1
ATOM 5060 O O . LEU B 1 145 ? -14.039 21.266 10.906 1 89.19 145 LEU B O 1
ATOM 5064 N N . ASN B 1 146 ? -12.969 21.859 12.539 1 83.31 146 ASN B N 1
ATOM 5065 C CA . ASN B 1 146 ? -12.547 20.516 12.906 1 83.31 146 ASN B CA 1
ATOM 5066 C C . ASN B 1 146 ? -12.031 20.469 14.344 1 83.31 146 ASN B C 1
ATOM 5068 O O . ASN B 1 146 ? -10.961 19.922 14.609 1 83.31 146 ASN B O 1
ATOM 5072 N N . GLN B 1 147 ? -12.656 21.172 15.125 1 80.25 147 GLN B N 1
ATOM 5073 C CA . GLN B 1 147 ? -12.344 21.188 16.547 1 80.25 147 GLN B CA 1
ATOM 5074 C C . GLN B 1 147 ? -10.852 21.422 16.781 1 80.25 147 GLN B C 1
ATOM 5076 O O . GLN B 1 147 ? -10.258 22.297 16.141 1 80.25 147 GLN B O 1
ATOM 5081 N N . ALA B 1 148 ? -10.297 20.609 17.734 1 82.69 148 ALA B N 1
ATOM 5082 C CA . ALA B 1 148 ? -8.938 20.891 18.188 1 82.69 148 ALA B CA 1
ATOM 5083 C C . ALA B 1 148 ? -7.91 20.156 17.344 1 82.69 148 ALA B C 1
ATOM 5085 O O . ALA B 1 148 ? -6.707 20.406 17.438 1 82.69 148 ALA B O 1
ATOM 5086 N N . PHE B 1 149 ? -8.359 19.359 16.344 1 89.19 149 PHE B N 1
ATOM 5087 C CA . PHE B 1 149 ? -7.422 18.625 15.5 1 89.19 149 PHE B CA 1
ATOM 5088 C C . PHE B 1 149 ? -6.82 19.547 14.445 1 89.19 149 PHE B C 1
ATOM 5090 O O . PHE B 1 149 ? -5.707 19.312 13.969 1 89.19 149 PHE B O 1
ATOM 5097 N N . THR B 1 150 ? -7.566 20.5 13.969 1 93.62 150 THR B N 1
ATOM 5098 C CA . THR B 1 150 ? -7.109 21.578 13.094 1 93.62 150 THR B CA 1
ATOM 5099 C C . THR B 1 150 ? -7.574 22.922 13.609 1 93.62 150 THR B C 1
ATOM 5101 O O . THR B 1 150 ? -8.492 23.531 13.055 1 93.62 150 THR B O 1
ATOM 5104 N N . SER B 1 151 ? -6.895 23.438 14.539 1 95.69 151 SER B N 1
ATOM 5105 C CA . SER B 1 151 ? -7.375 24.516 15.398 1 95.69 151 SER B CA 1
ATOM 5106 C C . SER B 1 151 ? -7.258 25.875 14.719 1 95.69 151 SER B C 1
ATOM 5108 O O . SER B 1 151 ? -8.102 26.75 14.914 1 95.69 151 SER B O 1
ATOM 5110 N N . GLN B 1 152 ? -6.312 26.031 13.883 1 97.94 152 GLN B N 1
ATOM 5111 C CA . GLN B 1 152 ? -5.992 27.359 13.359 1 97.94 152 GLN B CA 1
ATOM 5112 C C . GLN B 1 152 ? -6.652 27.594 12.008 1 97.94 152 GLN B C 1
ATOM 5114 O O . GLN B 1 152 ? -7.176 26.656 11.398 1 97.94 152 GLN B O 1
ATOM 5119 N N . SER B 1 153 ? -6.648 28.906 11.641 1 97.94 153 SER B N 1
ATOM 5120 C CA . SER B 1 153 ? -7.016 29.25 10.273 1 97.94 153 SER B CA 1
ATOM 5121 C C . SER B 1 153 ? -6.316 28.328 9.266 1 97.94 153 SER B C 1
ATOM 5123 O O . SER B 1 153 ? -5.191 27.891 9.508 1 97.94 153 SER B O 1
ATOM 5125 N N . GLN B 1 154 ? -7.004 28.047 8.133 1 97.62 154 GLN B N 1
ATOM 5126 C CA . GLN B 1 154 ? -6.559 27.016 7.207 1 97.62 154 GLN B CA 1
ATOM 5127 C C . GLN B 1 154 ? -6.285 27.609 5.824 1 97.62 154 GLN B C 1
ATOM 5129 O O . GLN B 1 154 ? -7.188 28.156 5.188 1 97.62 154 GLN B O 1
ATOM 5134 N N . LEU B 1 155 ? -5.031 27.547 5.449 1 98.19 155 LEU B N 1
ATOM 5135 C CA . LEU B 1 155 ? -4.691 27.875 4.066 1 98.19 155 LEU B CA 1
ATOM 5136 C C . LEU B 1 155 ? -5.113 26.734 3.129 1 98.19 155 LEU B C 1
ATOM 5138 O O . LEU B 1 155 ? -4.637 25.609 3.254 1 98.19 155 LEU B O 1
ATOM 5142 N N . GLY B 1 156 ? -6.023 27.031 2.211 1 98.12 156 GLY B N 1
ATOM 5143 C CA . GLY B 1 156 ? -6.594 26.016 1.35 1 98.12 156 GLY B CA 1
ATOM 5144 C C . GLY B 1 156 ? -5.625 25.531 0.287 1 98.12 156 GLY B C 1
ATOM 5145 O O . GLY B 1 156 ? -5.391 26.219 -0.709 1 98.12 156 GLY B O 1
ATOM 5146 N N . LEU B 1 157 ? -5.129 24.297 0.467 1 98.62 157 LEU B N 1
ATOM 5147 C CA . LEU B 1 157 ? -4.164 23.703 -0.45 1 98.62 157 LEU B CA 1
ATOM 5148 C C . LEU B 1 157 ? -4.676 22.375 -0.99 1 98.62 157 LEU B C 1
ATOM 5150 O O . LEU B 1 157 ? -3.885 21.516 -1.376 1 98.62 157 LEU B O 1
ATOM 5154 N N . GLY B 1 158 ? -5.973 22.172 -0.985 1 97.38 158 GLY B N 1
ATOM 5155 C CA . GLY B 1 158 ? -6.578 20.969 -1.536 1 97.38 158 GLY B CA 1
ATOM 5156 C C . GLY B 1 158 ? -6.352 20.812 -3.027 1 97.38 158 GLY B C 1
ATOM 5157 O O . GLY B 1 158 ? -5.707 21.656 -3.652 1 97.38 158 GLY B O 1
ATOM 5158 N N . MET B 1 159 ? -6.867 19.797 -3.607 1 94.69 159 MET B N 1
ATOM 5159 C CA . MET B 1 159 ? -6.582 19.406 -4.984 1 94.69 159 MET B CA 1
ATOM 5160 C C . MET B 1 159 ? -7.09 20.469 -5.965 1 94.69 159 MET B C 1
ATOM 5162 O O . MET B 1 159 ? -6.562 20.594 -7.07 1 94.69 159 MET B O 1
ATOM 5166 N N . ASN B 1 160 ? -8.07 21.203 -5.598 1 95.06 160 ASN B N 1
ATOM 5167 C CA . ASN B 1 160 ? -8.578 22.328 -6.371 1 95.06 160 ASN B CA 1
ATOM 5168 C C . ASN B 1 160 ? -8.398 23.641 -5.617 1 95.06 160 ASN B C 1
ATOM 5170 O O . ASN B 1 160 ? -9.352 24.406 -5.465 1 95.06 160 ASN B O 1
ATOM 5174 N N . SER B 1 161 ? -7.242 23.906 -5.211 1 98 161 SER B N 1
ATOM 5175 C CA . SER B 1 161 ? -6.91 25.047 -4.348 1 98 161 SER B CA 1
ATOM 5176 C C . SER B 1 161 ? -7.176 26.375 -5.051 1 98 161 SER B C 1
ATOM 5178 O O . SER B 1 161 ? -6.578 26.656 -6.09 1 98 161 SER B O 1
ATOM 5180 N N . SER B 1 162 ? -7.984 27.188 -4.441 1 97.62 162 SER B N 1
ATOM 5181 C CA . SER B 1 162 ? -8.203 28.531 -4.965 1 97.62 162 SER B CA 1
ATOM 5182 C C . SER B 1 162 ? -6.977 29.422 -4.754 1 97.62 162 SER B C 1
ATOM 5184 O O . SER B 1 162 ? -6.688 30.297 -5.574 1 97.62 162 SER B O 1
ATOM 5186 N N . PHE B 1 163 ? -6.242 29.203 -3.746 1 98.19 163 PHE B N 1
ATOM 5187 C CA . PHE B 1 163 ? -5.047 29.984 -3.426 1 98.19 163 PHE B CA 1
ATOM 5188 C C . PHE B 1 163 ? -3.951 29.734 -4.453 1 98.19 163 PHE B C 1
ATOM 5190 O O . PHE B 1 163 ? -3.375 30.672 -4.996 1 98.19 163 PHE B O 1
ATOM 5197 N N . LEU B 1 164 ? -3.674 28.438 -4.738 1 98.5 164 LEU B N 1
ATOM 5198 C CA . LEU B 1 164 ? -2.643 28.109 -5.715 1 98.5 164 LEU B CA 1
ATOM 5199 C C . LEU B 1 164 ? -3.041 28.594 -7.105 1 98.5 164 LEU B C 1
ATOM 5201 O O . LEU B 1 164 ? -2.191 29.047 -7.879 1 98.5 164 LEU B O 1
ATOM 5205 N N . ARG B 1 165 ? -4.309 28.453 -7.395 1 97.94 165 ARG B N 1
ATOM 5206 C CA . ARG B 1 165 ? -4.785 28.984 -8.672 1 97.94 165 ARG B CA 1
ATOM 5207 C C . ARG B 1 165 ? -4.551 30.484 -8.758 1 97.94 165 ARG B C 1
ATOM 5209 O O . ARG B 1 165 ? -4.18 31 -9.812 1 97.94 165 ARG B O 1
ATOM 5216 N N . ALA B 1 166 ? -4.836 31.203 -7.695 1 97.81 166 ALA B N 1
ATOM 5217 C CA . ALA B 1 166 ? -4.613 32.656 -7.668 1 97.81 166 ALA B CA 1
ATOM 5218 C C . ALA B 1 166 ? -3.143 32.969 -7.895 1 97.81 166 ALA B C 1
ATOM 5220 O O . ALA B 1 166 ? -2.82 33.938 -8.602 1 97.81 166 ALA B O 1
ATOM 5221 N N . LEU B 1 167 ? -2.248 32.219 -7.324 1 97.31 167 LEU B N 1
ATOM 5222 C CA . LEU B 1 167 ? -0.816 32.469 -7.492 1 97.31 167 LEU B CA 1
ATOM 5223 C C . LEU B 1 167 ? -0.397 32.25 -8.938 1 97.31 167 LEU B C 1
ATOM 5225 O O . LEU B 1 167 ? 0.411 33 -9.484 1 97.31 167 LEU B O 1
ATOM 5229 N N . VAL B 1 168 ? -0.921 31.172 -9.531 1 97 168 VAL B N 1
ATOM 5230 C CA . VAL B 1 168 ? -0.615 30.906 -10.93 1 97 168 VAL B CA 1
ATOM 5231 C C . VAL B 1 168 ? -1.145 32.031 -11.805 1 97 168 VAL B C 1
ATOM 5233 O O . VAL B 1 168 ? -0.439 32.531 -12.688 1 97 168 VAL B O 1
ATOM 5236 N N . SER B 1 169 ? -2.359 32.406 -11.562 1 96.44 169 SER B N 1
ATOM 5237 C CA . SER B 1 169 ? -2.988 33.469 -12.336 1 96.44 169 SER B CA 1
ATOM 5238 C C . SER B 1 169 ? -2.213 34.781 -12.211 1 96.44 169 SER B C 1
ATOM 5240 O O . SER B 1 169 ? -2.15 35.562 -13.164 1 96.44 169 SER B O 1
ATOM 5242 N N . ALA B 1 170 ? -1.637 35.062 -11.055 1 94.88 170 ALA B N 1
ATOM 5243 C CA . ALA B 1 170 ? -0.868 36.281 -10.797 1 94.88 170 ALA B CA 1
ATOM 5244 C C . ALA B 1 170 ? 0.54 36.188 -11.375 1 94.88 170 ALA B C 1
ATOM 5246 O O . ALA B 1 170 ? 1.267 37.156 -11.453 1 94.88 170 ALA B O 1
ATOM 5247 N N . GLY B 1 171 ? 0.943 34.938 -11.719 1 93.88 171 GLY B N 1
ATOM 5248 C CA . GLY B 1 171 ? 2.26 34.688 -12.297 1 93.88 171 GLY B CA 1
ATOM 5249 C C . GLY B 1 171 ? 3.34 34.5 -11.25 1 93.88 171 GLY B C 1
ATOM 5250 O O . GLY B 1 171 ? 4.527 34.469 -11.578 1 93.88 171 GLY B O 1
ATOM 5251 N N . ASP B 1 172 ? 2.914 34.406 -10.008 1 94.56 172 ASP B N 1
ATOM 5252 C CA . ASP B 1 172 ? 3.873 34.25 -8.922 1 94.56 172 ASP B CA 1
ATOM 5253 C C . ASP B 1 172 ? 4.512 32.844 -8.953 1 94.56 172 ASP B C 1
ATOM 5255 O O . ASP B 1 172 ? 5.645 32.688 -8.5 1 94.56 172 ASP B O 1
ATOM 5259 N N . ILE B 1 173 ? 3.73 31.859 -9.43 1 96.25 173 ILE B N 1
ATOM 5260 C CA . ILE B 1 173 ? 4.258 30.5 -9.586 1 96.25 173 ILE B CA 1
ATOM 5261 C C . ILE B 1 173 ? 3.822 29.938 -10.938 1 96.25 173 ILE B C 1
ATOM 5263 O O . ILE B 1 173 ? 2.885 30.438 -11.555 1 96.25 173 ILE B O 1
ATOM 5267 N N . GLY B 1 174 ? 4.512 28.891 -11.359 1 95.94 174 GLY B N 1
ATOM 5268 C CA . GLY B 1 174 ? 4.219 28.297 -12.656 1 95.94 174 GLY B CA 1
ATOM 5269 C C . GLY B 1 174 ? 3.375 27.047 -12.562 1 95.94 174 GLY B C 1
ATOM 5270 O O . GLY B 1 174 ? 2.709 26.656 -13.523 1 95.94 174 GLY B O 1
ATOM 5271 N N . THR B 1 175 ? 3.467 26.453 -11.469 1 97.75 175 THR B N 1
ATOM 5272 C CA . THR B 1 175 ? 2.807 25.172 -11.25 1 97.75 175 THR B CA 1
ATOM 5273 C C . THR B 1 175 ? 2.096 25.156 -9.898 1 97.75 175 THR B C 1
ATOM 5275 O O . THR B 1 175 ? 2.623 25.672 -8.906 1 97.75 175 THR B O 1
ATOM 5278 N N . LYS B 1 176 ? 0.854 24.594 -9.898 1 98.44 176 LYS B N 1
ATOM 5279 C CA . LYS B 1 176 ? 0.155 24.422 -8.625 1 98.44 176 LYS B CA 1
ATOM 5280 C C . LYS B 1 176 ? 0.804 23.328 -7.781 1 98.44 176 LYS B C 1
ATOM 5282 O O . LYS B 1 176 ? 0.248 22.234 -7.637 1 98.44 176 LYS B O 1
ATOM 5287 N N . ALA B 1 177 ? 1.855 23.672 -7.215 1 98.69 177 ALA B N 1
ATOM 5288 C CA . ALA B 1 177 ? 2.625 22.766 -6.363 1 98.69 177 ALA B CA 1
ATOM 5289 C C . ALA B 1 177 ? 3.047 23.453 -5.07 1 98.69 177 ALA B C 1
ATOM 5291 O O . ALA B 1 177 ? 3.156 24.688 -5.02 1 98.69 177 ALA B O 1
ATOM 5292 N N . TYR B 1 178 ? 3.191 22.672 -4.02 1 98.81 178 TYR B N 1
ATOM 5293 C CA . TYR B 1 178 ? 3.736 23.172 -2.764 1 98.81 178 TYR B CA 1
ATOM 5294 C C . TYR B 1 178 ? 4.535 22.094 -2.043 1 98.81 178 TYR B C 1
ATOM 5296 O O . TYR B 1 178 ? 4.34 20.906 -2.295 1 98.81 178 TYR B O 1
ATOM 5304 N N . SER B 1 179 ? 5.398 22.469 -1.252 1 98.81 179 SER B N 1
ATOM 5305 C CA . SER B 1 179 ? 6.164 21.562 -0.395 1 98.81 179 SER B CA 1
ATOM 5306 C C . SER B 1 179 ? 6.285 22.125 1.021 1 98.81 179 SER B C 1
ATOM 5308 O O . SER B 1 179 ? 6.234 23.344 1.223 1 98.81 179 SER B O 1
ATOM 5310 N N . MET B 1 180 ? 6.406 21.25 1.977 1 98.69 180 MET B N 1
ATOM 5311 C CA . MET B 1 180 ? 6.324 21.703 3.357 1 98.69 180 MET B CA 1
ATOM 5312 C C . MET B 1 180 ? 7.332 20.984 4.238 1 98.69 180 MET B C 1
ATOM 5314 O O . MET B 1 180 ? 7.473 19.75 4.148 1 98.69 180 MET B O 1
ATOM 5318 N N . PHE B 1 181 ? 7.949 21.688 4.988 1 98.69 181 PHE B N 1
ATOM 5319 C CA . PHE B 1 181 ? 8.727 21.281 6.156 1 98.69 181 PHE B CA 1
ATOM 5320 C C . PHE B 1 181 ? 8.289 22.062 7.391 1 98.69 181 PHE B C 1
ATOM 5322 O O . PHE B 1 181 ? 8.344 23.297 7.402 1 98.69 181 PHE B O 1
ATOM 5329 N N . TRP B 1 182 ? 7.855 21.344 8.398 1 98.5 182 TRP B N 1
ATOM 5330 C CA . TRP B 1 182 ? 7.266 22 9.562 1 98.5 182 TRP B CA 1
ATOM 5331 C C . TRP B 1 182 ? 8.344 22.609 10.453 1 98.5 182 TRP B C 1
ATOM 5333 O O . TRP B 1 182 ? 8.086 23.562 11.195 1 98.5 182 TRP B O 1
ATOM 5343 N N . GLY B 1 183 ? 9.555 22.156 10.352 1 97.56 183 GLY B N 1
ATOM 5344 C CA . GLY B 1 183 ? 10.625 22.531 11.266 1 97.56 183 GLY B CA 1
ATOM 5345 C C . GLY B 1 183 ? 10.703 21.656 12.5 1 97.56 183 GLY B C 1
ATOM 5346 O O . GLY B 1 183 ? 9.812 20.844 12.734 1 97.56 183 GLY B O 1
ATOM 5347 N N . LEU B 1 184 ? 11.797 21.766 13.18 1 97 184 LEU B N 1
ATOM 5348 C CA . LEU B 1 184 ? 11.953 21.062 14.438 1 97 184 LEU B CA 1
ATOM 5349 C C . LEU B 1 184 ? 11.289 21.828 15.578 1 97 184 LEU B C 1
ATOM 5351 O O . LEU B 1 184 ? 11.547 23.016 15.766 1 97 184 LEU B O 1
ATOM 5355 N N . VAL B 1 185 ? 10.453 21.125 16.391 1 94.38 185 VAL B N 1
ATOM 5356 C CA . VAL B 1 185 ? 9.664 21.859 17.359 1 94.38 185 VAL B CA 1
ATOM 5357 C C . VAL B 1 185 ? 9.703 21.141 18.703 1 94.38 185 VAL B C 1
ATOM 5359 O O . VAL B 1 185 ? 9.328 21.719 19.734 1 94.38 185 VAL B O 1
ATOM 5362 N N . GLY B 1 186 ? 10.125 19.969 18.797 1 89.06 186 GLY B N 1
ATOM 5363 C CA . GLY B 1 186 ? 10.016 19.156 20 1 89.06 186 GLY B CA 1
ATOM 5364 C C . GLY B 1 186 ? 11.18 19.328 20.953 1 89.06 186 GLY B C 1
ATOM 5365 O O . GLY B 1 186 ? 11.023 19.172 22.172 1 89.06 186 GLY B O 1
ATOM 5366 N N . GLY B 1 187 ? 12.328 19.641 20.516 1 82.38 187 GLY B N 1
ATOM 5367 C CA . GLY B 1 187 ? 13.508 19.781 21.359 1 82.38 187 GLY B CA 1
ATOM 5368 C C . GLY B 1 187 ? 13.578 21.109 22.078 1 82.38 187 GLY B C 1
ATOM 5369 O O . GLY B 1 187 ? 12.609 21.875 22.078 1 82.38 187 GLY B O 1
ATOM 5370 N N . PRO B 1 188 ? 14.625 21.266 22.812 1 84.75 188 PRO B N 1
ATOM 5371 C CA . PRO B 1 188 ? 14.82 22.562 23.453 1 84.75 188 PRO B CA 1
ATOM 5372 C C . PRO B 1 188 ? 14.797 23.734 22.469 1 84.75 188 PRO B C 1
ATOM 5374 O O . PRO B 1 188 ? 15.055 23.531 21.281 1 84.75 188 PRO B O 1
ATOM 5377 N N . ALA B 1 189 ? 14.477 24.812 22.984 1 84.38 189 ALA B N 1
ATOM 5378 C CA . ALA B 1 189 ? 14.242 26 22.156 1 84.38 189 ALA B CA 1
ATOM 5379 C C . ALA B 1 189 ? 15.422 26.25 21.219 1 84.38 189 ALA B C 1
ATOM 5381 O O . ALA B 1 189 ? 15.234 26.641 20.062 1 84.38 189 ALA B O 1
ATOM 5382 N N . GLU B 1 190 ? 16.594 25.984 21.672 1 87.62 190 GLU B N 1
ATOM 5383 C CA . GLU B 1 190 ? 17.797 26.281 20.906 1 87.62 190 GLU B CA 1
ATOM 5384 C C . GLU B 1 190 ? 17.953 25.312 19.734 1 87.62 190 GLU B C 1
ATOM 5386 O O . GLU B 1 190 ? 18.719 25.578 18.797 1 87.62 190 GLU B O 1
ATOM 5391 N N . LYS B 1 191 ? 17.25 24.234 19.781 1 88.88 191 LYS B N 1
ATOM 5392 C CA . LYS B 1 191 ? 17.375 23.219 18.734 1 88.88 191 LYS B CA 1
ATOM 5393 C C . LYS B 1 191 ? 16.188 23.266 17.781 1 88.88 191 LYS B C 1
ATOM 5395 O O . LYS B 1 191 ? 16.156 22.562 16.781 1 88.88 191 LYS B O 1
ATOM 5400 N N . GLN B 1 192 ? 15.258 24.047 18.141 1 93.44 192 GLN B N 1
ATOM 5401 C CA . GLN B 1 192 ? 14.109 24.203 17.266 1 93.44 192 GLN B CA 1
ATOM 5402 C C . GLN B 1 192 ? 14.461 25.047 16.047 1 93.44 192 GLN B C 1
ATOM 5404 O O . GLN B 1 192 ? 15.359 25.891 16.109 1 93.44 192 GLN B O 1
ATOM 5409 N N . THR B 1 193 ? 13.922 24.719 14.977 1 95.88 193 THR B N 1
ATOM 5410 C CA . THR B 1 193 ? 14.219 25.422 13.727 1 95.88 193 THR B CA 1
ATOM 5411 C C . THR B 1 193 ? 12.945 25.969 13.094 1 95.88 193 THR B C 1
ATOM 5413 O O . THR B 1 193 ? 11.844 25.516 13.422 1 95.88 193 THR B O 1
ATOM 5416 N N . LEU B 1 194 ? 13.117 26.938 12.188 1 95.94 194 LEU B N 1
ATOM 5417 C CA . LEU B 1 194 ? 12.023 27.406 11.344 1 95.94 194 LEU B CA 1
ATOM 5418 C C . LEU B 1 194 ? 11.586 26.312 10.367 1 95.94 194 LEU B C 1
ATOM 5420 O O . LEU B 1 194 ? 12.336 25.375 10.102 1 95.94 194 LEU B O 1
ATOM 5424 N N . GLY B 1 195 ? 10.336 26.359 9.953 1 97.5 195 GLY B N 1
ATOM 5425 C CA . GLY B 1 195 ? 9.844 25.594 8.82 1 97.5 195 GLY B CA 1
ATOM 5426 C C . GLY B 1 195 ? 9.594 26.438 7.586 1 97.5 195 GLY B C 1
ATOM 5427 O O . GLY B 1 195 ? 9.914 27.625 7.566 1 97.5 195 GLY B O 1
ATOM 5428 N N . SER B 1 196 ? 9.141 25.734 6.586 1 97.19 196 SER B N 1
ATOM 5429 C CA . SER B 1 196 ? 8.852 26.484 5.367 1 97.19 196 SER B CA 1
ATOM 5430 C C . SER B 1 196 ? 7.773 25.797 4.535 1 97.19 196 SER B C 1
ATOM 5432 O O . SER B 1 196 ? 7.645 24.578 4.566 1 97.19 196 SER B O 1
ATOM 5434 N N . LEU B 1 197 ? 6.996 26.562 3.953 1 98.31 197 LEU B N 1
ATOM 5435 C CA . LEU B 1 197 ? 6.059 26.203 2.896 1 98.31 197 LEU B CA 1
ATOM 5436 C C . LEU B 1 197 ? 6.445 26.859 1.577 1 98.31 197 LEU B C 1
ATOM 5438 O O . LEU B 1 197 ? 6.422 28.094 1.465 1 98.31 197 LEU B O 1
ATOM 5442 N N . VAL B 1 198 ? 6.832 26.094 0.626 1 98.25 198 VAL B N 1
ATOM 5443 C CA . VAL B 1 198 ? 7.285 26.594 -0.662 1 98.25 198 VAL B CA 1
ATOM 5444 C C . VAL B 1 198 ? 6.195 26.406 -1.711 1 98.25 198 VAL B C 1
ATOM 5446 O O . VAL B 1 198 ? 5.668 25.297 -1.868 1 98.25 198 VAL B O 1
ATOM 5449 N N . PHE B 1 199 ? 5.844 27.438 -2.422 1 98.06 199 PHE B N 1
ATOM 5450 C CA . PHE B 1 199 ? 4.852 27.375 -3.488 1 98.06 199 PHE B CA 1
ATOM 5451 C C . PHE B 1 199 ? 5.527 27.328 -4.852 1 98.06 199 PHE B C 1
ATOM 5453 O O . PHE B 1 199 ? 6.457 28.094 -5.117 1 98.06 199 PHE B O 1
ATOM 5460 N N . GLY B 1 200 ? 5.094 26.438 -5.691 1 97.94 200 GLY B N 1
ATOM 5461 C CA . GLY B 1 200 ? 5.598 26.312 -7.051 1 97.94 200 GLY B CA 1
ATOM 5462 C C . GLY B 1 200 ? 6.871 25.5 -7.152 1 97.94 200 GLY B C 1
ATOM 5463 O O . GLY B 1 200 ? 7.469 25.406 -8.227 1 97.94 200 GLY B O 1
ATOM 5464 N N . GLY B 1 201 ? 7.305 25 -6.039 1 98.12 201 GLY B N 1
ATOM 5465 C CA . GLY B 1 201 ? 8.555 24.25 -6.043 1 98.12 201 GLY B CA 1
ATOM 5466 C C . GLY B 1 201 ? 8.898 23.656 -4.695 1 98.12 201 GLY B C 1
ATOM 5467 O O . GLY B 1 201 ? 8.016 23.234 -3.953 1 98.12 201 GLY B O 1
ATOM 5468 N N . LEU B 1 202 ? 10.211 23.5 -4.52 1 98.38 202 LEU B N 1
ATOM 5469 C CA . LEU B 1 202 ? 10.68 22.891 -3.277 1 98.38 202 LEU B CA 1
ATOM 5470 C C . LEU B 1 202 ? 12.094 23.359 -2.945 1 98.38 202 LEU B C 1
ATOM 5472 O O . LEU B 1 202 ? 12.727 24.047 -3.75 1 98.38 202 LEU B O 1
ATOM 5476 N N . ASP B 1 203 ? 12.461 23.141 -1.721 1 97.94 203 ASP B N 1
ATOM 5477 C CA . ASP B 1 203 ? 13.82 23.391 -1.245 1 97.94 203 ASP B CA 1
ATOM 5478 C C . ASP B 1 203 ? 14.641 22.094 -1.233 1 97.94 203 ASP B C 1
ATOM 5480 O O . ASP B 1 203 ? 14.539 21.297 -0.301 1 97.94 203 ASP B O 1
ATOM 5484 N N . LYS B 1 204 ? 15.562 21.906 -2.119 1 96.94 204 LYS B N 1
ATOM 5485 C CA . LYS B 1 204 ? 16.344 20.688 -2.256 1 96.94 204 LYS B CA 1
ATOM 5486 C C . LYS B 1 204 ? 17.234 20.469 -1.028 1 96.94 204 LYS B C 1
ATOM 5488 O O . LYS B 1 204 ? 17.594 19.328 -0.724 1 96.94 204 LYS B O 1
ATOM 5493 N N . SER B 1 205 ? 17.547 21.531 -0.414 1 97.38 205 SER B N 1
ATOM 5494 C CA . SER B 1 205 ? 18.422 21.406 0.744 1 97.38 205 SER B CA 1
ATOM 5495 C C . SER B 1 205 ? 17.75 20.609 1.862 1 97.38 205 SER B C 1
ATOM 5497 O O . SER B 1 205 ? 18.422 20.109 2.77 1 97.38 205 SER B O 1
ATOM 5499 N N . LEU B 1 206 ? 16.453 20.484 1.835 1 98 206 LEU B N 1
ATOM 5500 C CA . LEU B 1 206 ? 15.695 19.781 2.861 1 98 206 LEU B CA 1
ATOM 5501 C C . LEU B 1 206 ? 15.562 18.312 2.52 1 98 206 LEU B C 1
ATOM 5503 O O . LEU B 1 206 ? 14.938 17.547 3.268 1 98 206 LEU B O 1
ATOM 5507 N N . ILE B 1 207 ? 16.141 17.875 1.437 1 97.62 207 ILE B N 1
ATOM 5508 C CA . ILE B 1 207 ? 16.094 16.469 1.013 1 97.62 207 ILE B CA 1
ATOM 5509 C C . ILE B 1 207 ? 17.375 15.766 1.402 1 97.62 207 ILE B C 1
ATOM 5511 O O . ILE B 1 207 ? 18.469 16.172 0.986 1 97.62 207 ILE B O 1
ATOM 5515 N N . THR B 1 208 ? 17.266 14.711 2.168 1 96.62 208 THR B N 1
ATOM 5516 C CA . THR B 1 208 ? 18.438 13.945 2.568 1 96.62 208 THR B CA 1
ATOM 5517 C C . THR B 1 208 ? 19.031 13.195 1.376 1 96.62 208 THR B C 1
ATOM 5519 O O . THR B 1 208 ? 20.234 13.242 1.142 1 96.62 208 THR B O 1
ATOM 5522 N N . ASP B 1 209 ? 18.25 12.5 0.636 1 95.31 209 ASP B N 1
ATOM 5523 C CA . ASP B 1 209 ? 18.594 11.734 -0.555 1 95.31 209 ASP B CA 1
ATOM 5524 C C . ASP B 1 209 ? 17.5 11.812 -1.607 1 95.31 209 ASP B C 1
ATOM 5526 O O . ASP B 1 209 ? 16.406 11.289 -1.404 1 95.31 209 ASP B O 1
ATOM 5530 N N . GLN B 1 210 ? 17.828 12.406 -2.701 1 92.19 210 GLN B N 1
ATOM 5531 C CA . GLN B 1 210 ? 16.828 12.641 -3.74 1 92.19 210 GLN B CA 1
ATOM 5532 C C . GLN B 1 210 ? 16.328 11.328 -4.328 1 92.19 210 GLN B C 1
ATOM 5534 O O . GLN B 1 210 ? 15.18 11.242 -4.793 1 92.19 210 GLN B O 1
ATOM 5539 N N . ASN B 1 211 ? 17.156 10.359 -4.262 1 90.19 211 ASN B N 1
ATOM 5540 C CA . ASN B 1 211 ? 16.812 9.086 -4.895 1 90.19 211 ASN B CA 1
ATOM 5541 C C . ASN B 1 211 ? 16.031 8.188 -3.945 1 90.19 211 ASN B C 1
ATOM 5543 O O . ASN B 1 211 ? 15.422 7.203 -4.375 1 90.19 211 ASN B O 1
ATOM 5547 N N . ASP B 1 212 ? 16.125 8.469 -2.748 1 92.94 212 ASP B N 1
ATOM 5548 C CA . ASP B 1 212 ? 15.328 7.742 -1.755 1 92.94 212 ASP B CA 1
ATOM 5549 C C . ASP B 1 212 ? 14.047 8.5 -1.417 1 92.94 212 ASP B C 1
ATOM 5551 O O . ASP B 1 212 ? 14.023 9.297 -0.482 1 92.94 212 ASP B O 1
ATOM 5555 N N . ASN B 1 213 ? 12.984 8.242 -2.203 1 93.88 213 ASN B N 1
ATOM 5556 C CA . ASN B 1 213 ? 11.727 8.953 -2.041 1 93.88 213 ASN B CA 1
ATOM 5557 C C . ASN B 1 213 ? 10.531 8.039 -2.297 1 93.88 213 ASN B C 1
ATOM 5559 O O . ASN B 1 213 ? 10.695 6.926 -2.797 1 93.88 213 ASN B O 1
ATOM 5563 N N . PHE B 1 214 ? 9.453 8.445 -1.868 1 93.5 214 PHE B N 1
ATOM 5564 C CA . PHE B 1 214 ? 8.172 7.84 -2.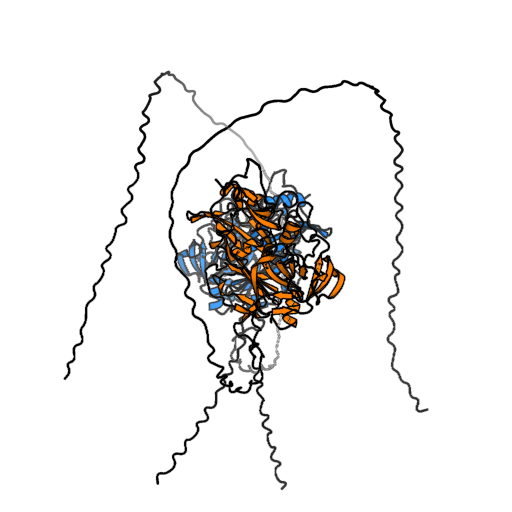193 1 93.5 214 PHE B CA 1
ATOM 5565 C C . PHE B 1 214 ? 7.289 8.812 -2.973 1 93.5 214 PHE B C 1
ATOM 5567 O O . PHE B 1 214 ? 6.969 9.898 -2.482 1 93.5 214 PHE B O 1
ATOM 5574 N N . THR B 1 215 ? 6.918 8.5 -4.164 1 92.44 215 THR B N 1
ATOM 5575 C CA . THR B 1 215 ? 6.012 9.281 -4.996 1 92.44 215 THR B CA 1
ATOM 5576 C C . THR B 1 215 ? 4.773 8.469 -5.359 1 92.44 215 THR B C 1
ATOM 5578 O O . THR B 1 215 ? 4.887 7.316 -5.793 1 92.44 215 THR B O 1
ATOM 5581 N N . ALA B 1 216 ? 3.615 9 -5.121 1 89.75 216 ALA B N 1
ATOM 5582 C CA . ALA B 1 216 ? 2.365 8.312 -5.426 1 89.75 216 ALA B CA 1
ATOM 5583 C C . ALA B 1 216 ? 1.312 9.289 -5.941 1 89.75 216 ALA B C 1
ATOM 5585 O O . ALA B 1 216 ? 1.448 10.5 -5.777 1 89.75 216 ALA B O 1
ATOM 5586 N N . SER B 1 217 ? 0.323 8.742 -6.555 1 89.94 217 SER B N 1
ATOM 5587 C CA . SER B 1 217 ? -0.789 9.547 -7.055 1 89.94 217 SER B CA 1
ATOM 5588 C C . SER B 1 217 ? -1.672 10.039 -5.91 1 89.94 217 SER B C 1
ATOM 5590 O O . SER B 1 217 ? -1.891 9.312 -4.938 1 89.94 217 SER B O 1
ATOM 5592 N N . LEU B 1 218 ? -2.201 11.211 -6.074 1 93.56 218 LEU B N 1
ATOM 5593 C CA . LEU B 1 218 ? -3.252 11.695 -5.184 1 93.56 218 LEU B CA 1
ATOM 5594 C C . LEU B 1 218 ? -4.539 10.898 -5.387 1 93.56 218 LEU B C 1
ATOM 5596 O O . LEU B 1 218 ? -4.992 10.719 -6.52 1 93.56 218 LEU B O 1
ATOM 5600 N N . PHE B 1 219 ? -5.105 10.477 -4.273 1 88.69 219 PHE B N 1
ATOM 5601 C CA . PHE B 1 219 ? -6.266 9.602 -4.375 1 88.69 219 PHE B CA 1
ATOM 5602 C C . PHE B 1 219 ? -7.52 10.305 -3.863 1 88.69 219 PHE B C 1
ATOM 5604 O O . PHE B 1 219 ? -7.566 10.734 -2.709 1 88.69 219 PHE B O 1
ATOM 5611 N N . GLN B 1 220 ? -8.633 10.5 -4.52 1 82.5 220 GLN B N 1
ATOM 5612 C CA . GLN B 1 220 ? -9.844 11.234 -4.145 1 82.5 220 GLN B CA 1
ATOM 5613 C C . GLN B 1 220 ? -10.93 10.289 -3.641 1 82.5 220 GLN B C 1
ATOM 5615 O O . GLN B 1 220 ? -11.836 10.703 -2.916 1 82.5 220 GLN B O 1
ATOM 5620 N N . GLY B 1 221 ? -10.852 9.062 -3.592 1 73.56 221 GLY B N 1
ATOM 5621 C CA . GLY B 1 221 ? -11.938 8.148 -3.273 1 73.56 221 GLY B CA 1
ATOM 5622 C C . GLY B 1 221 ? -11.859 7.605 -1.859 1 73.56 221 GLY B C 1
ATOM 5623 O O . GLY B 1 221 ? -12.742 6.855 -1.432 1 73.56 221 GLY B O 1
ATOM 5624 N N . SER B 1 222 ? -11.039 8.117 -1.098 1 76.69 222 SER B N 1
ATOM 5625 C CA . SER B 1 222 ? -10.883 7.637 0.271 1 76.69 222 SER B CA 1
ATOM 5626 C C . SER B 1 222 ? -11.383 8.664 1.279 1 76.69 222 SER B C 1
ATOM 5628 O O . SER B 1 222 ? -11.875 9.727 0.896 1 76.69 222 SER B O 1
ATOM 5630 N N . LYS B 1 223 ? -11.352 8.289 2.557 1 89.12 223 LYS B N 1
ATOM 5631 C CA . LYS B 1 223 ? -11.641 9.203 3.658 1 89.12 223 LYS B CA 1
ATOM 5632 C C . LYS B 1 223 ? -10.477 10.172 3.883 1 89.12 223 LYS B C 1
ATOM 5634 O O . LYS B 1 223 ? -10.578 11.078 4.707 1 89.12 223 LYS B O 1
ATOM 5639 N N . CYS B 1 224 ? -9.516 10.047 3.115 1 94.25 224 CYS B N 1
ATOM 5640 C CA . CYS B 1 224 ? -8.375 10.961 3.176 1 94.25 224 CYS B CA 1
ATOM 5641 C C . CYS B 1 224 ? -8.617 12.188 2.314 1 94.25 224 CYS B C 1
ATOM 5643 O O . CYS B 1 224 ? -8.359 12.172 1.109 1 94.25 224 CYS B O 1
ATOM 5645 N N . GLY B 1 225 ? -8.969 13.297 2.893 1 94.19 225 GLY B N 1
ATOM 5646 C CA . GLY B 1 225 ? -9.32 14.516 2.178 1 94.19 225 GLY B CA 1
ATOM 5647 C C . GLY B 1 225 ? -8.156 15.125 1.417 1 94.19 225 GLY B C 1
ATOM 5648 O O . GLY B 1 225 ? -8.352 15.805 0.41 1 94.19 225 GLY B O 1
ATOM 5649 N N . THR B 1 226 ? -6.938 14.891 1.825 1 97.12 226 THR B N 1
ATOM 5650 C CA . THR B 1 226 ? -5.77 15.469 1.171 1 97.12 226 THR B CA 1
ATOM 5651 C C . THR B 1 226 ? -5.41 14.68 -0.087 1 97.12 226 THR B C 1
ATOM 5653 O O . THR B 1 226 ? -4.648 15.164 -0.929 1 97.12 226 THR B O 1
ATOM 5656 N N . GLY B 1 227 ? -5.926 13.43 -0.096 1 95.56 227 GLY B N 1
ATOM 5657 C CA . GLY B 1 227 ? -5.582 12.531 -1.19 1 95.56 227 GLY B CA 1
ATOM 5658 C C . GLY B 1 227 ? -4.234 11.859 -1.011 1 95.56 227 GLY B C 1
ATOM 5659 O O . GLY B 1 227 ? -3.852 11 -1.807 1 95.56 227 GLY B O 1
ATOM 5660 N N . MET B 1 228 ? -3.465 12.203 -0.059 1 96.38 228 MET B N 1
ATOM 5661 C CA . MET B 1 228 ? -2.146 11.617 0.174 1 96.38 228 MET B CA 1
ATOM 5662 C C . MET B 1 228 ? -2.252 10.367 1.032 1 96.38 228 MET B C 1
ATOM 5664 O O . MET B 1 228 ? -1.92 10.391 2.219 1 96.38 228 MET B O 1
ATOM 5668 N N . VAL B 1 229 ? -2.635 9.328 0.418 1 94.38 229 VAL B N 1
ATOM 5669 C CA . VAL B 1 229 ? -2.805 8.047 1.097 1 94.38 229 VAL B CA 1
ATOM 5670 C C . VAL B 1 229 ? -1.501 7.258 1.04 1 94.38 229 VAL B C 1
ATOM 5672 O O . VAL B 1 229 ? -0.859 7.184 -0.01 1 94.38 229 VAL B O 1
ATOM 5675 N N . VAL B 1 230 ? -1.103 6.703 2.162 1 94.12 230 VAL B N 1
ATOM 5676 C CA . VAL B 1 230 ? 0.093 5.871 2.215 1 94.12 230 VAL B CA 1
ATOM 5677 C C . VAL B 1 230 ? -0.22 4.562 2.938 1 94.12 230 VAL B C 1
ATOM 5679 O O . VAL B 1 230 ? -1.183 4.484 3.703 1 94.12 230 VAL B O 1
ATOM 5682 N N . THR B 1 231 ? 0.547 3.582 2.684 1 94 231 THR B N 1
ATOM 5683 C CA . THR B 1 231 ? 0.515 2.32 3.416 1 94 231 THR B CA 1
ATOM 5684 C C . THR B 1 231 ? 1.747 2.18 4.305 1 94 231 THR B C 1
ATOM 5686 O O . THR B 1 231 ? 2.879 2.246 3.82 1 94 231 THR B O 1
ATOM 5689 N N . ILE B 1 232 ? 1.495 2.01 5.535 1 96.62 232 ILE B N 1
ATOM 5690 C CA . ILE B 1 232 ? 2.562 1.75 6.496 1 96.62 232 ILE B CA 1
ATOM 5691 C C . ILE B 1 232 ? 2.754 0.244 6.66 1 96.62 232 ILE B C 1
ATOM 5693 O O . ILE B 1 232 ? 1.845 -0.458 7.105 1 96.62 232 ILE B O 1
ATOM 5697 N N . ASN B 1 233 ? 3.961 -0.201 6.375 1 92.81 233 ASN B N 1
ATOM 5698 C CA . ASN B 1 233 ? 4.207 -1.639 6.395 1 92.81 233 ASN B CA 1
ATOM 5699 C C . ASN B 1 233 ? 4.871 -2.076 7.699 1 92.81 233 ASN B C 1
ATOM 5701 O O . ASN B 1 233 ? 4.895 -3.266 8.016 1 92.81 233 ASN B O 1
ATOM 5705 N N . ASP B 1 234 ? 5.469 -1.086 8.32 1 95 234 ASP B N 1
ATOM 5706 C CA . ASP B 1 234 ? 6.086 -1.393 9.609 1 95 234 ASP B CA 1
ATOM 5707 C C . ASP B 1 234 ? 6.406 -0.115 10.383 1 95 234 ASP B C 1
ATOM 5709 O O . ASP B 1 234 ? 6.559 0.954 9.789 1 95 234 ASP B O 1
ATOM 5713 N N . ILE B 1 235 ? 6.387 -0.222 11.633 1 98.44 235 ILE B N 1
ATOM 5714 C CA . ILE B 1 235 ? 6.852 0.827 12.531 1 98.44 235 ILE B CA 1
ATOM 5715 C C . ILE B 1 235 ? 7.844 0.243 13.539 1 98.44 235 ILE B C 1
ATOM 5717 O O . ILE B 1 235 ? 7.531 -0.724 14.234 1 98.44 235 ILE B O 1
ATOM 5721 N N . LEU B 1 236 ? 9.016 0.853 13.625 1 98.5 236 LEU B N 1
ATOM 5722 C CA . LEU B 1 236 ? 10.078 0.339 14.484 1 98.5 236 LEU B CA 1
ATOM 5723 C C . LEU B 1 236 ? 10.367 1.303 15.625 1 98.5 236 LEU B C 1
ATOM 5725 O O . LEU B 1 236 ? 10.477 2.512 15.414 1 98.5 236 LEU B O 1
ATOM 5729 N N . LEU B 1 237 ? 10.391 0.775 16.844 1 98.75 237 LEU B N 1
ATOM 5730 C CA . LEU B 1 237 ? 11.016 1.486 17.953 1 98.75 237 LEU B CA 1
ATOM 5731 C C . LEU B 1 237 ? 12.531 1.396 17.875 1 98.75 237 LEU B C 1
ATOM 5733 O O . LEU B 1 237 ? 13.094 0.299 17.812 1 98.75 237 LEU B O 1
ATOM 5737 N N . ASN B 1 238 ? 13.117 2.547 17.766 1 98.56 238 ASN B N 1
ATOM 5738 C CA . ASN B 1 238 ? 14.57 2.604 17.672 1 98.56 238 ASN B CA 1
ATOM 5739 C C . ASN B 1 238 ? 15.211 2.855 19.031 1 98.56 238 ASN B C 1
ATOM 5741 O O . ASN B 1 238 ? 15.297 4 19.484 1 98.56 238 ASN B O 1
ATOM 5745 N N . TRP B 1 239 ? 15.766 1.906 19.609 1 97.25 239 TRP B N 1
ATOM 5746 C CA . TRP B 1 239 ? 16.391 2.057 20.922 1 97.25 239 TRP B CA 1
ATOM 5747 C C . TRP B 1 239 ? 17.797 2.613 20.797 1 97.25 239 TRP B C 1
ATOM 5749 O O . TRP B 1 239 ? 18.5 2.336 19.828 1 97.25 239 TRP B O 1
ATOM 5759 N N . PRO B 1 240 ? 18.203 3.299 21.812 1 95.06 240 PRO B N 1
ATOM 5760 C CA . PRO B 1 240 ? 19.531 3.922 21.75 1 95.06 240 PRO B CA 1
ATOM 5761 C C . PRO B 1 240 ? 20.656 2.898 21.641 1 95.06 240 PRO B C 1
ATOM 5763 O O . PRO B 1 240 ? 21.734 3.217 21.125 1 95.06 240 PRO B O 1
ATOM 5766 N N . ASN B 1 241 ? 20.438 1.729 22.062 1 94.94 241 ASN B N 1
ATOM 5767 C CA . ASN B 1 241 ? 21.484 0.702 21.984 1 94.94 241 ASN B CA 1
ATOM 5768 C C . ASN B 1 241 ? 21.578 0.109 20.578 1 94.94 241 ASN B C 1
ATOM 5770 O O . ASN B 1 241 ? 22.359 -0.817 20.344 1 94.94 241 ASN B O 1
ATOM 5774 N N . GLY B 1 242 ? 20.812 0.566 19.688 1 95.25 242 GLY B N 1
ATOM 5775 C CA . GLY B 1 242 ? 20.891 0.151 18.297 1 95.25 242 GLY B CA 1
ATOM 5776 C C . GLY B 1 242 ? 19.875 -0.913 17.922 1 95.25 242 GLY B C 1
ATOM 5777 O O . GLY B 1 242 ? 19.766 -1.297 16.766 1 95.25 242 GLY B O 1
ATOM 5778 N N . THR B 1 243 ? 19.156 -1.316 18.891 1 96.25 243 THR B N 1
ATOM 5779 C CA . THR B 1 243 ? 18.141 -2.344 18.625 1 96.25 243 THR B CA 1
ATOM 5780 C C . THR B 1 243 ? 16.859 -1.721 18.109 1 96.25 243 THR B C 1
ATOM 5782 O O . THR B 1 243 ? 16.422 -0.68 18.609 1 96.25 243 THR B O 1
ATOM 5785 N N . ASP B 1 244 ? 16.312 -2.342 17.125 1 97.5 244 ASP B N 1
ATOM 5786 C CA . ASP B 1 244 ? 15 -1.977 16.609 1 97.5 244 ASP B CA 1
ATOM 5787 C C . ASP B 1 244 ? 13.961 -3.051 16.938 1 97.5 244 ASP B C 1
ATOM 5789 O O . ASP B 1 244 ? 14.258 -4.246 16.859 1 97.5 244 ASP B O 1
ATOM 5793 N N . MET B 1 245 ? 12.828 -2.654 17.406 1 98.19 245 MET B N 1
ATOM 5794 C CA . MET B 1 245 ? 11.719 -3.564 17.672 1 98.19 245 MET B CA 1
ATOM 5795 C C . MET B 1 245 ? 10.469 -3.139 16.906 1 98.19 245 MET B C 1
ATOM 5797 O O . MET B 1 245 ? 10.078 -1.97 16.938 1 98.19 245 MET B O 1
ATOM 5801 N N . SER B 1 246 ? 9.844 -4.051 16.188 1 97.88 246 SER B N 1
ATOM 5802 C CA . SER B 1 246 ? 8.664 -3.77 15.383 1 97.88 246 SER B CA 1
ATOM 5803 C C . SER B 1 246 ? 7.391 -3.855 16.219 1 97.88 246 SER B C 1
ATOM 5805 O O . SER B 1 246 ? 7.145 -4.863 16.875 1 97.88 246 SER B O 1
ATOM 5807 N N . ILE B 1 247 ? 6.555 -2.852 16.047 1 98.25 247 ILE B N 1
ATOM 5808 C CA . ILE B 1 247 ? 5.289 -2.922 16.781 1 98.25 247 ILE B CA 1
ATOM 5809 C C . ILE B 1 247 ? 4.289 -3.762 15.984 1 98.25 247 ILE B C 1
ATOM 5811 O O . ILE B 1 247 ? 3.162 -3.98 16.422 1 98.25 247 ILE B O 1
ATOM 5815 N N . PHE B 1 248 ? 4.648 -4.215 14.859 1 96.12 2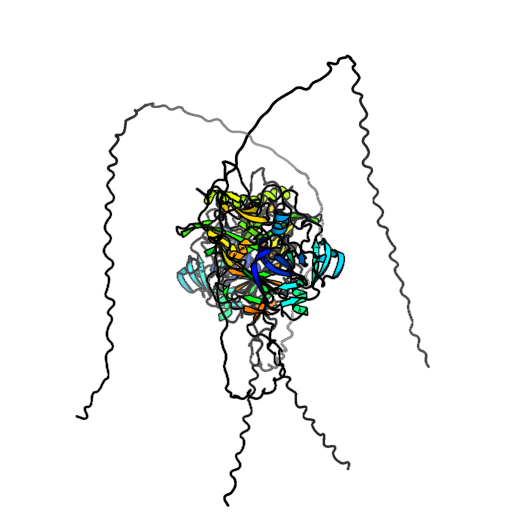48 PHE B N 1
ATOM 5816 C CA . PHE B 1 248 ? 3.836 -5.156 14.094 1 96.12 248 PHE B CA 1
ATOM 5817 C C . PHE B 1 248 ? 4.027 -6.578 14.609 1 96.12 248 PHE B C 1
ATOM 5819 O O . PHE B 1 248 ? 3.344 -7.5 14.164 1 96.12 248 PHE B O 1
ATOM 5826 N N . MET B 1 249 ? 4.934 -6.742 15.539 1 95.5 249 MET B N 1
ATOM 5827 C CA . MET B 1 249 ? 5.129 -7.961 16.328 1 95.5 249 MET B CA 1
ATOM 5828 C C . MET B 1 249 ? 5.375 -9.156 15.414 1 95.5 249 MET B C 1
ATOM 5830 O O . MET B 1 249 ? 4.781 -10.219 15.602 1 95.5 249 MET B O 1
ATOM 5834 N N . GLY B 1 250 ? 6.152 -8.977 14.328 1 92.06 250 GLY B N 1
ATOM 5835 C CA . GLY B 1 250 ? 6.602 -10.07 13.484 1 92.06 250 GLY B CA 1
ATOM 5836 C C . GLY B 1 250 ? 5.629 -10.398 12.367 1 92.06 250 GLY B C 1
ATOM 5837 O O . GLY B 1 250 ? 5.895 -11.281 11.547 1 92.06 250 GLY B O 1
ATOM 5838 N N . SER B 1 251 ? 4.484 -9.719 12.305 1 92.44 251 SER B N 1
ATOM 5839 C CA . SER B 1 251 ? 3.537 -9.969 11.227 1 92.44 251 SER B CA 1
ATOM 5840 C C . SER B 1 251 ? 4.137 -9.617 9.867 1 92.44 251 SER B C 1
ATOM 5842 O O . SER B 1 251 ? 4.723 -8.547 9.703 1 92.44 251 SER B O 1
ATOM 5844 N N . GLN B 1 252 ? 3.943 -10.5 8.859 1 90.5 252 GLN B N 1
ATOM 5845 C CA . GLN B 1 252 ? 4.434 -10.227 7.512 1 90.5 252 GLN B CA 1
ATOM 5846 C C . GLN B 1 252 ? 3.314 -9.695 6.621 1 90.5 252 GLN B C 1
ATOM 5848 O O . GLN B 1 252 ? 3.572 -9.227 5.508 1 90.5 252 GLN B O 1
ATOM 5853 N N . SER B 1 253 ? 2.113 -9.727 7.164 1 91.94 253 SER B N 1
ATOM 5854 C CA . SER B 1 253 ? 0.962 -9.375 6.34 1 91.94 253 SER B CA 1
ATOM 5855 C C . SER B 1 253 ? 0.358 -8.039 6.773 1 91.94 253 SER B C 1
ATOM 5857 O O . SER B 1 253 ? -0.329 -7.383 5.992 1 91.94 253 SER B O 1
ATOM 5859 N N . ALA B 1 254 ? 0.607 -7.668 8 1 93.62 254 ALA B N 1
ATOM 5860 C CA . ALA B 1 254 ? -0.061 -6.496 8.555 1 93.62 254 ALA B CA 1
ATOM 5861 C C . ALA B 1 254 ? 0.412 -5.219 7.867 1 93.62 254 ALA B C 1
ATOM 5863 O O . ALA B 1 254 ? 1.595 -5.082 7.543 1 93.62 254 ALA B O 1
ATOM 5864 N N . ALA B 1 255 ? -0.473 -4.316 7.637 1 94.75 255 ALA B N 1
ATOM 5865 C CA . ALA B 1 255 ? -0.217 -2.977 7.113 1 94.75 255 ALA B CA 1
ATOM 5866 C C . ALA B 1 255 ? -1.277 -1.99 7.594 1 94.75 255 ALA B C 1
ATOM 5868 O O . ALA B 1 255 ? -2.381 -2.391 7.973 1 94.75 255 ALA B O 1
ATOM 5869 N N . ILE B 1 256 ? -0.92 -0.739 7.637 1 96.81 256 ILE B N 1
ATOM 5870 C CA . ILE B 1 256 ? -1.84 0.318 8.039 1 96.81 256 ILE B CA 1
ATOM 5871 C C . ILE B 1 256 ? -1.982 1.339 6.914 1 96.81 256 ILE B C 1
ATOM 5873 O O . ILE B 1 256 ? -0.989 1.9 6.445 1 96.81 256 ILE B O 1
ATOM 5877 N N . GLN B 1 257 ? -3.191 1.537 6.465 1 95.06 257 GLN B N 1
ATOM 5878 C CA . GLN B 1 257 ? -3.447 2.693 5.613 1 95.06 257 GLN B CA 1
ATOM 5879 C C . GLN B 1 257 ? -3.527 3.977 6.438 1 95.06 257 GLN B C 1
ATOM 5881 O O . GLN B 1 257 ? -4.121 3.99 7.52 1 95.06 257 GLN B O 1
ATOM 5886 N N . ALA B 1 258 ? -2.924 4.984 5.926 1 96.88 258 ALA B N 1
ATOM 5887 C CA . ALA B 1 258 ? -2.932 6.254 6.648 1 96.88 258 ALA B CA 1
ATOM 5888 C C . ALA B 1 258 ? -3.041 7.434 5.688 1 96.88 258 ALA B C 1
ATOM 5890 O O . ALA B 1 258 ? -2.816 7.285 4.484 1 96.88 258 ALA B O 1
ATOM 5891 N N . CYS B 1 259 ? -3.482 8.523 6.238 1 97.06 259 CYS B N 1
ATOM 5892 C CA . CYS B 1 259 ? -3.625 9.773 5.5 1 97.06 259 CYS B CA 1
ATOM 5893 C C . CYS B 1 259 ? -2.613 10.805 5.98 1 97.06 259 CYS B C 1
ATOM 5895 O O . CYS B 1 259 ? -2.58 11.148 7.164 1 97.06 259 CYS B O 1
ATOM 5897 N N . ILE B 1 260 ? -1.796 11.32 5.078 1 98.12 260 ILE B N 1
ATOM 5898 C CA . ILE B 1 260 ? -0.931 12.438 5.441 1 98.12 260 ILE B CA 1
ATOM 5899 C C . ILE B 1 260 ? -1.742 13.734 5.465 1 98.12 260 ILE B C 1
ATOM 5901 O O . ILE B 1 260 ? -2.373 14.102 4.469 1 98.12 260 ILE B O 1
ATOM 5905 N N . SER B 1 261 ? -1.736 14.352 6.582 1 97.75 261 SER B N 1
ATOM 5906 C CA . SER B 1 261 ? -2.5 15.578 6.762 1 97.75 261 SER B CA 1
ATOM 5907 C C . SER B 1 261 ? -1.682 16.641 7.496 1 97.75 261 SER B C 1
ATOM 5909 O O . SER B 1 261 ? -1.708 16.703 8.727 1 97.75 261 SER B O 1
ATOM 5911 N N . PRO B 1 262 ? -1.141 17.562 6.758 1 98.06 262 PRO B N 1
ATOM 5912 C CA . PRO B 1 262 ? -0.234 18.562 7.352 1 98.06 262 PRO B CA 1
ATOM 5913 C C . PRO B 1 262 ? -0.933 19.469 8.352 1 98.06 262 PRO B C 1
ATOM 5915 O O . PRO B 1 262 ? -0.27 20.141 9.148 1 98.06 262 PRO B O 1
ATOM 5918 N N . SER B 1 263 ? -2.215 19.578 8.336 1 97.69 263 SER B N 1
ATOM 5919 C CA . SER B 1 263 ? -2.922 20.484 9.234 1 97.69 263 SER B CA 1
ATOM 5920 C C . SER B 1 263 ? -3.324 19.781 10.523 1 97.69 263 SER B C 1
ATOM 5922 O O . SER B 1 263 ? -3.729 20.422 11.492 1 97.69 263 SER B O 1
ATOM 5924 N N . PHE B 1 264 ? -3.24 18.5 10.586 1 97.81 264 PHE B N 1
ATOM 5925 C CA . PHE B 1 264 ? -3.775 17.688 11.672 1 97.81 264 PHE B CA 1
ATOM 5926 C C . PHE B 1 264 ? -2.811 17.672 12.852 1 97.81 264 PHE B C 1
ATOM 5928 O O . PHE B 1 264 ? -1.596 17.578 12.664 1 97.81 264 PHE B O 1
ATOM 5935 N N . ALA B 1 265 ? -3.283 17.719 14.039 1 97.75 265 ALA B N 1
ATOM 5936 C CA . ALA B 1 265 ? -2.49 17.781 15.266 1 97.75 265 ALA B CA 1
ATOM 5937 C C . ALA B 1 265 ? -1.717 16.484 15.492 1 97.75 265 ALA B C 1
ATOM 5939 O O . ALA B 1 265 ? -2.211 15.398 15.188 1 97.75 265 ALA B O 1
ATOM 5940 N N . GLY B 1 266 ? -0.523 16.672 16.094 1 97.94 266 GLY B N 1
ATOM 5941 C CA . GLY B 1 266 ? 0.262 15.508 16.5 1 97.94 266 GLY B CA 1
ATOM 5942 C C . GLY B 1 266 ? 1.103 14.938 15.383 1 97.94 266 GLY B C 1
ATOM 5943 O O . GLY B 1 266 ? 1.19 15.523 14.305 1 97.94 266 GLY B O 1
ATOM 5944 N N . LEU B 1 267 ? 1.776 13.812 15.75 1 98.69 267 LEU B N 1
ATOM 5945 C CA . LEU B 1 267 ? 2.645 13.125 14.805 1 98.69 267 LEU B CA 1
ATOM 5946 C C . LEU B 1 267 ? 1.854 12.109 13.984 1 98.69 267 LEU B C 1
ATOM 5948 O O . LEU B 1 267 ? 1.991 12.055 12.758 1 98.69 267 LEU B O 1
ATOM 5952 N N . MET B 1 268 ? 1.113 11.312 14.719 1 98.62 268 MET B N 1
ATOM 5953 C CA . MET B 1 268 ? 0.336 10.289 14.031 1 98.62 268 MET B CA 1
ATOM 5954 C C . MET B 1 268 ? -0.79 9.766 14.914 1 98.62 268 MET B C 1
ATOM 5956 O O . MET B 1 268 ? -0.78 9.977 16.125 1 98.62 268 MET B O 1
ATOM 5960 N N . SER B 1 269 ? -1.775 9.164 14.312 1 98.06 269 SER B N 1
ATOM 5961 C CA . SER B 1 269 ? -2.74 8.32 15.016 1 98.06 269 SER B CA 1
ATOM 5962 C C . SER B 1 269 ? -2.516 6.848 14.711 1 98.06 269 SER B C 1
ATOM 5964 O O . SER B 1 269 ? -2.08 6.496 13.617 1 98.06 269 SER B O 1
ATOM 5966 N N . LEU B 1 270 ? -2.775 6.055 15.695 1 98.12 270 LEU B N 1
ATOM 5967 C CA . LEU B 1 270 ? -2.5 4.625 15.594 1 98.12 270 LEU B CA 1
ATOM 5968 C C . LEU B 1 270 ? -3.717 3.809 16.016 1 98.12 270 LEU B C 1
ATOM 5970 O O . LEU B 1 270 ? -4.344 4.094 17.031 1 98.12 270 LEU B O 1
ATOM 5974 N N . PRO B 1 271 ? -4.051 2.795 15.18 1 97.5 271 PRO B N 1
ATOM 5975 C CA . PRO B 1 271 ? -5.078 1.878 15.68 1 97.5 271 PRO B CA 1
ATOM 5976 C C . PRO B 1 271 ? -4.734 1.293 17.047 1 97.5 271 PRO B C 1
ATOM 5978 O O . PRO B 1 271 ? -3.557 1.088 17.359 1 97.5 271 PRO B O 1
ATOM 5981 N N . LEU B 1 272 ? -5.758 0.961 17.828 1 97.31 272 LEU B N 1
ATOM 5982 C CA . LEU B 1 272 ? -5.605 0.58 19.219 1 97.31 272 LEU B CA 1
ATOM 5983 C C . LEU B 1 272 ? -4.672 -0.619 19.359 1 97.31 272 LEU B C 1
ATOM 5985 O O . LEU B 1 272 ? -3.809 -0.64 20.25 1 97.31 272 LEU B O 1
ATOM 5989 N N . SER B 1 273 ? -4.797 -1.646 18.531 1 95.75 273 SER B N 1
ATOM 5990 C CA . SER B 1 273 ? -3.982 -2.85 18.656 1 95.75 273 SER B CA 1
ATOM 5991 C C . SER B 1 273 ? -2.5 -2.535 18.484 1 95.75 273 SER B C 1
ATOM 5993 O O . SER B 1 273 ? -1.659 -3.066 19.203 1 95.75 273 SER B O 1
ATOM 5995 N N . TYR B 1 274 ? -2.184 -1.676 17.562 1 97.88 274 TYR B N 1
ATOM 5996 C CA . TYR B 1 274 ? -0.794 -1.292 17.328 1 97.88 274 TYR B CA 1
ATOM 5997 C C . TYR B 1 274 ? -0.281 -0.416 18.469 1 97.88 274 TYR B C 1
ATOM 5999 O O . TYR B 1 274 ? 0.881 -0.523 18.875 1 97.88 274 TYR B O 1
ATOM 6007 N N . TYR B 1 275 ? -1.147 0.473 18.969 1 98.12 275 TYR B N 1
ATOM 6008 C CA . TYR B 1 275 ? -0.76 1.293 20.109 1 98.12 275 TYR B CA 1
ATOM 6009 C C . TYR B 1 275 ? -0.471 0.426 21.328 1 98.12 275 TYR B C 1
ATOM 6011 O O . TYR B 1 275 ? 0.469 0.695 22.078 1 98.12 275 TYR B O 1
ATOM 6019 N N . GLN B 1 276 ? -1.302 -0.611 21.562 1 97.75 276 GLN B N 1
ATOM 6020 C CA . GLN B 1 276 ? -1.061 -1.526 22.672 1 97.75 276 GLN B CA 1
ATOM 6021 C C . GLN B 1 276 ? 0.278 -2.242 22.516 1 97.75 276 GLN B C 1
ATOM 6023 O O . GLN B 1 276 ? 1 -2.443 23.5 1 97.75 276 GLN B O 1
ATOM 6028 N N . ASN B 1 277 ? 0.601 -2.637 21.266 1 98.25 277 ASN B N 1
ATOM 6029 C CA . ASN B 1 277 ? 1.924 -3.197 21.016 1 98.25 277 ASN B CA 1
ATOM 6030 C C . ASN B 1 277 ? 3.029 -2.197 21.344 1 98.25 277 ASN B C 1
ATOM 6032 O O . ASN B 1 277 ? 4.039 -2.559 21.953 1 98.25 277 ASN B O 1
ATOM 6036 N N . PHE B 1 278 ? 2.834 -0.947 20.922 1 98.44 278 PHE B N 1
ATOM 6037 C CA . PHE B 1 278 ? 3.779 0.12 21.234 1 98.44 278 PHE B CA 1
ATOM 6038 C C . PHE B 1 278 ? 4.004 0.218 22.734 1 98.44 278 PHE B C 1
ATOM 6040 O O . PHE B 1 278 ? 5.148 0.232 23.203 1 98.44 278 PHE B O 1
ATOM 6047 N N . LEU B 1 279 ? 2.926 0.221 23.438 1 97.5 279 LEU B N 1
ATOM 6048 C CA . LEU B 1 279 ? 3.01 0.358 24.891 1 97.5 279 LEU B CA 1
ATOM 6049 C C . LEU B 1 279 ? 3.717 -0.844 25.516 1 97.5 279 LEU B C 1
ATOM 6051 O O . LEU B 1 279 ? 4.508 -0.691 26.453 1 97.5 279 LEU B O 1
ATOM 6055 N N . SER B 1 280 ? 3.387 -1.966 25.031 1 97.62 280 SER B N 1
ATOM 6056 C CA . SER B 1 280 ? 3.977 -3.186 25.562 1 97.62 280 SER B CA 1
ATOM 6057 C C . SER B 1 280 ? 5.488 -3.197 25.391 1 97.62 280 SER B C 1
ATOM 6059 O O . SER B 1 280 ? 6.219 -3.736 26.219 1 97.62 280 SER B O 1
ATOM 6061 N N . LEU B 1 281 ? 5.996 -2.615 24.328 1 97.81 281 LEU B N 1
ATOM 6062 C CA . LEU B 1 281 ? 7.422 -2.621 24.016 1 97.81 281 LEU B CA 1
ATOM 6063 C C . LEU B 1 281 ? 8.117 -1.409 24.625 1 97.81 281 LEU B C 1
ATOM 6065 O O . LEU B 1 281 ? 9.211 -1.529 25.172 1 97.81 281 LEU B O 1
ATOM 6069 N N . ALA B 1 282 ? 7.496 -0.242 24.5 1 97.31 282 ALA B N 1
ATOM 6070 C CA . ALA B 1 282 ? 8.094 1.028 24.891 1 97.31 282 ALA B CA 1
ATOM 6071 C C . ALA B 1 282 ? 8 1.233 26.391 1 97.31 282 ALA B C 1
ATOM 6073 O O . ALA B 1 282 ? 8.852 1.898 27 1 97.31 282 ALA B O 1
ATOM 6074 N N . GLY B 1 283 ? 6.93 0.668 26.984 1 95.94 283 GLY B N 1
ATOM 6075 C CA . GLY B 1 283 ? 6.668 0.928 28.391 1 95.94 283 GLY B CA 1
ATOM 6076 C C . GLY B 1 283 ? 6.113 2.316 28.656 1 95.94 283 GLY B C 1
ATOM 6077 O O . GLY B 1 283 ? 5.465 2.902 27.781 1 95.94 283 GLY B O 1
ATOM 6078 N N . GLY B 1 284 ? 6.195 2.736 29.938 1 95.38 284 GLY B N 1
ATOM 6079 C CA . GLY B 1 284 ? 5.68 4.027 30.375 1 95.38 284 GLY B CA 1
ATOM 6080 C C . GLY B 1 284 ? 4.352 3.926 31.109 1 95.38 284 GLY B C 1
ATOM 6081 O O . GLY B 1 284 ? 3.613 2.957 30.922 1 95.38 284 GLY B O 1
ATOM 6082 N N . THR B 1 285 ? 4.133 4.938 31.922 1 95.94 285 THR B N 1
ATOM 6083 C CA . THR B 1 285 ? 2.895 5 32.688 1 95.94 285 THR B CA 1
ATOM 6084 C C . THR B 1 285 ? 2.238 6.371 32.562 1 95.94 285 THR B C 1
ATOM 6086 O O . THR B 1 285 ? 2.928 7.391 32.469 1 95.94 285 THR B O 1
ATOM 6089 N N . PRO B 1 286 ? 0.932 6.336 32.5 1 96.06 286 PRO B N 1
ATOM 6090 C CA . PRO B 1 286 ? 0.266 7.641 32.531 1 96.06 286 PRO B CA 1
ATOM 6091 C C . PRO B 1 286 ? 0.589 8.445 33.781 1 96.06 286 PRO B C 1
ATOM 6093 O O . PRO B 1 286 ? 0.995 7.875 34.812 1 96.06 286 PRO B O 1
ATOM 6096 N N . PRO B 1 287 ? 0.438 9.672 33.656 1 95.56 287 PRO B N 1
ATOM 6097 C CA . PRO B 1 287 ? 0.694 10.492 34.844 1 95.56 287 PRO B CA 1
ATOM 6098 C C . PRO B 1 287 ? -0.384 10.336 35.906 1 95.56 287 PRO B C 1
ATOM 6100 O O . PRO B 1 287 ? -1.499 9.906 35.594 1 95.56 287 PRO B O 1
ATOM 6103 N N . ASP B 1 288 ? -0.04 10.609 37.219 1 91.62 288 ASP B N 1
ATOM 6104 C CA . ASP B 1 288 ? -0.923 10.758 38.375 1 91.62 288 ASP B CA 1
ATOM 6105 C C . ASP B 1 288 ? -1.736 9.484 38.625 1 91.62 288 ASP B C 1
ATOM 6107 O O . ASP B 1 288 ? -2.914 9.555 38.969 1 91.62 288 ASP B O 1
ATOM 6111 N N . ASP B 1 289 ? -1.304 8.367 38.281 1 87.69 289 ASP B N 1
ATOM 6112 C CA . ASP B 1 289 ? -1.881 7.055 38.531 1 87.69 289 ASP B CA 1
ATOM 6113 C C . ASP B 1 289 ? -3.193 6.867 37.781 1 87.69 289 ASP B C 1
ATOM 6115 O O . ASP B 1 289 ? -4.074 6.133 38.219 1 87.69 289 ASP B O 1
ATOM 6119 N N . GLU B 1 290 ? -3.332 7.609 36.75 1 90.69 290 GLU B N 1
ATOM 6120 C CA . GLU B 1 290 ? -4.484 7.406 35.875 1 90.69 290 GLU B CA 1
ATOM 6121 C C . GLU B 1 290 ? -4.258 6.219 34.938 1 90.69 290 GLU B C 1
ATOM 6123 O O . GLU B 1 290 ? -3.131 5.746 34.781 1 90.69 290 GLU B O 1
ATOM 6128 N N . ASN B 1 291 ? -5.379 5.699 34.469 1 92.06 291 ASN B N 1
ATOM 6129 C CA . ASN B 1 291 ? -5.266 4.613 33.5 1 92.06 291 ASN B CA 1
ATOM 6130 C C . ASN B 1 291 ? -4.785 5.121 32.125 1 92.06 291 ASN B C 1
ATOM 6132 O O . ASN B 1 291 ? -4.113 4.395 31.391 1 92.06 291 ASN B O 1
ATOM 6136 N N . GLU B 1 292 ? -5.172 6.316 31.766 1 95.31 292 GLU B N 1
ATOM 6137 C CA . GLU B 1 292 ? -4.801 6.984 30.531 1 95.31 292 GLU B CA 1
ATOM 6138 C C . GLU B 1 292 ? -4.91 8.5 30.656 1 95.31 292 GLU B C 1
ATOM 6140 O O . GLU B 1 292 ? -5.742 9.008 31.422 1 95.31 292 GLU B O 1
ATOM 6145 N N . ALA B 1 293 ? -4.047 9.242 30.047 1 97.12 293 ALA B N 1
ATOM 6146 C CA . ALA B 1 293 ? -4.09 10.703 30 1 97.12 293 ALA B CA 1
ATOM 6147 C C . ALA B 1 293 ? -3.797 11.211 28.594 1 97.12 293 ALA B C 1
ATOM 6149 O O . ALA B 1 293 ? -2.914 10.688 27.906 1 97.12 293 ALA B O 1
ATOM 6150 N N . ARG B 1 294 ? -4.566 12.227 28.156 1 97.12 294 ARG B N 1
ATOM 6151 C CA . ARG B 1 294 ? -4.414 12.781 26.828 1 97.12 294 ARG B CA 1
ATOM 6152 C C . ARG B 1 294 ? -4.215 14.289 26.875 1 97.12 294 ARG B C 1
ATOM 6154 O O . ARG B 1 294 ? -4.711 14.961 27.781 1 97.12 294 ARG B O 1
ATOM 6161 N N . SER B 1 295 ? -3.566 14.758 25.938 1 97.56 295 SER B N 1
ATOM 6162 C CA . SER B 1 295 ? -3.35 16.203 25.828 1 97.56 295 SER B CA 1
ATOM 6163 C C . SER B 1 295 ? -4.605 16.906 25.328 1 97.56 295 SER B C 1
ATOM 6165 O O . SER B 1 295 ? -5.27 16.438 24.406 1 97.56 295 SER B O 1
ATOM 6167 N N . VAL B 1 296 ? -4.934 18 25.906 1 95.12 296 VAL B N 1
ATOM 6168 C CA . VAL B 1 296 ? -5.98 18.891 25.406 1 95.12 296 VAL B CA 1
ATOM 6169 C C . VAL B 1 296 ? -5.355 20.172 24.891 1 95.12 296 VAL B C 1
ATOM 6171 O O . VAL B 1 296 ? -6.047 21.188 24.703 1 95.12 296 VAL B O 1
ATOM 6174 N N . GLY B 1 297 ? -4.012 20.172 24.703 1 95.44 297 GLY B N 1
ATOM 6175 C CA . GLY B 1 297 ? -3.281 21.312 24.203 1 95.44 297 GLY B CA 1
ATOM 6176 C C . GLY B 1 297 ? -3.119 21.312 22.688 1 95.44 297 GLY B C 1
ATOM 6177 O O . GLY B 1 297 ? -4.023 20.891 21.969 1 95.44 297 GLY B O 1
ATOM 6178 N N . ILE B 1 298 ? -2.018 21.859 22.25 1 95.5 298 ILE B N 1
ATOM 6179 C CA . ILE B 1 298 ? -1.766 22.094 20.844 1 95.5 298 ILE B CA 1
ATOM 6180 C C . ILE B 1 298 ? -1.69 20.766 20.094 1 95.5 298 ILE B C 1
ATOM 6182 O O . ILE B 1 298 ? -2.203 20.641 18.969 1 95.5 298 ILE B O 1
ATOM 6186 N N . ASN B 1 299 ? -0.964 19.797 20.656 1 97.25 299 ASN B N 1
ATOM 6187 C CA . ASN B 1 299 ? -0.972 18.453 20.109 1 97.25 299 ASN B CA 1
ATOM 6188 C C . ASN B 1 299 ? -2.139 17.625 20.656 1 97.25 299 ASN B C 1
ATOM 6190 O O . ASN B 1 299 ? -1.937 16.672 21.391 1 97.25 299 ASN B O 1
ATOM 6194 N N . TYR B 1 300 ? -3.264 17.984 20.188 1 97.12 300 TYR B N 1
ATOM 6195 C CA . TYR B 1 300 ? -4.547 17.594 20.75 1 97.12 300 TYR B CA 1
ATOM 6196 C C . TYR B 1 300 ? -4.719 16.078 20.719 1 97.12 300 TYR B C 1
ATOM 6198 O O . TYR B 1 300 ? -4.473 15.43 19.703 1 97.12 300 TYR B O 1
ATOM 6206 N N . PHE B 1 301 ? -5.047 15.5 21.859 1 97.19 301 PHE B N 1
ATOM 6207 C CA . PHE B 1 301 ? -5.562 14.156 22.094 1 97.19 301 PHE B CA 1
ATOM 6208 C C . PHE B 1 301 ? -4.453 13.117 21.953 1 97.19 301 PHE B C 1
ATOM 6210 O O . PHE B 1 301 ? -4.727 11.93 21.797 1 97.19 301 PHE B O 1
ATOM 6217 N N . THR B 1 302 ? -3.186 13.523 21.891 1 98.06 302 THR B N 1
ATOM 6218 C CA . THR B 1 302 ? -2.053 12.602 21.969 1 98.06 302 THR B CA 1
ATOM 6219 C C . THR B 1 302 ? -1.842 12.109 23.391 1 98.06 302 THR B C 1
ATOM 6221 O O . THR B 1 302 ? -2.479 12.602 24.328 1 98.06 302 THR B O 1
ATOM 6224 N N . MET B 1 303 ? -1.006 11.195 23.594 1 98.44 303 MET B N 1
ATOM 6225 C CA . MET B 1 303 ? -0.951 10.422 24.828 1 98.44 303 MET B CA 1
ATOM 6226 C C . MET B 1 303 ? 0.081 11 25.797 1 98.44 303 MET B C 1
ATOM 6228 O O . MET B 1 303 ? 1.236 11.211 25.422 1 98.44 303 MET B O 1
ATOM 6232 N N . LEU B 1 304 ? -0.319 11.234 27.031 1 98.31 304 LEU B N 1
ATOM 6233 C CA . LEU B 1 304 ? 0.557 11.797 28.062 1 98.31 304 LEU B CA 1
ATOM 6234 C C . LEU B 1 304 ? 1.086 10.703 28.984 1 98.31 304 LEU B C 1
ATOM 6236 O O . LEU B 1 304 ? 0.354 9.773 29.328 1 98.31 304 LEU B O 1
ATOM 6240 N N . PHE B 1 305 ? 2.334 10.875 29.312 1 98.19 305 PHE B N 1
ATOM 6241 C CA . PHE B 1 305 ? 3.018 9.914 30.172 1 98.19 305 PHE B CA 1
ATOM 6242 C C . PHE B 1 305 ? 3.74 10.625 31.312 1 98.19 305 PHE B C 1
ATOM 6244 O O . PHE B 1 305 ? 4.051 11.812 31.203 1 98.19 305 PHE B O 1
ATOM 6251 N N . ASP B 1 306 ? 3.988 9.812 32.406 1 97.25 306 ASP B N 1
ATOM 6252 C CA . ASP B 1 306 ? 4.938 10.25 33.438 1 97.25 306 ASP B CA 1
ATOM 6253 C C . ASP B 1 306 ? 6.352 10.336 32.875 1 97.25 306 ASP B C 1
ATOM 6255 O O . ASP B 1 306 ? 6.785 9.445 32.125 1 97.25 306 ASP B O 1
ATOM 6259 N N . PRO B 1 307 ? 7.027 11.422 33.219 1 95.31 307 PRO B N 1
ATOM 6260 C CA . PRO B 1 307 ? 8.367 11.602 32.625 1 95.31 307 PRO B CA 1
ATOM 6261 C C . PRO B 1 307 ? 9.336 10.5 33.062 1 95.31 307 PRO B C 1
ATOM 6263 O O . PRO B 1 307 ? 10.289 10.211 32.344 1 95.31 307 PRO B O 1
ATOM 6266 N N . LYS B 1 308 ? 9.281 9.859 34.156 1 92.38 308 LYS B N 1
ATOM 6267 C CA . LYS B 1 308 ? 10.25 8.93 34.719 1 92.38 308 LYS B CA 1
ATOM 6268 C C . LYS B 1 308 ? 10.414 7.695 33.844 1 92.38 308 LYS B C 1
ATOM 6270 O O . LYS B 1 308 ? 11.531 7.215 33.656 1 92.38 308 LYS B O 1
ATOM 6275 N N . ASP B 1 309 ? 9.469 7.137 33.219 1 90.38 309 ASP B N 1
ATOM 6276 C CA . ASP B 1 309 ? 9.617 5.871 32.531 1 90.38 309 ASP B CA 1
ATOM 6277 C C . ASP B 1 309 ? 9.055 5.973 31.109 1 90.38 309 ASP B C 1
ATOM 6279 O O . ASP B 1 309 ? 8.672 4.965 30.5 1 90.38 309 ASP B O 1
ATOM 6283 N N . VAL B 1 310 ? 9.094 7.141 30.641 1 96.62 310 VAL B N 1
ATOM 6284 C CA . VAL B 1 310 ? 8.523 7.324 29.312 1 96.62 310 VAL B CA 1
ATOM 6285 C C . VAL B 1 310 ? 9.531 6.867 28.25 1 96.62 310 VAL B C 1
ATOM 6287 O O . VAL B 1 310 ? 10.734 6.852 28.5 1 96.62 310 VAL B O 1
ATOM 6290 N N . TYR B 1 311 ? 9.047 6.406 27.141 1 97.81 311 TYR B N 1
ATOM 6291 C CA . TYR B 1 311 ? 9.852 5.922 26.016 1 97.81 311 TYR B CA 1
ATOM 6292 C C . TYR B 1 311 ? 10.93 6.93 25.641 1 97.81 311 TYR B C 1
ATOM 6294 O O . TYR B 1 311 ? 10.656 8.133 25.547 1 97.81 311 TYR B O 1
ATOM 6302 N N . TYR B 1 312 ? 12.156 6.508 25.406 1 96.69 312 TYR B N 1
ATOM 6303 C CA . TYR B 1 312 ? 13.258 7.441 25.188 1 96.69 312 TYR B CA 1
ATOM 6304 C C . TYR B 1 312 ? 13.977 7.137 23.875 1 96.69 312 TYR B C 1
ATOM 6306 O O . TYR B 1 312 ? 15.062 7.668 23.625 1 96.69 312 TYR B O 1
ATOM 6314 N N . GLY B 1 313 ? 13.469 6.203 23.047 1 97.75 313 GLY B N 1
ATOM 6315 C CA . GLY B 1 313 ? 14.016 5.91 21.734 1 97.75 313 GLY B CA 1
ATOM 6316 C C . GLY B 1 313 ? 13.305 6.648 20.609 1 97.75 313 GLY B C 1
ATOM 6317 O O . GLY B 1 313 ? 12.375 7.418 20.859 1 97.75 313 GLY B O 1
ATOM 6318 N N . GLY B 1 314 ? 13.805 6.492 19.406 1 98.25 314 GLY B N 1
ATOM 6319 C CA . GLY B 1 314 ? 13.164 7.047 18.219 1 98.25 314 GLY B CA 1
ATOM 6320 C C . GLY B 1 314 ? 12.148 6.109 17.594 1 98.25 314 GLY B C 1
ATOM 6321 O O . GLY B 1 314 ? 11.781 5.094 18.188 1 98.25 314 GLY B O 1
ATOM 6322 N N . LEU B 1 315 ? 11.68 6.523 16.484 1 98.69 315 LEU B N 1
ATOM 6323 C CA . LEU B 1 315 ? 10.672 5.781 15.742 1 98.69 315 LEU B CA 1
ATOM 6324 C C . LEU B 1 315 ? 10.992 5.773 14.25 1 98.69 315 LEU B C 1
ATOM 6326 O O . LEU B 1 315 ? 11.406 6.797 13.695 1 98.69 315 LEU B O 1
ATOM 6330 N N . THR B 1 316 ? 10.898 4.66 13.602 1 98.69 316 THR B N 1
ATOM 6331 C CA . THR B 1 316 ? 11 4.566 12.148 1 98.69 316 THR B CA 1
ATOM 6332 C C . THR B 1 316 ? 9.688 4.074 11.547 1 98.69 316 THR B C 1
ATOM 6334 O O . THR B 1 316 ? 9.164 3.031 11.945 1 98.69 316 THR B O 1
ATOM 6337 N N . ILE B 1 317 ? 9.125 4.801 10.648 1 98.44 317 ILE B N 1
ATOM 6338 C CA . ILE B 1 317 ? 7.926 4.418 9.914 1 98.44 317 ILE B CA 1
ATOM 6339 C C . ILE B 1 317 ? 8.312 3.941 8.516 1 98.44 317 ILE B C 1
ATOM 6341 O O . ILE B 1 317 ? 8.867 4.707 7.719 1 98.44 317 ILE B O 1
ATOM 6345 N N . LYS B 1 318 ? 8.031 2.721 8.188 1 94.88 318 LYS B N 1
ATOM 6346 C CA . LYS B 1 318 ? 8.289 2.174 6.859 1 94.88 318 LYS B CA 1
ATOM 6347 C C . LYS B 1 318 ? 7.066 2.32 5.957 1 94.88 318 LYS B C 1
ATOM 6349 O O . LYS B 1 318 ? 5.965 1.902 6.32 1 94.88 318 LYS B O 1
ATOM 6354 N N . LEU B 1 319 ? 7.301 2.863 4.77 1 93.19 319 LEU B N 1
ATOM 6355 C CA . LEU B 1 319 ? 6.199 3.193 3.871 1 93.19 319 LEU B CA 1
ATOM 6356 C C . LEU B 1 319 ? 6.301 2.4 2.572 1 93.19 319 LEU B C 1
ATOM 6358 O O . LEU B 1 319 ? 7.316 2.469 1.876 1 93.19 319 LEU B O 1
ATOM 6362 N N . GLN B 1 320 ? 5.242 1.742 2.164 1 78.75 320 GLN B N 1
ATOM 6363 C CA . GLN B 1 320 ? 4.977 1.139 0.862 1 78.75 320 GLN B CA 1
ATOM 6364 C C . GLN B 1 320 ? 6.141 0.265 0.409 1 78.75 320 GLN B C 1
ATOM 6366 O O . GLN B 1 320 ? 6.496 0.255 -0.771 1 78.75 320 GLN B O 1
ATOM 6371 N N . ASN B 1 321 ? 6.777 -0.307 1.288 1 69.56 321 ASN B N 1
ATOM 6372 C CA . ASN B 1 321 ? 7.93 -1.134 0.95 1 69.56 321 ASN B CA 1
ATOM 6373 C C . ASN B 1 321 ? 8.938 -0.368 0.097 1 69.56 321 ASN B C 1
ATOM 6375 O O . ASN B 1 321 ? 9.477 -0.909 -0.869 1 69.56 321 ASN B O 1
ATOM 6379 N N . SER B 1 322 ? 9.055 0.898 0.302 1 76 322 SER B N 1
ATOM 6380 C CA . SER B 1 322 ? 9.891 1.747 -0.539 1 76 322 SER B CA 1
ATOM 6381 C C . SER B 1 322 ? 10.844 2.586 0.302 1 76 322 SER B C 1
ATOM 6383 O O . SER B 1 322 ? 12.047 2.629 0.029 1 76 322 SER B O 1
ATOM 6385 N N . MET B 1 323 ? 10.352 3.299 1.229 1 90 323 MET B N 1
ATOM 6386 C CA . MET B 1 323 ? 11.219 4.184 2.008 1 90 323 MET B CA 1
ATOM 6387 C C . MET B 1 323 ? 10.812 4.188 3.477 1 90 323 MET B C 1
ATOM 6389 O O . MET B 1 323 ? 9.773 3.625 3.84 1 90 323 MET B O 1
ATOM 6393 N N . SER B 1 324 ? 11.648 4.734 4.258 1 95.56 324 SER B N 1
ATOM 6394 C CA . SER B 1 324 ? 11.383 4.887 5.684 1 95.56 324 SER B CA 1
ATOM 6395 C C . SER B 1 324 ? 11.594 6.324 6.141 1 95.56 324 SER B C 1
ATOM 6397 O O . SER B 1 324 ? 12.414 7.051 5.562 1 95.56 324 SER B O 1
ATOM 6399 N N . ILE B 1 325 ? 10.852 6.754 7.07 1 98.31 325 ILE B N 1
ATOM 6400 C CA . ILE B 1 325 ? 11.031 8.039 7.734 1 98.31 325 ILE B CA 1
ATOM 6401 C C . ILE B 1 325 ? 11.438 7.82 9.188 1 98.31 325 ILE B C 1
ATOM 6403 O O . ILE B 1 325 ? 10.727 7.152 9.945 1 98.31 325 ILE B O 1
ATOM 6407 N N . LYS B 1 326 ? 12.547 8.352 9.547 1 98.19 326 LYS B N 1
ATOM 6408 C CA . LYS B 1 326 ? 13.047 8.25 10.914 1 98.19 326 LYS B CA 1
ATOM 6409 C C . LYS B 1 326 ? 12.656 9.484 11.727 1 98.19 326 LYS B C 1
ATOM 6411 O O . LYS B 1 326 ? 12.859 10.617 11.273 1 98.19 326 LYS B O 1
ATOM 6416 N N . ILE B 1 327 ? 12.109 9.258 12.859 1 98.44 327 ILE B N 1
ATOM 6417 C CA . ILE B 1 327 ? 11.703 10.289 13.805 1 98.44 327 ILE B CA 1
ATOM 6418 C C . ILE B 1 327 ? 12.562 10.211 15.062 1 98.44 327 ILE B C 1
ATOM 6420 O O . ILE B 1 327 ? 12.492 9.234 15.82 1 98.44 327 ILE B O 1
ATOM 6424 N N . PRO B 1 328 ? 13.359 11.195 15.32 1 96.94 328 PRO B N 1
ATOM 6425 C CA . PRO B 1 328 ? 14.156 11.156 16.547 1 96.94 328 PRO B CA 1
ATOM 6426 C C . PRO B 1 328 ? 13.305 11.328 17.812 1 96.94 328 PRO B C 1
ATOM 6428 O O . PRO B 1 328 ? 12.188 11.844 17.734 1 96.94 328 PRO B O 1
ATOM 6431 N N . ASN B 1 329 ? 13.797 10.898 18.922 1 97.19 329 ASN B N 1
ATOM 6432 C CA . ASN B 1 329 ? 13.078 10.992 20.188 1 97.19 329 ASN B CA 1
ATOM 6433 C C . ASN B 1 329 ? 12.664 12.43 20.484 1 97.19 329 ASN B C 1
ATOM 6435 O O . ASN B 1 329 ? 11.586 12.664 21.047 1 97.19 329 ASN B O 1
ATOM 6439 N N . THR B 1 330 ? 13.445 13.406 20.125 1 96 330 THR B N 1
ATOM 6440 C CA . THR B 1 330 ? 13.203 14.812 20.422 1 96 330 THR B CA 1
ATOM 6441 C C . THR B 1 330 ? 11.953 15.312 19.703 1 96 330 THR B C 1
ATOM 6443 O O . THR B 1 330 ? 11.398 16.344 20.062 1 96 330 THR B O 1
ATOM 6446 N N . GLU B 1 331 ? 11.539 14.594 18.641 1 97.56 331 GLU B N 1
ATOM 6447 C CA . GLU B 1 331 ? 10.328 14.961 17.906 1 97.56 331 GLU B CA 1
ATOM 6448 C C . GLU B 1 331 ? 9.18 14 18.219 1 97.56 331 GLU B C 1
ATOM 6450 O O . GLU B 1 331 ? 8.094 14.133 17.656 1 97.56 331 GLU B O 1
ATOM 6455 N N . LEU B 1 332 ? 9.43 13.07 19.016 1 98.31 332 LEU B N 1
ATOM 6456 C CA . LEU B 1 332 ? 8.445 12.039 19.328 1 98.31 332 LEU B CA 1
ATOM 6457 C C . LEU B 1 332 ? 7.906 12.211 20.75 1 98.31 332 LEU B C 1
ATOM 6459 O O . LEU B 1 332 ? 6.699 12.109 20.969 1 98.31 332 LEU B O 1
ATOM 6463 N N . VAL B 1 333 ? 8.742 12.375 21.688 1 97.69 333 VAL B N 1
ATOM 6464 C CA . VAL B 1 333 ? 8.422 12.562 23.094 1 97.69 333 VAL B CA 1
ATOM 6465 C C . VAL B 1 333 ? 8.781 13.984 23.516 1 97.69 333 VAL B C 1
ATOM 6467 O O . VAL B 1 333 ? 9.961 14.305 23.703 1 97.69 333 VAL B O 1
ATOM 6470 N N . VAL B 1 334 ? 7.738 14.758 23.766 1 96.25 334 VAL B N 1
ATOM 6471 C CA . VAL B 1 334 ? 7.949 16.188 23.969 1 96.25 334 VAL B CA 1
ATOM 6472 C C . VAL B 1 334 ? 7.164 16.656 25.203 1 96.25 334 VAL B C 1
ATOM 6474 O O . VAL B 1 334 ? 6.285 15.945 25.688 1 96.25 334 VAL B O 1
ATOM 6477 N N . PRO B 1 335 ? 7.543 17.797 25.719 1 94.56 335 PRO B N 1
ATOM 6478 C CA . PRO B 1 335 ? 6.652 18.359 26.734 1 94.56 335 PRO B CA 1
ATOM 6479 C C . PRO B 1 335 ? 5.262 18.672 26.188 1 94.56 335 PRO B C 1
ATOM 6481 O O . PRO B 1 335 ? 5.098 18.875 24.984 1 94.56 335 PRO B O 1
ATOM 6484 N N . ASP B 1 336 ? 4.301 18.672 27.047 1 96.88 336 ASP B N 1
ATOM 6485 C CA . ASP B 1 336 ? 2.953 19.047 26.609 1 96.88 336 ASP B CA 1
ATOM 6486 C C . ASP B 1 336 ? 2.814 20.562 26.484 1 96.88 336 ASP B C 1
ATOM 6488 O O . ASP B 1 336 ? 3.199 21.312 27.391 1 96.88 336 ASP B O 1
ATOM 6492 N N . THR B 1 337 ? 2.34 21.016 25.391 1 95.94 337 THR B N 1
ATOM 6493 C CA . THR B 1 337 ? 2.152 22.438 25.141 1 95.94 337 THR B CA 1
ATOM 6494 C C . THR B 1 337 ? 0.668 22.781 25.109 1 95.94 337 THR B C 1
ATOM 6496 O O . THR B 1 337 ? -0.135 22.078 24.5 1 95.94 337 THR B O 1
ATOM 6499 N N . PHE B 1 338 ? 0.332 23.859 25.828 1 96.38 338 PHE B N 1
ATOM 6500 C CA . PHE B 1 338 ? -1.062 24.281 25.906 1 96.38 338 PHE B CA 1
ATOM 6501 C C . PHE B 1 338 ? -1.176 25.797 25.859 1 96.38 338 PHE B C 1
ATOM 6503 O O . PHE B 1 338 ? -0.168 26.5 25.938 1 96.38 338 PHE B O 1
ATOM 6510 N N . ILE B 1 339 ? -2.354 26.297 25.641 1 97.31 339 ILE B N 1
ATOM 6511 C CA . ILE B 1 339 ? -2.617 27.734 25.578 1 97.31 339 ILE B CA 1
ATOM 6512 C C . ILE B 1 339 ? -3.244 28.203 26.891 1 97.31 339 ILE B C 1
ATOM 6514 O O . ILE B 1 339 ? -4.312 27.734 27.281 1 97.31 339 ILE B O 1
ATOM 6518 N N . ALA B 1 340 ? -2.635 29.125 27.516 1 97.69 340 ALA B N 1
ATOM 6519 C CA . ALA B 1 340 ? -3.129 29.688 28.766 1 97.69 340 ALA B CA 1
ATOM 6520 C C . ALA B 1 340 ? -4.27 30.672 28.516 1 97.69 340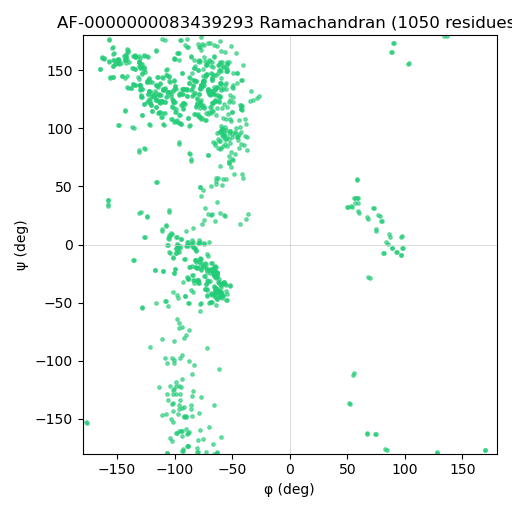 ALA B C 1
ATOM 6522 O O . ALA B 1 340 ? -4.539 31.047 27.375 1 97.69 340 ALA B O 1
ATOM 6523 N N . SER B 1 341 ? -4.922 31.078 29.609 1 97.5 341 SER B N 1
ATOM 6524 C CA . SER B 1 341 ? -6.09 31.938 29.516 1 97.5 341 SER B CA 1
ATOM 6525 C C . SER B 1 341 ? -5.727 33.281 28.906 1 97.5 341 SER B C 1
ATOM 6527 O O . SER B 1 341 ? -6.562 33.938 28.281 1 97.5 341 SER B O 1
ATOM 6529 N N . ASP B 1 342 ? -4.48 33.688 29.094 1 97.44 342 ASP B N 1
ATOM 6530 C CA . ASP B 1 342 ? -4.059 35 28.562 1 97.44 342 ASP B CA 1
ATOM 6531 C C . ASP B 1 342 ? -3.631 34.875 27.094 1 97.44 342 ASP B C 1
ATOM 6533 O O . ASP B 1 342 ? -3.182 35.844 26.5 1 97.44 342 ASP B O 1
ATOM 6537 N N . GLY B 1 343 ? -3.717 33.656 26.594 1 97.94 343 GLY B N 1
ATOM 6538 C CA . GLY B 1 343 ? -3.424 33.438 25.172 1 97.94 343 GLY B CA 1
ATOM 6539 C C . GLY B 1 343 ? -2.008 32.969 24.938 1 97.94 343 GLY B C 1
ATOM 6540 O O . GLY B 1 343 ? -1.678 32.531 23.828 1 97.94 343 GLY B O 1
ATOM 6541 N N . THR B 1 344 ? -1.195 33 25.953 1 98.12 344 THR B N 1
ATOM 6542 C CA . THR B 1 344 ? 0.194 32.594 25.766 1 98.12 344 THR B CA 1
ATOM 6543 C C . THR B 1 344 ? 0.31 31.078 25.656 1 98.12 344 THR B C 1
ATOM 6545 O O . THR B 1 344 ? -0.406 30.344 26.344 1 98.12 344 THR B O 1
ATOM 6548 N N . VAL B 1 345 ? 1.144 30.609 24.797 1 96.44 345 VAL B N 1
ATOM 6549 C CA . VAL B 1 345 ? 1.456 29.188 24.688 1 96.44 345 VAL B CA 1
ATOM 6550 C C . VAL B 1 345 ? 2.467 28.797 25.766 1 96.44 345 VAL B C 1
ATOM 6552 O O . VAL B 1 345 ? 3.537 29.391 25.875 1 96.44 345 VAL B O 1
ATOM 6555 N N . GLN B 1 346 ? 2.158 27.844 26.516 1 96.06 346 GLN B N 1
ATOM 6556 C CA . GLN B 1 346 ? 3.002 27.406 27.625 1 96.06 346 GLN B CA 1
ATOM 6557 C C . GLN B 1 346 ? 3.297 25.922 27.547 1 96.06 346 GLN B C 1
ATOM 6559 O O . GLN B 1 346 ? 2.65 25.188 26.781 1 96.06 346 GLN B O 1
ATOM 6564 N N . THR B 1 347 ? 4.328 25.5 28.266 1 94.5 347 THR B N 1
ATOM 6565 C CA . THR B 1 347 ? 4.75 24.109 28.281 1 94.5 347 THR B CA 1
ATOM 6566 C C . THR B 1 347 ? 4.59 23.5 29.672 1 94.5 347 THR B C 1
ATOM 6568 O O . THR B 1 347 ? 4.926 24.141 30.672 1 94.5 347 THR B O 1
ATOM 6571 N N . ASN B 1 348 ? 3.977 22.359 29.75 1 93.38 348 ASN B N 1
ATOM 6572 C CA . ASN B 1 348 ? 3.904 21.562 30.969 1 93.38 348 ASN B CA 1
ATOM 6573 C C . ASN B 1 348 ? 5 20.5 31 1 93.38 348 ASN B C 1
ATOM 6575 O O . ASN B 1 348 ? 4.922 19.484 30.297 1 93.38 348 ASN B O 1
ATOM 6579 N N . THR B 1 349 ? 5.949 20.672 31.906 1 90.75 349 THR B N 1
ATOM 6580 C CA . THR B 1 349 ? 7.102 19.781 31.938 1 90.75 349 THR B CA 1
ATOM 6581 C C . THR B 1 349 ? 6.887 18.656 32.938 1 90.75 349 THR B C 1
ATOM 6583 O O . THR B 1 349 ? 7.734 17.766 33.062 1 90.75 349 THR B O 1
ATOM 6586 N N . SER B 1 350 ? 5.777 18.688 33.594 1 94.25 350 SER B N 1
ATOM 6587 C CA . SER B 1 350 ? 5.5 17.625 34.562 1 94.25 350 SER B CA 1
ATOM 6588 C C . SER B 1 350 ? 5.035 16.344 33.875 1 94.25 350 SER B C 1
ATOM 6590 O O . SER B 1 350 ? 4.949 15.289 34.5 1 94.25 350 SER B O 1
ATOM 6592 N N . VAL B 1 351 ? 4.719 16.469 32.625 1 96.81 351 VAL B N 1
ATOM 6593 C CA . VAL B 1 351 ? 4.344 15.297 31.844 1 96.81 351 VAL B CA 1
ATOM 6594 C C . VAL B 1 351 ? 5.145 15.258 30.547 1 96.81 351 VAL B C 1
ATOM 6596 O O . VAL B 1 351 ? 5.785 16.25 30.188 1 96.81 351 VAL B O 1
ATOM 6599 N N . ARG B 1 352 ? 5.184 14.109 29.984 1 97.5 352 ARG B N 1
ATOM 6600 C CA . ARG B 1 352 ? 5.695 13.961 28.625 1 97.5 352 ARG B CA 1
ATOM 6601 C C . ARG B 1 352 ? 4.594 13.516 27.672 1 97.5 352 ARG B C 1
ATOM 6603 O O . ARG B 1 352 ? 3.764 12.68 28.016 1 97.5 352 ARG B O 1
ATOM 6610 N N . ASN B 1 353 ? 4.629 14.188 26.562 1 98.12 353 ASN B N 1
ATOM 6611 C CA . ASN B 1 353 ? 3.674 13.891 25.5 1 98.12 353 ASN B CA 1
ATOM 6612 C C . ASN B 1 353 ? 4.293 13.016 24.406 1 98.12 353 ASN B C 1
ATOM 6614 O O . ASN B 1 353 ? 5.176 13.461 23.672 1 98.12 353 ASN B O 1
ATOM 6618 N N . VAL B 1 354 ? 3.93 11.766 24.375 1 98.56 354 VAL B N 1
ATOM 6619 C CA . VAL B 1 354 ? 4.184 10.977 23.172 1 98.56 354 VAL B CA 1
ATOM 6620 C C . VAL B 1 354 ? 3.166 11.344 22.094 1 98.56 354 VAL B C 1
ATOM 6622 O O . VAL B 1 354 ? 1.986 11 22.203 1 98.56 354 VAL B O 1
ATOM 6625 N N . VAL B 1 355 ? 3.576 12.008 21.094 1 98.5 355 VAL B N 1
ATOM 6626 C CA . VAL B 1 355 ? 2.68 12.719 20.188 1 98.5 355 VAL B CA 1
ATOM 6627 C C . VAL B 1 355 ? 2.033 11.734 19.219 1 98.5 355 VAL B C 1
ATOM 6629 O O . VAL B 1 355 ? 2.049 11.945 18 1 98.5 355 VAL B O 1
ATOM 6632 N N . ILE B 1 356 ? 1.504 10.68 19.766 1 98.69 356 ILE B N 1
ATOM 6633 C CA . ILE B 1 356 ? 0.718 9.656 19.094 1 98.69 356 ILE B CA 1
ATOM 6634 C C . ILE B 1 356 ? -0.695 9.625 19.672 1 98.69 356 ILE B C 1
ATOM 6636 O O . ILE B 1 356 ? -0.872 9.594 20.891 1 98.69 356 ILE B O 1
ATOM 6640 N N . ASN B 1 357 ? -1.677 9.727 18.797 1 98.38 357 ASN B N 1
ATOM 6641 C CA . ASN B 1 357 ? -3.08 9.57 19.172 1 98.38 357 ASN B CA 1
ATOM 6642 C C . ASN B 1 357 ? -3.545 8.125 19 1 98.38 357 ASN B C 1
ATOM 6644 O O . ASN B 1 357 ? -3.525 7.598 17.875 1 98.38 357 ASN B O 1
ATOM 6648 N N . SER B 1 358 ? -3.934 7.465 20.062 1 98 358 SER B N 1
ATOM 6649 C CA . SER B 1 358 ? -4.488 6.117 19.969 1 98 358 SER B CA 1
ATOM 6650 C C . SER B 1 358 ? -5.957 6.152 19.562 1 98 358 SER B C 1
ATOM 6652 O O . SER B 1 358 ? -6.785 6.746 20.25 1 98 358 SER B O 1
ATOM 6654 N N . LEU B 1 359 ? -6.273 5.523 18.484 1 97.31 359 LEU B N 1
ATOM 6655 C CA . LEU B 1 359 ? -7.66 5.445 18.016 1 97.31 359 LEU B CA 1
ATOM 6656 C C . LEU B 1 359 ? -8.438 4.406 18.812 1 97.31 359 LEU B C 1
ATOM 6658 O O . LEU B 1 359 ? -8.109 3.217 18.781 1 97.31 359 LEU B O 1
ATOM 6662 N N . GLN B 1 360 ? -9.438 4.863 19.5 1 94.38 360 GLN B N 1
ATOM 6663 C CA . GLN B 1 360 ? -10.188 4.016 20.422 1 94.38 360 GLN B CA 1
ATOM 6664 C C . GLN B 1 360 ? -11.68 4.305 20.328 1 94.38 360 GLN B C 1
ATOM 6666 O O . GLN B 1 360 ? -12.094 5.371 19.875 1 94.38 360 GLN B O 1
ATOM 6671 N N . PHE B 1 361 ? -12.453 3.328 20.734 1 91.88 361 PHE B N 1
ATOM 6672 C CA . PHE B 1 361 ? -13.891 3.447 20.906 1 91.88 361 PHE B CA 1
ATOM 6673 C C . PHE B 1 361 ? -14.555 3.93 19.625 1 91.88 361 PHE B C 1
ATOM 6675 O O . PHE B 1 361 ? -14.414 3.301 18.578 1 91.88 361 PHE B O 1
ATOM 6682 N N . ASP B 1 362 ? -15.117 5.18 19.641 1 88.38 362 ASP B N 1
ATOM 6683 C CA . ASP B 1 362 ? -15.914 5.656 18.516 1 88.38 362 ASP B CA 1
ATOM 6684 C C . ASP B 1 362 ? -15.031 5.887 17.297 1 88.38 362 ASP B C 1
ATOM 6686 O O . ASP B 1 362 ? -15.516 5.855 16.156 1 88.38 362 ASP B O 1
ATOM 6690 N N . ASN B 1 363 ? -13.719 6.062 17.516 1 91.25 363 ASN B N 1
ATOM 6691 C CA . ASN B 1 363 ? -12.828 6.336 16.391 1 91.25 363 ASN B CA 1
ATOM 6692 C C . ASN B 1 363 ? -11.953 5.129 16.078 1 91.25 363 ASN B C 1
ATOM 6694 O O . ASN B 1 363 ? -10.953 5.254 15.359 1 91.25 363 ASN B O 1
ATOM 6698 N N . SER B 1 364 ? -12.281 3.951 16.562 1 92.75 364 SER B N 1
ATOM 6699 C CA . SER B 1 364 ? -11.453 2.756 16.438 1 92.75 364 SER B CA 1
ATOM 6700 C C . SER B 1 364 ? -11.289 2.344 14.984 1 92.75 364 SER B C 1
ATOM 6702 O O . SER B 1 364 ? -10.289 1.729 14.617 1 92.75 364 SER B O 1
ATOM 6704 N N . ASN B 1 365 ? -12.25 2.729 14.117 1 92.5 365 ASN B N 1
ATOM 6705 C CA . ASN B 1 365 ? -12.211 2.293 12.727 1 92.5 365 ASN B CA 1
ATOM 6706 C C . ASN B 1 365 ? -11.758 3.414 11.797 1 92.5 365 ASN B C 1
ATOM 6708 O O . ASN B 1 365 ? -11.727 3.244 10.578 1 92.5 365 ASN B O 1
ATOM 6712 N N . ASP B 1 366 ? -11.312 4.535 12.375 1 94.38 366 ASP B N 1
ATOM 6713 C CA . ASP B 1 366 ? -10.953 5.703 11.57 1 94.38 366 ASP B CA 1
ATOM 6714 C C . ASP B 1 366 ? -9.648 5.473 10.82 1 94.38 366 ASP B C 1
ATOM 6716 O O . ASP B 1 366 ? -8.82 4.664 11.242 1 94.38 366 ASP B O 1
ATOM 6720 N N . LEU B 1 367 ? -9.523 6.172 9.742 1 96.06 367 LEU B N 1
ATOM 6721 C CA . LEU B 1 367 ? -8.266 6.207 9.008 1 96.06 367 LEU B CA 1
ATOM 6722 C C . LEU B 1 367 ? -7.195 6.949 9.797 1 96.06 367 LEU B C 1
ATOM 6724 O O . LEU B 1 367 ? -7.371 8.117 10.141 1 96.06 367 LEU B O 1
ATOM 6728 N N . PRO B 1 368 ? -6.148 6.293 10.133 1 97.62 368 PRO B N 1
ATOM 6729 C CA . PRO B 1 368 ? -5.051 6.969 10.828 1 97.62 368 PRO B CA 1
ATOM 6730 C C . PRO B 1 368 ? -4.492 8.148 10.039 1 97.62 368 PRO B C 1
ATOM 6732 O O . PRO B 1 368 ? -4.543 8.156 8.812 1 97.62 368 PRO B O 1
ATOM 6735 N N . VAL B 1 369 ? -3.953 9.07 10.789 1 97.94 369 VAL B N 1
ATOM 6736 C CA . VAL B 1 369 ? -3.418 10.281 10.18 1 97.94 369 VAL B CA 1
ATOM 6737 C C . VAL B 1 369 ? -1.942 10.43 10.539 1 97.94 369 VAL B C 1
ATOM 6739 O O . VAL B 1 369 ? -1.544 10.164 11.672 1 97.94 369 VAL B O 1
ATOM 6742 N N . LEU B 1 370 ? -1.107 10.703 9.555 1 98.62 370 LEU B N 1
ATOM 6743 C CA . LEU B 1 370 ? 0.194 11.32 9.781 1 98.62 370 LEU B CA 1
ATOM 6744 C C . LEU B 1 370 ? 0.082 12.844 9.773 1 98.62 370 LEU B C 1
ATOM 6746 O O . LEU B 1 370 ? -0.13 13.445 8.719 1 98.62 370 LEU B O 1
ATOM 6750 N N . GLY B 1 371 ? 0.226 13.359 10.906 1 98.56 371 GLY B N 1
ATOM 6751 C CA . GLY B 1 371 ? -0.172 14.75 11.109 1 98.56 371 GLY B CA 1
ATOM 6752 C C . GLY B 1 371 ? 0.97 15.727 10.922 1 98.56 371 GLY B C 1
ATOM 6753 O O . GLY B 1 371 ? 1.972 15.406 10.281 1 98.56 371 GLY B O 1
ATOM 6754 N N . ARG B 1 372 ? 0.783 16.875 11.453 1 98.12 372 ARG B N 1
ATOM 6755 C CA . ARG B 1 372 ? 1.638 18.031 11.242 1 98.12 372 ARG B CA 1
ATOM 6756 C C . ARG B 1 372 ? 3.064 17.75 11.703 1 98.12 372 ARG B C 1
ATOM 6758 O O . ARG B 1 372 ? 4.023 18.141 11.031 1 98.12 372 ARG B O 1
ATOM 6765 N N . LEU B 1 373 ? 3.219 17.109 12.812 1 98.38 373 LEU B N 1
ATOM 6766 C CA . LEU B 1 373 ? 4.539 16.891 13.398 1 98.38 373 LEU B CA 1
ATOM 6767 C C . LEU B 1 373 ? 5.316 15.844 12.602 1 98.38 373 LEU B C 1
ATOM 6769 O O . LEU B 1 373 ? 6.539 15.742 12.734 1 98.38 373 LEU B O 1
ATOM 6773 N N . PHE B 1 374 ? 4.621 15.023 11.82 1 98.75 374 PHE B N 1
ATOM 6774 C CA . PHE B 1 374 ? 5.301 14.125 10.898 1 98.75 374 PHE B CA 1
ATOM 6775 C C . PHE B 1 374 ? 6.195 14.906 9.938 1 98.75 374 PHE B C 1
ATOM 6777 O O . PHE B 1 374 ? 7.27 14.438 9.562 1 98.75 374 PHE B O 1
ATOM 6784 N N . MET B 1 375 ? 5.801 16.156 9.578 1 98.69 375 MET B N 1
ATOM 6785 C CA . MET B 1 375 ? 6.527 17 8.625 1 98.69 375 MET B CA 1
ATOM 6786 C C . MET B 1 375 ? 7.738 17.641 9.281 1 98.69 375 MET B C 1
ATOM 6788 O O . MET B 1 375 ? 8.469 18.406 8.641 1 98.69 375 MET B O 1
ATOM 6792 N N . SER B 1 376 ? 8.016 17.359 10.531 1 98.25 376 SER B N 1
ATOM 6793 C CA . SER B 1 376 ? 9.289 17.75 11.133 1 98.25 376 SER B CA 1
ATOM 6794 C C . SER B 1 376 ? 10.398 16.766 10.766 1 98.25 376 SER B C 1
ATOM 6796 O O . SER B 1 376 ? 11.578 17.078 10.891 1 98.25 376 SER B O 1
ATOM 6798 N N . SER B 1 377 ? 9.953 15.602 10.359 1 98.25 377 SER B N 1
ATOM 6799 C CA . SER B 1 377 ? 10.922 14.578 9.984 1 98.25 377 SER B CA 1
ATOM 6800 C C . SER B 1 377 ? 10.797 14.211 8.508 1 98.25 377 SER B C 1
ATOM 6802 O O . SER B 1 377 ? 11.719 13.641 7.926 1 98.25 377 SER B O 1
ATOM 6804 N N . ALA B 1 378 ? 9.695 14.477 7.977 1 98.62 378 ALA B N 1
ATOM 6805 C CA . ALA B 1 378 ? 9.438 14.211 6.562 1 98.62 378 ALA B CA 1
ATOM 6806 C C . ALA B 1 378 ? 9.273 15.516 5.785 1 98.62 378 ALA B C 1
ATOM 6808 O O . ALA B 1 378 ? 8.68 16.469 6.285 1 98.62 378 ALA B O 1
ATOM 6809 N N . TYR B 1 379 ? 9.859 15.508 4.637 1 98.56 379 TYR B N 1
ATOM 6810 C CA . TYR B 1 379 ? 9.633 16.578 3.68 1 98.56 379 TYR B CA 1
ATOM 6811 C C . TYR B 1 379 ? 8.656 16.156 2.592 1 98.56 379 TYR B C 1
ATOM 6813 O O . TYR B 1 379 ? 8.867 15.133 1.933 1 98.56 379 TYR B O 1
ATOM 6821 N N . VAL B 1 380 ? 7.547 16.906 2.391 1 98.69 380 VAL B N 1
ATOM 6822 C CA . VAL B 1 380 ? 6.496 16.5 1.472 1 98.69 380 VAL B CA 1
ATOM 6823 C C . VAL B 1 380 ? 6.32 17.547 0.377 1 98.69 380 VAL B C 1
ATOM 6825 O O . VAL B 1 380 ? 6.402 18.75 0.642 1 98.69 380 VAL B O 1
ATOM 6828 N N . MET B 1 381 ? 6.113 17.094 -0.849 1 98.75 381 MET B N 1
ATOM 6829 C CA . MET B 1 381 ? 5.75 17.969 -1.972 1 98.75 381 MET B CA 1
ATOM 6830 C C . MET B 1 381 ? 4.508 17.438 -2.682 1 98.75 381 MET B C 1
ATOM 6832 O O . MET B 1 381 ? 4.383 16.234 -2.92 1 98.75 381 MET B O 1
ATOM 6836 N N . VAL B 1 382 ? 3.613 18.281 -2.953 1 98.69 382 VAL B N 1
ATOM 6837 C CA . VAL B 1 382 ? 2.412 17.953 -3.719 1 98.69 382 VAL B CA 1
ATOM 6838 C C . VAL B 1 382 ? 2.428 18.719 -5.043 1 98.69 382 VAL B C 1
ATOM 6840 O O . VAL B 1 382 ? 2.633 19.938 -5.066 1 98.69 382 VAL B O 1
ATOM 6843 N N . ASN B 1 383 ? 2.328 18.109 -6.113 1 98.69 383 ASN B N 1
ATOM 6844 C CA . ASN B 1 383 ? 2.094 18.672 -7.434 1 98.69 383 ASN B CA 1
ATOM 6845 C C . ASN B 1 383 ? 0.697 18.344 -7.949 1 98.69 383 ASN B C 1
ATOM 6847 O O . ASN B 1 383 ? 0.468 17.25 -8.469 1 98.69 383 ASN B O 1
ATOM 6851 N N . GLN B 1 384 ? -0.13 19.297 -7.875 1 97.94 384 GLN B N 1
ATOM 6852 C CA . GLN B 1 384 ? -1.538 19.047 -8.172 1 97.94 384 GLN B CA 1
ATOM 6853 C C . GLN B 1 384 ? -1.762 18.875 -9.672 1 97.94 384 GLN B C 1
ATOM 6855 O O . GLN B 1 384 ? -2.723 18.234 -10.094 1 97.94 384 GLN B O 1
ATOM 6860 N N . GLU B 1 385 ? -0.925 19.469 -10.453 1 97.31 385 GLU B N 1
ATOM 6861 C CA . GLU B 1 385 ? -1.048 19.328 -11.898 1 97.31 385 GLU B CA 1
ATOM 6862 C C . GLU B 1 385 ? -0.646 17.922 -12.344 1 97.31 385 GLU B C 1
ATOM 6864 O O . GLU B 1 385 ? -1.322 17.312 -13.18 1 97.31 385 GLU B O 1
ATOM 6869 N N . ALA B 1 386 ? 0.405 17.469 -11.805 1 96.25 386 ALA B N 1
ATOM 6870 C CA . ALA B 1 386 ? 0.848 16.109 -12.094 1 96.25 386 ALA B CA 1
ATOM 6871 C C . ALA B 1 386 ? -0.019 15.086 -11.367 1 96.25 386 ALA B C 1
ATOM 6873 O O . ALA B 1 386 ? 0.011 13.898 -11.695 1 96.25 386 ALA B O 1
ATOM 6874 N N . GLY B 1 387 ? -0.748 15.531 -10.336 1 95.94 387 GLY B N 1
ATOM 6875 C CA . GLY B 1 387 ? -1.6 14.648 -9.555 1 95.94 387 GLY B CA 1
ATOM 6876 C C . GLY B 1 387 ? -0.821 13.711 -8.656 1 95.94 387 GLY B C 1
ATOM 6877 O O . GLY B 1 387 ? -1.222 12.562 -8.445 1 95.94 387 GLY B O 1
ATOM 6878 N N . VAL B 1 388 ? 0.363 14.125 -8.141 1 96.38 388 VAL B N 1
ATOM 6879 C CA . VAL B 1 388 ? 1.195 13.234 -7.328 1 96.38 388 VAL B CA 1
ATOM 6880 C C . VAL B 1 388 ? 1.683 13.977 -6.086 1 96.38 388 VAL B C 1
ATOM 6882 O O . VAL B 1 388 ? 1.619 15.211 -6.027 1 96.38 388 VAL B O 1
ATOM 6885 N N . PHE B 1 389 ? 2.123 13.227 -5.137 1 97.44 389 PHE B N 1
ATOM 6886 C CA . PHE B 1 389 ? 2.891 13.758 -4.016 1 97.44 389 PHE B CA 1
ATOM 6887 C C . PHE B 1 389 ? 4.16 12.938 -3.799 1 97.44 389 PHE B C 1
ATOM 6889 O O . PHE B 1 389 ? 4.227 11.773 -4.184 1 97.44 389 PHE B O 1
ATOM 6896 N N . THR B 1 390 ? 5.156 13.594 -3.227 1 97.25 390 THR B N 1
ATOM 6897 C CA . THR B 1 390 ? 6.449 12.969 -2.973 1 97.25 390 THR B CA 1
ATOM 6898 C C . THR B 1 390 ? 6.887 13.203 -1.527 1 97.25 390 THR B C 1
ATOM 6900 O O . THR B 1 390 ? 6.695 14.289 -0.983 1 97.25 390 THR B O 1
ATOM 6903 N N . LEU B 1 391 ? 7.414 12.125 -0.927 1 97.69 391 LEU B N 1
ATOM 6904 C CA . LEU B 1 391 ? 7.949 12.18 0.429 1 97.69 391 LEU B CA 1
ATOM 6905 C C . LEU B 1 391 ? 9.453 11.898 0.432 1 97.69 391 LEU B C 1
ATOM 6907 O O . LEU B 1 391 ? 9.922 11.031 -0.304 1 97.69 391 LEU B O 1
ATOM 6911 N N . TRP B 1 392 ? 10.164 12.68 1.216 1 98 392 TRP B N 1
ATOM 6912 C CA . TRP B 1 392 ? 11.562 12.43 1.534 1 98 392 TRP B CA 1
ATOM 6913 C C . TRP B 1 392 ? 11.797 12.469 3.041 1 98 392 TRP B C 1
ATOM 6915 O O . TRP B 1 392 ? 11.023 13.078 3.779 1 98 392 TRP B O 1
ATOM 6925 N N . GLN B 1 393 ? 12.859 11.773 3.48 1 98.25 393 GLN B N 1
ATOM 6926 C CA . GLN B 1 393 ? 13.422 12.117 4.785 1 98.25 393 GLN B CA 1
ATOM 6927 C C . GLN B 1 393 ? 13.914 13.555 4.816 1 98.25 393 GLN B C 1
ATOM 6929 O O . GLN B 1 393 ? 14.688 13.969 3.955 1 98.25 393 GLN B O 1
ATOM 6934 N N . ALA B 1 394 ? 13.438 14.281 5.793 1 98.12 394 ALA B N 1
ATOM 6935 C CA . ALA B 1 394 ? 13.875 15.672 5.879 1 98.12 394 ALA B CA 1
ATOM 6936 C C . ALA B 1 394 ? 15.336 15.758 6.316 1 98.12 394 ALA B C 1
ATOM 6938 O O . ALA B 1 394 ? 15.773 15.023 7.203 1 98.12 394 ALA B O 1
ATOM 6939 N N . ASN B 1 395 ? 16.031 16.531 5.633 1 97.5 395 ASN B N 1
ATOM 6940 C CA . ASN B 1 395 ? 17.375 16.906 6.062 1 97.5 395 ASN B CA 1
ATOM 6941 C C . ASN B 1 395 ? 17.344 18.062 7.062 1 97.5 395 ASN B C 1
ATOM 6943 O O . ASN B 1 395 ? 17.062 19.203 6.695 1 97.5 395 ASN B O 1
ATOM 6947 N N . THR B 1 396 ? 17.703 17.828 8.289 1 93.81 396 THR B N 1
ATOM 6948 C CA . THR B 1 396 ? 17.531 18.828 9.344 1 93.81 396 THR B CA 1
ATOM 6949 C C . THR B 1 396 ? 18.859 19.469 9.711 1 93.81 396 THR B C 1
ATOM 6951 O O . THR B 1 396 ? 18.953 20.234 10.672 1 93.81 396 THR B O 1
ATOM 6954 N N . ALA B 1 397 ? 19.828 19.109 9 1 90.38 397 ALA B N 1
ATOM 6955 C CA . ALA B 1 397 ? 21.125 19.766 9.195 1 90.38 397 ALA B CA 1
ATOM 6956 C C . ALA B 1 397 ? 21.094 21.203 8.656 1 90.38 397 ALA B C 1
ATOM 6958 O O . ALA B 1 397 ? 20.359 21.5 7.711 1 90.38 397 ALA B O 1
ATOM 6959 N N . PRO B 1 398 ? 21.844 22.062 9.328 1 83.38 398 PRO B N 1
ATOM 6960 C CA . PRO B 1 398 ? 21.906 23.438 8.82 1 83.38 398 PRO B CA 1
ATOM 6961 C C . PRO B 1 398 ? 22.484 23.516 7.406 1 83.38 398 PRO B C 1
ATOM 6963 O O . PRO B 1 398 ? 23.531 22.922 7.129 1 83.38 398 PRO B O 1
ATOM 6966 N N . LYS B 1 399 ? 21.641 24.094 6.566 1 83.19 399 LYS B N 1
ATOM 6967 C CA . LYS B 1 399 ? 22.094 24.234 5.188 1 83.19 399 LYS B CA 1
ATOM 6968 C C . LYS B 1 399 ? 21.5 25.484 4.547 1 83.19 399 LYS B C 1
ATOM 6970 O O . LYS B 1 399 ? 20.531 26.047 5.062 1 83.19 399 LYS B O 1
ATOM 6975 N N . THR B 1 400 ? 22.234 25.891 3.488 1 90.75 400 THR B N 1
ATOM 6976 C CA . THR B 1 400 ? 21.703 26.984 2.684 1 90.75 400 THR B CA 1
ATOM 6977 C C . THR B 1 400 ? 20.562 26.5 1.798 1 90.75 400 THR B C 1
ATOM 6979 O O . THR B 1 400 ? 20.641 25.406 1.212 1 90.75 400 THR B O 1
ATOM 6982 N N . ASP B 1 401 ? 19.594 27.391 1.76 1 93 401 ASP B N 1
ATOM 6983 C CA . ASP B 1 401 ? 18.422 27.031 0.958 1 93 401 ASP B CA 1
ATOM 6984 C C . ASP B 1 401 ? 18.812 26.797 -0.5 1 93 401 ASP B C 1
ATOM 6986 O O . ASP B 1 401 ? 19.672 27.516 -1.041 1 93 401 ASP B O 1
ATOM 6990 N N . ASP B 1 402 ? 18.266 25.797 -1.1 1 96.31 402 ASP B N 1
ATOM 6991 C CA . ASP B 1 402 ? 18.359 25.469 -2.52 1 96.31 402 ASP B CA 1
ATOM 6992 C C . ASP B 1 402 ? 16.984 25.312 -3.148 1 96.31 402 ASP B C 1
ATOM 6994 O O . ASP B 1 402 ? 16.531 24.188 -3.385 1 96.31 402 ASP B O 1
ATOM 6998 N N . ILE B 1 403 ? 16.422 26.516 -3.49 1 96.94 403 ILE B N 1
ATOM 6999 C CA . ILE B 1 403 ? 15.039 26.547 -3.963 1 96.94 403 ILE B CA 1
ATOM 7000 C C . ILE B 1 403 ? 15 26.25 -5.461 1 96.94 403 ILE B C 1
ATOM 7002 O O . ILE B 1 403 ? 15.719 26.875 -6.242 1 96.94 403 ILE B O 1
ATOM 7006 N N . VAL B 1 404 ? 14.172 25.297 -5.871 1 97.44 404 VAL B N 1
ATOM 7007 C CA . VAL B 1 404 ? 13.969 24.969 -7.277 1 97.44 404 VAL B CA 1
ATOM 7008 C C . VAL B 1 404 ? 12.477 24.922 -7.59 1 97.44 404 VAL B C 1
ATOM 7010 O O . VAL B 1 404 ? 11.656 24.688 -6.703 1 97.44 404 VAL B O 1
ATOM 7013 N N . ALA B 1 405 ? 12.125 25.203 -8.812 1 97.75 405 ALA B N 1
ATOM 7014 C CA . ALA B 1 405 ? 10.734 25.094 -9.266 1 97.75 405 ALA B CA 1
ATOM 7015 C C . ALA B 1 405 ? 10.422 23.672 -9.711 1 97.75 405 ALA B C 1
ATOM 7017 O O . ALA B 1 405 ? 11.328 22.844 -9.867 1 97.75 405 ALA B O 1
ATOM 7018 N N . VAL B 1 406 ? 9.133 23.312 -9.797 1 97.75 406 VAL B N 1
ATOM 7019 C CA . VAL B 1 406 ? 8.695 22.047 -10.367 1 97.75 406 VAL B CA 1
ATOM 7020 C C . VAL B 1 406 ? 7.699 22.312 -11.492 1 97.75 406 VAL B C 1
ATOM 7022 O O . VAL B 1 406 ? 6.855 23.203 -11.398 1 97.75 406 VAL B O 1
ATOM 7025 N N . ASP B 1 407 ? 7.809 21.547 -12.547 1 96.75 407 ASP B N 1
ATOM 7026 C CA . ASP B 1 407 ? 6.914 21.766 -13.68 1 96.75 407 ASP B CA 1
ATOM 7027 C C . ASP B 1 407 ? 5.676 20.875 -13.578 1 96.75 407 ASP B C 1
ATOM 7029 O O . ASP B 1 407 ? 5.488 20.172 -12.586 1 96.75 407 ASP B O 1
ATOM 7033 N N . LYS B 1 408 ? 4.84 20.969 -14.578 1 96.31 408 LYS B N 1
ATOM 7034 C CA . LYS B 1 408 ? 3.555 20.281 -14.578 1 96.31 408 LYS B CA 1
ATOM 7035 C C . LYS B 1 408 ? 3.746 18.766 -14.648 1 96.31 408 LYS B C 1
ATOM 7037 O O . LYS B 1 408 ? 2.846 18 -14.297 1 96.31 408 LYS B O 1
ATOM 7042 N N . GLN B 1 409 ? 4.891 18.281 -15.133 1 94.06 409 GLN B N 1
ATOM 7043 C CA . GLN B 1 409 ? 5.203 16.859 -15.234 1 94.06 409 GLN B CA 1
ATOM 7044 C C . GLN B 1 409 ? 5.977 16.375 -14.016 1 94.06 409 GLN B C 1
ATOM 7046 O O . GLN B 1 409 ? 6.434 15.234 -13.969 1 94.06 409 GLN B O 1
ATOM 7051 N N . ASN B 1 410 ? 6.168 17.234 -13.039 1 95.56 410 ASN B N 1
ATOM 7052 C CA . ASN B 1 410 ? 6.785 16.938 -11.75 1 95.56 410 ASN B CA 1
ATOM 7053 C C . ASN B 1 410 ? 8.305 16.906 -11.852 1 95.56 410 ASN B C 1
ATOM 7055 O O . ASN B 1 410 ? 8.977 16.297 -11.016 1 95.56 410 ASN B O 1
ATOM 7059 N N . ASN B 1 411 ? 8.836 17.516 -12.883 1 94.75 411 ASN B N 1
ATOM 7060 C CA . ASN B 1 411 ? 10.289 17.641 -12.984 1 94.75 411 ASN B CA 1
ATOM 7061 C C . ASN B 1 411 ? 10.789 18.891 -12.266 1 94.75 411 ASN B C 1
ATOM 7063 O O . ASN B 1 411 ? 10.141 19.938 -12.312 1 94.75 411 ASN B O 1
ATOM 7067 N N . MET B 1 412 ? 11.93 18.797 -11.664 1 95 412 MET B N 1
ATOM 7068 C CA . MET B 1 412 ? 12.562 19.953 -11.031 1 95 412 MET B CA 1
ATOM 7069 C C . MET B 1 412 ? 13.227 20.844 -12.07 1 95 412 MET B C 1
ATOM 7071 O O . MET B 1 412 ? 13.836 20.359 -13.016 1 95 412 MET B O 1
ATOM 7075 N N . VAL B 1 413 ? 13 22.078 -11.922 1 94.38 413 VAL B N 1
ATOM 7076 C CA . VAL B 1 413 ? 13.523 23.078 -12.844 1 94.38 413 VAL B CA 1
ATOM 7077 C C . VAL B 1 413 ? 14.344 24.125 -12.078 1 94.38 413 VAL B C 1
ATOM 7079 O O . VAL B 1 413 ? 13.82 24.781 -11.172 1 94.38 413 VAL B O 1
ATOM 7082 N N . SER B 1 414 ? 15.57 24.297 -12.43 1 91.5 414 SER B N 1
ATOM 7083 C CA . SER B 1 414 ? 16.438 25.234 -11.703 1 91.5 414 SER B CA 1
ATOM 7084 C C . SER B 1 414 ? 16.578 26.547 -12.461 1 91.5 414 SER B C 1
ATOM 7086 O O . SER B 1 414 ? 17.047 27.547 -11.898 1 91.5 414 SER B O 1
ATOM 7088 N N . GLU B 1 415 ? 16.141 26.625 -13.664 1 88.56 415 GLU B N 1
ATOM 7089 C CA . GLU B 1 415 ? 16.203 27.844 -14.453 1 88.56 415 GLU B CA 1
ATOM 7090 C C . GLU B 1 415 ? 14.938 28.672 -14.289 1 88.56 415 GLU B C 1
ATOM 7092 O O . GLU B 1 415 ? 13.836 28.188 -14.547 1 88.56 415 GLU B O 1
ATOM 7097 N N . PHE B 1 416 ? 15.109 29.891 -13.828 1 89.38 416 PHE B N 1
ATOM 7098 C CA . PHE B 1 416 ? 13.961 30.75 -13.578 1 89.38 416 PHE B CA 1
ATOM 7099 C C . PHE B 1 416 ? 13.844 31.812 -14.656 1 89.38 416 PHE B C 1
ATOM 7101 O O . PHE B 1 416 ? 14.852 32.281 -15.203 1 89.38 416 PHE B O 1
ATOM 7108 N N . CYS B 1 417 ? 12.617 32.125 -15 1 82.88 417 CYS B N 1
ATOM 7109 C CA . CYS B 1 417 ? 12.359 33.188 -15.953 1 82.88 417 CYS B CA 1
ATOM 7110 C C . CYS B 1 417 ? 12.82 34.531 -15.398 1 82.88 417 CYS B C 1
ATOM 7112 O O . CYS B 1 417 ? 12.734 34.781 -14.195 1 82.88 417 CYS B O 1
ATOM 7114 N N . ALA B 1 418 ? 13.672 35.312 -16.219 1 66.75 418 ALA B N 1
ATOM 7115 C CA . ALA B 1 418 ? 14.172 36.625 -15.82 1 66.75 418 ALA B CA 1
ATOM 7116 C C . ALA B 1 418 ? 13.023 37.562 -15.406 1 66.75 418 ALA B C 1
ATOM 7118 O O . ALA B 1 418 ? 11.938 37.5 -15.992 1 66.75 418 ALA B O 1
ATOM 7119 N N . SER B 1 419 ? 12.922 37.938 -14.094 1 55.97 419 SER B N 1
ATOM 7120 C CA . SER B 1 419 ? 11.945 38.938 -13.695 1 55.97 419 SER B CA 1
ATOM 7121 C C . SER B 1 419 ? 11.906 40.094 -14.688 1 55.97 419 SER B C 1
ATOM 7123 O O . SER B 1 419 ? 12.945 40.625 -15.086 1 55.97 419 SER B O 1
ATOM 7125 N N . SER B 1 420 ? 11.039 40.156 -15.641 1 41.97 420 SER B N 1
ATOM 7126 C CA . SER B 1 420 ? 10.93 41.312 -16.531 1 41.97 420 SER B CA 1
ATOM 7127 C C . SER B 1 420 ? 11.031 42.594 -15.75 1 41.97 420 SER B C 1
ATOM 7129 O O . SER B 1 420 ? 10.055 43.344 -15.633 1 41.97 420 SER B O 1
ATOM 7131 N N . THR B 1 421 ? 11.477 42.812 -14.578 1 39.5 421 THR B N 1
ATOM 7132 C CA . THR B 1 421 ? 11.578 44.219 -14.188 1 39.5 421 THR B CA 1
ATOM 7133 C C . THR B 1 421 ? 12.586 44.969 -15.07 1 39.5 421 THR B C 1
ATOM 7135 O O . THR B 1 421 ? 13.789 44.938 -14.805 1 39.5 421 THR B O 1
ATOM 7138 N N . ASP B 1 422 ? 12.492 44.969 -16.438 1 34.94 422 ASP B N 1
ATOM 7139 C CA . ASP B 1 422 ? 13.234 45.969 -17.172 1 34.94 422 ASP B CA 1
ATOM 7140 C C . ASP B 1 422 ? 12.93 47.375 -16.641 1 34.94 422 ASP B C 1
ATOM 7142 O O . ASP B 1 422 ? 11.836 47.906 -16.859 1 34.94 422 ASP B O 1
ATOM 7146 N N . GLY B 1 423 ? 13.273 47.906 -15.516 1 31.23 423 GLY B N 1
ATOM 7147 C CA . GLY B 1 423 ? 13.461 49.312 -15.312 1 31.23 423 GLY B CA 1
ATOM 7148 C C . GLY B 1 423 ? 14.188 50 -16.469 1 31.23 423 GLY B C 1
ATOM 7149 O O . GLY B 1 423 ? 14.969 49.344 -17.172 1 31.23 423 GLY B O 1
ATOM 7150 N N . SER B 1 424 ? 13.484 51 -17.234 1 33.78 424 SER B N 1
ATOM 7151 C CA . SER B 1 424 ? 14.172 51.938 -18.094 1 33.78 424 SER B CA 1
ATOM 7152 C C . SER B 1 424 ? 15.531 52.312 -17.531 1 33.78 424 SER B C 1
ATOM 7154 O O . SER B 1 424 ? 15.688 52.469 -16.312 1 33.78 424 SER B O 1
ATOM 7156 N N . PRO B 1 425 ? 16.562 52.25 -18.406 1 29.22 425 PRO B N 1
ATOM 7157 C CA . PRO B 1 425 ? 17.906 52.625 -17.953 1 29.22 425 PRO B CA 1
ATOM 7158 C C . PRO B 1 425 ? 17.938 53.969 -17.266 1 29.22 425 PRO B C 1
ATOM 7160 O O . PRO B 1 425 ? 17.453 54.969 -17.812 1 29.22 425 PRO B O 1
ATOM 7163 N N . SER B 1 426 ? 17.562 54 -16.047 1 23.53 426 SER B N 1
ATOM 7164 C CA . SER B 1 426 ? 17.812 55.281 -15.398 1 23.53 426 SER B CA 1
ATOM 7165 C C . SER B 1 426 ? 19.141 55.875 -15.844 1 23.53 426 SER B C 1
ATOM 7167 O O . SER B 1 426 ? 20.156 55.188 -15.883 1 23.53 426 SER B O 1
ATOM 7169 N N . ALA B 1 427 ? 19.031 56.906 -16.75 1 25.31 427 ALA B N 1
ATOM 7170 C CA . ALA B 1 427 ? 20.062 57.906 -17.031 1 25.31 427 ALA B CA 1
ATOM 7171 C C . ALA B 1 427 ? 20.953 58.156 -15.812 1 25.31 427 ALA B C 1
ATOM 7173 O O . ALA B 1 427 ? 20.484 58.094 -14.672 1 25.31 427 ALA B O 1
ATOM 7174 N N . THR B 1 428 ? 22.266 58.031 -15.953 1 24.55 428 THR B N 1
ATOM 7175 C CA . THR B 1 428 ? 23.422 58.25 -15.086 1 24.55 428 THR B CA 1
ATOM 7176 C C . THR B 1 428 ? 23.234 59.531 -14.258 1 24.55 428 THR B C 1
ATOM 7178 O O . THR B 1 428 ? 23.234 60.625 -14.805 1 24.55 428 THR B O 1
ATOM 7181 N N . SER B 1 429 ? 22.094 59.531 -13.5 1 21.72 429 SER B N 1
ATOM 7182 C CA . SER B 1 429 ? 22.109 60.812 -12.797 1 21.72 429 SER B CA 1
ATOM 7183 C C . SER B 1 429 ? 23.438 61.062 -12.109 1 21.72 429 SER B C 1
ATOM 7185 O O . SER B 1 429 ? 23.953 60.188 -11.406 1 21.72 429 SER B O 1
ATOM 7187 N N . VAL B 1 430 ? 24.297 61.75 -12.867 1 24.72 430 VAL B N 1
ATOM 7188 C CA . VAL B 1 430 ? 25.531 62.312 -12.359 1 24.72 430 VAL B CA 1
ATOM 7189 C C . VAL B 1 430 ? 25.312 62.844 -10.945 1 24.72 430 VAL B C 1
ATOM 7191 O O . VAL B 1 430 ? 24.469 63.719 -10.727 1 24.72 430 VAL B O 1
ATOM 7194 N N . PRO B 1 431 ? 25.375 61.844 -9.992 1 21.16 431 PRO B N 1
ATOM 7195 C CA . PRO B 1 431 ? 25.109 62.219 -8.609 1 21.16 431 PRO B CA 1
ATOM 7196 C C . PRO B 1 431 ? 25.797 63.531 -8.211 1 21.16 431 PRO B C 1
ATOM 7198 O O . PRO B 1 431 ? 26.938 63.781 -8.617 1 21.16 431 PRO B O 1
ATOM 7201 N N . THR B 1 432 ? 25.047 64.562 -8.188 1 20.44 432 THR B N 1
ATOM 7202 C CA . THR B 1 432 ? 25.422 65.875 -7.73 1 20.44 432 THR B CA 1
ATOM 7203 C C . THR B 1 432 ? 26.062 65.812 -6.348 1 20.44 432 THR B C 1
ATOM 7205 O O . THR B 1 432 ? 25.5 65.25 -5.426 1 20.44 432 THR B O 1
ATOM 7208 N N . SER B 1 433 ? 27.375 66 -6.34 1 21.02 433 SER B N 1
ATOM 7209 C CA . SER B 1 433 ? 28.312 66.062 -5.223 1 21.02 433 SER B CA 1
ATOM 7210 C C . SER B 1 433 ? 27.797 67.062 -4.152 1 21.02 433 SER B C 1
ATOM 7212 O O . SER B 1 433 ? 27.719 68.25 -4.387 1 21.02 433 SER B O 1
ATOM 7214 N N . PHE B 1 434 ? 26.594 66.625 -3.52 1 17.11 434 PHE B N 1
ATOM 7215 C CA . PHE B 1 434 ? 26.203 67.562 -2.502 1 17.11 434 PHE B CA 1
ATOM 7216 C C . PHE B 1 434 ? 27.328 67.75 -1.487 1 17.11 434 PHE B C 1
ATOM 7218 O O . PHE B 1 434 ? 27.781 66.812 -0.865 1 17.11 434 PHE B O 1
ATOM 7225 N N . VAL B 1 435 ? 28.203 68.688 -1.678 1 18.92 435 VAL B N 1
ATOM 7226 C CA . VAL B 1 435 ? 29.281 69.188 -0.79 1 18.92 435 VAL B CA 1
ATOM 7227 C C . VAL B 1 435 ? 28.688 69.625 0.531 1 18.92 435 VAL B C 1
ATOM 7229 O O . VAL B 1 435 ? 28.562 70.875 0.763 1 18.92 435 VAL B O 1
ATOM 7232 N N . THR B 1 436 ? 27.453 69.062 0.953 1 17.25 436 THR B N 1
ATOM 7233 C CA . THR B 1 436 ? 27.016 69.938 2.047 1 17.25 436 THR B CA 1
ATOM 7234 C C . THR B 1 436 ? 28.047 69.938 3.17 1 17.25 436 THR B C 1
ATOM 7236 O O . THR B 1 436 ? 28.766 69 3.387 1 17.25 436 THR B O 1
ATOM 7239 N N . SER B 1 437 ? 27.812 71 4.105 1 18.09 437 SER B N 1
ATOM 7240 C CA . SER B 1 437 ? 28.5 71.938 4.992 1 18.09 437 SER B CA 1
ATOM 7241 C C . SER B 1 437 ? 28.859 71.312 6.316 1 18.09 437 SER B C 1
ATOM 7243 O O . SER B 1 437 ? 28.203 70.375 6.754 1 18.09 437 SER B O 1
ATOM 7245 N N . PRO B 1 438 ? 29.891 71.812 6.953 1 19.08 438 PRO B N 1
ATOM 7246 C CA . PRO B 1 438 ? 30.828 71.438 8.016 1 19.08 438 PRO B CA 1
ATOM 7247 C C . PRO B 1 438 ? 30.188 71.5 9.406 1 19.08 438 PRO B C 1
ATOM 7249 O O . PRO B 1 438 ? 30.875 71.188 10.398 1 19.08 438 PRO B O 1
ATOM 7252 N N . PRO B 1 439 ? 28.719 71.438 9.547 1 16.52 439 PRO B N 1
ATOM 7253 C CA . PRO B 1 439 ? 28.672 72.188 10.789 1 16.52 439 PRO B CA 1
ATOM 7254 C C . PRO B 1 439 ? 29.453 71.562 11.922 1 16.52 439 PRO B C 1
ATOM 7256 O O . PRO B 1 439 ? 29.781 70.375 11.852 1 16.52 439 PRO B O 1
ATOM 7259 N N . GLN B 1 440 ? 29.125 72.125 13.148 1 15.98 440 GLN B N 1
ATOM 7260 C CA . GLN B 1 440 ? 29.766 72.688 14.312 1 15.98 440 GLN B CA 1
ATOM 7261 C C . GLN B 1 440 ? 29.953 71.688 15.43 1 15.98 440 GLN B C 1
ATOM 7263 O O . GLN B 1 440 ? 31.062 71.5 15.953 1 15.98 440 GLN B O 1
ATOM 7268 N N . ASN B 1 441 ? 28.984 71.75 16.406 1 15.48 441 ASN B N 1
ATOM 7269 C CA . ASN B 1 441 ? 29.406 72.125 17.75 1 15.48 441 ASN B CA 1
ATOM 7270 C C . ASN B 1 441 ? 29.906 70.875 18.531 1 15.48 441 ASN B C 1
ATOM 7272 O O . ASN B 1 441 ? 29.672 69.75 18.109 1 15.48 441 ASN B O 1
ATOM 7276 N N . GLU B 1 442 ? 29.297 70.812 19.766 1 15.99 442 GLU B N 1
ATOM 7277 C CA . GLU B 1 442 ? 29.859 70.938 21.109 1 15.99 442 GLU B CA 1
ATOM 7278 C C . GLU B 1 442 ? 30.172 69.562 21.734 1 15.99 442 GLU B C 1
ATOM 7280 O O . GLU B 1 442 ? 29.578 68.562 21.359 1 15.99 442 GLU B O 1
ATOM 7285 N N . GLU B 1 443 ? 31.062 69.562 22.719 1 15.23 443 GLU B N 1
ATOM 7286 C CA . GLU B 1 443 ? 32.094 68.812 23.422 1 15.23 443 GLU B CA 1
ATOM 7287 C C . GLU B 1 443 ? 31.469 67.875 24.469 1 15.23 443 GLU B C 1
ATOM 7289 O O . GLU B 1 443 ? 32 66.812 24.75 1 15.23 443 GLU B O 1
ATOM 7294 N N . SER B 1 444 ? 30.375 68.125 25.156 1 14.64 444 SER B N 1
ATOM 7295 C CA . SER B 1 444 ? 30.766 68 26.562 1 14.64 444 SER B CA 1
ATOM 7296 C C . SER B 1 444 ? 30.969 66.562 26.953 1 14.64 444 SER B C 1
ATOM 7298 O O . SER B 1 444 ? 30.391 65.688 26.344 1 14.64 444 SER B O 1
ATOM 7300 N N . LYS B 1 445 ? 31.766 66.438 28.047 1 15.48 445 LYS B N 1
ATOM 7301 C CA . LYS B 1 445 ? 32.719 65.562 28.75 1 15.48 445 LYS B CA 1
ATOM 7302 C C . LYS B 1 445 ? 32 64.562 29.641 1 15.48 445 LYS B C 1
ATOM 7304 O O . LYS B 1 445 ? 32.656 63.719 30.234 1 15.48 445 LYS B O 1
ATOM 7309 N N . LEU B 1 446 ? 30.734 64.688 30.047 1 14.98 446 LEU B N 1
ATOM 7310 C CA . LEU B 1 446 ? 30.797 64.438 31.484 1 14.98 446 LEU B CA 1
ATOM 7311 C C . LEU B 1 446 ? 31.219 62.969 31.75 1 14.98 446 LEU B C 1
ATOM 7313 O O . LEU B 1 446 ? 31.031 62.094 30.891 1 14.98 446 LEU B O 1
ATOM 7317 N N . SER B 1 447 ? 31.281 62.719 33.125 1 14.65 447 SER B N 1
ATOM 7318 C CA . SER B 1 447 ? 32.062 62.156 34.219 1 14.65 447 SER B CA 1
ATOM 7319 C C . SER B 1 447 ? 31.75 60.688 34.406 1 14.65 447 SER B C 1
ATOM 7321 O O . SER B 1 447 ? 30.75 60.188 33.875 1 14.65 447 SER B O 1
ATOM 7323 N N . SER B 1 448 ? 32.281 60.125 35.438 1 14.94 448 SER B N 1
ATOM 7324 C CA . SER B 1 448 ? 33.094 59 35.906 1 14.94 448 SER B CA 1
ATOM 7325 C C . SER B 1 448 ? 32.219 57.875 36.406 1 14.94 448 SER B C 1
ATOM 7327 O O . SER B 1 448 ? 32.406 56.719 36 1 14.94 448 SER B O 1
ATOM 7329 N N . GLY B 1 449 ? 31.5 58.094 37.531 1 14.6 449 GLY B N 1
ATOM 7330 C CA . GLY B 1 449 ? 31.953 57.406 38.719 1 14.6 449 GLY B CA 1
ATOM 7331 C C . GLY B 1 449 ? 31.609 55.906 38.719 1 14.6 449 GLY B C 1
ATOM 7332 O O . GLY B 1 449 ? 30.844 55.469 37.875 1 14.6 449 GLY B O 1
ATOM 7333 N N . ALA B 1 450 ? 31.781 55.281 39.969 1 15.39 450 ALA B N 1
ATOM 7334 C CA . ALA B 1 450 ? 32.469 54.219 40.719 1 15.39 450 ALA B CA 1
ATOM 7335 C C . ALA B 1 450 ? 31.625 52.969 40.812 1 15.39 450 ALA B C 1
ATOM 7337 O O . ALA B 1 450 ? 30.453 52.969 40.469 1 15.39 450 ALA B O 1
ATOM 7338 N N . ILE B 1 451 ? 31.484 52.469 42.125 1 15.08 451 ILE B N 1
ATOM 7339 C CA . ILE B 1 451 ? 32.125 51.312 42.781 1 15.08 451 ILE B CA 1
ATOM 7340 C C . ILE B 1 451 ? 31.172 50.125 42.812 1 15.08 451 ILE B C 1
ATOM 7342 O O . ILE B 1 451 ? 31.5 49.031 42.375 1 15.08 451 ILE B O 1
ATOM 7346 N N . GLY B 1 452 ? 30.312 50.188 43.844 1 15.02 452 GLY B N 1
ATOM 7347 C CA . GLY B 1 452 ? 30.406 49.344 45.031 1 15.02 452 GLY B CA 1
ATOM 7348 C C . GLY B 1 452 ? 29.75 48 44.875 1 15.02 452 GLY B C 1
ATOM 7349 O O . GLY B 1 452 ? 28.922 47.812 43.969 1 15.02 452 GLY B O 1
ATOM 7350 N N . GLY B 1 453 ? 30.297 46.844 45.562 1 15.77 453 GLY B N 1
ATOM 7351 C CA . GLY B 1 453 ? 30.531 45.438 45.75 1 15.77 453 GLY B CA 1
ATOM 7352 C C . GLY B 1 453 ? 29.328 44.719 46.344 1 15.77 453 GLY B C 1
ATOM 7353 O O . GLY B 1 453 ? 28.984 43.625 45.875 1 15.77 453 GLY B O 1
ATOM 7354 N N . ILE B 1 454 ? 28.781 45.156 47.594 1 15.42 454 ILE B N 1
ATOM 7355 C CA . ILE B 1 454 ? 28.797 44.312 48.781 1 15.42 454 ILE B CA 1
ATOM 7356 C C . ILE B 1 454 ? 27.922 43.094 48.594 1 15.42 454 ILE B C 1
ATOM 7358 O O . ILE B 1 454 ? 27.016 43.094 47.75 1 15.42 454 ILE B O 1
ATOM 7362 N N . VAL B 1 455 ? 28.031 42.156 49.625 1 16.47 455 VAL B N 1
ATOM 7363 C CA . VAL B 1 455 ? 28.172 40.844 50.219 1 16.47 455 VAL B CA 1
ATOM 7364 C C . VAL B 1 455 ? 26.797 40.25 50.5 1 16.47 455 VAL B C 1
ATOM 7366 O O . VAL B 1 455 ? 26.516 39.125 50.125 1 16.47 455 VAL B O 1
ATOM 7369 N N . VAL B 1 456 ? 26.188 40.719 51.688 1 16.2 456 VAL B N 1
ATOM 7370 C CA . VAL B 1 456 ? 26 39.906 52.906 1 16.2 456 VAL B CA 1
ATOM 7371 C C . VAL B 1 456 ? 24.797 38.969 52.719 1 16.2 456 VAL B C 1
ATOM 7373 O O . VAL B 1 456 ? 23.969 39.188 51.844 1 16.2 456 VAL B O 1
ATOM 7376 N N . GLY B 1 457 ? 24.25 38.5 53.938 1 15.33 457 GLY B N 1
ATOM 7377 C CA . GLY B 1 457 ? 24.031 37.469 54.938 1 15.33 457 GLY B CA 1
ATOM 7378 C C . GLY B 1 457 ? 22.609 36.969 55 1 15.33 457 GLY B C 1
ATOM 7379 O O . GLY B 1 457 ? 22.359 35.75 54.938 1 15.33 457 GLY B O 1
ATOM 7380 N N . ALA B 1 458 ? 21.688 37.719 55.719 1 15.05 458 ALA B N 1
ATOM 7381 C CA . ALA B 1 458 ? 21.078 37.312 56.969 1 15.05 458 ALA B CA 1
ATOM 7382 C C . ALA B 1 458 ? 19.875 36.406 56.75 1 15.05 458 ALA B C 1
ATOM 7384 O O . ALA B 1 458 ? 19.297 36.406 55.656 1 15.05 458 ALA B O 1
ATOM 7385 N N . VAL B 1 459 ? 19.516 35.594 57.875 1 16.95 459 VAL B N 1
ATOM 7386 C CA . VAL B 1 459 ? 18.969 34.469 58.594 1 16.95 459 VAL B CA 1
ATOM 7387 C C . VAL B 1 459 ? 17.438 34.562 58.656 1 16.95 459 VAL B C 1
ATOM 7389 O O . VAL B 1 459 ? 16.734 33.562 58.469 1 16.95 459 VAL B O 1
ATOM 7392 N N . GLY B 1 460 ? 16.828 35.781 59.094 1 14.76 460 GLY B N 1
ATOM 7393 C CA . GLY B 1 460 ? 16.016 35.688 60.281 1 14.76 460 GLY B CA 1
ATOM 7394 C C . GLY B 1 460 ? 14.773 34.844 60.125 1 14.76 460 GLY B C 1
ATOM 7395 O O . GLY B 1 460 ? 14.445 34.438 59 1 14.76 460 GLY B O 1
ATOM 7396 N N . GLY B 1 461 ? 13.625 35.438 60.75 1 15.23 461 GLY B N 1
ATOM 7397 C CA . GLY B 1 461 ? 12.766 35.25 61.906 1 15.23 461 GLY B CA 1
ATOM 7398 C C . GLY B 1 461 ? 11.5 34.469 61.594 1 15.23 461 GLY B C 1
ATOM 7399 O O . GLY B 1 461 ? 11.203 34.188 60.438 1 15.23 461 GLY B O 1
ATOM 7400 N N . MET B 1 462 ? 10.32 35 62.219 1 15.12 462 MET B N 1
ATOM 7401 C CA . MET B 1 462 ? 9.43 34.656 63.312 1 15.12 462 MET B CA 1
ATOM 7402 C C . MET B 1 462 ? 8.227 33.875 62.812 1 15.12 462 MET B C 1
ATOM 7404 O O . MET B 1 462 ? 7.941 32.781 63.312 1 15.12 462 MET B O 1
ATOM 7408 N N . ALA B 1 463 ? 6.91 34.438 63.094 1 15.72 463 ALA B N 1
ATOM 7409 C CA . ALA B 1 463 ? 5.922 34.25 64.188 1 15.72 463 ALA B CA 1
ATOM 7410 C C . ALA B 1 463 ? 4.777 33.375 63.719 1 15.72 463 ALA B C 1
ATOM 7412 O O . ALA B 1 463 ? 4.586 33.156 62.531 1 15.72 463 ALA B O 1
ATOM 7413 N N . ILE B 1 464 ? 3.518 33.594 64.312 1 15.43 464 ILE B N 1
ATOM 7414 C CA . ILE B 1 464 ? 2.584 33.062 65.312 1 15.43 464 ILE B CA 1
ATOM 7415 C C . ILE B 1 464 ? 1.41 32.406 64.625 1 15.43 464 ILE B C 1
ATOM 7417 O O . ILE B 1 464 ? 1.08 31.25 64.875 1 15.43 464 ILE B O 1
ATOM 7421 N N . LEU B 1 465 ? 0.125 33.062 64.5 1 15.02 465 LEU B N 1
ATOM 7422 C CA . LEU B 1 465 ? -0.975 32.812 65.438 1 15.02 465 LEU B CA 1
ATOM 7423 C C . LEU B 1 465 ? -1.96 31.797 64.812 1 15.02 465 LEU B C 1
ATOM 7425 O O . LEU B 1 465 ? -2.283 30.781 65.5 1 15.02 465 LEU B O 1
ATOM 7429 N N . GLY B 1 466 ? -3.391 32.219 64.562 1 15.73 466 GLY B N 1
ATOM 7430 C CA . GLY B 1 466 ? -4.625 32.031 65.312 1 15.73 466 GLY B CA 1
ATOM 7431 C C . GLY B 1 466 ? -5.457 30.875 64.812 1 15.73 466 GLY B C 1
ATOM 7432 O O . GLY B 1 466 ? -5.297 30.438 63.688 1 15.73 466 GLY B O 1
ATOM 7433 N N . VAL B 1 467 ? -6.566 30.344 65.688 1 17.2 467 VAL B N 1
ATOM 7434 C CA . VAL B 1 467 ? -7.367 29.375 66.375 1 17.2 467 VAL B CA 1
ATOM 7435 C C . VAL B 1 467 ? -8.484 28.844 65.5 1 17.2 467 VAL B C 1
ATOM 7437 O O . VAL B 1 467 ? -8.641 27.625 65.375 1 17.2 467 VAL B O 1
ATOM 7440 N N . VAL B 1 468 ? -9.992 29.328 65.562 1 15.95 468 VAL B N 1
ATOM 7441 C CA . VAL B 1 468 ? -11.125 28.828 66.312 1 15.95 468 VAL B CA 1
ATOM 7442 C C . VAL B 1 468 ? -12.039 28.016 65.438 1 15.95 468 VAL B C 1
ATOM 7444 O O . VAL B 1 468 ? -12.406 26.875 65.75 1 15.95 468 VAL B O 1
ATOM 7447 N N . GLY B 1 469 ? -13.352 28.531 64.75 1 16.23 469 GLY B N 1
ATOM 7448 C CA . GLY B 1 469 ? -14.734 28.422 65.188 1 16.23 469 GLY B CA 1
ATOM 7449 C C . GLY B 1 469 ? -15.438 27.203 64.625 1 16.23 469 GLY B C 1
ATOM 7450 O O . GLY B 1 469 ? -14.984 26.625 63.625 1 16.23 469 GLY B O 1
ATOM 7451 N N . PHE B 1 470 ? -17 26.984 64.938 1 17.3 470 PHE B N 1
ATOM 7452 C CA . PHE B 1 470 ? -18.078 26.312 65.625 1 17.3 470 PHE B CA 1
ATOM 7453 C C . PHE B 1 470 ? -18.812 25.344 64.75 1 17.3 470 PHE B C 1
ATOM 7455 O O . PHE B 1 470 ? -18.781 25.484 63.5 1 17.3 470 PHE B O 1
ATOM 7462 N N . PHE B 1 471 ? -20.203 24.75 65.188 1 17.41 471 PHE B N 1
ATOM 7463 C CA . PHE B 1 471 ? -21.125 23.688 65.625 1 17.41 471 PHE B CA 1
ATOM 7464 C C . PHE B 1 471 ? -22.188 23.469 64.562 1 17.41 471 PHE B C 1
ATOM 7466 O O . PHE B 1 471 ? -22.766 22.391 64.438 1 17.41 471 PHE B O 1
ATOM 7473 N N . LEU B 1 472 ? -22.938 24.453 64 1 16.31 472 LEU B N 1
ATOM 7474 C CA . LEU B 1 472 ? -24.375 24.391 64.188 1 16.31 472 LEU B CA 1
ATOM 7475 C C . LEU B 1 472 ? -24.969 23.172 63.469 1 16.31 472 LEU B C 1
ATOM 7477 O O . LEU B 1 472 ? -24.391 22.672 62.5 1 16.31 472 LEU B O 1
ATOM 7481 N N . TYR B 1 473 ? -26.5 23.078 63.406 1 17.19 473 TYR B N 1
ATOM 7482 C CA . TYR B 1 473 ? -27.75 22.562 63.969 1 17.19 473 TYR B CA 1
ATOM 7483 C C . TYR B 1 473 ? -28.406 21.578 63 1 17.19 473 TYR B C 1
ATOM 7485 O O . TYR B 1 473 ? -28.781 20.469 63.375 1 17.19 473 TYR B O 1
ATOM 7493 N N . ARG B 1 474 ? -29.875 21.812 62.469 1 17.39 474 ARG B N 1
ATOM 7494 C CA . ARG B 1 474 ? -31.156 21.281 62.938 1 17.39 474 ARG B CA 1
ATOM 7495 C C . ARG B 1 474 ? -31.641 20.141 62.062 1 17.39 474 ARG B C 1
ATOM 7497 O O . ARG B 1 474 ? -31.203 20.016 60.906 1 17.39 474 ARG B O 1
ATOM 7504 N N . ARG B 1 475 ? -33.125 20.109 61.656 1 16.97 475 ARG B N 1
ATOM 7505 C CA . ARG B 1 475 ? -34.312 19.344 62.062 1 16.97 475 ARG B CA 1
ATOM 7506 C C . ARG B 1 475 ? -34.625 18.266 61.031 1 16.97 475 ARG B C 1
ATOM 7508 O O . ARG B 1 475 ? -34.25 18.359 59.875 1 16.97 475 ARG B O 1
ATOM 7515 N N . ARG B 1 476 ? -35.969 17.531 61.156 1 17.75 476 ARG B N 1
ATOM 7516 C CA . ARG B 1 476 ? -36.656 16.266 61.312 1 17.75 476 ARG B CA 1
ATOM 7517 C C . ARG B 1 476 ? -37.312 15.812 60.031 1 17.75 476 ARG B C 1
ATOM 7519 O O . ARG B 1 476 ? -37.406 14.617 59.75 1 17.75 476 ARG B O 1
ATOM 7526 N N . GLY B 1 477 ? -38.25 16.547 59.156 1 17.06 477 GLY B N 1
ATOM 7527 C CA . GLY B 1 477 ? -39.656 16.172 59.156 1 17.06 477 GLY B CA 1
ATOM 7528 C C . GLY B 1 477 ? -39.938 14.945 58.312 1 17.06 477 GLY B C 1
ATOM 7529 O O . GLY B 1 477 ? -39.125 14.547 57.5 1 17.06 477 GLY B O 1
ATOM 7530 N N . SER B 1 478 ? -41.375 14.508 57.938 1 16.92 478 SER B N 1
ATOM 7531 C CA . SER B 1 478 ? -42.375 13.477 58.156 1 16.92 478 SER B CA 1
ATOM 7532 C C . SER B 1 478 ? -42.562 12.609 56.938 1 16.92 478 SER B C 1
ATOM 7534 O O . SER B 1 478 ? -42.344 11.398 56.969 1 16.92 478 SER B O 1
ATOM 7536 N N . SER B 1 479 ? -43.688 12.844 55.938 1 16.89 479 SER B N 1
ATOM 7537 C CA . SER B 1 479 ? -44.938 12.078 55.875 1 16.89 479 SER B CA 1
ATOM 7538 C C . SER B 1 479 ? -44.812 10.938 54.875 1 16.89 479 SER B C 1
ATOM 7540 O O . SER B 1 479 ? -43.906 10.914 54.031 1 16.89 479 SER B O 1
ATOM 7542 N N . GLY B 1 480 ? -46.094 10.594 53.938 1 17.77 480 GLY B N 1
ATOM 7543 C CA . GLY B 1 480 ? -47.062 9.523 53.812 1 17.77 480 GLY B CA 1
ATOM 7544 C C . GLY B 1 480 ? -46.75 8.57 52.688 1 17.77 480 GLY B C 1
ATOM 7545 O O . GLY B 1 480 ? -46 8.906 51.75 1 17.77 480 GLY B O 1
ATOM 7546 N N . THR B 1 481 ? -47.344 7.285 52.719 1 18.62 481 THR B N 1
ATOM 7547 C CA . THR B 1 481 ? -47.125 5.875 52.406 1 18.62 481 THR B CA 1
ATOM 7548 C C . THR B 1 481 ? -47.625 5.555 51 1 18.62 481 THR B C 1
ATOM 7550 O O . THR B 1 481 ? -47.031 4.73 50.312 1 18.62 481 THR B O 1
ATOM 7553 N N . GLU B 1 482 ? -48.688 6.148 50.375 1 19.03 482 GLU B N 1
ATOM 7554 C CA . GLU B 1 482 ? -49.719 5.18 49.969 1 19.03 482 GLU B CA 1
ATOM 7555 C C . GLU B 1 482 ? -49.281 4.406 48.75 1 19.03 482 GLU B C 1
ATOM 7557 O O . GLU B 1 482 ? -48.594 4.945 47.875 1 19.03 482 GLU B O 1
ATOM 7562 N N . ILE B 1 483 ? -49.781 3.076 48.562 1 18.86 483 ILE B N 1
ATOM 7563 C CA . ILE B 1 483 ? -49.562 1.755 48 1 18.86 483 ILE B CA 1
ATOM 7564 C C . ILE B 1 483 ? -50.094 1.711 46.562 1 18.86 483 ILE B C 1
ATOM 7566 O O . ILE B 1 483 ? -49.875 0.736 45.844 1 18.86 483 ILE B O 1
ATOM 7570 N N . ASP B 1 484 ? -50.688 2.768 45.969 1 17.09 484 ASP B N 1
ATOM 7571 C CA . ASP B 1 484 ? -51.812 2.316 45.156 1 17.09 484 ASP B CA 1
ATOM 7572 C C . ASP B 1 484 ? -51.375 1.381 44.062 1 17.09 484 ASP B C 1
ATOM 7574 O O . ASP B 1 484 ? -50.281 1.521 43.531 1 17.09 484 ASP B O 1
ATOM 7578 N N . VAL B 1 485 ? -52.375 0.524 43.594 1 18.66 485 VAL B N 1
ATOM 7579 C CA . VAL B 1 485 ? -52.781 -0.74 43 1 18.66 485 VAL B CA 1
ATOM 7580 C C . VAL B 1 485 ? -52.5 -0.708 41.5 1 18.66 485 VAL B C 1
ATOM 7582 O O . VAL B 1 485 ? -52.5 0.361 40.875 1 18.66 485 VAL B O 1
ATOM 7585 N N . ALA B 1 486 ? -52.562 -1.919 40.812 1 18.94 486 ALA B N 1
ATOM 7586 C CA . ALA B 1 486 ? -52 -2.775 39.781 1 18.94 486 ALA B CA 1
ATOM 7587 C C . ALA B 1 486 ? -52.656 -2.502 38.438 1 18.94 486 ALA B C 1
ATOM 7589 O O . ALA B 1 486 ? -52.312 -3.129 37.438 1 18.94 486 ALA B O 1
ATOM 7590 N N . GLN B 1 487 ? -53.5 -1.356 38.219 1 17.92 487 GLN B N 1
ATOM 7591 C CA . GLN B 1 487 ? -54.594 -1.748 37.312 1 17.92 487 GLN B CA 1
ATOM 7592 C C . GLN B 1 487 ? -54.062 -2.174 35.969 1 17.92 487 GLN B C 1
ATOM 7594 O O . GLN B 1 487 ? -53.094 -1.602 35.438 1 17.92 487 GLN B O 1
ATOM 7599 N N . GLU B 1 488 ? -54.812 -3.201 35.281 1 19.06 488 GLU B N 1
ATOM 7600 C CA . GLU B 1 488 ? -54.812 -4.254 34.25 1 19.06 488 GLU B CA 1
ATOM 7601 C C . GLU B 1 488 ? -54.875 -3.666 32.844 1 19.06 488 GLU B C 1
ATOM 7603 O O . GLU B 1 488 ? -55.188 -4.371 31.891 1 19.06 488 GLU B O 1
ATOM 7608 N N . PRO B 1 489 ? -54.094 -2.654 32.438 1 19.7 489 PRO B N 1
ATOM 7609 C CA . PRO B 1 489 ? -54.719 -2.016 31.25 1 19.7 489 PRO B CA 1
ATOM 7610 C C . PRO B 1 489 ? -54.938 -2.99 30.109 1 19.7 489 PRO B C 1
ATOM 7612 O O . PRO B 1 489 ? -54.188 -3.949 29.938 1 19.7 489 PRO B O 1
ATOM 7615 N N . GLU B 1 490 ? -56.156 -2.928 29.516 1 19.56 490 GLU B N 1
ATOM 7616 C CA . GLU B 1 490 ? -56.969 -3.627 28.516 1 19.56 490 GLU B CA 1
ATOM 7617 C C . GLU B 1 490 ? -56.219 -3.73 27.188 1 19.56 490 GLU B C 1
ATOM 7619 O O . GLU B 1 490 ? -55.438 -2.826 26.828 1 19.56 490 GLU B O 1
ATOM 7624 N N . LEU B 1 491 ? -56.312 -4.914 26.516 1 18.92 491 LEU B N 1
ATOM 7625 C CA . LEU B 1 491 ? -55.781 -5.727 25.438 1 18.92 491 LEU B CA 1
ATOM 7626 C C . LEU B 1 491 ? -56.094 -5.133 24.078 1 18.92 491 LEU B C 1
ATOM 7628 O O . LEU B 1 491 ? -55.844 -5.75 23.047 1 18.92 491 LEU B O 1
ATOM 7632 N N . HIS B 1 492 ? -56.312 -3.75 23.953 1 19.59 492 HIS B N 1
ATOM 7633 C CA . HIS B 1 492 ? -57.094 -3.537 22.766 1 19.59 492 HIS B CA 1
ATOM 7634 C C . HIS B 1 492 ? -56.438 -4.121 21.516 1 19.59 492 HIS B C 1
ATOM 7636 O O . HIS B 1 492 ? -55.188 -4.078 21.406 1 19.59 492 HIS B O 1
ATOM 7642 N N . PRO B 1 493 ? -57.219 -4.801 20.625 1 20.8 493 PRO B N 1
ATOM 7643 C CA . PRO B 1 493 ? -57.094 -5.699 19.469 1 20.8 493 PRO B CA 1
ATOM 7644 C C . PRO B 1 493 ? -56.406 -5.039 18.281 1 20.8 493 PRO B C 1
ATOM 7646 O O . PRO B 1 493 ? -56.594 -3.84 18.047 1 20.8 493 PRO B O 1
ATOM 7649 N N . VAL B 1 494 ? -55.312 -5.543 17.891 1 19.47 494 VAL B N 1
ATOM 7650 C CA . VAL B 1 494 ? -54.25 -5.16 16.938 1 19.47 494 VAL B CA 1
ATOM 7651 C C . VAL B 1 494 ? -54.844 -5.121 15.523 1 19.47 494 VAL B C 1
ATOM 7653 O O . VAL B 1 494 ? -55.156 -6.164 14.938 1 19.47 494 VAL B O 1
ATOM 7656 N N . HIS B 1 495 ? -56 -4.371 15.32 1 20.36 495 HIS B N 1
ATOM 7657 C CA . HIS B 1 495 ? -56.594 -4.605 14.016 1 20.36 495 HIS B CA 1
ATOM 7658 C C . HIS B 1 495 ? -55.594 -4.344 12.891 1 20.36 495 HIS B C 1
ATOM 7660 O O . HIS B 1 495 ? -55 -3.271 12.836 1 20.36 495 HIS B O 1
ATOM 7666 N N . LEU B 1 496 ? -55.125 -5.402 12.25 1 19.08 496 LEU B N 1
ATOM 7667 C CA . LEU B 1 496 ? -54.094 -5.676 11.227 1 19.08 496 LEU B CA 1
ATOM 7668 C C . LEU B 1 496 ? -54.469 -4.973 9.922 1 19.08 496 LEU B C 1
ATOM 7670 O O . LEU B 1 496 ? -55.406 -5.375 9.234 1 19.08 496 LEU B O 1
ATOM 7674 N N . LYS B 1 497 ? -54.656 -3.607 9.938 1 20.88 497 LYS B N 1
ATOM 7675 C CA . LYS B 1 497 ? -55.25 -3.119 8.688 1 20.88 497 LYS B CA 1
ATOM 7676 C C . LYS B 1 497 ? -54.344 -3.477 7.5 1 20.88 497 LYS B C 1
ATOM 7678 O O . LYS B 1 497 ? -53.156 -3.23 7.52 1 20.88 497 LYS B O 1
ATOM 7683 N N . PRO B 1 498 ? -54.844 -4.316 6.543 1 21.59 498 PRO B N 1
ATOM 7684 C CA . PRO B 1 498 ? -54.219 -4.941 5.387 1 21.59 498 PRO B CA 1
ATOM 7685 C C . PRO B 1 498 ? -53.688 -3.922 4.379 1 21.59 498 PRO B C 1
ATOM 7687 O O . PRO B 1 498 ? -54.344 -2.928 4.098 1 21.59 498 PRO B O 1
ATOM 7690 N N . PRO B 1 499 ? -52.406 -3.58 4.398 1 20.16 499 PRO B N 1
ATOM 7691 C CA . PRO B 1 499 ? -51.906 -2.469 3.578 1 20.16 499 PRO B CA 1
ATOM 7692 C C . PRO B 1 499 ? -52.312 -2.609 2.107 1 20.16 499 PRO B C 1
ATOM 7694 O O . PRO B 1 499 ? -52.25 -3.709 1.552 1 20.16 499 PRO B O 1
ATOM 7697 N N . THR B 1 500 ? -53.375 -1.938 1.715 1 19.48 500 THR B N 1
ATOM 7698 C CA . THR B 1 500 ? -53.906 -1.911 0.362 1 19.48 500 THR B CA 1
ATOM 7699 C C . THR B 1 500 ? -52.812 -1.603 -0.656 1 19.48 500 THR B C 1
ATOM 7701 O O . THR B 1 500 ? -52.062 -0.655 -0.479 1 19.48 500 THR B O 1
ATOM 7704 N N . TYR B 1 501 ? -52.469 -2.564 -1.553 1 19.44 501 TYR B N 1
ATOM 7705 C CA . TYR B 1 501 ? -51.562 -2.82 -2.65 1 19.44 501 TYR B CA 1
ATOM 7706 C C . TYR B 1 501 ? -51.75 -1.817 -3.779 1 19.44 501 TYR B C 1
ATOM 7708 O O . TYR B 1 501 ? -52.688 -1.93 -4.555 1 19.44 501 TYR B O 1
ATOM 7716 N N . SER B 1 502 ? -51.75 -0.461 -3.537 1 18.88 502 SER B N 1
ATOM 7717 C CA . SER B 1 502 ? -52.219 0.377 -4.633 1 18.88 502 SER B CA 1
ATOM 7718 C C . SER B 1 502 ? -51.406 0.154 -5.895 1 18.88 502 SER B C 1
ATOM 7720 O O . SER B 1 502 ? -50.188 0.107 -5.836 1 18.88 502 SER B O 1
ATOM 7722 N N . MET B 1 503 ? -52.094 -0.262 -6.98 1 18.75 503 MET B N 1
ATOM 7723 C CA . MET B 1 503 ? -51.844 -0.717 -8.344 1 18.75 503 MET B CA 1
ATOM 7724 C C . MET B 1 503 ? -51.125 0.371 -9.148 1 18.75 503 MET B C 1
ATOM 7726 O O . MET B 1 503 ? -51.719 1.428 -9.406 1 18.75 503 MET B O 1
ATOM 7730 N N . VAL B 1 504 ? -49.969 0.708 -8.883 1 20.14 504 VAL B N 1
ATOM 7731 C CA . VAL B 1 504 ? -49.344 1.838 -9.578 1 20.14 504 VAL B CA 1
ATOM 7732 C C . VAL B 1 504 ? -49.531 1.678 -11.086 1 20.14 504 VAL B C 1
ATOM 7734 O O . VAL B 1 504 ? -49.375 0.581 -11.625 1 20.14 504 VAL B O 1
ATOM 7737 N N . GLN B 1 505 ? -50.062 2.709 -11.656 1 19.03 505 GLN B N 1
ATOM 7738 C CA . GLN B 1 505 ? -50.562 3.021 -12.992 1 19.03 505 GLN B CA 1
ATOM 7739 C C . GLN B 1 505 ? -49.5 2.742 -14.047 1 19.03 505 GLN B C 1
ATOM 7741 O O . GLN B 1 505 ? -48.281 2.869 -13.773 1 19.03 505 GLN B O 1
ATOM 7746 N N . GLU B 1 506 ? -49.938 2.359 -15.258 1 18.44 506 GLU B N 1
ATOM 7747 C CA . GLU B 1 506 ? -49.531 1.767 -16.516 1 18.44 506 GLU B CA 1
ATOM 7748 C C . GLU B 1 506 ? -48.562 2.699 -17.281 1 18.44 506 GLU B C 1
ATOM 7750 O O . GLU B 1 506 ? -48.75 3.922 -17.219 1 18.44 506 GLU B O 1
ATOM 7755 N N . LEU B 1 507 ? -47.375 2.396 -17.5 1 20.05 507 LEU B N 1
ATOM 7756 C CA . LEU B 1 507 ? -46.344 3.084 -18.266 1 20.05 507 LEU B CA 1
ATOM 7757 C C . LEU B 1 507 ? -46.812 3.412 -19.672 1 20.05 507 LEU B C 1
ATOM 7759 O O . LEU B 1 507 ? -47.344 2.541 -20.375 1 20.05 507 LEU B O 1
ATOM 7763 N N . PRO B 1 508 ? -47.312 4.625 -19.953 1 19.23 508 PRO B N 1
ATOM 7764 C CA . PRO B 1 508 ? -47.812 4.695 -21.344 1 19.23 508 PRO B CA 1
ATOM 7765 C C . PRO B 1 508 ? -46.781 4.223 -22.359 1 19.23 508 PRO B C 1
ATOM 7767 O O . PRO B 1 508 ? -45.594 4.367 -22.141 1 19.23 508 PRO B O 1
ATOM 7770 N N . VAL B 1 509 ? -47.062 3.297 -23.297 1 20.52 509 VAL B N 1
ATOM 7771 C CA . VAL B 1 509 ? -46.469 2.566 -24.406 1 20.52 509 VAL B CA 1
ATOM 7772 C C . VAL B 1 509 ? -46.156 3.527 -25.562 1 20.52 509 VAL B C 1
ATOM 7774 O O . VAL B 1 509 ? -45.688 3.113 -26.609 1 20.52 509 VAL B O 1
ATOM 7777 N N . GLU B 1 510 ? -45.906 4.906 -25.328 1 19.72 510 GLU B N 1
ATOM 7778 C CA . GLU B 1 510 ? -46.062 5.566 -26.609 1 19.72 510 GLU B CA 1
ATOM 7779 C C . GLU B 1 510 ? -45.281 4.844 -27.703 1 19.72 510 GLU B C 1
ATOM 7781 O O . GLU B 1 510 ? -44.25 4.238 -27.422 1 19.72 510 GLU B O 1
ATOM 7786 N N . GLN B 1 511 ? -45.844 4.879 -29.031 1 18.94 511 GLN B N 1
ATOM 7787 C CA . GLN B 1 511 ? -45.875 4.332 -30.375 1 18.94 511 GLN B CA 1
ATOM 7788 C C . GLN B 1 511 ? -44.594 4.672 -31.141 1 18.94 511 GLN B C 1
ATOM 7790 O O . GLN B 1 511 ? -44.094 5.797 -31.047 1 18.94 511 GLN B O 1
ATOM 7795 N N . TYR B 1 512 ? -43.812 3.709 -31.469 1 19.55 512 TYR B N 1
ATOM 7796 C CA . TYR B 1 512 ? -42.625 3.586 -32.344 1 19.55 512 TYR B CA 1
ATOM 7797 C C . TYR B 1 512 ? -42.938 4.066 -33.75 1 19.55 512 TYR B C 1
ATOM 7799 O O . TYR B 1 512 ? -43.625 3.371 -34.5 1 19.55 512 TYR B O 1
ATOM 7807 N N . GLY B 1 513 ? -43.438 5.402 -33.906 1 18.17 513 GLY B N 1
ATOM 7808 C CA . GLY B 1 513 ? -43.781 5.68 -35.312 1 18.17 513 GLY B CA 1
ATOM 7809 C C . GLY B 1 513 ? -42.625 5.402 -36.25 1 18.17 513 GLY B C 1
ATOM 7810 O O . GLY B 1 513 ? -41.5 5.82 -36 1 18.17 513 GLY B O 1
ATOM 7811 N N . ILE B 1 514 ? -42.781 4.465 -37.188 1 19.81 514 ILE B N 1
ATOM 7812 C CA . ILE B 1 514 ? -42.031 3.906 -38.312 1 19.81 514 ILE B CA 1
ATOM 7813 C C . ILE B 1 514 ? -41.969 4.926 -39.438 1 19.81 514 ILE B C 1
ATOM 7815 O O . ILE B 1 514 ? -41.531 4.609 -40.531 1 19.81 514 ILE B O 1
ATOM 7819 N N . THR B 1 515 ? -42.062 6.281 -39.156 1 18.83 515 THR B N 1
ATOM 7820 C CA . THR B 1 515 ? -42.375 6.973 -40.375 1 18.83 515 THR B CA 1
ATOM 7821 C C . THR B 1 515 ? -41.375 6.645 -41.469 1 18.83 515 THR B C 1
ATOM 7823 O O . THR B 1 515 ? -40.188 6.418 -41.156 1 18.83 515 THR B O 1
ATOM 7826 N N . GLU B 1 516 ? -41.938 6.863 -42.75 1 19.23 516 GLU B N 1
ATOM 7827 C CA . GLU B 1 516 ? -41.875 6.512 -44.188 1 19.23 516 GLU B CA 1
ATOM 7828 C C . GLU B 1 516 ? -40.688 7.176 -44.875 1 19.23 516 GLU B C 1
ATOM 7830 O O . GLU B 1 516 ? -40.188 8.203 -44.406 1 19.23 516 GLU B O 1
ATOM 7835 N N . LEU B 1 517 ? -40.344 6.613 -46.031 1 20.64 517 LEU B N 1
ATOM 7836 C CA . LEU B 1 517 ? -39.344 6.656 -47.094 1 20.64 517 LEU B CA 1
ATOM 7837 C C . LEU B 1 517 ? -39.562 7.898 -47.969 1 20.64 517 LEU B C 1
ATOM 7839 O O . LEU B 1 517 ? -38.812 8.102 -48.938 1 20.64 517 LEU B O 1
ATOM 7843 N N . ASP B 1 518 ? -40.094 9.172 -47.5 1 18.2 518 ASP B N 1
ATOM 7844 C CA . ASP B 1 518 ? -40.594 9.953 -48.625 1 18.2 518 ASP B CA 1
ATOM 7845 C C . ASP B 1 518 ? -39.469 10.211 -49.625 1 18.2 518 ASP B C 1
ATOM 7847 O O . ASP B 1 518 ? -38.312 10.398 -49.219 1 18.2 518 ASP B O 1
ATOM 7851 N N . GLY B 1 519 ? -39.906 10.172 -51 1 19.06 519 GLY B N 1
ATOM 7852 C CA . GLY B 1 519 ? -39.656 10.273 -52.438 1 19.06 519 GLY B CA 1
ATOM 7853 C C . GLY B 1 519 ? -39.188 11.656 -52.875 1 19.06 519 GLY B C 1
ATOM 7854 O O . GLY B 1 519 ? -39.375 12.625 -52.125 1 19.06 519 GLY B O 1
ATOM 7855 N N . ARG B 1 520 ? -38.719 11.773 -54.281 1 22.59 520 ARG B N 1
ATOM 7856 C CA . ARG B 1 520 ? -38.125 12.602 -55.344 1 22.59 520 ARG B CA 1
ATOM 7857 C C . ARG B 1 520 ? -39.062 13.773 -55.688 1 22.59 520 ARG B C 1
ATOM 7859 O O . ARG B 1 520 ? -40.281 13.609 -55.781 1 22.59 520 ARG B O 1
ATOM 7866 N N . ALA B 1 521 ? -38.656 15.062 -55.344 1 18.53 521 ALA B N 1
ATOM 7867 C CA . ALA B 1 521 ? -39.094 16.344 -55.875 1 18.53 521 ALA B CA 1
ATOM 7868 C C . ALA B 1 521 ? -39 16.375 -57.406 1 18.53 521 ALA B C 1
ATOM 7870 O O . ALA B 1 521 ? -37.906 16.312 -57.969 1 18.53 521 ALA B O 1
ATOM 7871 N N . VAL B 1 522 ? -39.938 15.977 -58.25 1 20 522 VAL B N 1
ATOM 7872 C CA . VAL B 1 522 ? -40 16.156 -59.688 1 20 522 VAL B CA 1
ATOM 7873 C C . VAL B 1 522 ? -40.219 17.641 -60 1 20 522 VAL B C 1
ATOM 7875 O O . VAL B 1 522 ? -39.969 18.078 -61.125 1 20 522 VAL B O 1
ATOM 7878 N N . ASP B 1 523 ? -40.781 18.609 -59.219 1 19.28 523 ASP B N 1
ATOM 7879 C CA . ASP B 1 523 ? -41.531 19.562 -60.031 1 19.28 523 ASP B CA 1
ATOM 7880 C C . ASP B 1 523 ? -40.594 20.391 -60.938 1 19.28 523 ASP B C 1
ATOM 7882 O O . ASP B 1 523 ? -39.438 20.609 -60.562 1 19.28 523 ASP B O 1
ATOM 7886 N N . SER B 1 524 ? -41.188 20.969 -62.125 1 22.33 524 SER B N 1
ATOM 7887 C CA . SER B 1 524 ? -41.312 21.547 -63.469 1 22.33 524 SER B CA 1
ATOM 7888 C C . SER B 1 524 ? -41.125 23.062 -63.438 1 22.33 524 SER B C 1
ATOM 7890 O O . SER B 1 524 ? -40.344 23.609 -64.25 1 22.33 524 SER B O 1
ATOM 7892 N N . SER B 1 525 ? -42.219 23.969 -62.875 1 19.98 525 SER B N 1
ATOM 7893 C CA . SER B 1 525 ? -42.844 25.109 -63.562 1 19.98 525 SER B CA 1
ATOM 7894 C C . SER B 1 525 ? -41.969 26.344 -63.5 1 19.98 525 SER B C 1
ATOM 7896 O O . SER B 1 525 ? -41.562 26.766 -62.406 1 19.98 525 SER B O 1
ATOM 7898 N N . ARG B 1 526 ? -41.344 26.875 -64.75 1 18.12 526 ARG B N 1
ATOM 7899 C CA . ARG B 1 526 ? -41.438 27.953 -65.75 1 18.12 526 ARG B CA 1
ATOM 7900 C C . ARG B 1 526 ? -42.906 28.297 -66 1 18.12 526 ARG B C 1
ATOM 7902 O O . ARG B 1 526 ? -43.188 29.109 -66.875 1 18.12 526 ARG B O 1
ATOM 7909 N N . TYR B 1 527 ? -44.062 28.25 -65.375 1 20.09 527 TYR B N 1
ATOM 7910 C CA . TYR B 1 527 ? -44.875 29.453 -65.438 1 20.09 527 TYR B CA 1
ATOM 7911 C C . TYR B 1 527 ? -44.344 30.5 -64.438 1 20.09 527 TYR B C 1
ATOM 7913 O O . TYR B 1 527 ? -43.844 30.156 -63.375 1 20.09 527 TYR B O 1
#

pLDDT: mean 77.07, std 32.01, range [14.09, 98.81]

Nearest PDB structures (foldseek):
  2iko-assembly1_B  TM=7.170E-01  e=3.114E-17  Homo sapiens
  5sy2-assembly2_B  TM=7.043E-01  e=5.154E-17  Homo sapiens
  2v0z-assembly2_O  TM=7.028E-01  e=6.769E-16  Homo sapiens
  5koq-assembly1_A  TM=7.000E-01  e=1.059E-15  Homo sapiens
  1rne-assembly1_A  TM=6.758E-01  e=3.269E-16  Homo sapiens